Protein AF-R5M8B8-F1 (afdb_monomer)

pLDDT: mean 77.19, std 11.49, range [26.08, 94.0]

Mean predicted aligned error: 22.94 Å

Solvent-accessible surface area (backbone atoms only — not comparable to full-atom values): 56623 Å² total; per-residue (Å²): 137,53,70,69,57,48,48,52,55,46,49,56,50,34,56,55,50,74,78,48,95,75,78,79,50,73,66,52,50,48,53,52,50,49,51,38,53,52,45,54,75,40,91,59,39,68,63,52,51,58,58,56,56,68,73,61,42,90,89,44,36,72,44,45,44,52,50,52,20,53,44,61,59,67,46,82,66,55,72,68,56,49,51,53,59,66,72,44,99,62,63,69,77,33,49,46,55,52,59,67,72,47,53,68,70,59,50,44,53,58,60,63,73,43,94,67,70,47,76,65,52,48,50,54,49,30,53,47,32,68,77,35,68,69,38,42,66,74,49,40,59,82,46,40,86,60,51,57,65,54,60,43,63,61,92,77,76,60,92,82,70,74,80,47,71,74,54,57,58,22,32,24,32,68,51,46,35,51,47,38,54,70,78,50,29,41,28,84,36,48,64,57,36,56,76,67,51,58,55,76,52,30,43,65,51,62,46,60,53,49,84,55,50,41,69,62,50,53,60,45,42,78,75,46,64,69,52,64,45,23,35,30,61,79,64,46,55,80,45,55,55,68,70,58,51,56,58,56,70,80,52,92,64,57,72,69,44,47,49,41,49,50,50,50,46,42,70,65,60,77,61,74,84,78,78,41,71,77,49,52,72,74,47,60,67,54,68,39,84,62,90,76,68,55,73,70,56,45,51,52,35,74,75,32,64,76,52,38,48,23,25,20,66,74,32,38,45,50,45,52,69,73,73,43,55,72,68,57,48,51,59,50,67,68,33,62,72,56,55,70,74,46,58,44,76,55,52,39,59,46,50,43,70,44,55,51,72,59,40,57,58,53,49,70,39,63,74,54,42,75,44,52,73,65,45,60,47,75,82,56,84,82,52,44,81,55,48,61,72,45,67,73,32,65,72,56,54,72,30,38,35,71,68,43,52,54,54,50,57,72,61,50,54,49,70,56,41,36,59,51,59,70,37,68,76,49,52,70,69,44,55,69,70,56,53,44,50,49,35,59,76,50,69,55,48,56,75,79,55,37,47,73,48,66,81,70,52,52,72,69,56,52,50,50,45,53,29,52,39,52,67,41,104,62,69,58,59,79,60,58,72,28,66,62,39,31,39,74,71,69,50,38,69,66,87,75,52,76,66,56,50,51,52,47,50,50,52,50,50,52,42,49,56,56,21,54,77,67,72,70,48,90,60,65,38,63,52,34,52,49,6,50,50,47,39,35,69,63,53,34,68,70,50,38,50,43,41,31,68,42,20,40,64,77,72,48,73,65,57,53,49,53,44,47,53,35,50,38,50,50,48,50,73,76,63,63,83,69,71,64,58,69,64,53,49,51,36,60,73,71,62,48,78,80,37,66,68,59,50,50,47,46,51,48,36,34,73,72,66,75,38,50,62,66,61,51,51,47,54,54,48,48,33,63,59,40,38,76,80,38,52,67,63,26,50,53,52,56,51,50,54,50,51,53,48,40,55,49,50,51,56,50,50,50,50,50,46,45,50,51,46,49,52,43,49,54,71,50,28,49,65,72,55,74,65,46,50,59,50,46,57,54,50,53,56,50,52,53,44,49,54,32,31,50,53,47,52,45,33,77,73,48,84,82,82,47,71,85,49,41,77,52,94,59,87,66,44,65,61,54,49,45,57,60,31,52,78,72,76,44,51,66,69,55,42,44,62,49,45,49,50,40,47,76,72,68,50,52,70,69,55,36,40,38,73,71,73,41,68,82,57,93,60,50,67,62,51,53,52,50,53,56,47,50,55,50,47,53,54,48,44,60,54,43,54,67,62,43,68,82,46,56,76,69,55,36,47,37,51,41,36,28,41,47,73,60,45,80,58,96,63,95,70,57,73,68,60,49,54,54,50,50,53,50,24,56,56,53,71,70,43,91,42,51,52,42,64,37,80,87,79,72,42,74,41,79,42,68,80,64,89,55,90,77,42,61,65,58,52,47,40,52,48,53,52,52,51,53,52,51,53,54,51,49,49,39,52,48,20,60,73,37,31,38,70,67,47,51,48,59,76,38,31,68,59,50,50,40,61,45,42,81,75,34,84,87,77,87,89,54,99,78,62,76,46,61,65,64,43,58,47,27,44,58,54,41,26,72,50,28,50,77,51,76,44,79,59,93,58,74,71,53,70,69,48,50,56,53,44,57,67,45,50,29,63,54,71,65,43,71,49,59,97,38,58,90,36,55,46,61,81,68,44,81,83,71,52,64,73,46,73,72,34,66,57,46,44,52,47,58,31,63,53,80,128

Foldseek 3Di:
DDLVLLLVLLVVQLVVCLPDPDDDDPVNVVSLVVSLVVLQVDPPSLVSLVVSCVPQDPSSPVVSLVSLLVSVLSHDDDLVSLLVVVPDPDDLSSSLSSLVPDDLVSLQCSLVVDPAQDLSNLVSLQVCCQVPVCCCVSRCVVCLVRADFQRHDHPDDDPPRLQDPSPLRRHHQVNLLVSCCPPVQALVSLVVCVVSVSLVSHDFLRRHHPPNALVSVVVSCVVPVQSLRRHNLVVCLVRYDLVVLVVCQVDDDDPSSNLSSVVSNCVNPVDPPPPDPVPLVPADFQAAADQDDDPVVLVVCLVDVSSLRSHHLVSSLNCLLPPDDLVSLLVQLVDPVNLVSHQLVSLQSNLQSHAPVSSLVSCVDVSNLVSAQEHHHDDDLVCLVCLLVQLVDLSNLQRYDPVVVLVNLLNYALLSNLVSCQDPSNVVSDDLLSNLVSCVSNVHDCVPSNVVCVVVDDLVSVQVSQFVCQVDPDRDLVNCPPPCNCCVNQVFPDDDDPVRSVLLVVLLCVQVVVCVVVVNDDGGGSLLSSLSSLLCLAQNNPLSVLLQQQQLVPDDPVVLVQLLVLQLVLCCVPVQPQDPLVVLLVCLVVVVCVDPSNVVVLVVCCVLVVDHNVVVVVLSVVLVVVCVVPVVVSSVSSSVVSVVVSVSSSVSSSVVSSVVLVVLLCVQWPPVPDVVVVVCVVVLVVVLLLLLLVLLLVCVVPVPDRCVQWPDDCVCVLVVLCVVCVVVVDDSVCCSPLFSVCVSVVDDLQVSLVSVVAHDDPCLVVVVLVVVLQVVQVVVQVVVVVLCVVDDLVQLQLLQCCLQVVRDRPDDDDPVSVVSSVVSSVSQVPRPFHWDADSPVSGIDTDRPDPVVPVPSSVVSVSVSVSSVVSNVVSSVVSPNTGDSVSSCVVCVVVSVVVVVVVDPDDDDDPPRRDGPRRGCHSVLSSLQRSPANSPDNQHDDPLLSVLCSVCSSVVSSCSVVVLSPQNNLSRDNPDDNVQSVDSSSVSVSSVDDD

Secondary structure (DSSP, 8-state):
--HHHHHHHHHHHHHHHHS-SS---HHHHHHHHHHHHHHHH-TTHHHHHHHHHTT--TTTHHHHHHHHHHHHHHS---HHHHHHHHHS---HHHHHHHHHHS-HHHHHHHHHT-SS--HHHHHHHHHHHHH-TTHIIIIIHHHGGGSPTT-B--S---TTSTT-HHHHTTB-HHHHHHHHHHHS-BGGGHHHHHHTTGGGGSPTT-B--BT--HHHHHHHHHH-GGGGGTB-HHHHHHHS-HHHHHHGGGS---HHHHHHHHHHHHHHH---TT--HHHHHHSPTT-B--SS--HHHHHHHHH-HHHHTTB-HHHHHHHHHHHS-HHHHHHHHT-HHHHHHS-HHHHHHHHTTS-HHHHHHHTTSHHHHHH-S-B-----GGGHHHHHHHHT-HHHHHHB-HHHHHHHHHHS-HHHHHHHHTSHHHHTTS-HHHHHHHHHHTT--TTTT-GGGGGTS-HHHHHHHHHHHHTSSS--HHHHTSHIIIIIIS---SPPPHHHHHHHHHHHHHHHHHHHHHT-----SHHHHHHHHHHHHHHHHHHHHHHHHHTTTT--HHHHHHHHHHHHHHHHHHS-----HHHHHHHHHTT-TT-HHHHHHHHHHHHTTSS-HHHHHHHHHHHHHHTTT-HHHHHHHHHHHHHHHHHHHHHHHHHHHHHHHHHHHHHHEE-TTHHHHHHHHHHHHHHHHHHHHHHHHHHHHSTTSSGGGBSS--TTHHHHHHHHHHTTT--HHHHIIIIIHHHHTT--HHHHHHHTT-PPPTTHHHHHHHHHHHHHHHHHHHHHHHHHTTS-HHHHHHHHHHHHH-PPP-S---HHHHHHHHHHHHHHHT-SSEEEEETTTTEEEEE-SS--TT-HHHHHHHHHHHHHHHHHHHHHHHHHHHB-HHHHHHHTHHHHHHHHHTT-------TT--EE------HHHHHHHHTT---SS-----HHHHHHHHHHHHHHHTTTTGGGGGGGGGGGSTT--HHHHH-HHHHHHHHH---

Radius of gyration: 40.1 Å; Cα contacts (8 Å, |Δi|>4): 952; chains: 1; bounding box: 84×89×102 Å

Sequence (995 aa):
MDMENTRRLLEEILNYSLYTDDNLSTELKSKLNSIITFLNQNTDKINFLKRLEQYRSNNNAYAFDRYLSIIINKLELTTSEKLTLLNLDIPYYQTLGLWNKLNTPTKLNYLDSKNFLSKLDIKRINYTINNKKDMLEKLVNPIIKKIPENSLILNDLPKDLITKKDLFSKLCDSVITNYINKYYYLGSDLNKLINTGLIRYAKNYSITLYNLDKDTLMKSLNITPTILAKLNPELTIKLIDKDYLASLLTHNFSRNLNNTIKELNMLNNNNTKYLTRDYLEKCPNNSIYLYSPDDKLLNLFKSNYTYLLKLHNDTLVYLVNNKFSEEERVSLLRNQNFVNNLPDNYLEAIINKMTFPNVFNMLQNITILGKMKNINVSLRVYDKIFITGYLDSPALVNITDNKMLNNMFNLISPIETSKYLSYPYIYTKFKTYNIVNILINSKLNIYTDSPKLLKVLRLDEIKYYLNKLISNDAIRYDLLFNDYTLKTILGINISLSSEEKEDIKYLYDLILIRGNTTLECNTSDLESFKSIIASYHLFGLTKTKELYENGNQYNSLEEVNKIGTSYVSYFFKNFNDQINIEEILSIITNKDFKNPKLITLINKMNTYKYSNITNTKEVLKNYLEYSKISKENAYQTIKTFLINYNNYLEEYQIRIYAKRFLKIKYQNYRLKDNLYYAYQEKYTKEFIKLKKLEAFSSFLSDNKSYSTWFIKDNTNLINTLNDYLSRYNYKLDITLDKIIKPFLKGLSISNIISNLGYNRPAYYEIIKYERSEKIKLTKINNKLKGILKKFNNADKIILLNYLAYGLTPNIIIDKETLVSLNKYKQTITNFNGKVNVNKIELKLDYISIINLTNDLELKNYSKIYIETINIINYFKGLASKYISTDIIKQVYKDEYIKGLNDYIMPINSSDSDIILIKHKMYLDKFKMLFSKISLEKEIKLSEEVKNRLIEIIPYLIDNYFIDLTYNYSVLFKNNITLEDINNWNKIIALFGQKN

Structure (mmCIF, N/CA/C/O backbone):
data_AF-R5M8B8-F1
#
_entry.id   AF-R5M8B8-F1
#
loop_
_atom_site.group_PDB
_atom_site.id
_atom_site.type_symbol
_atom_site.label_atom_id
_atom_site.label_alt_id
_atom_site.label_comp_id
_atom_site.label_asym_id
_atom_site.label_entity_id
_atom_site.label_seq_id
_atom_site.pdbx_PDB_ins_code
_atom_site.Cartn_x
_atom_site.Cartn_y
_atom_site.Cartn_z
_atom_site.occupancy
_atom_site.B_iso_or_equiv
_atom_site.auth_seq_id
_atom_site.auth_comp_id
_atom_site.auth_asym_id
_atom_site.auth_atom_id
_atom_site.pdbx_PDB_model_num
ATOM 1 N N . MET A 1 1 ? -32.994 -13.970 2.226 1.00 61.28 1 MET A N 1
ATOM 2 C CA . MET A 1 1 ? -32.201 -12.826 1.721 1.00 61.28 1 MET A CA 1
ATOM 3 C C . MET A 1 1 ? -32.669 -12.540 0.307 1.00 61.28 1 MET A C 1
ATOM 5 O O . MET A 1 1 ? -33.053 -13.474 -0.379 1.00 61.28 1 MET A O 1
ATOM 9 N N . ASP A 1 2 ? -32.693 -11.284 -0.111 1.00 78.31 2 ASP A N 1
ATOM 10 C CA . ASP A 1 2 ? -33.020 -10.863 -1.477 1.00 78.31 2 ASP A CA 1
ATOM 11 C C . ASP A 1 2 ? -31.825 -10.113 -2.094 1.00 78.31 2 ASP A C 1
ATOM 13 O O . ASP A 1 2 ? -30.753 -10.010 -1.483 1.00 78.31 2 ASP A O 1
ATOM 17 N N . MET A 1 3 ? -31.971 -9.643 -3.335 1.00 76.12 3 MET A N 1
ATOM 18 C CA . MET A 1 3 ? -30.906 -8.934 -4.051 1.00 76.12 3 MET A CA 1
ATOM 19 C C . MET A 1 3 ? -30.521 -7.632 -3.341 1.00 76.12 3 MET A C 1
ATOM 21 O O . MET A 1 3 ? -29.341 -7.414 -3.086 1.00 76.12 3 MET A O 1
ATOM 25 N N . GLU A 1 4 ? -31.489 -6.840 -2.890 1.00 74.94 4 GLU A N 1
ATOM 26 C CA . GLU A 1 4 ? -31.238 -5.589 -2.165 1.00 74.94 4 GLU A CA 1
ATOM 27 C C . GLU A 1 4 ? -30.415 -5.818 -0.880 1.00 74.94 4 GLU A C 1
ATOM 29 O O . GLU A 1 4 ? -29.393 -5.165 -0.654 1.00 74.94 4 GLU A O 1
ATOM 34 N N . ASN A 1 5 ? -30.777 -6.819 -0.067 1.00 80.31 5 ASN A N 1
ATOM 35 C CA . ASN A 1 5 ? -30.024 -7.143 1.147 1.00 80.31 5 ASN A CA 1
ATOM 36 C C . ASN A 1 5 ? -28.641 -7.721 0.848 1.00 80.31 5 ASN A C 1
ATOM 38 O O . ASN A 1 5 ? -27.683 -7.420 1.559 1.00 80.31 5 ASN A O 1
ATOM 42 N N . THR A 1 6 ? -28.516 -8.544 -0.195 1.00 78.38 6 THR A N 1
ATOM 43 C CA . THR A 1 6 ? -27.221 -9.113 -0.597 1.00 78.38 6 THR A CA 1
ATOM 44 C C . THR A 1 6 ? -26.277 -8.024 -1.098 1.00 78.38 6 THR A C 1
ATOM 46 O O . THR A 1 6 ? -25.097 -8.031 -0.750 1.00 78.38 6 THR A O 1
ATOM 49 N N . ARG A 1 7 ? -26.807 -7.057 -1.855 1.00 78.81 7 ARG A N 1
ATOM 50 C CA . ARG A 1 7 ? -26.085 -5.869 -2.310 1.00 78.81 7 ARG A CA 1
ATOM 51 C C . ARG A 1 7 ? -25.601 -5.037 -1.135 1.00 78.81 7 ARG A C 1
ATOM 53 O O . ARG A 1 7 ? -24.410 -4.769 -1.061 1.00 78.81 7 ARG A O 1
ATOM 60 N N . ARG A 1 8 ? -26.491 -4.688 -0.202 1.00 83.69 8 ARG A N 1
ATOM 61 C CA . ARG A 1 8 ? -26.149 -3.879 0.976 1.00 83.69 8 ARG A CA 1
ATOM 62 C C . ARG A 1 8 ? -25.029 -4.518 1.799 1.00 83.69 8 ARG A C 1
ATOM 64 O O . ARG A 1 8 ? -24.044 -3.864 2.121 1.00 83.69 8 ARG A O 1
ATOM 71 N N . LEU A 1 9 ? -25.138 -5.820 2.077 1.00 82.06 9 LEU A N 1
ATOM 72 C CA . LEU A 1 9 ? -24.105 -6.557 2.812 1.00 82.06 9 LEU A CA 1
ATOM 73 C C . LEU A 1 9 ? -22.773 -6.601 2.053 1.00 82.06 9 LEU A C 1
ATOM 75 O O . LEU A 1 9 ? -21.713 -6.516 2.671 1.00 82.06 9 LEU A O 1
ATOM 79 N N . LEU A 1 10 ? -22.812 -6.732 0.723 1.00 81.44 10 LEU A N 1
ATOM 80 C CA . LEU A 1 10 ? -21.610 -6.685 -0.100 1.00 81.44 10 LEU A CA 1
ATOM 81 C C . LEU A 1 10 ? -20.998 -5.277 -0.105 1.00 81.44 10 LEU A C 1
ATOM 83 O O . LEU A 1 10 ? -19.796 -5.160 0.082 1.00 81.44 10 LEU A O 1
ATOM 87 N N . GLU A 1 11 ? -21.791 -4.216 -0.242 1.00 79.62 11 GLU A N 1
ATOM 88 C CA . GLU A 1 11 ? -21.329 -2.821 -0.189 1.00 79.62 11 GLU A CA 1
ATOM 89 C C . GLU A 1 11 ? -20.672 -2.479 1.156 1.00 79.62 11 GLU A C 1
ATOM 91 O O . GLU A 1 11 ? -19.623 -1.842 1.168 1.00 79.62 11 GLU A O 1
ATOM 96 N N . GLU A 1 12 ? -21.197 -2.972 2.280 1.00 80.19 12 GLU A N 1
ATOM 97 C CA . GLU A 1 12 ? -20.555 -2.823 3.594 1.00 80.19 12 GLU A CA 1
ATOM 98 C C . GLU A 1 12 ? -19.172 -3.494 3.650 1.00 80.19 12 GLU A C 1
ATOM 100 O O . GLU A 1 12 ? -18.207 -2.913 4.154 1.00 80.19 12 GLU A O 1
ATOM 105 N N . ILE A 1 13 ? -19.054 -4.705 3.093 1.00 76.75 13 ILE A N 1
ATOM 106 C CA . ILE A 1 13 ? -17.783 -5.439 2.996 1.00 76.75 13 ILE A CA 1
ATOM 107 C C . ILE A 1 13 ? -16.796 -4.692 2.090 1.00 76.75 13 ILE A C 1
ATOM 109 O O . ILE A 1 13 ? -15.616 -4.567 2.430 1.00 76.75 13 ILE A O 1
ATOM 113 N N . LEU A 1 14 ? -17.276 -4.184 0.953 1.00 76.81 14 LEU A N 1
ATOM 114 C CA . LEU A 1 14 ? -16.476 -3.453 -0.025 1.00 76.81 14 LEU A CA 1
ATOM 115 C C . LEU A 1 14 ? -15.968 -2.137 0.544 1.00 76.81 14 LEU A C 1
ATOM 117 O O . LEU A 1 14 ? -14.763 -1.899 0.505 1.00 76.81 14 LEU A O 1
ATOM 121 N N . ASN A 1 15 ? -16.850 -1.338 1.139 1.00 72.81 15 ASN A N 1
ATOM 122 C CA . ASN A 1 15 ? -16.497 -0.062 1.743 1.00 72.81 15 ASN A CA 1
ATOM 123 C C . ASN A 1 15 ? -15.444 -0.260 2.831 1.00 72.81 15 ASN A C 1
ATOM 125 O O . ASN A 1 15 ? -14.401 0.375 2.772 1.00 72.81 15 ASN A O 1
ATOM 129 N N . TYR A 1 16 ? -15.620 -1.218 3.744 1.00 69.94 16 TYR A N 1
ATOM 130 C CA . TYR A 1 16 ? -14.612 -1.493 4.773 1.00 69.94 16 TYR A CA 1
ATOM 131 C C . TYR A 1 16 ? -13.229 -1.835 4.188 1.00 69.94 16 TYR A C 1
ATOM 133 O O . TYR A 1 16 ? -12.192 -1.374 4.666 1.00 69.94 16 TYR A O 1
ATOM 141 N N . SER A 1 17 ? -13.210 -2.638 3.125 1.00 60.06 17 SER A N 1
ATOM 142 C CA . SER A 1 17 ? -11.975 -3.108 2.495 1.00 60.06 17 SER A CA 1
ATOM 143 C C . SER A 1 17 ? -11.278 -2.106 1.575 1.00 60.06 17 SER A C 1
ATOM 145 O O . SER A 1 17 ? -10.117 -2.316 1.241 1.00 60.06 17 SER A O 1
ATOM 147 N N . LEU A 1 18 ? -11.965 -1.042 1.154 1.00 54.19 18 LEU A N 1
ATOM 148 C CA . LEU A 1 18 ? -11.356 0.058 0.404 1.00 54.19 18 LEU A CA 1
ATOM 149 C C . LEU A 1 18 ? -10.519 0.975 1.313 1.00 54.19 18 LEU A C 1
ATOM 151 O O . LEU A 1 18 ? -9.671 1.703 0.807 1.00 54.19 18 LEU A O 1
ATOM 155 N N . TYR A 1 19 ? -10.727 0.911 2.635 1.00 47.03 19 TYR A N 1
ATOM 156 C CA . TYR A 1 19 ? -10.089 1.793 3.620 1.00 47.03 19 TYR A CA 1
ATOM 157 C C . TYR A 1 19 ? -9.170 1.072 4.624 1.00 47.03 19 TYR A C 1
ATOM 159 O O . TYR A 1 19 ? -8.596 1.727 5.491 1.00 47.03 19 TYR A O 1
ATOM 167 N N . THR A 1 20 ? -9.012 -0.257 4.542 1.00 49.94 20 THR A N 1
ATOM 168 C CA . THR A 1 20 ? -8.152 -1.033 5.458 1.00 49.94 20 THR A CA 1
ATOM 169 C C . THR A 1 20 ? -7.409 -2.163 4.736 1.00 49.94 20 THR A C 1
ATOM 171 O O . THR A 1 20 ? -8.016 -2.945 4.004 1.00 49.94 20 THR A O 1
ATOM 174 N N . ASP A 1 21 ? -6.091 -2.266 4.954 1.00 40.97 21 ASP A N 1
ATOM 175 C CA . ASP A 1 21 ? -5.220 -3.164 4.175 1.00 40.97 21 ASP A CA 1
ATOM 176 C C . ASP A 1 21 ? -5.161 -4.622 4.670 1.00 40.97 21 ASP A C 1
ATOM 178 O O . ASP A 1 21 ? -4.700 -5.485 3.925 1.00 40.97 21 ASP A O 1
ATOM 182 N N . ASP A 1 22 ? -5.679 -4.970 5.857 1.00 46.56 22 ASP A N 1
ATOM 183 C CA . ASP A 1 22 ? -5.559 -6.347 6.357 1.00 46.56 22 ASP A CA 1
ATOM 184 C C . ASP A 1 22 ? -6.725 -6.851 7.226 1.00 46.56 22 ASP A C 1
ATOM 186 O O . ASP A 1 22 ? -7.113 -6.254 8.225 1.00 46.56 22 ASP A O 1
ATOM 190 N N . ASN A 1 23 ? -7.207 -8.045 6.849 1.00 51.41 23 ASN A N 1
ATOM 191 C CA . ASN A 1 23 ? -8.197 -8.920 7.493 1.00 51.41 23 ASN A CA 1
ATOM 192 C C . ASN A 1 23 ? -9.600 -8.346 7.786 1.00 51.41 23 ASN A C 1
ATOM 194 O O . ASN A 1 23 ? -9.802 -7.530 8.678 1.00 51.41 23 ASN A O 1
ATOM 198 N N . LEU A 1 24 ? -10.618 -8.932 7.133 1.00 56.00 24 LEU A N 1
ATOM 199 C CA . LEU A 1 24 ? -12.027 -8.735 7.499 1.00 56.00 24 LEU A CA 1
ATOM 200 C C . LEU A 1 24 ? -12.244 -8.960 9.004 1.00 56.00 24 LEU A C 1
ATOM 202 O O . LEU A 1 24 ? -11.829 -10.000 9.544 1.00 56.00 24 LEU A O 1
ATOM 206 N N . SER A 1 25 ? -12.964 -8.031 9.640 1.00 65.62 25 SER A N 1
ATOM 207 C CA . SER A 1 25 ? -13.475 -8.198 11.001 1.00 65.62 25 SER A CA 1
ATOM 208 C C . SER A 1 25 ? -14.339 -9.462 11.104 1.00 65.62 25 SER A C 1
ATOM 210 O O . SER A 1 25 ? -14.860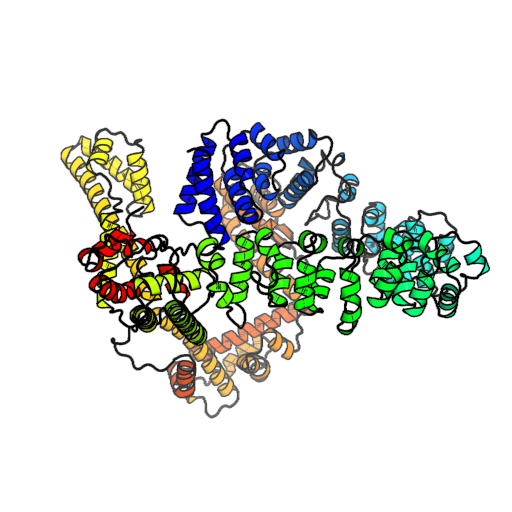 -9.980 10.110 1.00 65.62 25 SER A O 1
ATOM 212 N N . THR A 1 26 ? -14.494 -9.999 12.314 1.00 69.19 26 THR A N 1
ATOM 213 C CA . THR A 1 26 ? -15.322 -11.192 12.560 1.00 69.19 26 THR A CA 1
ATOM 214 C C . THR A 1 26 ? -16.764 -10.985 12.084 1.00 69.19 26 THR A C 1
ATOM 216 O O . THR A 1 26 ? -17.371 -11.902 11.533 1.00 69.19 26 THR A O 1
ATOM 219 N N . GLU A 1 27 ? -17.278 -9.761 12.218 1.00 71.75 27 GLU A N 1
ATOM 220 C CA . GLU A 1 27 ? -18.605 -9.362 11.751 1.00 71.75 27 GLU A CA 1
ATOM 221 C C . GLU A 1 27 ? -18.713 -9.398 10.222 1.00 71.75 27 GLU A C 1
ATOM 223 O O . GLU A 1 27 ? -19.623 -10.023 9.678 1.00 71.75 27 GLU A O 1
ATOM 228 N N . LEU A 1 28 ? -17.750 -8.815 9.505 1.00 73.06 28 LEU A N 1
ATOM 229 C CA . LEU A 1 28 ? -17.773 -8.808 8.042 1.00 73.06 28 LEU A CA 1
ATOM 230 C C . LEU A 1 28 ? -17.514 -10.202 7.454 1.00 73.06 28 LEU A C 1
ATOM 232 O O . LEU A 1 28 ? -18.063 -10.544 6.408 1.00 73.06 28 LEU A O 1
ATOM 236 N N . LYS A 1 29 ? -16.749 -11.055 8.152 1.00 77.44 29 LYS A N 1
ATOM 237 C CA . LYS A 1 29 ? -16.645 -12.490 7.825 1.00 77.44 29 LYS A CA 1
ATOM 238 C C . LYS A 1 29 ? -17.987 -13.202 7.978 1.00 77.44 29 LYS A C 1
ATOM 240 O O . LYS A 1 29 ? -18.313 -14.032 7.134 1.00 77.44 29 LYS A O 1
ATOM 245 N N . SER A 1 30 ? -18.752 -12.882 9.023 1.00 77.94 30 SER A N 1
ATOM 246 C CA . SER A 1 30 ? -20.102 -13.416 9.225 1.00 77.94 30 SER A CA 1
ATOM 247 C C . SER A 1 30 ? -21.033 -12.982 8.090 1.00 77.94 30 SER A C 1
ATOM 249 O O . SER A 1 30 ? -21.605 -13.838 7.424 1.00 77.94 30 SER A O 1
ATOM 251 N N . LYS A 1 31 ? -21.070 -11.682 7.762 1.00 82.00 31 LYS A N 1
ATOM 252 C CA . LYS A 1 31 ? -21.863 -11.128 6.647 1.00 82.00 31 LYS A CA 1
ATOM 253 C C . LYS A 1 31 ? -21.507 -11.771 5.303 1.00 82.00 31 LYS A C 1
ATOM 255 O O . LYS A 1 31 ? -22.395 -12.194 4.565 1.00 82.00 31 LYS A O 1
ATOM 260 N N . LEU A 1 32 ? -20.214 -11.937 5.018 1.00 83.38 32 LEU A N 1
ATOM 261 C CA . LEU A 1 32 ? -19.742 -12.637 3.822 1.00 83.38 32 LEU A CA 1
ATOM 262 C C . LEU A 1 32 ? -20.207 -14.102 3.790 1.00 83.38 32 LEU A C 1
ATOM 264 O O . LEU A 1 32 ? -20.643 -14.591 2.750 1.00 83.38 32 LEU A O 1
ATOM 268 N N . ASN A 1 33 ? -20.133 -14.810 4.921 1.00 84.44 33 ASN A N 1
ATOM 269 C CA . ASN A 1 33 ? -20.610 -16.190 5.022 1.00 84.44 33 ASN A CA 1
ATOM 270 C C . ASN A 1 33 ? -22.138 -16.285 4.863 1.00 84.44 33 ASN A C 1
ATOM 272 O O . ASN A 1 33 ? -22.613 -17.250 4.263 1.00 84.44 33 ASN A O 1
ATOM 276 N N . SER A 1 34 ? -22.903 -15.290 5.317 1.00 85.00 34 SER A N 1
ATOM 277 C CA . SER A 1 34 ? -24.353 -15.208 5.094 1.00 85.00 34 SER A CA 1
ATOM 278 C C . SER A 1 34 ? -24.689 -15.075 3.609 1.00 85.00 34 SER A C 1
ATOM 280 O O . SER A 1 34 ? -25.532 -15.821 3.114 1.00 85.00 34 SER A O 1
ATOM 282 N N . ILE A 1 35 ? -23.973 -14.207 2.878 1.00 84.88 35 ILE A N 1
ATOM 283 C CA . ILE A 1 35 ? -24.102 -14.075 1.415 1.00 84.88 35 ILE A CA 1
ATOM 284 C C . ILE A 1 35 ? -23.848 -15.422 0.729 1.00 84.88 35 ILE A C 1
ATOM 286 O O . ILE A 1 35 ? -24.633 -15.848 -0.113 1.00 84.88 35 ILE A O 1
ATOM 290 N N . ILE A 1 36 ? -22.778 -16.121 1.112 1.00 86.88 36 ILE A N 1
ATOM 291 C CA . ILE A 1 36 ? -22.419 -17.421 0.528 1.00 86.88 36 ILE A CA 1
ATOM 292 C C . ILE A 1 36 ? -23.475 -18.486 0.832 1.00 86.88 36 ILE A C 1
ATOM 294 O O . ILE A 1 36 ? -23.860 -19.237 -0.060 1.00 86.88 36 ILE A O 1
ATOM 298 N N . THR A 1 37 ? -23.952 -18.549 2.076 1.00 86.69 37 THR A N 1
ATOM 299 C CA . THR A 1 37 ? -24.965 -19.527 2.504 1.00 86.69 37 THR A CA 1
ATOM 300 C C . THR A 1 37 ? -26.264 -19.320 1.734 1.00 86.69 37 THR A C 1
ATOM 302 O O . THR A 1 37 ? -26.819 -20.275 1.194 1.00 86.69 37 THR A O 1
ATOM 305 N N . PHE A 1 38 ? -26.695 -18.065 1.607 1.00 87.69 38 PHE A N 1
ATOM 306 C CA . PHE A 1 38 ? -27.869 -17.703 0.825 1.00 87.69 38 PHE A CA 1
ATOM 307 C C . PHE A 1 38 ? -27.718 -18.080 -0.655 1.00 87.69 38 PHE A C 1
ATOM 309 O O . PHE A 1 38 ? -28.596 -18.726 -1.221 1.00 87.69 38 PHE A O 1
ATOM 316 N N . LEU A 1 39 ? -26.592 -17.726 -1.280 1.00 84.69 39 LEU A N 1
ATOM 317 C CA . LEU A 1 39 ? -26.339 -18.055 -2.683 1.00 84.69 39 LEU A CA 1
ATOM 318 C C . LEU A 1 39 ? -26.259 -19.570 -2.926 1.00 84.69 39 LEU A C 1
ATOM 320 O O . LEU A 1 39 ? -26.684 -20.026 -3.981 1.00 84.69 39 LEU A O 1
ATOM 324 N N . ASN A 1 40 ? -25.763 -20.362 -1.971 1.00 84.00 40 ASN A N 1
ATOM 325 C CA . ASN A 1 40 ? -25.750 -21.826 -2.085 1.00 84.00 40 ASN A CA 1
ATOM 326 C C . ASN A 1 40 ? -27.157 -22.433 -2.076 1.00 84.00 40 ASN A C 1
ATOM 328 O O . ASN A 1 40 ? -27.392 -23.412 -2.783 1.00 84.00 40 ASN A O 1
ATOM 332 N N . GLN A 1 41 ? -28.075 -21.838 -1.311 1.00 83.88 41 GLN A N 1
ATOM 333 C CA . GLN A 1 41 ? -29.478 -22.250 -1.217 1.00 83.88 41 GLN A CA 1
ATOM 334 C C . GLN A 1 41 ? -30.331 -21.747 -2.395 1.00 83.88 41 GLN A C 1
ATOM 336 O O . GLN A 1 41 ? -31.449 -22.220 -2.582 1.00 83.88 41 GLN A O 1
ATOM 341 N N . ASN A 1 42 ? -29.823 -20.802 -3.193 1.00 82.00 42 ASN A N 1
ATOM 342 C CA . ASN A 1 42 ? -30.531 -20.244 -4.341 1.00 82.00 42 ASN A CA 1
ATOM 343 C C . ASN A 1 42 ? -30.356 -21.127 -5.592 1.00 82.00 42 ASN A C 1
ATOM 345 O O . ASN A 1 42 ? -29.234 -21.387 -6.037 1.00 82.00 42 ASN A O 1
ATOM 349 N N . THR A 1 43 ? -31.474 -21.560 -6.178 1.00 78.12 43 THR A N 1
ATOM 350 C CA . THR A 1 43 ? -31.509 -22.399 -7.386 1.00 78.12 43 THR A CA 1
ATOM 351 C C . THR A 1 43 ? -31.081 -21.655 -8.653 1.00 78.12 43 THR A C 1
ATOM 353 O O . THR A 1 43 ? -30.593 -22.297 -9.576 1.00 78.12 43 THR A O 1
ATOM 356 N N . ASP A 1 44 ? -31.180 -20.319 -8.691 1.00 81.56 44 ASP A N 1
ATOM 357 C CA . ASP A 1 44 ? -30.762 -19.470 -9.820 1.00 81.56 44 ASP A CA 1
ATOM 358 C C . ASP A 1 44 ? -29.540 -18.591 -9.474 1.00 81.56 44 ASP A C 1
ATOM 360 O O . ASP A 1 44 ? -29.427 -17.403 -9.802 1.00 81.56 44 ASP A O 1
ATOM 364 N N . LYS A 1 45 ? -28.580 -19.191 -8.765 1.00 83.06 45 LYS A N 1
ATOM 365 C CA . LYS A 1 45 ? -27.346 -18.523 -8.321 1.00 83.06 45 LYS A CA 1
ATOM 366 C C . LYS A 1 45 ? -26.504 -17.935 -9.459 1.00 83.06 45 LYS A C 1
ATOM 368 O O . LYS A 1 45 ? -25.824 -16.937 -9.238 1.00 83.06 45 LYS A O 1
ATOM 373 N N . ILE A 1 46 ? -26.572 -18.481 -10.679 1.00 80.19 46 ILE A N 1
ATOM 374 C CA . ILE A 1 46 ? -25.882 -17.921 -11.859 1.00 80.19 46 ILE A CA 1
ATOM 375 C C . ILE A 1 46 ? -26.430 -16.533 -12.205 1.00 80.19 46 ILE A C 1
ATOM 377 O O . ILE A 1 46 ? -25.656 -15.582 -12.329 1.00 80.19 46 ILE A O 1
ATOM 381 N N . ASN A 1 47 ? -27.749 -16.397 -12.369 1.00 79.38 47 ASN A N 1
ATOM 382 C CA . ASN A 1 47 ? -28.344 -15.106 -12.713 1.00 79.38 47 ASN A CA 1
ATOM 383 C C . ASN A 1 47 ? -28.211 -14.109 -11.564 1.00 79.38 47 ASN A C 1
ATOM 385 O O . ASN A 1 47 ? -28.019 -12.917 -11.805 1.00 79.38 47 ASN A O 1
ATOM 389 N N . PHE A 1 48 ? -28.226 -14.592 -10.323 1.00 81.38 48 PHE A N 1
ATOM 390 C CA . PHE A 1 48 ? -27.973 -13.753 -9.160 1.00 81.38 48 PHE A CA 1
ATOM 391 C C . PHE A 1 48 ? -26.550 -13.167 -9.162 1.00 81.38 48 PHE A C 1
ATOM 393 O O . PHE A 1 48 ? -26.376 -11.972 -8.932 1.00 81.38 48 PHE A O 1
ATOM 400 N N . LEU A 1 49 ? -25.530 -13.969 -9.491 1.00 79.31 49 LEU A N 1
ATOM 401 C CA . LEU A 1 49 ? -24.150 -13.488 -9.642 1.00 79.31 49 LEU A CA 1
ATOM 402 C C . LEU A 1 49 ? -24.006 -12.474 -10.787 1.00 79.31 49 LEU A C 1
ATOM 404 O O . LEU A 1 49 ? -23.338 -11.460 -10.607 1.00 79.31 49 LEU A O 1
ATOM 408 N N . LYS A 1 50 ? -24.675 -12.700 -11.928 1.00 75.62 50 LYS A N 1
ATOM 409 C CA . LYS A 1 50 ? -24.695 -11.740 -13.049 1.00 75.62 50 LYS A CA 1
ATOM 410 C C . LYS A 1 50 ? -25.284 -10.391 -12.638 1.00 75.62 50 LYS A C 1
ATOM 412 O O . LYS A 1 50 ? -24.755 -9.352 -13.013 1.00 75.62 50 LYS A O 1
ATOM 417 N N . ARG A 1 51 ? -26.374 -10.404 -11.864 1.00 78.75 51 ARG A N 1
ATOM 418 C CA . ARG A 1 51 ? -26.985 -9.181 -11.320 1.00 78.75 51 ARG A CA 1
ATOM 419 C C . ARG A 1 51 ? -26.065 -8.501 -10.310 1.00 78.75 51 ARG A C 1
ATOM 421 O O . ARG A 1 51 ? -25.934 -7.288 -10.348 1.00 78.75 51 ARG A O 1
ATOM 428 N N . LEU A 1 52 ? -25.375 -9.269 -9.463 1.00 76.31 52 LEU A N 1
ATOM 429 C CA . LEU A 1 52 ? -24.381 -8.725 -8.534 1.00 76.31 52 LEU A CA 1
ATOM 430 C C . LEU A 1 52 ? -23.249 -7.988 -9.261 1.00 76.31 52 LEU A C 1
ATOM 432 O O . LEU A 1 52 ? -22.832 -6.920 -8.825 1.00 76.31 52 LEU A O 1
ATOM 436 N N . GLU A 1 53 ? -22.767 -8.525 -10.380 1.00 73.12 53 GLU A N 1
ATOM 437 C CA . GLU A 1 53 ? -21.680 -7.926 -11.158 1.00 73.12 53 GLU A CA 1
ATOM 438 C C . GLU A 1 53 ? -22.026 -6.543 -11.736 1.00 73.12 53 GLU A C 1
ATOM 440 O O . GLU A 1 53 ? -21.135 -5.712 -11.906 1.00 73.12 53 GLU A O 1
ATOM 445 N N . GLN A 1 54 ? -23.315 -6.238 -11.927 1.00 75.75 54 GLN A N 1
ATOM 446 C CA . GLN A 1 54 ? -23.780 -4.909 -12.345 1.00 75.75 54 GLN A CA 1
ATOM 447 C C . GLN A 1 54 ? -23.473 -3.809 -11.312 1.00 75.75 54 GLN A C 1
ATOM 449 O O . GLN A 1 54 ? -23.473 -2.631 -11.661 1.00 75.75 54 GLN A O 1
ATOM 454 N N . TYR A 1 55 ? -23.165 -4.167 -10.059 1.00 72.69 55 TYR A N 1
ATOM 455 C CA . TYR A 1 55 ? -22.774 -3.219 -9.003 1.00 72.69 55 TYR A CA 1
ATOM 456 C C . TYR A 1 55 ? -21.262 -2.941 -8.956 1.00 72.69 55 TYR A C 1
ATOM 458 O O . TYR A 1 55 ? -20.781 -2.171 -8.114 1.00 72.69 55 TYR A O 1
ATOM 466 N N . ARG A 1 56 ? -20.489 -3.552 -9.859 1.00 76.38 56 ARG A N 1
ATOM 467 C CA . ARG A 1 56 ? -19.076 -3.235 -10.049 1.00 76.38 56 ARG A CA 1
ATOM 468 C C . ARG A 1 56 ? -18.938 -1.854 -10.694 1.00 76.38 56 ARG A C 1
ATOM 470 O O . ARG A 1 56 ? -19.456 -1.599 -11.775 1.00 76.38 56 ARG A O 1
ATOM 477 N N . SER A 1 57 ? -18.172 -0.975 -10.062 1.00 72.50 57 SER A N 1
ATOM 478 C CA . SER A 1 57 ? -17.814 0.359 -10.552 1.00 72.50 57 SER A CA 1
ATOM 479 C C . SER A 1 57 ? -16.295 0.525 -10.572 1.00 72.50 57 SER A C 1
ATOM 481 O O . SER A 1 57 ? -15.567 -0.247 -9.952 1.00 72.50 57 SER A O 1
ATOM 483 N N . ASN A 1 58 ? -15.787 1.565 -11.234 1.00 64.31 58 ASN A N 1
ATOM 484 C CA . ASN A 1 58 ? -14.347 1.855 -11.220 1.00 64.31 58 ASN A CA 1
ATOM 485 C C . ASN A 1 58 ? -13.804 2.121 -9.801 1.00 64.31 58 ASN A C 1
ATOM 487 O O . ASN A 1 58 ? -12.645 1.814 -9.536 1.00 64.31 58 ASN A O 1
ATOM 491 N N . ASN A 1 59 ? -14.639 2.637 -8.891 1.00 52.16 59 ASN A N 1
ATOM 492 C CA . ASN A 1 59 ? -14.242 3.007 -7.528 1.00 52.16 59 ASN A CA 1
ATOM 493 C C . ASN A 1 59 ? -14.118 1.794 -6.599 1.00 52.16 59 ASN A C 1
ATOM 495 O O . ASN A 1 59 ? -13.271 1.783 -5.712 1.00 52.16 59 ASN A O 1
ATOM 499 N N . ASN A 1 60 ? -14.945 0.765 -6.805 1.00 66.12 60 ASN A N 1
ATOM 500 C CA . ASN A 1 60 ? -14.924 -0.447 -5.986 1.00 66.12 60 ASN A CA 1
ATOM 501 C C . ASN A 1 60 ? -14.287 -1.648 -6.701 1.00 66.12 60 ASN A C 1
ATOM 503 O O . ASN A 1 60 ? -14.144 -2.687 -6.070 1.00 66.12 60 ASN A O 1
ATOM 507 N N . ALA A 1 61 ? -13.871 -1.516 -7.968 1.00 65.75 61 ALA A N 1
ATOM 508 C CA . ALA A 1 61 ? -13.434 -2.618 -8.829 1.00 65.75 61 ALA A CA 1
ATOM 509 C C . ALA A 1 61 ? -12.446 -3.577 -8.153 1.00 65.75 61 ALA A C 1
ATOM 511 O O . ALA A 1 61 ? -12.652 -4.783 -8.186 1.00 65.75 61 ALA A O 1
ATOM 512 N N . TYR A 1 62 ? -11.404 -3.063 -7.494 1.00 67.50 62 TYR A N 1
ATOM 513 C CA . TYR A 1 62 ? -10.393 -3.910 -6.854 1.00 67.50 62 TYR A CA 1
ATOM 514 C C . TYR A 1 62 ? -10.957 -4.737 -5.684 1.00 67.50 62 TYR A C 1
ATOM 516 O O . TYR A 1 62 ? -10.765 -5.955 -5.623 1.00 67.50 62 TYR A O 1
ATOM 524 N N . ALA A 1 63 ? -11.694 -4.093 -4.774 1.00 71.88 63 ALA A N 1
ATOM 525 C CA . ALA A 1 63 ? -12.348 -4.762 -3.652 1.00 71.88 63 ALA A CA 1
ATOM 526 C C . ALA A 1 63 ? -13.460 -5.709 -4.135 1.00 71.88 63 ALA A C 1
ATOM 528 O O . ALA A 1 63 ? -13.571 -6.841 -3.661 1.00 71.88 63 ALA A O 1
ATOM 529 N N . PHE A 1 64 ? -14.236 -5.273 -5.126 1.00 78.81 64 PHE A N 1
ATOM 530 C CA . PHE A 1 64 ? -15.332 -6.020 -5.732 1.00 78.81 64 PHE A CA 1
ATOM 531 C C . PHE A 1 64 ? -14.816 -7.304 -6.367 1.00 78.81 64 PHE A C 1
ATOM 533 O O . PHE A 1 64 ? -15.292 -8.389 -6.037 1.00 78.81 64 PHE A O 1
ATOM 540 N N . ASP A 1 65 ? -13.758 -7.202 -7.170 1.00 72.81 65 ASP A N 1
ATOM 541 C CA . ASP A 1 65 ? -13.108 -8.343 -7.805 1.00 72.81 65 ASP A CA 1
ATOM 542 C C . ASP A 1 65 ? -12.563 -9.329 -6.757 1.00 72.81 65 ASP A C 1
ATOM 544 O O . ASP A 1 65 ? -12.704 -10.547 -6.904 1.00 72.81 65 ASP A O 1
ATOM 548 N N . ARG A 1 66 ? -11.995 -8.827 -5.651 1.00 76.12 66 ARG A N 1
ATOM 549 C CA . ARG A 1 66 ? -11.496 -9.659 -4.545 1.00 76.12 66 ARG A CA 1
ATOM 550 C C . ARG A 1 66 ? -12.617 -10.444 -3.862 1.00 76.12 66 ARG A C 1
ATOM 552 O O . ARG A 1 66 ? -12.487 -11.659 -3.695 1.00 76.12 66 ARG A O 1
ATOM 559 N N . TYR A 1 67 ? -13.703 -9.791 -3.449 1.00 80.88 67 TYR A N 1
ATOM 560 C CA . TYR A 1 67 ? -14.770 -10.467 -2.702 1.00 80.88 67 TYR A CA 1
ATOM 561 C C . TYR A 1 67 ? -15.678 -11.305 -3.582 1.00 80.88 67 TYR A C 1
ATOM 563 O O . TYR A 1 67 ? -16.070 -12.389 -3.151 1.00 80.88 67 TYR A O 1
ATOM 571 N N . LEU A 1 68 ? -15.927 -10.892 -4.825 1.00 80.50 68 LEU A N 1
ATOM 572 C CA . LEU A 1 68 ? -16.636 -11.729 -5.781 1.00 80.50 68 LEU A CA 1
ATOM 573 C C . LEU A 1 68 ? -15.842 -13.016 -6.065 1.00 80.50 68 LEU A C 1
ATOM 575 O O . LEU A 1 68 ? -16.423 -14.099 -6.041 1.00 80.50 68 LEU A O 1
ATOM 579 N N . SER A 1 69 ? -14.505 -12.940 -6.172 1.00 78.12 69 SER A N 1
ATOM 580 C CA . SER A 1 69 ? -13.636 -14.130 -6.230 1.00 78.12 69 SER A CA 1
ATOM 581 C C . SER A 1 69 ? -13.809 -15.036 -5.003 1.00 78.12 69 SER A C 1
ATOM 583 O O . SER A 1 69 ? -13.925 -16.255 -5.138 1.00 78.12 69 SER A O 1
ATOM 585 N N . ILE A 1 70 ? -13.866 -14.472 -3.788 1.00 80.00 70 ILE A N 1
ATOM 586 C CA . ILE A 1 70 ? -14.061 -15.249 -2.550 1.00 80.00 70 ILE A CA 1
ATOM 587 C C . ILE A 1 70 ? -15.442 -15.916 -2.516 1.00 80.00 70 ILE A C 1
ATOM 589 O O . ILE A 1 70 ? -15.527 -17.092 -2.158 1.00 80.00 70 ILE A O 1
ATOM 593 N N . ILE A 1 71 ? -16.498 -15.188 -2.889 1.00 83.06 71 ILE A N 1
ATOM 594 C CA . ILE A 1 71 ? -17.875 -15.692 -2.937 1.00 83.06 71 ILE A CA 1
ATOM 595 C C . ILE A 1 71 ? -17.939 -16.856 -3.919 1.00 83.06 71 ILE A C 1
ATOM 597 O O . ILE A 1 71 ? -18.206 -17.982 -3.508 1.00 83.06 71 ILE A O 1
ATOM 601 N N . ILE A 1 72 ? -17.574 -16.619 -5.180 1.00 81.88 72 ILE A N 1
ATOM 602 C CA . ILE A 1 72 ? -17.572 -17.623 -6.249 1.00 81.88 72 ILE A CA 1
ATOM 603 C C . ILE A 1 72 ? -16.752 -18.867 -5.849 1.00 81.88 72 ILE A C 1
ATOM 605 O O . ILE A 1 72 ? -17.159 -20.006 -6.091 1.00 81.88 72 ILE A O 1
ATOM 609 N N . ASN A 1 73 ? -15.615 -18.684 -5.170 1.00 78.94 73 ASN A N 1
ATOM 610 C CA . ASN A 1 73 ? -14.781 -19.789 -4.694 1.00 78.94 73 ASN A CA 1
ATOM 611 C C . ASN A 1 73 ? -15.340 -20.551 -3.495 1.00 78.94 73 ASN A C 1
ATOM 613 O O . ASN A 1 73 ? -14.865 -21.655 -3.226 1.00 78.94 73 ASN A O 1
ATOM 617 N N . LYS A 1 74 ? -16.332 -20.028 -2.786 1.00 84.38 74 LYS A N 1
ATOM 618 C CA . LYS A 1 74 ? -16.999 -20.732 -1.686 1.00 84.38 74 LYS A CA 1
ATOM 619 C C . LYS A 1 74 ? -18.378 -21.278 -2.066 1.00 84.38 74 LYS A C 1
ATOM 621 O O . LYS A 1 74 ? -18.937 -22.040 -1.286 1.00 84.38 74 LYS A O 1
ATOM 626 N N . LEU A 1 75 ? -18.881 -20.962 -3.261 1.00 84.75 75 LEU A N 1
ATOM 627 C CA . LEU A 1 75 ? -20.122 -21.545 -3.762 1.00 84.75 75 LEU A CA 1
ATOM 628 C C . LEU A 1 75 ? -19.971 -23.024 -4.136 1.00 84.75 75 LEU A C 1
ATOM 630 O O . LEU A 1 75 ? -18.967 -23.460 -4.723 1.00 84.75 75 LEU A O 1
ATOM 634 N N . GLU A 1 76 ? -21.023 -23.776 -3.834 1.00 84.56 76 GLU A N 1
ATOM 635 C CA . GLU A 1 76 ? -21.268 -25.137 -4.288 1.00 84.56 76 GLU A CA 1
ATOM 636 C C . GLU A 1 76 ? -21.918 -25.078 -5.673 1.00 84.56 76 GLU A C 1
ATOM 638 O O . GLU A 1 76 ? -23.124 -24.872 -5.822 1.00 84.56 76 GLU A O 1
ATOM 643 N N . LEU A 1 77 ? -21.076 -25.195 -6.702 1.00 83.38 77 LEU A N 1
ATOM 644 C CA . LEU A 1 77 ? -21.465 -25.120 -8.110 1.00 83.38 77 LEU A CA 1
ATOM 645 C C . LEU A 1 77 ? -21.264 -26.476 -8.793 1.00 83.38 77 LEU A C 1
ATOM 647 O O . LEU A 1 77 ? -20.199 -27.102 -8.666 1.00 83.38 77 LEU A O 1
ATOM 651 N N . THR A 1 78 ? -22.255 -26.889 -9.576 1.00 85.75 78 THR A N 1
ATOM 652 C CA . THR A 1 78 ? -22.160 -28.016 -10.509 1.00 85.75 78 THR A CA 1
ATOM 653 C C . THR A 1 78 ? -21.131 -27.727 -11.607 1.00 85.75 78 THR A C 1
ATOM 655 O O . THR A 1 78 ? -20.686 -26.594 -11.810 1.00 85.75 78 THR A O 1
ATOM 658 N N . THR A 1 79 ? -20.707 -28.759 -12.337 1.00 82.62 79 THR A N 1
ATOM 659 C CA . THR A 1 79 ? -19.766 -28.585 -13.454 1.00 82.62 79 THR A CA 1
ATOM 660 C C . THR A 1 79 ? -20.339 -27.676 -14.545 1.00 82.62 79 THR A C 1
ATOM 662 O O . THR A 1 79 ? -19.626 -26.798 -15.021 1.00 82.62 79 THR A O 1
ATOM 665 N N . SER A 1 80 ? -21.626 -27.819 -14.881 1.00 83.38 80 SER A N 1
ATOM 666 C CA . SER A 1 80 ? -22.303 -26.977 -15.882 1.00 83.38 80 SER A CA 1
ATOM 667 C C . SER A 1 80 ? -22.323 -25.498 -15.474 1.00 83.38 80 SER A C 1
ATOM 669 O O . SER A 1 80 ? -21.947 -24.618 -16.250 1.00 83.38 80 SER A O 1
ATOM 671 N N . GLU A 1 81 ? -22.644 -25.213 -14.211 1.00 85.19 81 GLU A N 1
ATOM 672 C CA . GLU A 1 81 ? -22.638 -23.853 -13.662 1.00 85.19 81 GLU A CA 1
ATOM 673 C C . GLU A 1 81 ? -21.235 -23.229 -13.665 1.00 85.19 81 GLU A C 1
ATOM 675 O O . GLU A 1 81 ? -21.064 -22.074 -14.057 1.00 85.19 81 GLU A O 1
ATOM 680 N N . LYS A 1 82 ? -20.201 -24.001 -13.297 1.00 85.12 82 LYS A N 1
ATOM 681 C CA . LYS A 1 82 ? -18.799 -23.547 -13.360 1.00 85.12 82 LYS A CA 1
ATOM 682 C C . LYS A 1 82 ? -18.395 -23.162 -14.783 1.00 85.12 82 LYS A C 1
ATOM 684 O O . LYS A 1 82 ? -17.746 -22.136 -14.967 1.00 85.12 82 LYS A O 1
ATOM 689 N N . LEU A 1 83 ? -18.763 -23.975 -15.774 1.00 83.38 83 LEU A N 1
ATOM 690 C CA . LEU A 1 83 ? -18.465 -23.714 -17.186 1.00 83.38 83 LEU A CA 1
ATOM 691 C C . LEU A 1 83 ? -19.233 -22.497 -17.711 1.00 83.38 83 LEU A C 1
ATOM 693 O O . LEU A 1 83 ? -18.660 -21.675 -18.424 1.00 83.38 83 LEU A O 1
ATOM 697 N N . THR A 1 84 ? -20.488 -22.337 -17.291 1.00 82.62 84 THR A N 1
ATOM 698 C CA . THR A 1 84 ? -21.314 -21.171 -17.623 1.00 82.62 84 THR A CA 1
ATOM 699 C C . THR A 1 84 ? -20.666 -19.882 -17.117 1.00 82.62 84 THR A C 1
ATOM 701 O O . THR A 1 84 ? -20.487 -18.955 -17.898 1.00 82.62 84 THR A O 1
ATOM 704 N N . LEU A 1 85 ? -20.218 -19.837 -15.854 1.00 78.12 85 LEU A N 1
ATOM 705 C CA . LEU A 1 85 ? -19.517 -18.671 -15.292 1.00 78.12 85 LEU A CA 1
ATOM 706 C C . LEU A 1 85 ? -18.170 -18.388 -15.973 1.00 78.12 85 LEU A C 1
ATOM 708 O O . LEU A 1 85 ? -17.778 -17.233 -16.099 1.00 78.12 85 LEU A O 1
ATOM 712 N N . LEU A 1 86 ? -17.448 -19.421 -16.424 1.00 78.19 86 LEU A N 1
ATOM 713 C CA . LEU A 1 86 ? -16.167 -19.253 -17.123 1.00 78.19 86 LEU A CA 1
ATOM 714 C C . LEU A 1 86 ? -16.306 -18.647 -18.527 1.00 78.19 86 LEU A C 1
ATOM 716 O O . LEU A 1 86 ? -15.325 -18.069 -19.011 1.00 78.19 86 LEU A O 1
ATOM 720 N N . ASN A 1 87 ? -17.481 -18.795 -19.149 1.00 74.56 87 ASN A N 1
ATOM 721 C CA . ASN A 1 87 ? -17.835 -18.248 -20.462 1.00 74.56 87 ASN A CA 1
ATOM 722 C C . ASN A 1 87 ? -18.399 -16.820 -20.409 1.00 74.56 87 ASN A C 1
ATOM 724 O O . ASN A 1 87 ? -18.538 -16.196 -21.457 1.00 74.56 87 ASN A O 1
ATOM 728 N N . LEU A 1 88 ? -18.722 -16.304 -19.221 1.00 71.12 88 LEU A N 1
ATOM 729 C CA . LEU A 1 88 ? -19.111 -14.906 -19.049 1.00 71.12 88 LEU A CA 1
ATOM 730 C C . LEU A 1 88 ? -17.877 -13.996 -19.128 1.00 71.12 88 LEU A C 1
ATOM 732 O O . LEU A 1 88 ? -16.767 -14.416 -18.788 1.00 71.12 88 LEU A O 1
ATOM 736 N N . ASP A 1 89 ? -18.075 -12.746 -19.553 1.00 60.50 89 ASP A N 1
ATOM 737 C CA . ASP A 1 89 ? -17.011 -11.743 -19.721 1.00 60.50 89 ASP A CA 1
ATOM 738 C C . ASP A 1 89 ? -16.586 -11.116 -18.375 1.00 60.50 89 ASP A C 1
ATOM 740 O O . ASP A 1 89 ? -16.607 -9.907 -18.167 1.00 60.50 89 ASP A O 1
ATOM 744 N N . ILE A 1 90 ? -16.251 -11.989 -17.423 1.00 64.31 90 ILE A N 1
ATOM 745 C CA . ILE A 1 90 ? -15.923 -11.663 -16.034 1.00 64.31 90 ILE A CA 1
ATOM 746 C C . ILE A 1 90 ? -14.403 -11.489 -15.891 1.00 64.31 90 ILE A C 1
ATOM 748 O O . ILE A 1 90 ? -13.635 -12.282 -16.460 1.00 64.31 90 ILE A O 1
ATOM 752 N N . PRO A 1 91 ? -13.912 -10.530 -15.077 1.00 61.09 91 PRO A N 1
ATOM 753 C CA . PRO A 1 91 ? -12.486 -10.350 -14.836 1.00 61.09 91 PRO A CA 1
ATOM 754 C C . PRO A 1 91 ? -11.754 -11.644 -14.440 1.00 61.09 91 PRO A C 1
ATOM 756 O O . PRO A 1 91 ? -12.157 -12.400 -13.552 1.00 61.09 91 PRO A O 1
ATOM 759 N N . TYR A 1 92 ? -10.598 -11.864 -15.072 1.00 55.88 92 TYR A N 1
ATOM 760 C CA . TYR A 1 92 ? -9.753 -13.058 -14.935 1.00 55.88 92 TYR A CA 1
ATOM 761 C C . TYR A 1 92 ? -9.528 -13.540 -13.485 1.00 55.88 92 TYR A C 1
ATOM 763 O O . TYR A 1 92 ? -9.608 -14.737 -13.207 1.00 55.88 92 TYR A O 1
ATOM 771 N N . TYR A 1 93 ? -9.261 -12.621 -12.551 1.00 59.16 93 TYR A N 1
ATOM 772 C CA . TYR A 1 93 ? -8.941 -12.946 -11.154 1.00 59.16 93 TYR A CA 1
ATOM 773 C C . TYR A 1 93 ? -10.138 -13.483 -10.352 1.00 59.16 93 TYR A C 1
ATOM 775 O O . TYR A 1 93 ? -9.950 -14.203 -9.368 1.00 59.16 93 TYR A O 1
ATOM 783 N N . GLN A 1 94 ? -11.365 -13.189 -10.784 1.00 64.62 94 GLN A N 1
ATOM 784 C CA . GLN A 1 94 ? -12.577 -13.660 -10.117 1.00 64.62 94 GLN A CA 1
ATOM 785 C C . GLN A 1 94 ? -12.881 -15.126 -10.444 1.00 64.62 94 GLN A C 1
ATOM 787 O O . GLN A 1 94 ? -13.273 -15.902 -9.577 1.00 64.62 94 GLN A O 1
ATOM 792 N N . THR A 1 95 ? -12.632 -15.538 -11.690 1.00 71.44 95 THR A N 1
ATOM 793 C CA . THR A 1 95 ? -12.954 -16.892 -12.177 1.00 71.44 95 THR A CA 1
ATOM 794 C C . THR A 1 95 ? -11.795 -17.885 -12.042 1.00 71.44 95 THR A C 1
ATOM 796 O O . THR A 1 95 ? -11.952 -19.081 -12.298 1.00 71.44 95 THR A O 1
ATOM 799 N N . LEU A 1 96 ? -10.629 -17.422 -11.584 1.00 74.44 96 LEU A N 1
ATOM 800 C CA . LEU A 1 96 ? -9.415 -18.228 -11.459 1.00 74.44 96 LEU A CA 1
ATOM 801 C C . LEU A 1 96 ? -9.574 -19.424 -10.513 1.00 74.44 96 LEU A C 1
ATOM 803 O O . LEU A 1 96 ? -9.102 -20.524 -10.802 1.00 74.44 96 LEU A O 1
ATOM 807 N N . GLY A 1 97 ? -10.253 -19.234 -9.381 1.00 73.38 97 GLY A N 1
ATOM 808 C CA . GLY A 1 97 ? -10.465 -20.328 -8.440 1.00 73.38 97 GLY A CA 1
ATOM 809 C C . GLY A 1 97 ? -11.520 -21.338 -8.918 1.00 73.38 97 GLY A C 1
ATOM 810 O O . GLY A 1 97 ? -11.348 -22.531 -8.664 1.00 73.38 97 GLY A O 1
ATOM 811 N N . LEU A 1 98 ? -12.514 -20.929 -9.723 1.00 80.88 98 LEU A N 1
ATOM 812 C CA . LEU A 1 98 ? -13.395 -21.871 -10.438 1.00 80.88 98 LEU A CA 1
ATOM 813 C C . LEU A 1 98 ? -12.601 -22.732 -11.407 1.00 80.88 98 LEU A C 1
ATOM 815 O O . LEU A 1 98 ? -12.708 -23.957 -11.383 1.00 80.88 98 LEU A O 1
ATOM 819 N N . TRP A 1 99 ? -11.766 -22.084 -12.218 1.00 85.31 99 TRP A N 1
ATOM 820 C CA . TRP A 1 99 ? -10.872 -22.766 -13.135 1.00 85.31 99 TRP A CA 1
ATOM 821 C C . TRP A 1 99 ? -9.977 -23.769 -12.391 1.00 85.31 99 TRP A C 1
ATOM 823 O O . TRP A 1 99 ? -9.823 -24.905 -12.826 1.00 85.31 99 TRP A O 1
ATOM 833 N N . ASN A 1 100 ? -9.450 -23.423 -11.215 1.00 81.50 100 ASN A N 1
ATOM 834 C CA . ASN A 1 100 ? -8.640 -24.339 -10.403 1.00 81.50 100 ASN A CA 1
ATOM 835 C C . ASN A 1 100 ? -9.408 -25.548 -9.856 1.00 81.50 100 ASN A C 1
ATOM 837 O O . ASN A 1 100 ? -8.806 -26.615 -9.714 1.00 81.50 100 ASN A O 1
ATOM 841 N N . LYS A 1 101 ? -10.707 -25.398 -9.576 1.00 81.88 101 LYS A N 1
ATOM 842 C CA . LYS A 1 101 ? -11.583 -26.487 -9.119 1.00 81.88 101 LYS A CA 1
ATOM 843 C C . LYS A 1 101 ? -11.954 -27.476 -10.229 1.00 81.88 101 LYS A C 1
ATOM 845 O O . LYS A 1 101 ? -12.406 -28.574 -9.913 1.00 81.88 101 LYS A O 1
ATOM 850 N N . LEU A 1 102 ? -11.797 -27.113 -11.505 1.00 84.31 102 LEU A N 1
ATOM 851 C CA . LEU A 1 102 ? -12.032 -28.041 -12.611 1.00 84.31 102 LEU A CA 1
ATOM 852 C C . LEU A 1 102 ? -10.914 -29.085 -12.696 1.00 84.31 102 LEU A C 1
ATOM 854 O O . LEU A 1 102 ? -9.721 -28.762 -12.624 1.00 84.31 102 LEU A O 1
ATOM 858 N N . ASN A 1 103 ? -11.305 -30.343 -12.899 1.00 86.81 103 ASN A N 1
ATOM 859 C CA . ASN A 1 103 ? -10.362 -31.407 -13.221 1.00 86.81 103 ASN A CA 1
ATOM 860 C C . ASN A 1 103 ? -9.832 -31.243 -14.660 1.00 86.81 103 ASN A C 1
ATOM 862 O O . ASN A 1 103 ? -10.399 -30.513 -15.476 1.00 86.81 103 ASN A O 1
ATOM 866 N N . THR A 1 104 ? -8.717 -31.904 -14.969 1.00 84.25 104 THR A N 1
ATOM 867 C CA . THR A 1 104 ? -8.052 -31.774 -16.273 1.00 84.25 104 THR A CA 1
ATOM 868 C C . THR A 1 104 ? -8.945 -32.163 -17.457 1.00 84.25 104 THR A C 1
ATOM 870 O O . THR A 1 104 ? -8.991 -31.371 -18.395 1.00 84.25 104 THR A O 1
ATOM 873 N N . PRO A 1 105 ? -9.710 -33.277 -17.422 1.00 88.06 105 PRO A N 1
ATOM 874 C CA . PRO A 1 105 ? -10.624 -33.621 -18.516 1.00 88.06 105 PRO A CA 1
ATOM 875 C C . PRO A 1 105 ? -11.655 -32.525 -18.800 1.00 88.06 105 PRO A C 1
ATOM 877 O O . PRO A 1 105 ? -11.877 -32.160 -19.946 1.00 88.06 105 PRO A O 1
ATOM 880 N N . THR A 1 106 ? -12.230 -31.923 -17.757 1.00 88.19 106 THR A N 1
ATOM 881 C CA . THR A 1 106 ? -13.228 -30.858 -17.928 1.00 88.19 106 THR A CA 1
ATOM 882 C C . THR A 1 106 ? -12.606 -29.584 -18.498 1.00 88.19 106 THR A C 1
ATOM 884 O O . THR A 1 106 ? -13.208 -28.927 -19.341 1.00 88.19 106 THR A O 1
ATOM 887 N N . LYS A 1 107 ? -11.386 -29.234 -18.065 1.00 90.19 107 LYS A N 1
ATOM 888 C CA . LYS A 1 107 ? -10.632 -28.106 -18.637 1.00 90.19 107 LYS A CA 1
ATOM 889 C C . LYS A 1 107 ? -10.344 -28.318 -20.114 1.00 90.19 107 LYS A C 1
ATOM 891 O O . LYS A 1 107 ? -10.482 -27.383 -20.893 1.00 90.19 107 LYS A O 1
ATOM 896 N N . LEU A 1 108 ? -9.941 -29.534 -20.470 1.00 88.38 108 LEU A N 1
ATOM 897 C CA . LEU A 1 108 ? -9.641 -29.914 -21.839 1.00 88.38 108 LEU A CA 1
ATOM 898 C C . LEU A 1 108 ? -10.896 -29.825 -22.701 1.00 88.38 108 LEU A C 1
ATOM 900 O O . LEU A 1 108 ? -10.880 -29.081 -23.667 1.00 88.38 108 LEU A O 1
ATOM 904 N N . ASN A 1 109 ? -12.003 -30.441 -22.281 1.00 87.19 109 ASN A N 1
ATOM 905 C CA . ASN A 1 109 ? -13.282 -30.367 -22.993 1.00 87.19 109 ASN A CA 1
ATOM 906 C C . ASN A 1 109 ? -13.767 -28.920 -23.164 1.00 87.19 109 ASN A C 1
ATOM 908 O O . ASN A 1 109 ? -14.230 -28.549 -24.235 1.00 87.19 109 ASN A O 1
ATOM 912 N N . TYR A 1 110 ? -13.621 -28.077 -22.138 1.00 88.56 110 TYR A N 1
ATOM 913 C CA . TYR A 1 110 ? -13.956 -26.655 -22.233 1.00 88.56 110 TYR A CA 1
ATOM 914 C C . TYR A 1 110 ? -13.103 -25.925 -23.279 1.00 88.56 110 TYR A C 1
ATOM 916 O O . TYR A 1 110 ? -13.646 -25.213 -24.120 1.00 88.56 110 TYR A O 1
ATOM 924 N N . LEU A 1 111 ? -11.778 -26.097 -23.254 1.00 88.00 111 LEU A N 1
ATOM 925 C CA . LEU A 1 111 ? -10.879 -25.446 -24.214 1.00 88.00 111 LEU A CA 1
ATOM 926 C C . LEU A 1 111 ? -11.058 -26.009 -25.628 1.00 88.00 111 LEU A C 1
ATOM 928 O O . LEU A 1 111 ? -10.967 -25.267 -26.601 1.00 88.00 111 LEU A O 1
ATOM 932 N N . ASP A 1 112 ? -11.337 -27.305 -25.735 1.00 84.25 112 ASP A N 1
ATOM 933 C CA . ASP A 1 112 ? -11.509 -28.003 -27.000 1.00 84.25 112 ASP A CA 1
ATOM 934 C C . ASP A 1 112 ? -12.862 -27.689 -27.653 1.00 84.25 112 ASP A C 1
ATOM 936 O O . ASP A 1 112 ? -12.939 -27.567 -28.872 1.00 84.25 112 ASP A O 1
ATOM 940 N N . SER A 1 113 ? -13.900 -27.417 -26.856 1.00 82.69 113 SER A N 1
ATOM 941 C CA . SER A 1 113 ? -15.206 -26.960 -27.353 1.00 82.69 113 SER A CA 1
ATOM 942 C C . SER A 1 113 ? -15.175 -25.583 -28.032 1.00 82.69 113 SER A C 1
ATOM 944 O O . SER A 1 113 ? -16.142 -25.199 -28.686 1.00 82.69 113 SER A O 1
ATOM 946 N N . LYS A 1 114 ? -14.079 -24.823 -27.892 1.00 80.69 114 LYS A N 1
ATOM 947 C CA . LYS A 1 114 ? -13.921 -23.505 -28.515 1.00 80.69 114 LYS A CA 1
ATOM 948 C C . LYS A 1 114 ? -13.198 -23.601 -29.858 1.00 80.69 114 LYS A C 1
ATOM 950 O O . LYS A 1 114 ? -12.172 -24.271 -29.982 1.00 80.69 114 LYS A O 1
ATOM 955 N N . ASN A 1 115 ? -13.688 -22.830 -30.831 1.00 74.94 115 ASN A N 1
ATOM 956 C CA . ASN A 1 115 ? -13.038 -22.672 -32.137 1.00 74.94 115 ASN A CA 1
ATOM 957 C C . ASN A 1 115 ? -11.709 -21.907 -32.026 1.00 74.94 115 ASN A C 1
ATOM 959 O O . ASN A 1 115 ? -10.724 -22.292 -32.648 1.00 74.94 115 ASN A O 1
ATOM 963 N N . PHE A 1 116 ? -11.662 -20.864 -31.188 1.00 77.06 116 PHE A N 1
ATOM 964 C CA . PHE A 1 116 ? -10.456 -20.080 -30.913 1.00 77.06 116 PHE A CA 1
ATOM 965 C C . PHE A 1 116 ? -10.318 -19.785 -29.419 1.00 77.06 116 PHE A C 1
ATOM 967 O O . PHE A 1 116 ? -11.304 -19.519 -28.727 1.00 77.06 116 PHE A O 1
ATOM 974 N N . LEU A 1 117 ? -9.080 -19.806 -28.922 1.00 83.00 117 LEU A N 1
ATOM 975 C CA . LEU A 1 117 ? -8.780 -19.480 -27.530 1.00 83.00 117 LEU A CA 1
ATOM 976 C C . LEU A 1 117 ? -8.678 -17.962 -27.338 1.00 83.00 117 LEU A C 1
ATOM 978 O O . LEU A 1 117 ? -7.892 -17.286 -28.001 1.00 83.00 117 LEU A O 1
ATOM 982 N N . SER A 1 118 ? -9.452 -17.421 -26.397 1.00 79.75 118 SER A N 1
ATOM 983 C CA . SER A 1 118 ? -9.403 -15.995 -26.048 1.00 79.75 118 SER A CA 1
ATOM 984 C C . SER A 1 118 ? -8.137 -15.636 -25.257 1.00 79.75 118 SER A C 1
ATOM 986 O O . SER A 1 118 ? -7.500 -16.495 -24.644 1.00 79.75 118 SER A O 1
ATOM 988 N N . LYS A 1 119 ? -7.809 -14.337 -25.157 1.00 75.62 119 LYS A N 1
ATOM 989 C CA . LYS A 1 119 ? -6.719 -13.849 -24.283 1.00 75.62 119 LYS A CA 1
ATOM 990 C C . LYS A 1 119 ? -6.895 -14.303 -22.824 1.00 75.62 119 LYS A C 1
ATOM 992 O O . LYS A 1 119 ? -5.905 -14.542 -22.134 1.00 75.62 119 LYS A O 1
ATOM 997 N N . LEU A 1 120 ? -8.138 -14.427 -22.349 1.00 76.31 120 LEU A N 1
ATOM 998 C CA . LEU A 1 120 ? -8.449 -14.931 -21.007 1.00 76.31 120 LEU A CA 1
ATOM 999 C C . LEU A 1 120 ? -8.177 -16.433 -20.884 1.00 76.31 120 LEU A C 1
ATOM 1001 O O . LEU A 1 120 ? -7.607 -16.863 -19.882 1.00 76.31 120 LEU A O 1
ATOM 1005 N N . ASP A 1 121 ? -8.521 -17.219 -21.905 1.00 82.12 121 ASP A N 1
ATOM 1006 C CA . ASP A 1 121 ? -8.233 -18.656 -21.933 1.00 82.12 121 ASP A CA 1
ATOM 1007 C C . ASP A 1 121 ? -6.713 -18.904 -21.944 1.00 82.12 121 ASP A C 1
ATOM 1009 O O . ASP A 1 121 ? -6.225 -19.720 -21.163 1.00 82.12 121 ASP A O 1
ATOM 1013 N N . ILE A 1 122 ? -5.940 -18.111 -22.699 1.00 84.62 122 ILE A N 1
ATOM 1014 C CA . ILE A 1 122 ? -4.467 -18.157 -22.672 1.00 84.62 122 ILE A CA 1
ATOM 1015 C C . ILE A 1 122 ? -3.913 -17.804 -21.284 1.00 84.62 122 ILE A C 1
ATOM 1017 O O . ILE A 1 122 ? -3.019 -18.489 -20.786 1.00 84.62 122 ILE A O 1
ATOM 1021 N N . LYS A 1 123 ? -4.468 -16.794 -20.598 1.00 81.19 123 LYS A N 1
ATOM 1022 C CA . LYS A 1 123 ? -4.076 -16.480 -19.210 1.00 81.19 123 LYS A CA 1
ATOM 1023 C C . LYS A 1 123 ? -4.360 -17.645 -18.252 1.00 81.19 123 LYS A C 1
ATOM 1025 O O . LYS A 1 123 ? -3.500 -17.975 -17.436 1.00 81.19 123 LYS A O 1
ATOM 1030 N N . ARG A 1 124 ? -5.523 -18.298 -18.370 1.00 83.50 124 ARG A N 1
ATOM 1031 C CA . ARG A 1 124 ? -5.903 -19.476 -17.561 1.00 83.50 124 ARG A CA 1
ATOM 1032 C C . ARG A 1 124 ? -4.967 -20.659 -17.822 1.00 83.50 124 ARG A C 1
ATOM 1034 O O . ARG A 1 124 ? -4.533 -21.319 -16.874 1.00 83.50 124 ARG A O 1
ATOM 1041 N N . ILE A 1 125 ? -4.608 -20.891 -19.084 1.00 83.56 125 ILE A N 1
ATOM 1042 C CA . ILE A 1 125 ? -3.616 -21.891 -19.497 1.00 83.56 125 ILE A CA 1
ATOM 1043 C C . ILE A 1 125 ? -2.254 -21.570 -18.862 1.00 83.56 125 ILE A C 1
ATOM 1045 O O . ILE A 1 125 ? -1.743 -22.392 -18.101 1.00 83.56 125 ILE A O 1
ATOM 1049 N N . ASN A 1 126 ? -1.728 -20.353 -19.047 1.00 81.69 126 ASN A N 1
ATOM 1050 C CA . ASN A 1 126 ? -0.450 -19.912 -18.472 1.00 81.69 126 ASN A CA 1
ATOM 1051 C C . ASN A 1 126 ? -0.409 -20.074 -16.947 1.00 81.69 126 ASN A C 1
ATOM 1053 O O . ASN A 1 126 ? 0.562 -20.589 -16.397 1.00 81.69 126 ASN A O 1
ATOM 1057 N N . TYR A 1 127 ? -1.474 -19.699 -16.239 1.00 80.38 127 TYR A N 1
ATOM 1058 C CA . TYR A 1 127 ? -1.541 -19.889 -14.790 1.00 80.38 127 TYR A CA 1
ATOM 1059 C C . TYR A 1 127 ? -1.572 -21.361 -14.377 1.00 80.38 127 TYR A C 1
ATOM 1061 O O . TYR A 1 127 ? -0.946 -21.741 -13.388 1.00 80.38 127 TYR A O 1
ATOM 1069 N N . THR A 1 128 ? -2.279 -22.204 -15.129 1.00 79.38 128 THR A N 1
ATOM 1070 C CA . THR A 1 128 ? -2.344 -23.643 -14.842 1.00 79.38 128 THR A CA 1
ATOM 1071 C C . THR A 1 128 ? -0.978 -24.283 -14.966 1.00 79.38 128 THR A C 1
ATOM 1073 O O . THR A 1 128 ? -0.586 -25.038 -14.081 1.00 79.38 128 THR A O 1
ATOM 1076 N N . ILE A 1 129 ? -0.247 -23.955 -16.031 1.00 77.12 129 ILE A N 1
ATOM 1077 C CA . ILE A 1 129 ? 1.054 -24.563 -16.294 1.00 77.12 129 ILE A CA 1
ATOM 1078 C C . ILE A 1 129 ? 2.112 -24.039 -15.318 1.00 77.12 129 ILE A C 1
ATOM 1080 O O . ILE A 1 129 ? 2.897 -24.827 -14.799 1.00 77.12 129 ILE A O 1
ATOM 1084 N N . ASN A 1 130 ? 2.099 -22.739 -14.995 1.00 72.56 130 ASN A N 1
ATOM 1085 C CA . ASN A 1 130 ? 3.051 -22.163 -14.039 1.00 72.56 130 ASN A CA 1
ATOM 1086 C C . ASN A 1 130 ? 2.869 -22.709 -12.610 1.00 72.56 130 ASN A C 1
ATOM 1088 O O . ASN A 1 130 ? 3.842 -22.793 -11.868 1.00 72.56 130 ASN A O 1
ATOM 1092 N N . ASN A 1 131 ? 1.655 -23.123 -12.225 1.00 65.38 131 ASN A N 1
ATOM 1093 C CA . ASN A 1 131 ? 1.397 -23.736 -10.913 1.00 65.38 131 ASN A CA 1
ATOM 1094 C C . ASN A 1 131 ? 1.499 -25.268 -10.906 1.00 65.38 131 ASN A C 1
ATOM 1096 O O . ASN A 1 131 ? 1.672 -25.869 -9.845 1.00 65.38 131 ASN A O 1
ATOM 1100 N N . LYS A 1 132 ? 1.341 -25.917 -12.063 1.00 70.19 132 LYS A N 1
ATOM 1101 C CA . LYS A 1 132 ? 1.359 -27.375 -12.221 1.00 70.19 132 LYS A CA 1
ATOM 1102 C C . LYS A 1 132 ? 2.081 -27.726 -13.518 1.00 70.19 132 LYS A C 1
ATOM 1104 O O . LYS A 1 132 ? 1.457 -27.837 -14.570 1.00 70.19 132 LYS A O 1
ATOM 1109 N N . LYS A 1 133 ? 3.405 -27.897 -13.445 1.00 63.97 133 LYS A N 1
ATOM 1110 C CA . LYS A 1 133 ? 4.264 -28.155 -14.617 1.00 63.97 133 LYS A CA 1
ATOM 1111 C C . LYS A 1 133 ? 3.818 -29.389 -15.428 1.00 63.97 133 LYS A C 1
ATOM 1113 O O . LYS A 1 133 ? 3.930 -29.377 -16.649 1.00 63.97 133 LYS A O 1
ATOM 1118 N N . ASP A 1 134 ? 3.214 -30.398 -14.790 1.00 72.50 134 ASP A N 1
ATOM 1119 C CA . ASP A 1 134 ? 2.654 -31.596 -15.446 1.00 72.50 134 ASP A CA 1
ATOM 1120 C C . ASP A 1 134 ? 1.421 -31.311 -16.328 1.00 72.50 134 ASP A C 1
ATOM 1122 O O . ASP A 1 134 ? 1.043 -32.121 -17.176 1.00 72.50 134 ASP A O 1
ATOM 1126 N N . MET A 1 135 ? 0.802 -30.137 -16.178 1.00 77.69 135 MET A N 1
ATOM 1127 C CA . MET A 1 135 ? -0.289 -29.688 -17.042 1.00 77.69 135 MET A CA 1
ATOM 1128 C C . MET A 1 135 ? 0.196 -29.261 -18.424 1.00 77.69 135 MET A C 1
ATOM 1130 O O . MET A 1 135 ? -0.618 -29.170 -19.340 1.00 77.69 135 MET A O 1
ATOM 1134 N N . LEU A 1 136 ? 1.501 -29.052 -18.621 1.00 75.25 136 LEU A N 1
ATOM 1135 C CA . LEU A 1 136 ? 2.032 -28.868 -19.967 1.00 75.25 136 LEU A CA 1
ATOM 1136 C C . LEU A 1 136 ? 1.750 -30.109 -20.829 1.00 75.25 136 LEU A C 1
ATOM 1138 O O . LEU A 1 136 ? 1.243 -30.011 -21.941 1.00 75.25 136 LEU A O 1
ATOM 1142 N N . GLU A 1 137 ? 1.953 -31.304 -20.284 1.00 76.06 137 GLU A N 1
ATOM 1143 C CA . GLU A 1 137 ? 1.687 -32.530 -21.035 1.00 76.06 137 GLU A CA 1
ATOM 1144 C C . GLU A 1 137 ? 0.206 -32.883 -21.108 1.00 76.06 137 GLU A C 1
ATOM 1146 O O . GLU A 1 137 ? -0.273 -33.298 -22.159 1.00 76.06 137 GLU A O 1
ATOM 1151 N N . LYS A 1 138 ? -0.526 -32.697 -20.007 1.00 81.19 138 LYS A N 1
ATOM 1152 C CA . LYS A 1 138 ? -1.918 -33.156 -19.890 1.00 81.19 138 LYS A CA 1
ATOM 1153 C C . LYS A 1 138 ? -2.956 -32.167 -20.423 1.00 81.19 138 LYS A C 1
ATOM 1155 O O . LYS A 1 138 ? -4.079 -32.576 -20.693 1.00 81.19 138 LYS A O 1
ATOM 1160 N N . LEU A 1 139 ? -2.616 -30.880 -20.518 1.00 83.38 139 LEU A N 1
ATOM 1161 C CA . LEU A 1 139 ? -3.533 -29.821 -20.954 1.00 83.38 139 LEU A CA 1
ATOM 1162 C C . LEU A 1 139 ? -3.040 -29.106 -22.211 1.00 83.38 139 LEU A C 1
ATOM 1164 O O . LEU A 1 139 ? -3.846 -28.886 -23.105 1.00 83.38 139 LEU A O 1
ATOM 1168 N N . VAL A 1 140 ? -1.751 -28.750 -22.297 1.00 82.50 140 VAL A N 1
ATOM 1169 C CA . VAL A 1 140 ? -1.217 -27.959 -23.426 1.00 82.50 140 VAL A CA 1
ATOM 1170 C C . VAL A 1 140 ? -1.003 -28.816 -24.659 1.00 82.50 140 VAL A C 1
ATOM 1172 O O . VAL A 1 140 ? -1.518 -28.459 -25.712 1.00 82.50 140 VAL A O 1
ATOM 1175 N N . ASN A 1 141 ? -0.290 -29.942 -24.545 1.00 83.19 141 ASN A N 1
ATOM 1176 C CA . ASN A 1 141 ? -0.008 -30.803 -25.701 1.00 83.19 141 ASN A CA 1
ATOM 1177 C C . ASN A 1 141 ? -1.277 -31.202 -26.488 1.00 83.19 141 ASN A C 1
ATOM 1179 O O . ASN A 1 141 ? -1.238 -31.109 -27.713 1.00 83.19 141 ASN A O 1
ATOM 1183 N N . PRO A 1 142 ? -2.406 -31.576 -25.849 1.00 84.88 142 PRO A N 1
ATOM 1184 C CA . PRO A 1 142 ? -3.625 -31.940 -26.575 1.00 84.88 142 PRO A CA 1
ATOM 1185 C C . PRO A 1 142 ? -4.250 -30.799 -27.388 1.00 84.88 142 PRO A C 1
ATOM 1187 O O . PRO A 1 142 ? -4.816 -31.043 -28.447 1.00 84.88 142 PRO A O 1
ATOM 1190 N N . ILE A 1 143 ? -4.131 -29.551 -26.924 1.00 85.62 143 ILE A N 1
ATOM 1191 C CA . ILE A 1 143 ? -4.752 -28.376 -27.565 1.00 85.62 143 ILE A CA 1
ATOM 1192 C C . ILE A 1 143 ? -3.731 -27.475 -28.266 1.00 85.62 143 ILE A C 1
ATOM 1194 O O . ILE A 1 143 ? -4.072 -26.375 -28.694 1.00 85.62 143 ILE A O 1
ATOM 1198 N N . ILE A 1 144 ? -2.474 -27.909 -28.381 1.00 83.38 144 ILE A N 1
ATOM 1199 C CA . ILE A 1 144 ? -1.334 -27.064 -28.768 1.00 83.38 144 ILE A CA 1
ATOM 1200 C C . ILE A 1 144 ? -1.534 -26.365 -30.117 1.00 83.38 144 ILE A C 1
ATOM 1202 O O . ILE A 1 144 ? -1.094 -25.235 -30.315 1.00 83.38 144 ILE A O 1
ATOM 1206 N N . LYS A 1 145 ? -2.286 -27.005 -31.020 1.00 83.62 145 LYS A N 1
ATOM 1207 C CA . LYS A 1 145 ? -2.661 -26.468 -32.334 1.00 83.62 145 LYS A CA 1
ATOM 1208 C C . LYS A 1 145 ? -3.607 -25.264 -32.250 1.00 83.62 145 LYS A C 1
ATOM 1210 O O . LYS A 1 145 ? -3.533 -24.390 -33.104 1.00 83.62 145 LYS A O 1
ATOM 1215 N N . LYS A 1 146 ? -4.459 -25.199 -31.221 1.00 83.38 146 LYS A N 1
ATOM 1216 C CA . LYS A 1 146 ? -5.401 -24.092 -30.964 1.00 83.38 146 LYS A CA 1
ATOM 1217 C C . LYS A 1 146 ? -4.747 -22.914 -30.236 1.00 83.38 146 LYS A C 1
ATOM 1219 O O . LYS A 1 146 ? -5.361 -21.857 -30.100 1.00 83.38 146 LYS A O 1
ATOM 1224 N N . ILE A 1 147 ? -3.518 -23.087 -29.747 1.00 83.31 147 ILE A N 1
ATOM 1225 C CA . ILE A 1 147 ? -2.776 -22.044 -29.041 1.00 83.31 147 ILE A CA 1
ATOM 1226 C C . ILE A 1 147 ? -2.111 -21.110 -30.070 1.00 83.31 147 ILE A C 1
ATOM 1228 O O . ILE A 1 147 ? -1.400 -21.589 -30.964 1.00 83.31 147 ILE A O 1
ATOM 1232 N N . PRO A 1 148 ? -2.308 -19.782 -29.961 1.00 81.75 148 PRO A N 1
ATOM 1233 C CA . PRO A 1 148 ? -1.622 -18.812 -30.807 1.00 81.75 148 PRO A CA 1
ATOM 1234 C C . PRO A 1 148 ? -0.103 -18.857 -30.616 1.00 81.75 148 PRO A C 1
ATOM 1236 O O . PRO A 1 148 ? 0.395 -19.141 -29.524 1.00 81.75 148 PRO A O 1
ATOM 1239 N N . GLU A 1 149 ? 0.645 -18.548 -31.670 1.00 83.56 149 GLU A N 1
ATOM 1240 C CA . GLU A 1 149 ? 2.098 -18.372 -31.574 1.00 83.56 149 GLU A CA 1
ATOM 1241 C C . GLU A 1 149 ? 2.452 -17.221 -30.621 1.00 83.56 149 GLU A C 1
ATOM 1243 O O . GLU A 1 149 ? 1.671 -16.281 -30.457 1.00 83.56 149 GLU A O 1
ATOM 1248 N N . ASN A 1 150 ? 3.620 -17.301 -29.975 1.00 79.56 150 ASN A N 1
ATOM 1249 C CA . ASN A 1 150 ? 4.128 -16.272 -29.058 1.00 79.56 150 ASN A CA 1
ATOM 1250 C C . ASN A 1 150 ? 3.145 -15.849 -27.944 1.00 79.56 150 ASN A C 1
ATOM 1252 O O . ASN A 1 150 ? 3.033 -14.665 -27.626 1.00 79.56 150 ASN A O 1
ATOM 1256 N N . SER A 1 151 ? 2.405 -16.795 -27.358 1.00 80.44 151 SER A N 1
ATOM 1257 C CA . SER A 1 151 ? 1.340 -16.490 -26.387 1.00 80.44 151 SER A CA 1
ATOM 1258 C C . SER A 1 151 ? 1.514 -17.162 -25.020 1.00 80.44 151 SER A C 1
ATOM 1260 O O . SER A 1 151 ? 0.966 -16.692 -24.013 1.00 80.44 151 SER A O 1
ATOM 1262 N N . LEU A 1 152 ? 2.293 -18.244 -24.955 1.00 81.69 152 LEU A N 1
ATOM 1263 C CA . LEU A 1 152 ? 2.550 -18.970 -23.718 1.00 81.69 152 LEU A CA 1
ATOM 1264 C C . LEU A 1 152 ? 3.701 -18.346 -22.926 1.00 81.69 152 LEU A C 1
ATOM 1266 O O . LEU A 1 152 ? 4.799 -18.130 -23.443 1.00 81.69 152 LEU A O 1
ATOM 1270 N N . ILE A 1 153 ? 3.448 -18.114 -21.638 1.00 77.94 153 ILE A N 1
ATOM 1271 C CA . ILE A 1 153 ? 4.411 -17.576 -20.675 1.00 77.94 153 ILE A CA 1
ATOM 1272 C C . ILE A 1 153 ? 4.682 -18.653 -19.630 1.00 77.94 153 ILE A C 1
ATOM 1274 O O . ILE A 1 153 ? 3.824 -18.957 -18.796 1.00 77.94 153 ILE A O 1
ATOM 1278 N N . LEU A 1 154 ? 5.887 -19.215 -19.676 1.00 70.62 154 LEU A N 1
ATOM 1279 C CA . LEU A 1 154 ? 6.367 -20.230 -18.746 1.00 70.62 154 LEU A CA 1
ATOM 1280 C C . LEU A 1 154 ? 7.580 -19.680 -18.009 1.00 70.62 154 LEU A C 1
ATOM 1282 O O . LEU A 1 154 ? 8.637 -19.495 -18.607 1.00 70.62 154 LEU A O 1
ATOM 1286 N N . ASN A 1 155 ? 7.419 -19.413 -16.716 1.00 60.66 155 ASN A N 1
ATOM 1287 C CA . ASN A 1 155 ? 8.474 -18.785 -15.918 1.00 60.66 155 ASN A CA 1
ATOM 1288 C C . ASN A 1 155 ? 9.642 -19.748 -15.644 1.00 60.66 155 ASN A C 1
ATOM 1290 O O . ASN A 1 155 ? 10.784 -19.313 -15.537 1.00 60.66 155 ASN A O 1
ATOM 1294 N N . ASP A 1 156 ? 9.362 -21.054 -15.608 1.00 59.97 156 ASP A N 1
ATOM 1295 C CA . ASP A 1 156 ? 10.349 -22.110 -15.402 1.00 59.97 156 ASP A CA 1
ATOM 1296 C C . ASP A 1 156 ? 10.194 -23.204 -16.454 1.00 59.97 156 ASP A C 1
ATOM 1298 O O . ASP A 1 156 ? 9.367 -24.110 -16.314 1.00 59.97 156 ASP A O 1
ATOM 1302 N N . LEU A 1 157 ? 11.031 -23.152 -17.482 1.00 61.19 157 LEU A N 1
ATOM 1303 C CA . LEU A 1 157 ? 11.115 -24.200 -18.488 1.00 61.19 157 LEU A CA 1
ATOM 1304 C C . LEU A 1 157 ? 12.221 -25.197 -18.120 1.00 61.19 157 LEU A C 1
ATOM 1306 O O . LEU A 1 157 ? 13.392 -24.811 -18.093 1.00 61.19 157 LEU A O 1
ATOM 1310 N N . PRO A 1 158 ? 11.891 -26.466 -17.808 1.00 60.41 158 PRO A N 1
ATOM 1311 C CA . PRO A 1 158 ? 12.900 -27.495 -17.593 1.00 60.41 158 PRO A CA 1
ATOM 1312 C C . PRO A 1 158 ? 13.691 -27.732 -18.879 1.00 60.41 158 PRO A C 1
ATOM 1314 O O . PRO A 1 158 ? 13.111 -27.722 -19.967 1.00 60.41 158 PRO A O 1
ATOM 1317 N N . LYS A 1 159 ? 14.998 -27.997 -18.747 1.00 61.81 159 LYS A N 1
ATOM 1318 C CA . LYS A 1 159 ? 15.913 -28.208 -19.886 1.00 61.81 159 LYS A CA 1
ATOM 1319 C C . LYS A 1 159 ? 15.436 -29.315 -20.845 1.00 61.81 159 LYS A C 1
ATOM 1321 O O . LYS A 1 159 ? 15.746 -29.297 -22.035 1.00 61.81 159 LYS A O 1
ATOM 1326 N N . ASP A 1 160 ? 14.643 -30.244 -20.320 1.00 58.34 160 ASP A N 1
ATOM 1327 C CA . ASP A 1 160 ? 14.254 -31.485 -20.986 1.00 58.34 160 ASP A CA 1
ATOM 1328 C C . ASP A 1 160 ? 12.907 -31.374 -21.733 1.00 58.34 160 ASP A C 1
ATOM 1330 O O . ASP A 1 160 ? 12.564 -32.248 -22.525 1.00 58.34 160 ASP A O 1
ATOM 1334 N N . LEU A 1 161 ? 12.141 -30.291 -21.524 1.00 53.00 161 LEU A N 1
ATOM 1335 C CA . LEU A 1 161 ? 10.763 -30.149 -22.025 1.00 53.00 161 LEU A CA 1
ATOM 1336 C C . LEU A 1 161 ? 10.633 -29.402 -23.368 1.00 53.00 161 LEU A C 1
ATOM 1338 O O . LEU A 1 161 ? 9.566 -29.451 -23.977 1.00 53.00 161 LEU A O 1
ATOM 1342 N N . ILE A 1 162 ? 11.700 -28.774 -23.888 1.00 58.50 162 ILE A N 1
ATOM 1343 C CA . ILE A 1 162 ? 11.694 -28.085 -25.202 1.00 58.50 162 ILE A CA 1
ATOM 1344 C C . ILE A 1 162 ? 12.280 -28.945 -26.333 1.00 58.50 162 ILE A C 1
ATOM 1346 O O . ILE A 1 162 ? 13.012 -28.476 -27.198 1.00 58.50 162 ILE A O 1
ATOM 1350 N N . THR A 1 163 ? 11.967 -30.233 -26.358 1.00 54.34 163 THR A N 1
ATOM 1351 C CA . THR A 1 163 ? 12.323 -31.104 -27.494 1.00 54.34 163 THR A CA 1
ATOM 1352 C C . THR A 1 163 ? 11.201 -31.204 -28.536 1.00 54.34 163 THR A C 1
ATOM 1354 O O . THR A 1 163 ? 11.424 -31.720 -29.627 1.00 54.34 163 THR A O 1
ATOM 1357 N N . LYS A 1 164 ? 10.005 -30.657 -28.253 1.00 65.38 164 LYS A N 1
ATOM 1358 C CA . LYS A 1 164 ? 8.854 -30.637 -29.174 1.00 65.38 164 LYS A CA 1
ATOM 1359 C C . LYS A 1 164 ? 8.728 -29.288 -29.889 1.00 65.38 164 LYS A C 1
ATOM 1361 O O . LYS A 1 164 ? 8.414 -28.280 -29.256 1.00 65.38 164 LYS A O 1
ATOM 1366 N N . LYS A 1 165 ? 8.904 -29.286 -31.216 1.00 70.12 165 LYS A N 1
ATOM 1367 C CA . LYS A 1 165 ? 8.765 -28.108 -32.105 1.00 70.12 165 LYS A CA 1
ATOM 1368 C C . LYS A 1 165 ? 7.454 -27.345 -31.925 1.00 70.12 165 LYS A C 1
ATOM 1370 O O . LYS A 1 165 ? 7.432 -26.112 -31.911 1.00 70.12 165 LYS A O 1
ATOM 1375 N N . ASP A 1 166 ? 6.379 -28.086 -31.708 1.00 75.06 166 ASP A N 1
ATOM 1376 C CA . ASP A 1 166 ? 5.041 -27.528 -31.534 1.00 75.06 166 ASP A CA 1
ATOM 1377 C C . ASP A 1 166 ? 4.892 -26.723 -30.241 1.00 75.06 166 ASP A C 1
ATOM 1379 O O . ASP A 1 166 ? 3.986 -25.909 -30.146 1.00 75.06 166 ASP A O 1
ATOM 1383 N N . LEU A 1 167 ? 5.771 -26.916 -29.252 1.00 76.69 167 LEU A N 1
ATOM 1384 C CA . LEU A 1 167 ? 5.705 -26.203 -27.980 1.00 76.69 167 LEU A CA 1
ATOM 1385 C C . LEU A 1 167 ? 6.453 -24.879 -28.018 1.00 76.69 167 LEU A C 1
ATOM 1387 O O . LEU A 1 167 ? 5.882 -23.854 -27.650 1.00 76.69 167 LEU A O 1
ATOM 1391 N N . PHE A 1 168 ? 7.712 -24.868 -28.464 1.00 77.88 168 PHE A N 1
ATOM 1392 C CA . PHE A 1 168 ? 8.470 -23.617 -28.454 1.00 77.88 168 PHE A CA 1
ATOM 1393 C C . PHE A 1 168 ? 7.979 -22.599 -29.471 1.00 77.88 168 PHE A C 1
ATOM 1395 O O . PHE A 1 168 ? 8.076 -21.414 -29.195 1.00 77.88 168 PHE A O 1
ATOM 1402 N N . SER A 1 169 ? 7.357 -23.021 -30.571 1.00 80.31 169 SER A N 1
ATOM 1403 C CA . SER A 1 169 ? 6.677 -22.088 -31.484 1.00 80.31 169 SER A CA 1
ATOM 1404 C C . SER A 1 169 ? 5.525 -21.309 -30.827 1.00 80.31 169 SER A C 1
ATOM 1406 O O . SER A 1 169 ? 5.107 -20.267 -31.329 1.00 80.31 169 SER A O 1
ATOM 1408 N N . LYS A 1 170 ? 5.003 -21.786 -29.690 1.00 85.81 170 LYS A N 1
ATOM 1409 C CA . LYS A 1 170 ? 3.913 -21.137 -28.946 1.00 85.81 170 LYS A CA 1
ATOM 1410 C C . LYS A 1 170 ? 4.396 -20.268 -27.790 1.00 85.81 170 LYS A C 1
ATOM 1412 O O . LYS A 1 170 ? 3.606 -19.483 -27.264 1.00 85.81 170 LYS A O 1
ATOM 1417 N N . LEU A 1 171 ? 5.659 -20.395 -27.387 1.00 83.50 171 LEU A N 1
ATOM 1418 C CA . LEU A 1 171 ? 6.245 -19.607 -26.302 1.00 83.50 171 LEU A CA 1
ATOM 1419 C C . LEU A 1 171 ? 6.565 -18.193 -26.771 1.00 83.50 171 LEU A C 1
ATOM 1421 O O . LEU A 1 171 ? 6.971 -17.994 -27.910 1.00 83.50 171 LEU A O 1
ATOM 1425 N N . CYS A 1 172 ? 6.433 -17.215 -25.878 1.00 83.88 172 CYS A N 1
ATOM 1426 C CA . CYS A 1 172 ? 6.902 -15.863 -26.166 1.00 83.88 172 CYS A CA 1
ATOM 1427 C C . CYS A 1 172 ? 8.416 -15.844 -26.445 1.00 83.88 172 CYS A C 1
ATOM 1429 O O . CYS A 1 172 ? 9.201 -16.504 -25.758 1.00 83.88 172 CYS A O 1
ATOM 1431 N N . ASP A 1 173 ? 8.827 -15.007 -27.395 1.00 81.56 173 ASP A N 1
ATOM 1432 C CA . ASP A 1 173 ? 10.218 -14.805 -27.815 1.00 81.56 173 ASP A CA 1
ATOM 1433 C C . ASP A 1 173 ? 11.176 -14.503 -26.646 1.00 81.56 173 ASP A C 1
ATOM 1435 O O . ASP A 1 173 ? 12.287 -15.031 -26.588 1.00 81.56 173 ASP A O 1
ATOM 1439 N N . SER A 1 174 ? 10.735 -13.712 -25.668 1.00 79.00 174 SER A N 1
ATOM 1440 C CA . SER A 1 174 ? 11.467 -13.387 -24.438 1.00 79.00 174 SER A CA 1
ATOM 1441 C C . SER A 1 174 ? 11.720 -14.606 -23.549 1.00 79.00 174 SER A C 1
ATOM 1443 O O . SER A 1 174 ? 12.817 -14.757 -23.013 1.00 79.00 174 SER A O 1
ATOM 1445 N N . VAL A 1 175 ? 10.746 -15.513 -23.429 1.00 78.62 175 VAL A N 1
ATOM 1446 C CA . VAL A 1 175 ? 10.881 -16.761 -22.661 1.00 78.62 175 VAL A CA 1
ATOM 1447 C C . VAL A 1 175 ? 11.898 -17.678 -23.335 1.00 78.62 175 VAL A C 1
ATOM 1449 O O . VAL A 1 175 ? 12.779 -18.213 -22.664 1.00 78.62 175 VAL A O 1
ATOM 1452 N N . ILE A 1 176 ? 11.824 -17.812 -24.662 1.00 81.25 176 ILE A N 1
ATOM 1453 C CA . ILE A 1 176 ? 12.769 -18.615 -25.451 1.00 81.25 176 ILE A CA 1
ATOM 1454 C C . ILE A 1 176 ? 14.181 -18.036 -25.363 1.00 81.25 176 ILE A C 1
ATOM 1456 O O . ILE A 1 176 ? 15.134 -18.773 -25.131 1.00 81.25 176 ILE A O 1
ATOM 1460 N N . THR A 1 177 ? 14.313 -16.717 -25.488 1.00 82.69 177 THR A N 1
ATOM 1461 C CA . THR A 1 177 ? 15.594 -16.004 -25.381 1.00 82.69 177 THR A CA 1
ATOM 1462 C C . THR A 1 177 ? 16.233 -16.229 -24.012 1.00 82.69 177 THR A C 1
ATOM 1464 O O . THR A 1 177 ? 17.387 -16.646 -23.929 1.00 82.69 177 THR A O 1
ATOM 1467 N N . ASN A 1 178 ? 15.466 -16.042 -22.933 1.00 76.19 178 ASN A N 1
ATOM 1468 C CA . ASN A 1 178 ? 15.937 -16.289 -21.570 1.00 76.19 178 ASN A CA 1
ATOM 1469 C C . ASN A 1 178 ? 16.321 -17.755 -21.359 1.00 76.19 178 ASN A C 1
ATOM 1471 O O . ASN A 1 178 ? 17.325 -18.042 -20.715 1.00 76.19 178 ASN A O 1
ATOM 1475 N N . TYR A 1 179 ? 15.544 -18.689 -21.905 1.00 78.62 179 TYR A N 1
ATOM 1476 C CA . TYR A 1 179 ? 15.839 -20.114 -21.823 1.00 78.62 179 TYR A CA 1
ATOM 1477 C C . TYR A 1 179 ? 17.144 -20.479 -22.546 1.00 78.62 179 TYR A C 1
ATOM 1479 O O . TYR A 1 179 ? 17.976 -21.182 -21.971 1.00 78.62 179 TYR A O 1
ATOM 1487 N N . ILE A 1 180 ? 17.349 -19.982 -23.772 1.00 80.06 180 ILE A N 1
ATOM 1488 C CA . ILE A 1 180 ? 18.587 -20.195 -24.535 1.00 80.06 180 ILE A CA 1
ATOM 1489 C C . ILE A 1 180 ? 19.774 -19.627 -23.753 1.00 80.06 180 ILE A C 1
ATOM 1491 O O . ILE A 1 180 ? 20.691 -20.374 -23.426 1.00 80.06 180 ILE A O 1
ATOM 1495 N N . ASN A 1 181 ? 19.706 -18.360 -23.339 1.00 75.81 181 ASN A N 1
ATOM 1496 C CA . ASN A 1 181 ? 20.786 -17.707 -22.593 1.00 75.81 181 ASN A CA 1
ATOM 1497 C C . ASN A 1 181 ? 21.015 -18.317 -21.192 1.00 75.81 181 ASN A C 1
ATOM 1499 O O . ASN A 1 181 ? 22.070 -18.112 -20.601 1.00 75.81 181 ASN A O 1
ATOM 1503 N N . LYS A 1 182 ? 20.058 -19.079 -20.644 1.00 73.38 182 LYS A N 1
ATOM 1504 C CA . LYS A 1 182 ? 20.195 -19.782 -19.356 1.00 73.38 182 LYS A CA 1
ATOM 1505 C C . LYS A 1 182 ? 20.781 -21.189 -19.493 1.00 73.38 182 LYS A C 1
ATOM 1507 O O . LYS A 1 182 ? 21.540 -21.611 -18.626 1.00 73.38 182 LYS A O 1
ATOM 1512 N N . TYR A 1 183 ? 20.401 -21.944 -20.526 1.00 72.56 183 TYR A N 1
ATOM 1513 C CA . TYR A 1 183 ? 20.705 -23.383 -20.625 1.00 72.56 183 TYR A CA 1
ATOM 1514 C C . TYR A 1 183 ? 21.624 -23.781 -21.786 1.00 72.56 183 TYR A C 1
ATOM 1516 O O . TYR A 1 183 ? 22.132 -24.908 -21.758 1.00 72.56 183 TYR A O 1
ATOM 1524 N N . TYR A 1 184 ? 21.803 -22.893 -22.766 1.00 72.19 184 TYR A N 1
ATOM 1525 C CA . TYR A 1 184 ? 22.555 -23.083 -24.010 1.00 72.19 184 TYR A CA 1
ATOM 1526 C C . TYR A 1 184 ? 23.379 -21.825 -24.327 1.00 72.19 184 TYR A C 1
ATOM 1528 O O . TYR A 1 184 ? 23.207 -21.195 -25.368 1.00 72.19 184 TYR A O 1
ATOM 1536 N N . TYR A 1 185 ? 24.206 -21.407 -23.370 1.00 70.75 185 TYR A N 1
ATOM 1537 C CA . TYR A 1 185 ? 24.936 -20.139 -23.417 1.00 70.75 185 TYR A CA 1
ATOM 1538 C C . TYR A 1 185 ? 26.402 -20.296 -23.823 1.00 70.75 185 TYR A C 1
ATOM 1540 O O . TYR A 1 185 ? 27.112 -19.297 -23.857 1.00 70.75 185 TYR A O 1
ATOM 1548 N N . LEU A 1 186 ? 26.884 -21.512 -24.099 1.00 76.00 186 LEU A N 1
ATOM 1549 C CA . LEU A 1 186 ? 28.250 -21.739 -24.570 1.00 76.00 186 LEU A CA 1
ATOM 1550 C C . LEU A 1 186 ? 28.293 -21.762 -26.100 1.00 76.00 186 LEU A C 1
ATOM 1552 O O . LEU A 1 186 ? 27.359 -22.218 -26.754 1.00 76.00 186 LEU A O 1
ATOM 1556 N N . GLY A 1 187 ? 29.407 -21.326 -26.683 1.00 73.56 187 GLY A N 1
ATOM 1557 C CA . GLY A 1 187 ? 29.642 -21.374 -28.127 1.00 73.56 187 GLY A CA 1
ATOM 1558 C C . GLY A 1 187 ? 29.457 -22.767 -28.731 1.00 73.56 187 GLY A C 1
ATOM 1559 O O . GLY A 1 187 ? 28.875 -22.907 -29.804 1.00 73.56 187 GLY A O 1
ATOM 1560 N N . SER A 1 188 ? 29.851 -23.809 -27.992 1.00 78.75 188 SER A N 1
ATOM 1561 C CA . SER A 1 188 ? 29.674 -25.215 -28.377 1.00 78.75 188 SER A CA 1
ATOM 1562 C C . SER A 1 188 ? 28.207 -25.655 -28.485 1.00 78.75 188 SER A C 1
ATOM 1564 O O . SER A 1 188 ? 27.910 -26.633 -29.174 1.00 78.75 188 SER A O 1
ATOM 1566 N N . ASP A 1 189 ? 27.270 -24.931 -27.865 1.00 80.44 189 ASP A N 1
ATOM 1567 C CA . ASP A 1 189 ? 25.836 -25.220 -27.945 1.00 80.44 189 ASP A CA 1
ATOM 1568 C C . ASP A 1 189 ? 25.196 -2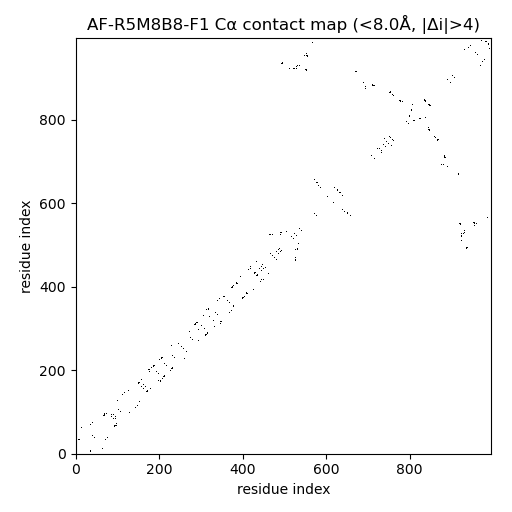4.717 -29.253 1.00 80.44 189 ASP A C 1
ATOM 1570 O O . ASP A 1 189 ? 24.073 -25.119 -29.574 1.00 80.44 189 ASP A O 1
ATOM 1574 N N . LEU A 1 190 ? 25.890 -23.878 -30.036 1.00 83.44 190 LEU A N 1
ATOM 1575 C CA . LEU A 1 190 ? 25.355 -23.251 -31.250 1.00 83.44 190 LEU A CA 1
ATOM 1576 C C . LEU A 1 190 ? 24.810 -24.288 -32.243 1.00 83.44 190 LEU A C 1
ATOM 1578 O O . LEU A 1 190 ? 23.642 -24.226 -32.623 1.00 83.44 190 LEU A O 1
ATOM 1582 N N . ASN A 1 191 ? 25.602 -25.306 -32.584 1.00 81.25 191 ASN A N 1
ATOM 1583 C CA . ASN A 1 191 ? 25.184 -26.378 -33.497 1.00 81.25 191 ASN A CA 1
ATOM 1584 C C . ASN A 1 191 ? 23.932 -27.115 -33.003 1.00 81.25 191 ASN A C 1
ATOM 1586 O O . ASN A 1 191 ? 23.036 -27.455 -33.777 1.00 81.25 191 ASN A O 1
ATOM 1590 N N . LYS A 1 192 ? 23.819 -27.311 -31.687 1.00 81.50 192 LYS A N 1
ATOM 1591 C CA . LYS A 1 192 ? 22.660 -27.962 -31.073 1.00 81.50 192 LYS A CA 1
ATOM 1592 C C . LYS A 1 192 ? 21.406 -27.085 -31.147 1.00 81.50 192 LYS A C 1
ATOM 1594 O O . LYS A 1 192 ? 20.317 -27.589 -31.427 1.00 81.50 192 LYS A O 1
ATOM 1599 N N . LEU A 1 193 ? 21.539 -25.775 -30.946 1.00 81.31 193 LEU A N 1
ATOM 1600 C CA . LEU A 1 193 ? 20.441 -24.807 -31.072 1.00 81.31 193 LEU A CA 1
ATOM 1601 C C . LEU A 1 193 ? 19.915 -24.684 -32.509 1.00 81.31 193 LEU A C 1
ATOM 1603 O O . LEU A 1 193 ? 18.715 -24.488 -32.720 1.00 81.31 193 LEU A O 1
ATOM 1607 N N . ILE A 1 194 ? 20.805 -24.820 -33.491 1.00 79.12 194 ILE A N 1
ATOM 1608 C CA . ILE A 1 194 ? 20.470 -24.788 -34.918 1.00 79.12 194 ILE A CA 1
ATOM 1609 C C . ILE A 1 194 ? 19.707 -26.048 -35.305 1.00 79.12 194 ILE A C 1
ATOM 1611 O O . ILE A 1 194 ? 18.602 -25.951 -35.838 1.00 79.12 194 ILE A O 1
ATOM 1615 N N . ASN A 1 195 ? 20.252 -27.216 -34.959 1.00 80.44 195 ASN A N 1
ATOM 1616 C CA . ASN A 1 195 ? 19.653 -28.511 -35.281 1.00 80.44 195 ASN A CA 1
ATOM 1617 C C . ASN A 1 195 ? 18.268 -28.687 -34.643 1.00 80.44 195 ASN A C 1
ATOM 1619 O O . ASN A 1 195 ? 17.378 -29.288 -35.236 1.00 80.44 195 ASN A O 1
ATOM 1623 N N . THR A 1 196 ? 18.053 -28.119 -33.455 1.00 76.44 196 THR A N 1
ATOM 1624 C CA . THR A 1 196 ? 16.737 -28.125 -32.792 1.00 76.44 196 THR A CA 1
ATOM 1625 C C . THR A 1 196 ? 15.760 -27.090 -33.361 1.00 76.44 196 THR A C 1
ATOM 1627 O O . THR A 1 196 ? 14.562 -27.176 -33.105 1.00 76.44 196 THR A O 1
ATOM 1630 N N . GLY A 1 197 ? 16.232 -26.102 -34.130 1.00 79.25 197 GLY A N 1
ATOM 1631 C CA . GLY A 1 197 ? 15.419 -25.010 -34.676 1.00 79.25 197 GLY A CA 1
ATOM 1632 C C . GLY A 1 197 ? 14.941 -23.988 -33.636 1.00 79.25 197 GLY A C 1
ATOM 1633 O O . GLY A 1 197 ? 14.211 -23.059 -33.988 1.00 79.25 197 GLY A O 1
ATOM 1634 N N . LEU A 1 198 ? 15.364 -24.131 -32.376 1.00 79.62 198 LEU A N 1
ATOM 1635 C CA . LEU A 1 198 ? 14.933 -23.313 -31.241 1.00 79.62 198 LEU A CA 1
ATOM 1636 C C . LEU A 1 198 ? 15.322 -21.840 -31.419 1.00 79.62 198 LEU A C 1
ATOM 1638 O O . LEU A 1 198 ? 14.537 -20.936 -31.136 1.00 79.62 198 LEU A O 1
ATOM 1642 N N . ILE A 1 199 ? 16.516 -21.606 -31.969 1.00 84.06 199 ILE A N 1
ATOM 1643 C CA . ILE A 1 199 ? 17.080 -20.268 -32.177 1.00 84.06 199 ILE A CA 1
ATOM 1644 C C . ILE A 1 199 ? 16.215 -19.382 -33.090 1.00 84.06 199 ILE A C 1
ATOM 1646 O O . ILE A 1 199 ? 16.228 -18.161 -32.958 1.00 84.06 199 ILE A O 1
ATOM 1650 N N . ARG A 1 200 ? 15.398 -19.972 -33.976 1.00 81.69 200 ARG A N 1
ATOM 1651 C CA . ARG A 1 200 ? 14.525 -19.230 -34.907 1.00 81.69 200 ARG A CA 1
ATOM 1652 C C . ARG A 1 200 ? 13.440 -18.419 -34.193 1.00 81.69 200 ARG A C 1
ATOM 1654 O O . ARG A 1 200 ? 13.031 -17.379 -34.706 1.00 81.69 200 ARG A O 1
ATOM 1661 N N . TYR A 1 201 ? 13.017 -18.871 -33.015 1.00 82.44 201 TYR A N 1
ATOM 1662 C CA . TYR A 1 201 ? 11.942 -18.262 -32.228 1.00 82.44 201 TYR A CA 1
ATOM 1663 C C . TYR A 1 201 ? 12.462 -17.316 -31.135 1.00 82.44 201 TYR A C 1
ATOM 1665 O O . TYR A 1 201 ? 11.677 -16.684 -30.435 1.00 82.44 201 TYR A O 1
ATOM 1673 N N . ALA A 1 202 ? 13.784 -17.187 -30.997 1.00 79.88 202 ALA A N 1
ATOM 1674 C CA . ALA A 1 202 ? 14.385 -16.187 -30.128 1.00 79.88 202 ALA A CA 1
ATOM 1675 C C . ALA A 1 202 ? 14.159 -14.768 -30.665 1.00 79.88 202 ALA A C 1
ATOM 1677 O O . ALA A 1 202 ? 13.956 -14.554 -31.869 1.00 79.88 202 ALA A O 1
ATOM 1678 N N . LYS A 1 203 ? 14.267 -13.783 -29.774 1.00 80.19 203 LYS A N 1
ATOM 1679 C CA . LYS A 1 203 ? 14.238 -12.372 -30.146 1.00 80.19 203 LYS A CA 1
ATOM 1680 C C . LYS A 1 203 ? 15.461 -12.043 -31.013 1.00 80.19 203 LYS A C 1
ATOM 1682 O O . LYS A 1 203 ? 16.550 -12.583 -30.808 1.00 80.19 203 LYS A O 1
ATOM 1687 N N . ASN A 1 204 ? 15.290 -11.172 -32.003 1.00 76.56 204 ASN A N 1
ATOM 1688 C CA . ASN A 1 204 ? 16.404 -10.758 -32.859 1.00 76.56 204 ASN A CA 1
ATOM 1689 C C . ASN A 1 204 ? 17.502 -10.076 -32.026 1.00 76.56 204 ASN A C 1
ATOM 1691 O O . ASN A 1 204 ? 17.197 -9.407 -31.036 1.00 76.56 204 ASN A O 1
ATOM 1695 N N . TYR A 1 205 ? 18.759 -10.257 -32.436 1.00 72.56 205 TYR A N 1
ATOM 1696 C CA . TYR A 1 205 ? 19.934 -9.620 -31.827 1.00 72.56 205 TYR A CA 1
ATOM 1697 C C . TYR A 1 205 ? 20.123 -9.854 -30.315 1.00 72.56 205 TYR A C 1
ATOM 1699 O O . TYR A 1 205 ? 20.709 -9.023 -29.627 1.00 72.56 205 TYR A O 1
ATOM 1707 N N . SER A 1 206 ? 19.615 -10.963 -29.772 1.00 71.56 206 SER A N 1
ATOM 1708 C CA . SER A 1 206 ? 19.498 -11.152 -28.313 1.00 71.56 206 SER A CA 1
ATOM 1709 C C . SER A 1 206 ? 20.192 -12.396 -27.757 1.00 71.56 206 SER A C 1
ATOM 1711 O O . SER A 1 206 ? 20.313 -12.541 -26.538 1.00 71.56 206 SER A O 1
ATOM 1713 N N . ILE A 1 207 ? 20.657 -13.294 -28.629 1.00 79.19 207 ILE A N 1
ATOM 1714 C CA . ILE A 1 207 ? 21.363 -14.506 -28.212 1.00 79.19 207 ILE A CA 1
ATOM 1715 C C . ILE A 1 207 ? 22.836 -14.187 -27.973 1.00 79.19 207 ILE A C 1
ATOM 1717 O O . ILE A 1 207 ? 23.544 -13.732 -28.876 1.00 79.19 207 ILE A O 1
ATOM 1721 N N . THR A 1 208 ? 23.288 -14.458 -26.750 1.00 72.06 208 THR A N 1
ATOM 1722 C CA . THR A 1 208 ? 24.672 -14.268 -26.309 1.00 72.06 208 THR A CA 1
ATOM 1723 C C . THR A 1 208 ? 25.294 -15.623 -26.002 1.00 72.06 208 THR A C 1
ATOM 1725 O O . THR A 1 208 ? 24.905 -16.276 -25.034 1.00 72.06 208 THR A O 1
ATOM 1728 N N . LEU A 1 209 ? 26.257 -16.040 -26.825 1.00 73.38 209 LEU A N 1
ATOM 1729 C CA . LEU A 1 209 ? 27.013 -17.275 -26.628 1.00 73.38 209 LEU A CA 1
ATOM 1730 C C . LEU A 1 209 ? 28.428 -16.940 -26.150 1.00 73.38 209 LEU A C 1
ATOM 1732 O O . LEU A 1 209 ? 29.189 -16.270 -26.846 1.00 73.38 209 LEU A O 1
ATOM 1736 N N . TYR A 1 210 ? 28.769 -17.402 -24.954 1.00 67.25 210 TYR A N 1
ATOM 1737 C CA . TYR A 1 210 ? 30.082 -17.260 -24.339 1.00 67.25 210 TYR A CA 1
ATOM 1738 C C . TYR A 1 210 ? 31.059 -18.284 -24.909 1.00 67.25 210 TYR A C 1
ATOM 1740 O O . TYR A 1 210 ? 30.701 -19.442 -25.113 1.00 67.25 210 TYR A O 1
ATOM 1748 N N . ASN A 1 211 ? 32.310 -17.873 -25.124 1.00 70.19 211 ASN A N 1
ATOM 1749 C CA . ASN A 1 211 ? 33.358 -18.709 -25.721 1.00 70.19 211 ASN A CA 1
ATOM 1750 C C . ASN A 1 211 ? 32.977 -19.264 -27.104 1.00 70.19 211 ASN A C 1
ATOM 1752 O O . ASN A 1 211 ? 33.375 -20.370 -27.460 1.00 70.19 211 ASN A O 1
ATOM 1756 N N . LEU A 1 212 ? 32.171 -18.523 -27.869 1.00 77.31 212 LEU A N 1
ATOM 1757 C CA . LEU A 1 212 ? 31.966 -18.817 -29.280 1.00 77.31 212 LEU A CA 1
ATOM 1758 C C . LEU A 1 212 ? 33.244 -18.475 -30.042 1.00 77.31 212 LEU A C 1
ATOM 1760 O O . LEU A 1 212 ? 33.650 -17.317 -30.083 1.00 77.31 212 LEU A O 1
ATOM 1764 N N . ASP A 1 213 ? 33.876 -19.492 -30.613 1.00 80.00 213 ASP A N 1
ATOM 1765 C CA . ASP A 1 213 ? 35.037 -19.334 -31.473 1.00 80.00 213 ASP A CA 1
ATOM 1766 C C . ASP A 1 213 ? 34.627 -19.159 -32.943 1.00 80.00 213 ASP A C 1
ATOM 1768 O O . ASP A 1 213 ? 33.510 -19.486 -33.367 1.00 80.00 213 ASP A O 1
ATOM 1772 N N . LYS A 1 214 ? 35.564 -18.615 -33.720 1.00 83.25 214 LYS A N 1
ATOM 1773 C CA . LYS A 1 214 ? 35.397 -18.329 -35.142 1.00 83.25 214 LYS A CA 1
ATOM 1774 C C . LYS A 1 214 ? 35.076 -19.586 -35.950 1.00 83.25 214 LYS A C 1
ATOM 1776 O O . LYS A 1 214 ? 34.141 -19.558 -36.745 1.00 83.25 214 LYS A O 1
ATOM 1781 N N . ASP A 1 215 ? 35.781 -20.689 -35.725 1.00 82.56 215 ASP A N 1
ATOM 1782 C CA . ASP A 1 215 ? 35.610 -21.909 -36.519 1.00 82.56 215 ASP A CA 1
ATOM 1783 C C . ASP A 1 215 ? 34.220 -22.521 -36.313 1.00 82.56 215 ASP A C 1
ATOM 1785 O O . ASP A 1 215 ? 33.557 -22.924 -37.275 1.00 82.56 215 ASP A O 1
ATOM 1789 N N . THR A 1 216 ? 33.740 -22.550 -35.069 1.00 81.50 216 THR A N 1
ATOM 1790 C CA . THR A 1 216 ? 32.395 -23.025 -34.726 1.00 81.50 216 THR A CA 1
ATOM 1791 C C . THR A 1 216 ? 31.311 -22.142 -35.346 1.00 81.50 216 THR A C 1
ATOM 1793 O O . THR A 1 216 ? 30.334 -22.667 -35.896 1.00 81.50 216 THR A O 1
ATOM 1796 N N . LEU A 1 217 ? 31.476 -20.813 -35.315 1.00 84.88 217 LEU A N 1
ATOM 1797 C CA . LEU A 1 217 ? 30.551 -19.881 -35.965 1.00 84.88 217 LEU A CA 1
ATOM 1798 C C . LEU A 1 217 ? 30.544 -20.074 -37.488 1.00 84.88 217 LEU A C 1
ATOM 1800 O O . LEU A 1 217 ? 29.475 -20.236 -38.072 1.00 84.88 217 LEU A O 1
ATOM 1804 N N . MET A 1 218 ? 31.710 -20.118 -38.131 1.00 86.12 218 MET A N 1
ATOM 1805 C CA . MET A 1 218 ? 31.828 -20.233 -39.589 1.00 86.12 218 MET A CA 1
ATOM 1806 C C . MET A 1 218 ? 31.250 -21.552 -40.116 1.00 86.12 218 MET A C 1
ATOM 1808 O O . MET A 1 218 ? 30.463 -21.547 -41.064 1.00 86.12 218 MET A O 1
ATOM 1812 N N . LYS A 1 219 ? 31.526 -22.679 -39.443 1.00 84.00 219 LYS A N 1
ATOM 1813 C CA . LYS A 1 219 ? 30.898 -23.976 -39.763 1.00 84.00 219 LYS A CA 1
ATOM 1814 C C . LYS A 1 219 ? 29.372 -23.918 -39.657 1.00 84.00 219 LYS A C 1
ATOM 1816 O O . LYS A 1 219 ? 28.678 -24.459 -40.512 1.00 84.00 219 LYS A O 1
ATOM 1821 N N . SER A 1 220 ? 28.851 -23.234 -38.639 1.00 83.19 220 SER A N 1
ATOM 1822 C CA . SER A 1 220 ? 27.407 -23.071 -38.426 1.00 83.19 220 SER A CA 1
ATOM 1823 C C . SER A 1 220 ? 26.750 -22.199 -39.502 1.00 83.19 220 SER A C 1
ATOM 1825 O O . SER A 1 220 ? 25.650 -22.497 -39.973 1.00 83.19 220 SER A O 1
ATOM 1827 N N . LEU A 1 221 ? 27.421 -21.117 -39.906 1.00 82.50 221 LEU A N 1
ATOM 1828 C CA . LEU A 1 221 ? 26.922 -20.183 -40.912 1.00 82.50 221 LEU A CA 1
ATOM 1829 C C . LEU A 1 221 ? 26.855 -20.805 -42.305 1.00 82.50 221 LEU A C 1
ATOM 1831 O O . LEU A 1 221 ? 25.899 -20.516 -43.022 1.00 82.50 221 LEU A O 1
ATOM 1835 N N . ASN A 1 222 ? 27.800 -21.683 -42.647 1.00 80.25 222 ASN A N 1
ATOM 1836 C CA . ASN A 1 222 ? 27.779 -22.440 -43.902 1.00 80.25 222 ASN A CA 1
ATOM 1837 C C . ASN A 1 222 ? 26.550 -23.360 -44.005 1.00 80.25 222 ASN A C 1
ATOM 1839 O O . ASN A 1 222 ? 26.076 -23.646 -45.100 1.00 80.25 222 ASN A O 1
ATOM 1843 N N . ILE A 1 223 ? 26.013 -23.813 -42.866 1.00 79.25 223 ILE A N 1
ATOM 1844 C CA . ILE A 1 223 ? 24.833 -24.686 -42.804 1.00 79.25 223 ILE A CA 1
ATOM 1845 C C . ILE A 1 223 ? 23.539 -23.864 -42.798 1.00 79.25 223 ILE A C 1
ATOM 1847 O O . ILE A 1 223 ? 22.542 -24.257 -43.403 1.00 79.25 223 ILE A O 1
ATOM 1851 N N . THR A 1 224 ? 23.481 -22.744 -42.068 1.00 83.25 224 THR A N 1
ATOM 1852 C CA . THR A 1 224 ? 22.244 -21.954 -41.933 1.00 83.25 224 THR A CA 1
ATOM 1853 C C . THR A 1 224 ? 22.530 -20.456 -41.724 1.00 83.25 224 THR A C 1
ATOM 1855 O O . THR A 1 224 ? 22.535 -19.972 -40.591 1.00 83.25 224 THR A O 1
ATOM 1858 N N . PRO A 1 225 ? 22.653 -19.657 -42.800 1.00 79.56 225 PRO A N 1
ATOM 1859 C CA . PRO A 1 225 ? 22.936 -18.218 -42.701 1.00 79.56 225 PRO A CA 1
ATOM 1860 C C . PRO A 1 225 ? 21.895 -17.415 -41.898 1.00 79.56 225 PRO A C 1
ATOM 1862 O O . PRO A 1 225 ? 22.207 -16.369 -41.334 1.00 79.56 225 PRO A O 1
ATOM 1865 N N . THR A 1 226 ? 20.657 -17.915 -41.766 1.00 78.88 226 THR A N 1
ATOM 1866 C CA . THR A 1 226 ? 19.548 -17.233 -41.060 1.00 78.88 226 THR A CA 1
ATOM 1867 C C . THR A 1 226 ? 19.785 -16.991 -39.573 1.00 78.88 226 THR A C 1
ATOM 1869 O O . THR A 1 226 ? 19.055 -16.217 -38.956 1.00 78.88 226 THR A O 1
ATOM 1872 N N . ILE A 1 227 ? 20.787 -17.639 -38.983 1.00 83.31 227 ILE A N 1
ATOM 1873 C CA . ILE A 1 227 ? 21.144 -17.469 -37.571 1.00 83.31 227 ILE A CA 1
ATOM 1874 C C . ILE A 1 227 ? 21.703 -16.066 -37.294 1.00 83.31 227 ILE A C 1
ATOM 1876 O O . ILE A 1 227 ? 21.538 -15.557 -36.185 1.00 83.31 227 ILE A O 1
ATOM 1880 N N . LEU A 1 228 ? 22.283 -15.405 -38.304 1.00 79.81 228 LEU A N 1
ATOM 1881 C CA . LEU A 1 228 ? 22.818 -14.043 -38.184 1.00 79.81 228 LEU A CA 1
ATOM 1882 C C . LEU A 1 228 ? 21.773 -13.043 -37.672 1.00 79.81 228 LEU A C 1
ATOM 1884 O O . LEU A 1 228 ? 22.104 -12.167 -36.884 1.00 79.81 228 LEU A O 1
ATOM 1888 N N . ALA A 1 229 ? 20.496 -13.220 -38.029 1.00 76.62 229 ALA A N 1
ATOM 1889 C CA . ALA A 1 229 ? 19.392 -12.372 -37.563 1.00 76.62 229 ALA A CA 1
ATOM 1890 C C . ALA A 1 229 ? 19.092 -12.496 -36.052 1.00 76.62 229 ALA A C 1
ATOM 1892 O O . ALA A 1 229 ? 18.328 -11.705 -35.494 1.00 76.62 229 ALA A O 1
ATOM 1893 N N . LYS A 1 230 ? 19.640 -13.516 -35.381 1.00 82.44 230 LYS A N 1
ATOM 1894 C CA . LYS A 1 230 ? 19.338 -13.859 -33.981 1.00 82.44 230 LYS A CA 1
ATOM 1895 C C . LYS A 1 230 ? 20.504 -13.601 -33.033 1.00 82.44 230 LYS A C 1
ATOM 1897 O O . LYS A 1 230 ? 20.268 -13.255 -31.873 1.00 82.44 230 LYS A O 1
ATOM 1902 N N . LEU A 1 231 ? 21.734 -13.764 -33.516 1.00 79.12 231 LEU A N 1
ATOM 1903 C CA . LEU A 1 231 ? 22.946 -13.543 -32.732 1.00 79.12 231 LEU A CA 1
ATOM 1904 C C . LEU A 1 231 ? 23.164 -12.062 -32.428 1.00 79.12 231 LEU A C 1
ATOM 1906 O O . LEU A 1 231 ? 22.756 -11.188 -33.191 1.00 79.12 231 LEU A O 1
ATOM 1910 N N . ASN A 1 232 ? 23.833 -11.786 -31.309 1.00 72.75 232 ASN A N 1
ATOM 1911 C CA . ASN A 1 232 ? 24.285 -10.440 -30.989 1.00 72.75 232 ASN A CA 1
ATOM 1912 C C . ASN A 1 232 ? 25.260 -9.924 -32.085 1.00 72.75 232 ASN A C 1
ATOM 1914 O O . ASN A 1 232 ? 26.286 -10.574 -32.333 1.00 72.75 232 ASN A O 1
ATOM 1918 N N . PRO A 1 233 ? 24.981 -8.767 -32.722 1.00 61.78 233 PRO A N 1
ATOM 1919 C CA . PRO A 1 233 ? 25.818 -8.202 -33.781 1.00 61.78 233 PRO A CA 1
ATOM 1920 C C . PRO A 1 233 ? 27.264 -7.921 -33.361 1.00 61.78 233 PRO A C 1
ATOM 1922 O O . PRO A 1 233 ? 28.183 -8.233 -34.114 1.00 61.78 233 PRO A O 1
ATOM 1925 N N . GLU A 1 234 ? 27.491 -7.402 -32.150 1.00 62.25 234 GLU A N 1
ATOM 1926 C CA . GLU A 1 234 ? 28.825 -7.006 -31.669 1.00 62.25 234 GLU A CA 1
ATOM 1927 C C . GLU A 1 234 ? 29.775 -8.198 -31.535 1.00 62.25 234 GLU A C 1
ATOM 1929 O O . GLU A 1 234 ? 30.978 -8.086 -31.778 1.00 62.25 234 GLU A O 1
ATOM 1934 N N . LEU A 1 235 ? 29.232 -9.353 -31.147 1.00 65.44 235 LEU A N 1
ATOM 1935 C CA . LEU A 1 235 ? 29.988 -10.593 -31.009 1.00 65.44 235 LEU A CA 1
ATOM 1936 C C . LEU A 1 235 ? 30.185 -11.272 -32.372 1.00 65.44 235 LEU A C 1
ATOM 1938 O O . LEU A 1 235 ? 31.257 -11.801 -32.652 1.00 65.44 235 LEU A O 1
ATOM 1942 N N . THR A 1 236 ? 29.177 -11.188 -33.244 1.00 70.19 236 THR A N 1
ATOM 1943 C CA . THR A 1 236 ? 29.192 -11.779 -34.591 1.00 70.19 236 THR A CA 1
ATOM 1944 C C . THR A 1 236 ? 30.232 -11.115 -35.497 1.00 70.19 236 THR A C 1
ATOM 1946 O O . THR A 1 236 ? 30.979 -11.810 -36.179 1.00 70.19 236 THR A O 1
ATOM 1949 N N . ILE A 1 237 ? 30.337 -9.781 -35.467 1.00 69.94 237 ILE A N 1
ATOM 1950 C CA . ILE A 1 237 ? 31.281 -9.016 -36.304 1.00 69.94 237 ILE A CA 1
ATOM 1951 C C . ILE A 1 237 ? 32.740 -9.354 -35.978 1.00 69.94 237 ILE A C 1
ATOM 1953 O O . ILE A 1 237 ? 33.570 -9.406 -36.878 1.00 69.94 237 ILE A O 1
ATOM 1957 N N . LYS A 1 238 ? 33.059 -9.630 -34.707 1.00 73.94 238 LYS A N 1
ATOM 1958 C CA . LYS A 1 238 ? 34.427 -9.971 -34.276 1.00 73.94 238 LYS A CA 1
ATOM 1959 C C . LYS A 1 238 ? 34.909 -11.331 -34.786 1.00 73.94 238 LYS A C 1
ATOM 1961 O O . LYS A 1 238 ? 36.110 -11.576 -34.789 1.00 73.94 238 LYS A O 1
ATOM 1966 N N . LEU A 1 239 ? 33.985 -12.217 -35.152 1.00 76.94 239 LEU A N 1
ATOM 1967 C CA . LEU A 1 239 ? 34.274 -13.624 -35.428 1.00 76.94 239 LEU A CA 1
ATOM 1968 C C . LEU A 1 239 ? 34.015 -14.022 -36.886 1.00 76.94 239 LEU A C 1
ATOM 1970 O O . LEU A 1 239 ? 34.585 -15.007 -37.337 1.00 76.94 239 LEU A O 1
ATOM 1974 N N . ILE A 1 240 ? 33.174 -13.295 -37.624 1.00 81.81 240 ILE A N 1
ATOM 1975 C CA . ILE A 1 240 ? 32.816 -13.638 -39.006 1.00 81.81 240 ILE A CA 1
ATOM 1976 C C . ILE A 1 240 ? 33.882 -13.195 -40.019 1.00 81.81 240 ILE A C 1
ATOM 1978 O O . ILE A 1 240 ? 34.400 -12.078 -39.951 1.00 81.81 240 ILE A O 1
ATOM 1982 N N . ASP A 1 241 ? 34.170 -14.046 -41.007 1.00 79.56 241 ASP A N 1
ATOM 1983 C CA . ASP A 1 241 ? 35.062 -13.695 -42.113 1.00 79.56 241 ASP A CA 1
ATOM 1984 C C . ASP A 1 241 ? 34.453 -12.639 -43.038 1.00 79.56 241 ASP A C 1
ATOM 1986 O O . ASP A 1 241 ? 33.301 -12.743 -43.467 1.00 79.56 241 ASP A O 1
ATOM 1990 N N . LYS A 1 242 ? 35.257 -11.626 -43.378 1.00 72.62 242 LYS A N 1
ATOM 1991 C CA . LYS A 1 242 ? 34.847 -10.514 -44.248 1.00 72.62 242 LYS A CA 1
ATOM 1992 C C . LYS A 1 242 ? 34.463 -10.993 -45.645 1.00 72.62 242 LYS A C 1
ATOM 1994 O O . LYS A 1 242 ? 33.414 -10.599 -46.151 1.00 72.62 242 LYS A O 1
ATOM 1999 N N . ASP A 1 243 ? 35.260 -11.888 -46.221 1.00 76.19 243 ASP A N 1
ATOM 2000 C CA . ASP A 1 243 ? 35.023 -12.433 -47.562 1.00 76.19 243 ASP A CA 1
ATOM 2001 C C . ASP A 1 243 ? 33.770 -13.313 -47.598 1.00 76.19 243 ASP A C 1
ATOM 2003 O O . ASP A 1 243 ? 32.973 -13.257 -48.536 1.00 76.19 243 ASP A O 1
ATOM 2007 N N . TYR A 1 244 ? 33.531 -14.063 -46.521 1.00 80.56 244 TYR A N 1
ATOM 2008 C CA . TYR A 1 244 ? 32.320 -14.860 -46.378 1.00 80.56 244 TYR A CA 1
ATOM 2009 C C . TYR A 1 244 ? 31.071 -13.979 -46.274 1.00 80.56 244 TYR A C 1
ATOM 2011 O O . TYR A 1 244 ? 30.093 -14.196 -46.988 1.00 80.56 244 TYR A O 1
ATOM 2019 N N . LEU A 1 245 ? 31.108 -12.939 -45.440 1.00 74.50 245 LEU A N 1
ATOM 2020 C CA . LEU A 1 245 ? 30.002 -11.995 -45.295 1.00 74.50 245 LEU A CA 1
ATOM 2021 C C . LEU A 1 245 ? 29.701 -11.248 -46.607 1.00 74.50 245 LEU A C 1
ATOM 2023 O O . LEU A 1 245 ? 28.533 -11.032 -46.931 1.00 74.50 245 LEU A O 1
ATOM 2027 N N . ALA A 1 246 ? 30.735 -10.920 -47.388 1.00 70.50 246 ALA A N 1
ATOM 2028 C CA . ALA A 1 246 ? 30.589 -10.351 -48.724 1.00 70.50 246 ALA A CA 1
ATOM 2029 C C . ALA A 1 246 ? 29.936 -11.340 -49.709 1.00 70.50 246 ALA A C 1
ATOM 2031 O O . ALA A 1 246 ? 29.047 -10.949 -50.465 1.00 70.50 246 ALA A O 1
ATOM 2032 N N . SER A 1 247 ? 30.303 -12.626 -49.657 1.00 78.69 247 SER A N 1
ATOM 2033 C CA . SER A 1 247 ? 29.701 -13.671 -50.502 1.00 78.69 247 SER A CA 1
ATOM 2034 C C . SER A 1 247 ? 28.202 -13.877 -50.242 1.00 78.69 247 SER A C 1
ATOM 2036 O O . SER A 1 247 ? 27.445 -14.202 -51.153 1.00 78.69 247 SER A O 1
ATOM 2038 N N . LEU A 1 248 ? 27.727 -13.622 -49.018 1.00 75.94 248 LEU A N 1
ATOM 2039 C CA . LEU A 1 248 ? 26.309 -13.754 -48.677 1.00 75.94 248 LEU A CA 1
ATOM 2040 C C . LEU A 1 248 ? 25.429 -12.646 -49.287 1.00 75.94 248 LEU A C 1
ATOM 2042 O O . LEU A 1 248 ? 24.216 -12.818 -49.369 1.00 75.94 248 LEU A O 1
ATOM 2046 N N . LEU A 1 249 ? 26.001 -11.526 -49.742 1.00 68.25 249 LEU A N 1
ATOM 2047 C CA . LEU A 1 249 ? 25.240 -10.425 -50.357 1.00 68.25 249 LEU A CA 1
ATOM 2048 C C . LEU A 1 249 ? 24.740 -10.744 -51.766 1.00 68.25 249 LEU A C 1
ATOM 2050 O O . LEU A 1 249 ? 23.792 -10.113 -52.230 1.00 68.25 249 LEU A O 1
ATOM 2054 N N . THR A 1 250 ? 25.378 -11.693 -52.449 1.00 69.56 250 THR A N 1
ATOM 2055 C CA . THR A 1 250 ? 25.004 -12.116 -53.806 1.00 69.56 250 THR A CA 1
ATOM 2056 C C . THR A 1 250 ? 23.901 -13.177 -53.809 1.00 69.56 250 THR A C 1
ATOM 2058 O O . THR A 1 250 ? 23.395 -13.539 -54.869 1.00 69.56 250 THR A O 1
ATOM 2061 N N . HIS A 1 251 ? 23.498 -13.661 -52.631 1.00 70.44 251 HIS A N 1
ATOM 2062 C CA . HIS A 1 251 ? 22.490 -14.700 -52.458 1.00 70.44 251 HIS A CA 1
ATOM 2063 C C . HIS A 1 251 ? 21.115 -14.100 -52.112 1.00 70.44 251 HIS A C 1
ATOM 2065 O O . HIS A 1 251 ? 21.000 -13.162 -51.324 1.00 70.44 251 HIS A O 1
ATOM 2071 N N . ASN A 1 252 ? 20.039 -14.670 -52.666 1.00 69.62 252 ASN A N 1
ATOM 2072 C CA . ASN A 1 252 ? 18.666 -14.209 -52.424 1.00 69.62 252 ASN A CA 1
ATOM 2073 C C . ASN A 1 252 ? 18.063 -14.842 -51.158 1.00 69.62 252 ASN A C 1
ATOM 2075 O O . ASN A 1 252 ? 17.429 -15.896 -51.226 1.00 69.62 252 ASN A O 1
ATOM 2079 N N . PHE A 1 253 ? 18.211 -14.187 -50.001 1.00 74.31 253 PHE A N 1
ATOM 2080 C CA . PHE A 1 253 ? 17.547 -14.608 -48.759 1.00 74.31 253 PHE A CA 1
ATOM 2081 C C . PHE A 1 253 ? 16.235 -13.852 -48.472 1.00 74.31 253 PHE A C 1
ATOM 2083 O O . PHE A 1 253 ? 15.819 -12.955 -49.204 1.00 74.31 253 PHE A O 1
ATOM 2090 N N . SER A 1 254 ? 15.563 -14.206 -47.365 1.00 69.06 254 SER A N 1
ATOM 2091 C CA . SER A 1 254 ? 14.409 -13.452 -46.847 1.00 69.06 254 SER A CA 1
ATOM 2092 C C . SER A 1 254 ? 14.769 -11.988 -46.546 1.00 69.06 254 SER A C 1
ATOM 2094 O O . SER A 1 254 ? 15.892 -11.708 -46.124 1.00 69.06 254 SER A O 1
ATOM 2096 N N . ARG A 1 255 ? 13.807 -11.060 -46.680 1.00 62.22 255 ARG A N 1
ATOM 2097 C CA . ARG A 1 255 ? 14.010 -9.610 -46.460 1.00 62.22 255 ARG A CA 1
ATOM 2098 C C . ARG A 1 255 ? 14.727 -9.292 -45.141 1.00 62.22 255 ARG A C 1
ATOM 2100 O O . ARG A 1 255 ? 15.671 -8.512 -45.142 1.00 62.22 255 ARG A O 1
ATOM 2107 N N . ASN A 1 256 ? 14.333 -9.945 -44.045 1.00 59.25 256 ASN A N 1
ATOM 2108 C CA . ASN A 1 256 ? 14.948 -9.738 -42.730 1.00 59.25 256 ASN A CA 1
ATOM 2109 C C . ASN A 1 256 ? 16.415 -10.182 -42.692 1.00 59.25 256 ASN A C 1
ATOM 2111 O O . ASN A 1 256 ? 17.254 -9.456 -42.175 1.00 59.25 256 ASN A O 1
ATOM 2115 N N . LEU A 1 257 ? 16.735 -11.345 -43.266 1.00 68.44 257 LEU A N 1
ATOM 2116 C CA . LEU A 1 257 ? 18.112 -11.834 -43.305 1.00 68.44 257 LEU A CA 1
ATOM 2117 C C . LEU A 1 257 ? 18.986 -10.978 -44.234 1.00 68.44 257 LEU A C 1
ATOM 2119 O O . LEU A 1 257 ? 20.108 -10.653 -43.864 1.00 68.44 257 LEU A O 1
ATOM 2123 N N . ASN A 1 258 ? 18.469 -10.561 -45.393 1.00 67.75 258 ASN A N 1
ATOM 2124 C CA . ASN A 1 258 ? 19.185 -9.652 -46.294 1.00 67.75 258 ASN A CA 1
ATOM 2125 C C . ASN A 1 258 ? 19.515 -8.325 -45.606 1.00 67.75 258 ASN A C 1
ATOM 2127 O O . ASN A 1 258 ? 20.619 -7.814 -45.770 1.00 67.75 258 ASN A O 1
ATOM 2131 N N . ASN A 1 259 ? 18.581 -7.783 -44.820 1.00 61.69 259 ASN A N 1
ATOM 2132 C CA . ASN A 1 259 ? 18.821 -6.577 -44.034 1.00 61.69 259 ASN A CA 1
ATOM 2133 C C . ASN A 1 259 ? 19.920 -6.808 -42.991 1.00 61.69 259 ASN A C 1
ATOM 2135 O O . ASN A 1 259 ? 20.861 -6.026 -42.944 1.00 61.69 259 ASN A O 1
ATOM 2139 N N . THR A 1 260 ? 19.870 -7.910 -42.233 1.00 63.50 260 THR A N 1
ATOM 2140 C CA . THR A 1 260 ? 20.919 -8.235 -41.256 1.00 63.50 260 THR A CA 1
ATOM 2141 C C . THR A 1 260 ? 22.289 -8.457 -41.908 1.00 63.50 260 THR A C 1
ATOM 2143 O O . THR A 1 260 ? 23.289 -7.981 -41.385 1.00 63.50 260 THR A O 1
ATOM 2146 N N . ILE A 1 261 ? 22.374 -9.151 -43.049 1.00 70.56 261 ILE A N 1
ATOM 2147 C CA . ILE A 1 261 ? 23.644 -9.376 -43.767 1.00 70.56 261 ILE A CA 1
ATOM 2148 C C . ILE A 1 261 ? 24.214 -8.043 -44.265 1.00 70.56 261 ILE A C 1
ATOM 2150 O O . ILE A 1 261 ? 25.408 -7.794 -44.113 1.00 70.56 261 ILE A O 1
ATOM 2154 N N . LYS A 1 262 ? 23.364 -7.160 -44.805 1.00 67.75 262 LYS A N 1
ATOM 2155 C CA . LYS A 1 262 ? 23.762 -5.804 -45.207 1.00 67.75 262 LYS A CA 1
ATOM 2156 C C . LYS A 1 262 ? 24.239 -4.981 -44.010 1.00 67.75 262 LYS A C 1
ATOM 2158 O O . LYS A 1 262 ? 25.310 -4.391 -44.093 1.00 67.75 262 LYS A O 1
ATOM 2163 N N . GLU A 1 263 ? 23.510 -5.000 -42.893 1.00 62.84 263 GLU A N 1
ATOM 2164 C CA . GLU A 1 263 ? 23.893 -4.325 -41.644 1.00 62.84 263 GLU A CA 1
ATOM 2165 C C . GLU A 1 263 ? 25.239 -4.830 -41.112 1.00 62.84 263 GLU A C 1
ATOM 2167 O O . GLU A 1 263 ? 26.135 -4.030 -40.850 1.00 62.84 263 GLU A O 1
ATOM 2172 N N . LEU A 1 264 ? 25.426 -6.149 -41.007 1.00 65.50 264 LEU A N 1
ATOM 2173 C CA . LEU A 1 264 ? 26.685 -6.744 -40.558 1.00 65.50 264 LEU A CA 1
ATOM 2174 C C . LEU A 1 264 ? 27.834 -6.410 -41.515 1.00 65.50 264 LEU A C 1
ATOM 2176 O O . LEU A 1 264 ? 28.937 -6.131 -41.053 1.00 65.50 264 LEU A O 1
ATOM 2180 N N . ASN A 1 265 ? 27.598 -6.404 -42.832 1.00 67.75 265 ASN A N 1
ATOM 2181 C CA . ASN A 1 265 ? 28.622 -6.051 -43.815 1.00 67.75 265 ASN A CA 1
ATOM 2182 C C . ASN A 1 265 ? 29.026 -4.574 -43.716 1.00 67.75 265 ASN A C 1
ATOM 2184 O O . ASN A 1 265 ? 30.207 -4.245 -43.809 1.00 67.75 265 ASN A O 1
ATOM 2188 N N . MET A 1 266 ? 28.059 -3.685 -43.481 1.00 63.09 266 MET A N 1
ATOM 2189 C CA . MET A 1 266 ? 28.310 -2.264 -43.238 1.00 63.09 266 MET A CA 1
ATOM 2190 C C . MET A 1 266 ? 29.117 -2.045 -41.955 1.00 63.09 266 MET A C 1
ATOM 2192 O O . MET A 1 266 ? 30.083 -1.284 -41.974 1.00 63.09 266 MET A O 1
ATOM 2196 N N . LEU A 1 267 ? 28.768 -2.749 -40.874 1.00 57.56 267 LEU A N 1
ATOM 2197 C CA . LEU A 1 267 ? 29.448 -2.658 -39.579 1.00 57.56 267 LEU A CA 1
ATOM 2198 C C . LEU A 1 267 ? 30.852 -3.294 -39.582 1.00 57.56 267 LEU A C 1
ATOM 2200 O O . LEU A 1 267 ? 31.743 -2.792 -38.905 1.00 57.56 267 LEU A O 1
ATOM 2204 N N . ASN A 1 268 ? 31.077 -4.377 -40.336 1.00 60.72 268 ASN A N 1
ATOM 2205 C CA . ASN A 1 268 ? 32.373 -5.072 -40.394 1.00 60.72 268 ASN A CA 1
ATOM 2206 C C . ASN A 1 268 ? 33.393 -4.369 -41.318 1.00 60.72 268 ASN A C 1
ATOM 2208 O O . ASN A 1 268 ? 34.606 -4.482 -41.124 1.00 60.72 268 ASN A O 1
ATOM 2212 N N . ASN A 1 269 ? 32.917 -3.629 -42.329 1.00 53.38 269 ASN A N 1
ATOM 2213 C CA . ASN A 1 269 ? 33.781 -2.983 -43.322 1.00 53.38 269 ASN A CA 1
ATOM 2214 C C . ASN A 1 269 ? 33.932 -1.466 -43.168 1.00 53.38 269 ASN A C 1
ATOM 2216 O O . ASN A 1 269 ? 34.793 -0.908 -43.844 1.00 53.38 269 ASN A O 1
ATOM 2220 N N . ASN A 1 270 ? 33.143 -0.789 -42.323 1.00 51.28 270 ASN A N 1
ATOM 2221 C CA . ASN A 1 270 ? 33.158 0.678 -42.187 1.00 51.28 270 ASN A CA 1
ATOM 2222 C C . ASN A 1 270 ? 33.160 1.417 -43.550 1.00 51.28 270 ASN A C 1
ATOM 2224 O O . ASN A 1 270 ? 33.813 2.447 -43.698 1.00 51.28 270 ASN A O 1
ATOM 2228 N N . ASN A 1 271 ? 32.491 0.880 -44.582 1.00 53.75 271 ASN A N 1
ATOM 2229 C CA . ASN A 1 271 ? 32.658 1.352 -45.962 1.00 53.75 271 ASN A CA 1
ATOM 2230 C C . ASN A 1 271 ? 31.317 1.784 -46.572 1.00 53.75 271 ASN A C 1
ATOM 2232 O O . ASN A 1 271 ? 30.499 0.957 -46.964 1.00 53.75 271 ASN A O 1
ATOM 2236 N N . THR A 1 272 ? 31.107 3.093 -46.673 1.00 55.03 272 THR A N 1
ATOM 2237 C CA . THR A 1 272 ? 29.984 3.785 -47.340 1.00 55.03 272 THR A CA 1
ATOM 2238 C C . THR A 1 272 ? 30.224 4.005 -48.845 1.00 55.03 272 THR A C 1
ATOM 2240 O O . THR A 1 272 ? 29.356 4.529 -49.541 1.00 55.03 272 THR A O 1
ATOM 2243 N N . LYS A 1 273 ? 31.385 3.578 -49.375 1.00 54.25 273 LYS A N 1
ATOM 2244 C CA . LYS A 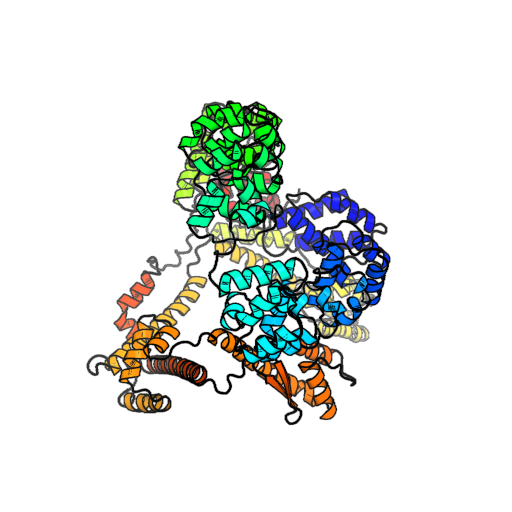1 273 ? 31.909 3.891 -50.725 1.00 54.25 273 LYS A CA 1
ATOM 2245 C C . LYS A 1 273 ? 31.025 3.521 -51.928 1.00 54.25 273 LYS A C 1
ATOM 2247 O O . LYS A 1 273 ? 31.253 4.062 -53.003 1.00 54.25 273 LYS A O 1
ATOM 2252 N N . TYR A 1 274 ? 30.061 2.612 -51.793 1.00 55.75 274 TYR A N 1
ATOM 2253 C CA . TYR A 1 274 ? 29.228 2.125 -52.909 1.00 55.75 274 TYR A CA 1
ATOM 2254 C C . TYR A 1 274 ? 27.880 2.850 -53.053 1.00 55.75 274 TYR A C 1
ATOM 2256 O O . TYR A 1 274 ? 27.159 2.613 -54.019 1.00 55.75 274 TYR A O 1
ATOM 2264 N N . LEU A 1 275 ? 27.527 3.749 -52.129 1.00 63.09 275 LEU A N 1
ATOM 2265 C CA . LEU A 1 275 ? 26.309 4.565 -52.207 1.00 63.09 275 LEU A CA 1
ATOM 2266 C C . LEU A 1 275 ? 26.539 5.804 -53.097 1.00 63.09 275 LEU A C 1
ATOM 2268 O O . LEU A 1 275 ? 26.487 6.944 -52.642 1.00 63.09 275 LEU A O 1
ATOM 2272 N N . THR A 1 276 ? 26.842 5.574 -54.376 1.00 67.88 276 THR A N 1
ATOM 2273 C CA . THR A 1 276 ? 27.053 6.632 -55.379 1.00 67.88 276 THR A CA 1
ATOM 2274 C C . THR A 1 276 ? 25.725 7.233 -55.863 1.00 67.88 276 THR A C 1
ATOM 2276 O O . THR A 1 276 ? 24.659 6.645 -55.670 1.00 67.88 276 THR A O 1
ATOM 2279 N N . ARG A 1 277 ? 25.775 8.408 -56.513 1.00 71.06 277 ARG A N 1
ATOM 2280 C CA . ARG A 1 277 ? 24.588 9.068 -57.102 1.00 71.06 277 ARG A CA 1
ATOM 2281 C C . ARG A 1 277 ? 23.845 8.139 -58.066 1.00 71.06 277 ARG A C 1
ATOM 2283 O O . ARG A 1 277 ? 22.668 7.874 -57.848 1.00 71.06 277 ARG A O 1
ATOM 2290 N N . ASP A 1 278 ? 24.565 7.545 -59.015 1.00 70.00 278 ASP A N 1
ATOM 2291 C CA . ASP A 1 278 ? 24.020 6.602 -59.999 1.00 70.00 278 ASP A CA 1
ATOM 2292 C C . ASP A 1 278 ? 23.296 5.408 -59.360 1.00 70.00 278 ASP A C 1
ATOM 2294 O O . ASP A 1 278 ? 22.296 4.916 -59.886 1.00 70.00 278 ASP A O 1
ATOM 2298 N N . TYR A 1 279 ? 23.792 4.922 -58.217 1.00 67.69 279 TYR A N 1
ATOM 2299 C CA . TYR A 1 279 ? 23.148 3.836 -57.484 1.00 67.69 279 TYR A CA 1
ATOM 2300 C C . TYR A 1 279 ? 21.855 4.308 -56.806 1.00 67.69 279 TYR A C 1
ATOM 2302 O O . TYR A 1 279 ? 20.831 3.632 -56.895 1.00 67.69 279 TYR A O 1
ATOM 2310 N N . LEU A 1 280 ? 21.877 5.476 -56.154 1.00 73.50 280 LEU A N 1
ATOM 2311 C CA . LEU A 1 280 ? 20.711 6.046 -55.468 1.00 73.50 280 LEU A CA 1
ATOM 2312 C C . LEU A 1 280 ? 19.581 6.421 -56.436 1.00 73.50 280 LEU A C 1
ATOM 2314 O O . LEU A 1 280 ? 18.411 6.265 -56.083 1.00 73.50 280 LEU A O 1
ATOM 2318 N N . GLU A 1 281 ? 19.910 6.844 -57.657 1.00 76.06 281 GLU A N 1
ATOM 2319 C CA . GLU A 1 281 ? 18.935 7.126 -58.719 1.00 76.06 281 GLU A CA 1
ATOM 2320 C C . GLU A 1 281 ? 18.181 5.866 -59.168 1.00 76.06 281 GLU A C 1
ATOM 2322 O O . GLU A 1 281 ? 16.967 5.905 -59.367 1.00 76.06 281 GLU A O 1
ATOM 2327 N N . LYS A 1 282 ? 18.876 4.725 -59.254 1.00 70.25 282 LYS A N 1
ATOM 2328 C CA . LYS A 1 282 ? 18.303 3.432 -59.678 1.00 70.25 282 LYS A CA 1
ATOM 2329 C C . LYS A 1 282 ? 17.651 2.645 -58.534 1.00 70.25 282 LYS A C 1
ATOM 2331 O O . LYS A 1 282 ? 16.978 1.644 -58.773 1.00 70.25 282 LYS A O 1
ATOM 2336 N N . CYS A 1 283 ? 17.850 3.069 -57.287 1.00 65.25 283 CYS A N 1
ATOM 2337 C CA . CYS A 1 283 ? 17.373 2.362 -56.103 1.00 65.25 283 CYS A CA 1
ATOM 2338 C C . CYS A 1 283 ? 15.863 2.595 -55.867 1.00 65.25 283 CYS A C 1
ATOM 2340 O O . CYS A 1 283 ? 15.387 3.728 -56.009 1.00 65.25 283 CYS A O 1
ATOM 2342 N N . PRO A 1 284 ? 15.071 1.577 -55.475 1.00 72.44 284 PRO A N 1
ATOM 2343 C CA . PRO A 1 284 ? 13.674 1.782 -55.093 1.00 72.44 284 PRO A CA 1
ATOM 2344 C C . PRO A 1 284 ? 13.556 2.536 -53.759 1.00 72.44 284 PRO A C 1
ATOM 2346 O O . PRO A 1 284 ? 14.456 2.499 -52.920 1.00 72.44 284 PRO A O 1
ATOM 2349 N N . ASN A 1 285 ? 12.428 3.214 -53.539 1.00 77.00 285 ASN A N 1
ATOM 2350 C CA . ASN A 1 285 ? 12.156 3.901 -52.271 1.00 77.00 285 ASN A CA 1
ATOM 2351 C C . ASN A 1 285 ? 12.060 2.897 -51.100 1.00 77.00 285 ASN A C 1
ATOM 2353 O O . ASN A 1 285 ? 11.689 1.740 -51.306 1.00 77.00 285 ASN A O 1
ATOM 2357 N N . ASN A 1 286 ? 12.348 3.342 -49.869 1.00 75.12 286 ASN A N 1
ATOM 2358 C CA . ASN A 1 286 ? 12.227 2.536 -48.641 1.00 75.12 286 ASN A CA 1
ATOM 2359 C C . ASN A 1 286 ? 13.053 1.224 -48.637 1.00 75.12 286 ASN A C 1
ATOM 2361 O O . ASN A 1 286 ? 12.583 0.176 -48.179 1.00 75.12 286 ASN A O 1
ATOM 2365 N N . SER A 1 287 ? 14.279 1.258 -49.167 1.00 63.47 287 SER A N 1
ATOM 2366 C CA . SER A 1 287 ? 15.080 0.052 -49.433 1.00 63.47 287 SER A CA 1
ATOM 2367 C C . SER A 1 287 ? 16.469 0.025 -48.779 1.00 63.47 287 SER A C 1
ATOM 2369 O O . SER A 1 287 ? 17.068 -1.050 -48.685 1.00 63.47 287 SER A O 1
ATOM 2371 N N . ILE A 1 288 ? 16.976 1.161 -48.284 1.00 67.62 288 ILE A N 1
ATOM 2372 C CA . ILE A 1 288 ? 18.334 1.285 -47.724 1.00 67.62 288 ILE A CA 1
ATOM 2373 C C . ILE A 1 288 ? 18.294 1.504 -46.202 1.00 67.62 288 ILE A C 1
ATOM 2375 O O . ILE A 1 288 ? 17.764 2.508 -45.734 1.00 67.62 288 ILE A O 1
ATOM 2379 N N . TYR A 1 289 ? 18.912 0.618 -45.417 1.00 60.38 289 TYR A N 1
ATOM 2380 C CA . TYR A 1 289 ? 19.100 0.803 -43.969 1.00 60.38 289 TYR A CA 1
ATOM 2381 C C . TYR A 1 289 ? 20.506 1.359 -43.703 1.00 60.38 289 TYR A C 1
ATOM 2383 O O . TYR A 1 289 ? 21.498 0.707 -44.011 1.00 60.38 289 TYR A O 1
ATOM 2391 N N . LEU A 1 290 ? 20.600 2.577 -43.170 1.00 68.19 290 LEU A N 1
ATOM 2392 C CA . LEU A 1 290 ? 21.856 3.309 -42.964 1.00 68.19 290 LEU A CA 1
ATOM 2393 C C . LEU A 1 290 ? 21.757 4.267 -41.768 1.00 68.19 290 LEU A C 1
ATOM 2395 O O . LEU A 1 290 ? 21.325 5.409 -41.894 1.00 68.19 290 LEU A O 1
ATOM 2399 N N . TYR A 1 291 ? 22.172 3.804 -40.594 1.00 53.44 291 TYR A N 1
ATOM 2400 C CA . TYR A 1 291 ? 22.047 4.583 -39.357 1.00 53.44 291 TYR A CA 1
ATOM 2401 C C . TYR A 1 291 ? 23.225 5.541 -39.100 1.00 53.44 291 TYR A C 1
ATOM 2403 O O . TYR A 1 291 ? 23.088 6.466 -38.306 1.00 53.44 291 TYR A O 1
ATOM 2411 N N . SER A 1 292 ? 24.363 5.375 -39.786 1.00 63.53 292 SER A N 1
ATOM 2412 C CA . SER A 1 292 ? 25.554 6.222 -39.600 1.00 63.53 292 SER A CA 1
ATOM 2413 C C . SER A 1 292 ? 26.244 6.557 -40.935 1.00 63.53 292 SER A C 1
ATOM 2415 O O . SER A 1 292 ? 27.283 5.971 -41.240 1.00 63.53 292 SER A O 1
ATOM 2417 N N . PRO A 1 293 ? 25.668 7.452 -41.764 1.00 71.19 293 PRO A N 1
ATOM 2418 C CA . PRO A 1 293 ? 26.340 7.959 -42.960 1.00 71.19 293 PRO A CA 1
ATOM 2419 C C . PRO A 1 293 ? 27.590 8.768 -42.590 1.00 71.19 293 PRO A C 1
ATOM 2421 O O . PRO A 1 293 ? 27.601 9.446 -41.562 1.00 71.19 293 PRO A O 1
ATOM 2424 N N . ASP A 1 294 ? 28.614 8.728 -43.445 1.00 73.00 294 ASP A N 1
ATOM 2425 C CA . ASP A 1 294 ? 29.701 9.712 -43.390 1.00 73.00 294 ASP A CA 1
ATOM 2426 C C . ASP A 1 294 ? 29.204 11.111 -43.809 1.00 73.00 294 ASP A C 1
ATOM 2428 O O . ASP A 1 294 ? 28.110 11.259 -44.365 1.00 73.00 294 ASP A O 1
ATOM 2432 N N . ASP A 1 295 ? 30.007 12.149 -43.560 1.00 75.56 295 ASP A N 1
ATOM 2433 C CA . ASP A 1 295 ? 29.607 13.539 -43.821 1.00 75.56 295 ASP A CA 1
ATOM 2434 C C . ASP A 1 295 ? 29.317 13.815 -45.305 1.00 75.56 295 ASP A C 1
ATOM 2436 O O . ASP A 1 295 ? 28.433 14.610 -45.632 1.00 75.56 295 ASP A O 1
ATOM 2440 N N . LYS A 1 296 ? 30.009 13.133 -46.229 1.00 78.62 296 LYS A N 1
ATOM 2441 C CA . LYS A 1 296 ? 29.785 13.302 -47.674 1.00 78.62 296 LYS A CA 1
ATOM 2442 C C . LYS A 1 296 ? 28.415 12.767 -48.077 1.00 78.62 296 LYS A C 1
ATOM 2444 O O . LYS A 1 296 ? 27.688 13.429 -48.818 1.00 78.62 296 LYS A O 1
ATOM 2449 N N . LEU A 1 297 ? 28.054 11.590 -47.576 1.00 76.50 297 LEU A N 1
ATOM 2450 C CA . LEU A 1 297 ? 26.779 10.948 -47.855 1.00 76.50 297 LEU A CA 1
ATOM 2451 C C . LEU A 1 297 ? 25.620 11.653 -47.145 1.00 76.50 297 LEU A C 1
ATOM 2453 O O . LEU A 1 297 ? 24.545 11.819 -47.718 1.00 76.50 297 LEU A O 1
ATOM 2457 N N . LEU A 1 298 ? 25.849 12.117 -45.915 1.00 80.94 298 LEU A N 1
ATOM 2458 C CA . LEU A 1 298 ? 24.879 12.914 -45.174 1.00 80.94 298 LEU A CA 1
ATOM 2459 C C . LEU A 1 298 ? 24.551 14.212 -45.925 1.00 80.94 298 LEU A C 1
ATOM 2461 O O . LEU A 1 298 ? 23.376 14.527 -46.105 1.00 80.94 298 LEU A O 1
ATOM 2465 N N . ASN A 1 299 ? 25.564 14.918 -46.435 1.00 82.75 299 ASN A N 1
ATOM 2466 C CA . ASN A 1 299 ? 25.368 16.120 -47.252 1.00 82.75 299 ASN A CA 1
ATOM 2467 C C . ASN A 1 299 ? 24.633 15.820 -48.567 1.00 82.75 299 ASN A C 1
ATOM 2469 O O . ASN A 1 299 ? 23.832 16.631 -49.038 1.00 82.75 299 ASN A O 1
ATOM 2473 N N . LEU A 1 300 ? 24.840 14.636 -49.146 1.00 82.25 300 LEU A N 1
ATOM 2474 C CA . LEU A 1 300 ? 24.106 14.191 -50.328 1.00 82.25 300 LEU A CA 1
ATOM 2475 C C . LEU A 1 300 ? 22.611 13.967 -50.039 1.00 82.25 300 LEU A C 1
ATOM 2477 O O . LEU A 1 300 ? 21.764 14.383 -50.826 1.00 82.25 300 LEU A O 1
ATOM 2481 N N . PHE A 1 301 ? 22.266 13.368 -48.896 1.00 85.38 301 PHE A N 1
ATOM 2482 C CA . PHE A 1 301 ? 20.864 13.224 -48.489 1.00 85.38 301 PHE A CA 1
ATOM 2483 C C . PHE A 1 301 ? 20.214 14.554 -48.105 1.00 85.38 301 PHE A C 1
ATOM 2485 O O . PHE A 1 301 ? 19.039 14.761 -48.401 1.00 85.38 301 PHE A O 1
ATOM 2492 N N . LYS A 1 302 ? 20.964 15.462 -47.470 1.00 82.81 302 LYS A N 1
ATOM 2493 C CA . LYS A 1 302 ? 20.482 16.808 -47.127 1.00 82.81 302 LYS A CA 1
ATOM 2494 C C . LYS A 1 302 ? 20.194 17.657 -48.364 1.00 82.81 302 LYS A C 1
ATOM 2496 O O . LYS A 1 302 ? 19.231 18.414 -48.372 1.00 82.81 302 LYS A O 1
ATOM 2501 N N . SER A 1 303 ? 21.005 17.511 -49.412 1.00 81.00 303 SER A N 1
ATOM 2502 C CA . SER A 1 303 ? 20.867 18.284 -50.653 1.00 81.00 303 SER A CA 1
ATOM 2503 C C . SER A 1 303 ? 19.794 17.753 -51.609 1.00 81.00 303 SER A C 1
ATOM 2505 O O . SER A 1 303 ? 19.332 18.510 -52.460 1.00 81.00 303 SER A O 1
ATOM 2507 N N . ASN A 1 304 ? 19.356 16.492 -51.481 1.00 85.06 304 ASN A N 1
ATOM 2508 C CA . ASN A 1 304 ? 18.300 15.936 -52.327 1.00 85.06 304 ASN A CA 1
ATOM 2509 C C . ASN A 1 304 ? 17.370 14.964 -51.574 1.00 85.06 304 ASN A C 1
ATOM 2511 O O . ASN A 1 304 ? 17.704 13.808 -51.302 1.00 85.06 304 ASN A O 1
ATOM 2515 N N . TYR A 1 305 ? 16.136 15.413 -51.330 1.00 82.12 305 TYR A N 1
ATOM 2516 C CA . TYR A 1 305 ? 15.106 14.647 -50.624 1.00 82.12 305 TYR A CA 1
ATOM 2517 C C . TYR A 1 305 ? 14.690 13.353 -51.346 1.00 82.12 305 TYR A C 1
ATOM 2519 O O . TYR A 1 305 ? 14.237 12.410 -50.697 1.00 82.12 305 TYR A O 1
ATOM 2527 N N . THR A 1 306 ? 14.854 13.264 -52.672 1.00 84.00 306 THR A N 1
ATOM 2528 C CA . THR A 1 306 ? 14.529 12.034 -53.420 1.00 84.00 306 THR A CA 1
ATOM 2529 C C . THR A 1 306 ? 15.471 10.884 -53.067 1.00 84.00 306 THR A C 1
ATOM 2531 O O . THR A 1 306 ? 15.035 9.734 -53.032 1.00 84.00 306 THR A O 1
ATOM 2534 N N . TYR A 1 307 ? 16.727 11.186 -52.714 1.00 86.50 307 TYR A N 1
ATOM 2535 C CA . TYR A 1 307 ? 17.686 10.206 -52.197 1.00 86.50 307 TYR A CA 1
ATOM 2536 C C . TYR A 1 307 ? 17.376 9.823 -50.755 1.00 86.50 307 TYR A C 1
ATOM 2538 O O . TYR A 1 307 ? 17.506 8.660 -50.382 1.00 86.50 307 TYR A O 1
ATOM 2546 N N . LEU A 1 308 ? 16.894 10.778 -49.959 1.00 84.62 308 LEU A N 1
ATOM 2547 C CA . LEU A 1 308 ? 16.452 10.514 -48.596 1.00 84.62 308 LEU A CA 1
ATOM 2548 C C . LEU A 1 308 ? 15.275 9.518 -48.567 1.00 84.62 308 LEU A C 1
ATOM 2550 O O . LEU A 1 308 ? 15.286 8.599 -47.756 1.00 84.62 308 LEU A O 1
ATOM 2554 N N . LEU A 1 309 ? 14.326 9.615 -49.510 1.00 86.12 309 LEU A N 1
ATOM 2555 C CA . LEU A 1 309 ? 13.210 8.662 -49.672 1.00 86.12 309 LEU A CA 1
ATOM 2556 C C . LEU A 1 309 ? 13.648 7.239 -50.085 1.00 86.12 309 LEU A C 1
ATOM 2558 O O . LEU A 1 309 ? 12.846 6.301 -50.019 1.00 86.12 309 LEU A O 1
ATOM 2562 N N . LYS A 1 310 ? 14.909 7.044 -50.501 1.00 85.19 310 LYS A N 1
ATOM 2563 C CA . LYS A 1 310 ? 15.477 5.705 -50.754 1.00 85.19 310 LYS A CA 1
ATOM 2564 C C . LYS A 1 310 ? 15.771 4.951 -49.464 1.00 85.19 310 LYS A C 1
ATOM 2566 O O . LYS A 1 310 ? 15.768 3.718 -49.459 1.00 85.19 310 LYS A O 1
ATOM 2571 N N . LEU A 1 311 ? 15.983 5.668 -48.363 1.00 79.62 311 LEU A N 1
ATOM 2572 C CA . LEU A 1 311 ? 16.211 5.070 -47.057 1.00 79.62 311 LEU A CA 1
ATOM 2573 C C . LEU A 1 311 ? 14.952 4.397 -46.522 1.00 79.62 311 LEU A C 1
ATOM 2575 O O . LEU A 1 311 ? 13.834 4.840 -46.779 1.00 79.62 311 LEU A O 1
ATOM 2579 N N . HIS A 1 312 ? 15.143 3.338 -45.742 1.00 83.12 312 HIS A N 1
ATOM 2580 C CA . HIS A 1 312 ? 14.064 2.723 -44.995 1.00 83.12 312 HIS A CA 1
ATOM 2581 C C . HIS A 1 312 ? 13.433 3.745 -44.045 1.00 83.12 312 HIS A C 1
ATOM 2583 O O . HIS A 1 312 ? 14.161 4.500 -43.403 1.00 83.12 312 HIS A O 1
ATOM 2589 N N . ASN A 1 313 ? 12.107 3.748 -43.907 1.00 81.31 313 ASN A N 1
ATOM 2590 C CA . ASN A 1 313 ? 11.376 4.764 -43.143 1.00 81.31 313 ASN A CA 1
ATOM 2591 C C . ASN A 1 313 ? 11.910 4.946 -41.710 1.00 81.31 313 ASN A C 1
ATOM 2593 O O . ASN A 1 313 ? 12.101 6.076 -41.270 1.00 81.31 313 ASN A O 1
ATOM 2597 N N . ASP A 1 314 ? 12.236 3.858 -41.004 1.00 75.06 314 ASP A N 1
ATOM 2598 C CA . ASP A 1 314 ? 12.802 3.936 -39.645 1.00 75.06 314 ASP A CA 1
ATOM 2599 C C . ASP A 1 314 ? 14.175 4.631 -39.627 1.00 75.06 314 ASP A C 1
ATOM 2601 O O . ASP A 1 314 ? 14.484 5.425 -38.738 1.00 75.06 314 ASP A O 1
ATOM 2605 N N . THR A 1 315 ? 15.008 4.341 -40.627 1.00 77.94 315 THR A N 1
ATOM 2606 C CA . THR A 1 315 ? 16.332 4.942 -40.799 1.00 77.94 315 THR A CA 1
ATOM 2607 C C . THR A 1 315 ? 16.219 6.407 -41.206 1.00 77.94 315 THR A C 1
ATOM 2609 O O . THR A 1 315 ? 16.921 7.254 -40.660 1.00 77.94 315 THR A O 1
ATOM 2612 N N . LEU A 1 316 ? 15.320 6.715 -42.138 1.00 87.44 316 LEU A N 1
ATOM 2613 C CA . LEU A 1 316 ? 15.017 8.068 -42.583 1.00 87.44 316 LEU A CA 1
ATOM 2614 C C . LEU A 1 316 ? 14.607 8.928 -41.390 1.00 87.44 316 LEU A C 1
ATOM 2616 O O . LEU A 1 316 ? 15.222 9.963 -41.149 1.00 87.44 316 LEU A O 1
ATOM 2620 N N . VAL A 1 317 ? 13.628 8.474 -40.601 1.00 86.19 317 VAL A N 1
ATOM 2621 C CA . VAL A 1 317 ? 13.170 9.193 -39.404 1.00 86.19 317 VAL A CA 1
ATOM 2622 C C . VAL A 1 317 ? 14.310 9.358 -38.402 1.00 86.19 317 VAL A C 1
ATOM 2624 O O . VAL A 1 317 ? 14.477 10.442 -37.843 1.00 86.19 317 VAL A O 1
ATOM 2627 N N . TYR A 1 318 ? 15.130 8.323 -38.195 1.00 81.88 318 TYR A N 1
ATOM 2628 C CA . TYR A 1 318 ? 16.306 8.415 -37.332 1.00 81.88 318 TYR A CA 1
ATOM 2629 C C . TYR A 1 318 ? 17.295 9.491 -37.808 1.00 81.88 318 TYR A C 1
ATOM 2631 O O . TYR A 1 318 ? 17.739 10.305 -36.997 1.00 81.88 318 TYR A O 1
ATOM 2639 N N . LEU A 1 319 ? 17.635 9.530 -39.099 1.00 84.19 319 LEU A N 1
ATOM 2640 C CA . LEU A 1 319 ? 18.576 10.515 -39.637 1.00 84.19 319 LEU A CA 1
ATOM 2641 C C . LEU A 1 319 ? 18.001 11.927 -39.603 1.00 84.19 319 LEU A C 1
ATOM 2643 O O . LEU A 1 319 ? 18.680 12.840 -39.143 1.00 84.19 319 LEU A O 1
ATOM 2647 N N . VAL A 1 320 ? 16.748 12.106 -40.020 1.00 89.00 320 VAL A N 1
ATOM 2648 C CA . VAL A 1 320 ? 16.077 13.411 -39.990 1.00 89.00 320 VAL A CA 1
ATOM 2649 C C . VAL A 1 320 ? 16.006 13.946 -38.559 1.00 89.00 320 VAL A C 1
ATOM 2651 O O . VAL A 1 320 ? 16.305 15.109 -38.322 1.00 89.00 320 VAL A O 1
ATOM 2654 N N . ASN A 1 321 ? 15.697 13.108 -37.570 1.00 86.81 321 ASN A N 1
ATOM 2655 C CA . ASN A 1 321 ? 15.583 13.574 -36.188 1.00 86.81 321 ASN A CA 1
ATOM 2656 C C . ASN A 1 321 ? 16.927 13.834 -35.493 1.00 86.81 321 ASN A C 1
ATOM 2658 O O . ASN A 1 321 ? 16.971 14.668 -34.593 1.00 86.81 321 ASN A O 1
ATOM 2662 N N . ASN A 1 322 ? 18.002 13.131 -35.871 1.00 83.06 322 ASN A N 1
ATOM 2663 C CA . ASN A 1 322 ? 19.281 13.196 -35.149 1.00 83.06 322 ASN A CA 1
ATOM 2664 C C . ASN A 1 322 ? 20.409 13.919 -35.899 1.00 83.06 322 ASN A C 1
ATOM 2666 O O . ASN A 1 322 ? 21.406 14.278 -35.278 1.00 83.06 322 ASN A O 1
ATOM 2670 N N . LYS A 1 323 ? 20.307 14.085 -37.223 1.00 85.31 323 LYS A N 1
ATOM 2671 C CA . LYS A 1 323 ? 21.382 14.633 -38.073 1.00 85.31 323 LYS A CA 1
ATOM 2672 C C . LYS A 1 323 ? 20.974 15.874 -38.868 1.00 85.31 323 LYS A C 1
ATOM 2674 O O . LYS A 1 323 ? 21.854 16.546 -39.409 1.00 85.31 323 LYS A O 1
ATOM 2679 N N . PHE A 1 324 ? 19.678 16.181 -38.945 1.00 89.50 324 PHE A N 1
ATOM 2680 C CA . PHE A 1 324 ? 19.190 17.396 -39.590 1.00 89.50 324 PHE A CA 1
ATOM 2681 C C . PHE A 1 324 ? 18.959 18.481 -38.539 1.00 89.50 324 PHE A C 1
ATOM 2683 O O . PHE A 1 324 ? 18.384 18.232 -37.472 1.00 89.50 324 PHE A O 1
ATOM 2690 N N . SER A 1 325 ? 19.394 19.698 -38.854 1.00 89.12 325 SER A N 1
ATOM 2691 C CA . SER A 1 325 ? 19.046 20.881 -38.081 1.00 89.12 325 SER A CA 1
ATOM 2692 C C . SER A 1 325 ? 17.535 21.110 -38.138 1.00 89.12 325 SER A C 1
ATOM 2694 O O . SER A 1 325 ? 16.793 20.501 -38.916 1.00 89.12 325 SER A O 1
ATOM 2696 N N . GLU A 1 326 ? 17.037 21.969 -37.262 1.00 85.69 326 GLU A N 1
ATOM 2697 C CA . GLU A 1 326 ? 15.612 22.268 -37.248 1.00 85.69 326 GLU A CA 1
ATOM 2698 C C . GLU A 1 326 ? 15.151 23.017 -38.509 1.00 85.69 326 GLU A C 1
ATOM 2700 O O . GLU A 1 326 ? 14.099 22.698 -39.057 1.00 85.69 326 GLU A O 1
ATOM 2705 N N . GLU A 1 327 ? 15.977 23.921 -39.036 1.00 88.56 327 GLU A N 1
ATOM 2706 C CA . GLU A 1 327 ? 15.729 24.627 -40.299 1.00 88.56 327 GLU A CA 1
ATOM 2707 C C . GLU A 1 327 ? 15.707 23.670 -41.498 1.00 88.56 327 GLU A C 1
ATOM 2709 O O . GLU A 1 327 ? 14.818 23.749 -42.349 1.00 88.56 327 GLU A O 1
ATOM 2714 N N . GLU A 1 328 ? 16.637 22.709 -41.537 1.00 90.25 328 GLU A N 1
ATOM 2715 C CA . GLU A 1 328 ? 16.683 21.673 -42.574 1.00 90.25 328 GLU A CA 1
ATOM 2716 C C . GLU A 1 328 ? 15.418 20.799 -42.538 1.00 90.25 328 GLU A C 1
ATOM 2718 O O . GLU A 1 328 ? 14.847 20.488 -43.586 1.00 90.25 328 GLU A O 1
ATOM 2723 N N . ARG A 1 329 ? 14.928 20.451 -41.338 1.00 91.56 329 ARG A N 1
ATOM 2724 C CA . ARG A 1 329 ? 13.661 19.721 -41.161 1.00 91.56 329 ARG A CA 1
ATOM 2725 C C . ARG A 1 329 ? 12.460 20.522 -41.660 1.00 91.56 329 ARG A C 1
ATOM 2727 O O . ARG A 1 329 ? 11.618 19.965 -42.360 1.00 91.56 329 ARG A O 1
ATOM 2734 N N . VAL A 1 330 ? 12.386 21.816 -41.347 1.00 89.88 330 VAL A N 1
ATOM 2735 C CA . VAL A 1 330 ? 11.316 22.701 -41.842 1.00 89.88 330 VAL A CA 1
ATOM 2736 C C . VAL A 1 330 ? 11.341 22.789 -43.370 1.00 89.88 330 VAL A C 1
ATOM 2738 O O . VAL A 1 330 ? 10.299 22.648 -44.007 1.00 89.88 330 VAL A O 1
ATOM 2741 N N . SER A 1 331 ? 12.519 22.980 -43.969 1.00 88.94 331 SER A N 1
ATOM 2742 C CA . SER A 1 331 ? 12.678 23.032 -45.429 1.00 88.94 331 SER A CA 1
ATOM 2743 C C . SER A 1 331 ? 12.209 21.734 -46.100 1.00 88.94 331 SER A C 1
ATOM 2745 O O . SER A 1 331 ? 11.450 21.765 -47.071 1.00 88.94 331 SER A O 1
ATOM 2747 N N . LEU A 1 332 ? 12.568 20.585 -45.521 1.00 89.81 332 LEU A N 1
ATOM 2748 C CA . LEU A 1 332 ? 12.150 19.267 -45.996 1.00 89.81 332 LEU A CA 1
ATOM 2749 C C . LEU A 1 332 ? 10.626 19.075 -45.928 1.00 89.81 332 LEU A C 1
ATOM 2751 O O . LEU A 1 332 ? 10.023 18.596 -46.886 1.00 89.81 332 LEU A O 1
ATOM 2755 N N . LEU A 1 333 ? 9.991 19.477 -44.824 1.00 90.12 333 LEU A N 1
ATOM 2756 C CA . LEU A 1 333 ? 8.543 19.340 -44.624 1.00 90.12 333 LEU A CA 1
ATOM 2757 C C . LEU A 1 333 ? 7.707 20.317 -45.464 1.00 90.12 333 LEU A C 1
ATOM 2759 O O . LEU A 1 333 ? 6.521 20.078 -45.677 1.00 90.12 333 LEU A O 1
ATOM 2763 N N . ARG A 1 334 ? 8.308 21.383 -46.005 1.00 87.81 334 ARG A N 1
ATOM 2764 C CA . ARG A 1 334 ? 7.659 22.238 -47.016 1.00 87.81 334 ARG A CA 1
ATOM 2765 C C . ARG A 1 334 ? 7.572 21.568 -48.389 1.00 87.81 334 ARG A C 1
ATOM 2767 O O . ARG A 1 334 ? 6.787 22.005 -49.231 1.00 87.81 334 ARG A O 1
ATOM 2774 N N . ASN A 1 335 ? 8.340 20.506 -48.632 1.00 89.25 335 ASN A N 1
ATOM 2775 C CA . ASN A 1 335 ? 8.299 19.776 -49.890 1.00 89.25 335 ASN A CA 1
ATOM 2776 C C . ASN A 1 335 ? 7.100 18.811 -49.940 1.00 89.25 335 ASN A C 1
ATOM 2778 O O . ASN A 1 335 ? 7.090 17.759 -49.299 1.00 89.25 335 ASN A O 1
ATOM 2782 N N . GLN A 1 336 ? 6.103 19.143 -50.763 1.00 86.12 336 GLN A N 1
ATOM 2783 C CA . GLN A 1 336 ? 4.882 18.346 -50.927 1.00 86.12 336 GLN A CA 1
ATOM 2784 C C . GLN A 1 336 ? 5.156 16.908 -51.391 1.00 86.12 336 GLN A C 1
ATOM 2786 O O . GLN A 1 336 ? 4.533 15.977 -50.889 1.00 86.12 336 GLN A O 1
ATOM 2791 N N . ASN A 1 337 ? 6.120 16.693 -52.292 1.00 85.81 337 ASN A N 1
ATOM 2792 C CA . ASN A 1 337 ? 6.454 15.348 -52.768 1.00 85.81 337 ASN A CA 1
ATOM 2793 C C . ASN A 1 337 ? 7.028 14.477 -51.648 1.00 85.81 337 ASN A C 1
ATOM 2795 O O . ASN A 1 337 ? 6.716 13.289 -51.573 1.00 85.81 337 ASN A O 1
ATOM 2799 N N . PHE A 1 338 ? 7.841 15.049 -50.764 1.00 89.38 338 PHE A N 1
ATOM 2800 C CA . PHE A 1 338 ? 8.348 14.336 -49.596 1.00 89.38 338 PHE A CA 1
ATOM 2801 C C . PHE A 1 338 ? 7.218 13.983 -48.617 1.00 89.38 338 PHE A C 1
ATOM 2803 O O . PHE A 1 338 ? 7.074 12.821 -48.236 1.00 89.38 338 PHE A O 1
ATOM 2810 N N . VAL A 1 339 ? 6.367 14.957 -48.274 1.00 89.88 339 VAL A N 1
ATOM 2811 C CA . VAL A 1 339 ? 5.229 14.771 -47.355 1.00 89.88 339 VAL A CA 1
ATOM 2812 C C . VAL A 1 339 ? 4.227 13.745 -47.888 1.00 89.88 339 VAL A C 1
ATOM 2814 O O . VAL A 1 339 ? 3.737 12.908 -47.129 1.00 89.88 339 VAL A O 1
ATOM 2817 N N . ASN A 1 340 ? 3.929 13.768 -49.187 1.00 88.50 340 ASN A N 1
ATOM 2818 C CA . ASN A 1 340 ? 2.957 12.864 -49.799 1.00 88.50 340 ASN A CA 1
ATOM 2819 C C . ASN A 1 340 ? 3.445 11.411 -49.798 1.00 88.50 340 ASN A C 1
ATOM 2821 O O . ASN A 1 340 ? 2.659 10.517 -49.484 1.00 88.50 340 ASN A O 1
ATOM 2825 N N . ASN A 1 341 ? 4.735 11.190 -50.063 1.00 86.44 341 ASN A N 1
ATOM 2826 C CA . ASN A 1 341 ? 5.327 9.855 -50.174 1.00 86.44 341 ASN A CA 1
ATOM 2827 C C . ASN A 1 341 ? 5.689 9.202 -48.829 1.00 86.44 341 ASN A C 1
ATOM 2829 O O . ASN A 1 341 ? 5.960 8.000 -48.796 1.00 86.44 341 ASN A O 1
ATOM 2833 N N . LEU A 1 342 ? 5.700 9.955 -47.725 1.00 87.31 342 LEU A N 1
ATOM 2834 C CA . LEU A 1 342 ? 5.962 9.405 -46.396 1.00 87.31 342 LEU A CA 1
ATOM 2835 C C . LEU A 1 342 ? 4.657 8.908 -45.734 1.00 87.31 342 LEU A C 1
ATOM 2837 O O . LEU A 1 342 ? 3.655 9.637 -45.742 1.00 87.31 342 LEU A O 1
ATOM 2841 N N . PRO A 1 343 ? 4.638 7.700 -45.133 1.00 89.50 343 PRO A N 1
ATOM 2842 C CA . PRO A 1 343 ? 3.465 7.225 -44.400 1.00 89.50 343 PRO A CA 1
ATOM 2843 C C . PRO A 1 343 ? 3.206 8.035 -43.121 1.00 89.50 343 PRO A C 1
ATOM 2845 O O . PRO A 1 343 ? 4.146 8.445 -42.438 1.00 89.50 343 PRO A O 1
ATOM 2848 N N . ASP A 1 344 ? 1.930 8.179 -42.760 1.00 90.94 344 ASP A N 1
ATOM 2849 C CA . ASP A 1 344 ? 1.423 9.042 -41.680 1.00 90.94 344 ASP A CA 1
ATOM 2850 C C . ASP A 1 344 ? 2.190 8.902 -40.356 1.00 90.94 344 ASP A C 1
ATOM 2852 O O . ASP A 1 344 ? 2.699 9.883 -39.820 1.00 90.94 344 ASP A O 1
ATOM 2856 N N . ASN A 1 345 ? 2.364 7.670 -39.862 1.00 88.56 345 ASN A N 1
ATOM 2857 C CA . ASN A 1 345 ? 3.024 7.411 -38.575 1.00 88.56 345 ASN A CA 1
ATOM 2858 C C . ASN A 1 345 ? 4.488 7.900 -38.542 1.00 88.56 345 ASN A C 1
ATOM 2860 O O . ASN A 1 345 ? 5.004 8.257 -37.484 1.00 88.56 345 ASN A O 1
ATOM 2864 N N . TYR A 1 346 ? 5.174 7.902 -39.689 1.00 89.19 346 TYR A N 1
ATOM 2865 C CA . TYR A 1 346 ? 6.569 8.335 -39.793 1.00 89.19 346 TYR A CA 1
ATOM 2866 C C . TYR A 1 346 ? 6.689 9.851 -39.923 1.00 89.19 346 TYR A C 1
ATOM 2868 O O . TYR A 1 346 ? 7.601 10.440 -39.343 1.00 89.19 346 TYR A O 1
ATOM 2876 N N . LEU A 1 347 ? 5.746 10.485 -40.625 1.00 90.94 347 LEU A N 1
ATOM 2877 C CA . LEU A 1 347 ? 5.622 11.940 -40.658 1.00 90.94 347 LEU A CA 1
ATOM 2878 C C . LEU A 1 347 ? 5.342 12.487 -39.250 1.00 90.94 347 LEU A C 1
ATOM 2880 O O . LEU A 1 347 ? 6.023 13.407 -38.797 1.00 90.94 347 LEU A O 1
ATOM 2884 N N . GLU A 1 348 ? 4.420 11.849 -38.526 1.00 91.12 348 GLU A N 1
ATOM 2885 C CA . GLU A 1 348 ? 4.097 12.176 -37.135 1.00 91.12 348 GLU A CA 1
ATOM 2886 C C . GLU A 1 348 ? 5.332 12.068 -36.220 1.00 91.12 348 GLU A C 1
ATOM 2888 O O . GLU A 1 348 ? 5.582 12.951 -35.397 1.00 91.12 348 GLU A O 1
ATOM 2893 N N . ALA A 1 349 ? 6.163 11.035 -36.399 1.00 90.12 349 ALA A N 1
ATOM 2894 C CA . ALA A 1 349 ? 7.390 10.843 -35.622 1.00 90.12 349 ALA A CA 1
ATOM 2895 C C . ALA A 1 349 ? 8.464 11.924 -35.861 1.00 90.12 349 ALA A C 1
ATOM 2897 O O . ALA A 1 349 ? 9.267 12.193 -34.963 1.00 90.12 349 ALA A O 1
ATOM 2898 N N . ILE A 1 350 ? 8.503 12.534 -37.050 1.00 91.94 350 ILE A N 1
ATOM 2899 C CA . ILE A 1 350 ? 9.404 13.658 -37.354 1.00 91.94 350 ILE A CA 1
ATOM 2900 C C . ILE A 1 350 ? 8.862 14.942 -36.720 1.00 91.94 350 ILE A C 1
ATOM 2902 O O . ILE A 1 350 ? 9.590 15.638 -36.010 1.00 91.94 350 ILE A O 1
ATOM 2906 N N . ILE A 1 351 ? 7.573 15.227 -36.923 1.00 92.25 351 ILE A N 1
ATOM 2907 C CA . ILE A 1 351 ? 6.924 16.451 -36.432 1.00 92.25 351 ILE A CA 1
ATOM 2908 C C . ILE A 1 351 ? 6.966 16.513 -34.900 1.00 92.25 351 ILE A C 1
ATOM 2910 O O . ILE A 1 351 ? 7.369 17.529 -34.339 1.00 92.25 351 ILE A O 1
ATOM 2914 N N . ASN A 1 352 ? 6.682 15.408 -34.204 1.00 92.50 352 ASN A N 1
ATOM 2915 C CA . ASN A 1 352 ? 6.716 15.356 -32.735 1.00 92.50 352 ASN A CA 1
ATOM 2916 C C . ASN A 1 352 ? 8.128 15.529 -32.121 1.00 92.50 352 ASN A C 1
ATOM 2918 O O . ASN A 1 352 ? 8.269 15.609 -30.900 1.00 92.50 352 ASN A O 1
ATOM 2922 N N . LYS A 1 353 ? 9.190 15.593 -32.937 1.00 91.56 353 LYS A N 1
ATOM 2923 C CA . LYS A 1 353 ? 10.578 15.857 -32.507 1.00 91.56 353 LYS A CA 1
ATOM 2924 C C . LYS A 1 353 ? 11.057 17.284 -32.799 1.00 91.56 353 LYS A C 1
ATOM 2926 O O . LYS A 1 353 ? 12.231 17.586 -32.568 1.00 91.56 353 LYS A O 1
ATOM 2931 N N . MET A 1 354 ? 10.192 18.148 -33.319 1.00 91.75 354 MET A N 1
ATOM 2932 C CA . MET A 1 354 ? 10.488 19.561 -33.579 1.00 91.75 354 MET A CA 1
ATOM 2933 C C . MET A 1 354 ? 10.057 20.446 -32.401 1.00 91.75 354 MET A C 1
ATOM 2935 O O . MET A 1 354 ? 9.397 19.976 -31.474 1.00 91.75 354 MET A O 1
ATOM 2939 N N . THR A 1 355 ? 10.445 21.724 -32.402 1.00 90.81 355 THR A N 1
ATOM 2940 C CA . THR A 1 355 ? 9.945 22.684 -31.407 1.00 90.81 355 THR A CA 1
ATOM 2941 C C . THR A 1 355 ? 8.494 23.057 -31.681 1.00 90.81 355 THR A C 1
ATOM 2943 O O . THR A 1 355 ? 8.029 23.053 -32.824 1.00 90.81 355 THR A O 1
ATOM 2946 N N . PHE A 1 356 ? 7.772 23.407 -30.617 1.00 93.00 356 PHE A N 1
ATOM 2947 C CA . PHE A 1 356 ? 6.352 23.726 -30.691 1.00 93.00 356 PHE A CA 1
ATOM 2948 C C . PHE A 1 356 ? 5.995 24.821 -31.717 1.00 93.00 356 PHE A C 1
ATOM 2950 O O . PHE A 1 356 ? 5.063 24.583 -32.487 1.00 93.00 356 PHE A O 1
ATOM 2957 N N . PRO A 1 357 ? 6.726 25.951 -31.833 1.00 91.12 357 PRO A N 1
ATOM 2958 C CA . PRO A 1 357 ? 6.408 26.976 -32.831 1.00 91.12 357 PRO A CA 1
ATOM 2959 C C . PRO A 1 357 ? 6.489 26.450 -34.267 1.00 91.12 357 PRO A C 1
ATOM 2961 O O . PRO A 1 357 ? 5.623 26.738 -35.094 1.00 91.12 357 PRO A O 1
ATOM 2964 N N . ASN A 1 358 ? 7.496 25.624 -34.560 1.00 91.06 358 ASN A N 1
ATOM 2965 C CA . ASN A 1 358 ? 7.655 25.037 -35.885 1.00 91.06 358 ASN A CA 1
ATOM 2966 C C . ASN A 1 358 ? 6.591 23.980 -36.167 1.00 91.06 358 ASN A C 1
ATOM 2968 O O . ASN A 1 358 ? 6.072 23.934 -37.277 1.00 91.06 358 ASN A O 1
ATOM 2972 N N . VAL A 1 359 ? 6.215 23.174 -35.171 1.00 92.12 359 VAL A N 1
ATOM 2973 C CA . VAL A 1 359 ? 5.093 22.235 -35.307 1.00 92.12 359 VAL A CA 1
ATOM 2974 C C . VAL A 1 359 ? 3.796 22.985 -35.586 1.00 92.12 359 VAL A C 1
ATOM 2976 O O . VAL A 1 359 ? 3.106 22.650 -36.544 1.00 92.12 359 VAL A O 1
ATOM 2979 N N . PHE A 1 360 ? 3.495 24.036 -34.820 1.00 91.38 360 PHE A N 1
ATOM 2980 C CA . PHE A 1 360 ? 2.303 24.851 -35.040 1.00 91.38 360 PHE A CA 1
ATOM 2981 C C . PHE A 1 360 ? 2.274 25.456 -36.449 1.00 91.38 360 PHE A C 1
ATOM 2983 O O . PHE A 1 360 ? 1.246 25.391 -37.116 1.00 91.38 360 PHE A O 1
ATOM 2990 N N . ASN A 1 361 ? 3.416 25.948 -36.940 1.00 89.25 361 ASN A N 1
ATOM 2991 C CA . ASN A 1 361 ? 3.554 26.451 -38.305 1.00 89.25 361 ASN A CA 1
ATOM 2992 C C . ASN A 1 361 ? 3.345 25.346 -39.363 1.00 89.25 361 ASN A C 1
ATOM 2994 O O . ASN A 1 361 ? 2.574 25.521 -40.301 1.00 89.25 361 ASN A O 1
ATOM 2998 N N . MET A 1 362 ? 3.968 24.170 -39.206 1.00 90.62 362 MET A N 1
ATOM 2999 C CA . MET A 1 362 ? 3.811 23.061 -40.164 1.00 90.62 362 MET A CA 1
ATOM 3000 C C . MET A 1 362 ? 2.371 22.542 -40.237 1.00 90.62 362 MET A C 1
ATOM 3002 O O . MET A 1 362 ? 1.907 22.166 -41.311 1.00 90.62 362 MET A O 1
ATOM 3006 N N . LEU A 1 363 ? 1.643 22.563 -39.120 1.00 91.00 363 LEU A N 1
ATOM 3007 C CA . LEU A 1 363 ? 0.242 22.139 -39.051 1.00 91.00 363 LEU A CA 1
ATOM 3008 C C . LEU A 1 363 ? -0.733 23.113 -39.725 1.00 91.00 363 LEU A C 1
ATOM 3010 O O . LEU A 1 363 ? -1.891 22.754 -39.924 1.00 91.00 363 LEU A O 1
ATOM 3014 N N . GLN A 1 364 ? -0.283 24.307 -40.129 1.00 86.75 364 GLN A N 1
ATOM 3015 C CA . GLN A 1 364 ? -1.075 25.187 -40.996 1.00 86.75 364 GLN A CA 1
ATOM 3016 C C . GLN A 1 364 ? -1.244 24.598 -42.408 1.00 86.75 364 GLN A C 1
ATOM 3018 O O . GLN A 1 364 ? -2.170 24.965 -43.128 1.00 86.75 364 GLN A O 1
ATOM 3023 N N . ASN A 1 365 ? -0.388 23.650 -42.810 1.00 88.12 365 ASN A N 1
ATOM 3024 C CA . ASN A 1 365 ? -0.558 22.902 -44.049 1.00 88.12 365 ASN A CA 1
ATOM 3025 C C . ASN A 1 365 ? -1.602 21.784 -43.867 1.00 88.12 365 ASN A C 1
ATOM 3027 O O . ASN A 1 365 ? -1.371 20.816 -43.139 1.00 88.12 365 ASN A O 1
ATOM 3031 N N . ILE A 1 366 ? -2.723 21.886 -44.589 1.00 86.69 366 ILE A N 1
ATOM 3032 C CA . ILE A 1 366 ? -3.863 20.954 -44.510 1.00 86.69 366 ILE A CA 1
ATOM 3033 C C . ILE A 1 366 ? -3.454 19.503 -44.804 1.00 86.69 366 ILE A C 1
ATOM 3035 O O . ILE A 1 366 ? -3.951 18.587 -44.152 1.00 86.69 366 ILE A O 1
ATOM 3039 N N . THR A 1 367 ? -2.523 19.274 -45.735 1.00 87.56 367 THR A N 1
ATOM 3040 C CA . THR A 1 367 ? -2.041 17.925 -46.075 1.00 87.56 367 THR A CA 1
ATOM 3041 C C . THR A 1 367 ? -1.283 17.292 -44.913 1.00 87.56 367 THR A C 1
ATOM 3043 O O . THR A 1 367 ? -1.441 16.104 -44.643 1.00 87.56 367 THR A O 1
ATOM 3046 N N . ILE A 1 368 ? -0.476 18.085 -44.201 1.00 89.44 368 ILE A N 1
ATOM 3047 C CA . ILE A 1 368 ? 0.235 17.621 -43.005 1.00 89.44 368 ILE A CA 1
ATOM 3048 C C . ILE A 1 368 ? -0.772 17.372 -41.884 1.00 89.44 368 ILE A C 1
ATOM 3050 O O . ILE A 1 368 ? -0.774 16.289 -41.307 1.00 89.44 368 ILE A O 1
ATOM 3054 N N . LEU A 1 369 ? -1.666 18.329 -41.620 1.00 89.81 369 LEU A N 1
ATOM 3055 C CA . LEU A 1 369 ? -2.696 18.206 -40.588 1.00 89.81 369 LEU A CA 1
ATOM 3056 C C . LEU A 1 369 ? -3.566 16.955 -40.787 1.00 89.81 369 LEU A C 1
ATOM 3058 O O . LEU A 1 369 ? -3.816 16.230 -39.828 1.00 89.81 369 LEU A O 1
ATOM 3062 N N . GLY A 1 370 ? -3.968 16.659 -42.027 1.00 86.81 370 GLY A N 1
ATOM 3063 C CA . GLY A 1 370 ? -4.776 15.485 -42.369 1.00 86.81 370 GLY A CA 1
ATOM 3064 C C . GLY A 1 370 ? -4.083 14.137 -42.132 1.00 86.81 370 GLY A C 1
ATOM 3065 O O . GLY A 1 370 ? -4.768 13.127 -41.984 1.00 86.81 370 GLY A O 1
ATOM 3066 N N . LYS A 1 371 ? -2.746 14.112 -42.054 1.00 90.44 371 LYS A N 1
ATOM 3067 C CA . LYS A 1 371 ? -1.948 12.911 -41.752 1.00 90.44 371 LYS A CA 1
ATOM 3068 C C . LYS A 1 371 ? -1.620 12.747 -40.261 1.00 90.44 371 LYS A C 1
ATOM 3070 O O . LYS A 1 371 ? -1.088 11.709 -39.874 1.00 90.44 371 LYS A O 1
ATOM 3075 N N . MET A 1 372 ? -1.923 13.735 -39.419 1.00 91.00 372 MET A N 1
ATOM 3076 C CA . MET A 1 372 ? -1.593 13.707 -37.989 1.00 91.00 372 MET A CA 1
ATOM 3077 C C . MET A 1 372 ? -2.714 13.070 -37.168 1.00 91.00 372 MET A C 1
ATOM 3079 O O . MET A 1 372 ? -3.872 13.472 -37.267 1.00 91.00 372 MET A O 1
ATOM 3083 N N . LYS A 1 373 ? -2.370 12.102 -36.307 1.00 88.19 373 LYS A N 1
ATOM 3084 C CA . LYS A 1 373 ? -3.328 11.464 -35.385 1.00 88.19 373 LYS A CA 1
ATOM 3085 C C . LYS A 1 373 ? -3.055 11.808 -33.929 1.00 88.19 373 LYS A C 1
ATOM 3087 O O . LYS A 1 373 ? -3.996 11.823 -33.136 1.00 88.19 373 LYS A O 1
ATOM 3092 N N . ASN A 1 374 ? -1.799 12.079 -33.580 1.00 91.19 374 ASN A N 1
ATOM 3093 C CA . ASN A 1 374 ? -1.417 12.477 -32.234 1.00 91.19 374 ASN A CA 1
ATOM 3094 C C . ASN A 1 374 ? -0.266 13.496 -32.221 1.00 91.19 374 ASN A C 1
ATOM 3096 O O . ASN A 1 374 ? 0.829 13.234 -32.723 1.00 91.19 374 ASN A O 1
ATOM 3100 N N . ILE A 1 375 ? -0.488 14.643 -31.579 1.00 92.06 375 ILE A N 1
ATOM 3101 C CA . ILE A 1 375 ? 0.539 15.670 -31.365 1.00 92.06 375 ILE A CA 1
ATOM 3102 C C . ILE A 1 375 ? 1.005 15.616 -29.914 1.00 92.06 375 ILE A C 1
ATOM 3104 O O . ILE A 1 375 ? 0.213 15.787 -28.986 1.00 92.06 375 ILE A O 1
ATOM 3108 N N . ASN A 1 376 ? 2.304 15.402 -29.721 1.00 92.56 376 ASN A N 1
ATOM 3109 C CA . ASN A 1 376 ? 2.930 15.389 -28.406 1.00 92.56 376 ASN A CA 1
ATOM 3110 C C . ASN A 1 376 ? 4.342 15.977 -28.481 1.00 92.56 376 ASN A C 1
ATOM 3112 O O . ASN A 1 376 ? 5.317 15.274 -28.751 1.00 92.56 376 ASN A O 1
ATOM 3116 N N . VAL A 1 377 ? 4.426 17.281 -28.234 1.00 90.94 377 VAL A N 1
ATOM 3117 C CA . VAL A 1 377 ? 5.645 18.086 -28.320 1.00 90.94 377 VAL A CA 1
ATOM 3118 C C . VAL A 1 377 ? 5.936 18.703 -26.958 1.00 90.94 377 VAL A C 1
ATOM 3120 O O . VAL A 1 377 ? 5.035 19.136 -26.238 1.00 90.94 377 VAL A O 1
ATOM 3123 N N . SER A 1 378 ? 7.215 18.763 -26.600 1.00 87.94 378 SER A N 1
ATOM 3124 C CA . SER A 1 378 ? 7.657 19.436 -25.381 1.00 87.94 378 SER A CA 1
ATOM 3125 C C . SER A 1 378 ? 7.492 20.952 -25.502 1.00 87.94 378 SER A C 1
ATOM 3127 O O . SER A 1 378 ? 8.035 21.559 -26.422 1.00 87.94 378 SER A O 1
ATOM 3129 N N . LEU A 1 379 ? 6.796 21.554 -24.538 1.00 90.50 379 LEU A N 1
ATOM 3130 C CA . LEU A 1 379 ? 6.570 22.998 -24.453 1.00 90.50 379 LEU A CA 1
ATOM 3131 C C . LEU A 1 379 ? 7.644 23.675 -23.595 1.00 90.50 379 LEU A C 1
ATOM 3133 O O . LEU A 1 379 ? 8.093 23.113 -22.592 1.00 90.50 379 LEU A O 1
ATOM 3137 N N . ARG A 1 380 ? 8.023 24.897 -23.966 1.00 86.88 380 ARG A N 1
ATOM 3138 C CA . ARG A 1 380 ? 8.925 25.784 -23.220 1.00 86.88 380 ARG A CA 1
ATOM 3139 C C . ARG A 1 380 ? 8.178 27.046 -22.781 1.00 86.88 380 ARG A C 1
ATOM 3141 O O . ARG A 1 380 ? 7.143 27.393 -23.333 1.00 86.88 380 ARG A O 1
ATOM 3148 N N . VAL A 1 381 ? 8.710 27.763 -21.790 1.00 83.00 381 VAL A N 1
ATOM 3149 C CA . VAL A 1 381 ? 8.036 28.938 -21.194 1.00 83.00 381 VAL A CA 1
ATOM 3150 C C . VAL A 1 381 ? 7.732 30.030 -22.228 1.00 83.00 381 VAL A C 1
ATOM 3152 O O . VAL A 1 381 ? 6.651 30.613 -22.213 1.00 83.00 381 VAL A O 1
ATOM 3155 N N . TYR A 1 382 ? 8.653 30.275 -23.162 1.00 85.62 382 TYR A N 1
ATOM 3156 C CA . TYR A 1 382 ? 8.483 31.289 -24.206 1.00 85.62 382 TYR A CA 1
ATOM 3157 C C . TYR A 1 382 ? 7.462 30.897 -25.290 1.00 85.62 382 TYR A C 1
ATOM 3159 O O . TYR A 1 382 ? 7.024 31.760 -26.047 1.00 85.62 382 TYR A O 1
ATOM 3167 N N . ASP A 1 383 ? 7.031 29.631 -25.355 1.00 87.62 383 ASP A N 1
ATOM 3168 C CA . ASP A 1 383 ? 6.037 29.168 -26.333 1.00 87.62 383 ASP A CA 1
ATOM 3169 C C . ASP A 1 383 ? 4.626 29.699 -26.038 1.00 87.62 383 ASP A C 1
ATOM 3171 O O . ASP A 1 383 ? 3.743 29.605 -26.892 1.00 87.62 383 ASP A O 1
ATOM 3175 N N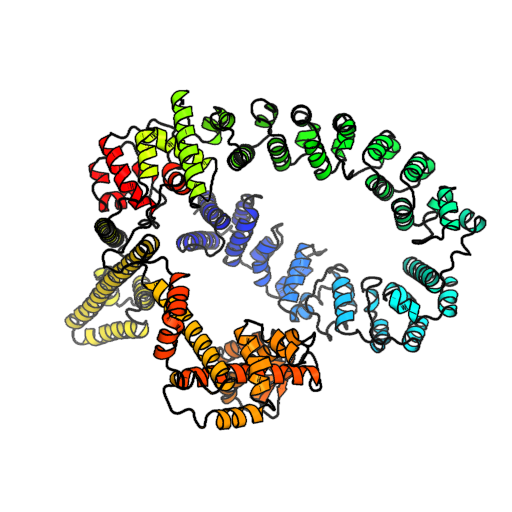 . LYS A 1 384 ? 4.412 30.298 -24.854 1.00 85.62 384 LYS A N 1
ATOM 3176 C CA . LYS A 1 384 ? 3.134 30.866 -24.395 1.00 85.62 384 LYS A CA 1
ATOM 3177 C C . LYS A 1 384 ? 2.436 31.731 -25.450 1.00 85.62 384 LYS A C 1
ATOM 3179 O O . LYS A 1 384 ? 1.216 31.673 -25.558 1.00 85.62 384 LYS A O 1
ATOM 3184 N N . ILE A 1 385 ? 3.203 32.483 -26.243 1.00 85.94 385 ILE A N 1
ATOM 3185 C CA . ILE A 1 385 ? 2.693 33.395 -27.281 1.00 85.94 385 ILE A CA 1
ATOM 3186 C C . ILE A 1 385 ? 1.878 32.644 -28.352 1.00 85.94 385 ILE A C 1
ATOM 3188 O O . ILE A 1 385 ? 0.919 33.188 -28.887 1.00 85.94 385 ILE A O 1
ATOM 3192 N N . PHE A 1 386 ? 2.221 31.385 -28.640 1.00 87.38 386 PHE A N 1
ATOM 3193 C CA . PHE A 1 386 ? 1.559 30.572 -29.666 1.00 87.38 386 PHE A CA 1
ATOM 3194 C C . PHE A 1 386 ? 0.420 29.703 -29.113 1.00 87.38 386 PHE A C 1
ATOM 3196 O O . PHE A 1 386 ? -0.416 29.223 -29.876 1.00 87.38 386 PHE A O 1
ATOM 3203 N N . ILE A 1 387 ? 0.377 29.478 -27.795 1.00 90.56 387 ILE A N 1
ATOM 3204 C CA . ILE A 1 387 ? -0.563 28.534 -27.169 1.00 90.56 387 ILE A CA 1
ATOM 3205 C C . ILE A 1 387 ? -2.015 28.995 -27.322 1.00 90.56 387 ILE A C 1
ATOM 3207 O O . ILE A 1 387 ? -2.890 28.173 -27.574 1.00 90.56 387 ILE A O 1
ATOM 3211 N N . THR A 1 388 ? -2.286 30.293 -27.202 1.00 85.44 388 THR A N 1
ATOM 3212 C CA . THR A 1 388 ? -3.647 30.836 -27.325 1.00 85.44 388 THR A CA 1
ATOM 3213 C C . THR A 1 388 ? -4.227 30.582 -28.716 1.00 85.44 388 THR A C 1
ATOM 3215 O O . THR A 1 388 ? -5.271 29.945 -28.825 1.00 85.44 388 THR A O 1
ATOM 3218 N N . GLY A 1 389 ? -3.489 30.941 -29.772 1.00 86.31 389 GLY A N 1
ATOM 3219 C CA . GLY A 1 389 ? -3.882 30.660 -31.157 1.00 86.31 389 GLY A CA 1
ATOM 3220 C C . GLY A 1 389 ? -3.964 29.163 -31.488 1.00 86.31 389 GLY A C 1
ATOM 3221 O O . GLY A 1 389 ? -4.729 28.766 -32.363 1.00 86.31 389 GLY A O 1
ATOM 3222 N N . TYR A 1 390 ? -3.224 28.311 -30.770 1.00 92.38 390 TYR A N 1
ATOM 3223 C CA . TYR A 1 390 ? -3.341 26.855 -30.885 1.00 92.38 390 TYR A CA 1
ATOM 3224 C C . TYR A 1 390 ? -4.654 26.331 -30.274 1.00 92.38 390 TYR A C 1
ATOM 3226 O O . TYR A 1 390 ? -5.344 25.516 -30.889 1.00 92.38 390 TYR A O 1
ATOM 3234 N N . LEU A 1 391 ? -5.017 26.801 -29.073 1.00 92.12 391 LEU A N 1
ATOM 3235 C CA . LEU A 1 391 ? -6.226 26.383 -28.343 1.00 92.12 391 LEU A CA 1
ATOM 3236 C C . LEU A 1 391 ? -7.531 26.898 -28.975 1.00 92.12 391 LEU A C 1
ATOM 3238 O O . LEU A 1 391 ? -8.593 26.304 -28.759 1.00 92.12 391 LEU A O 1
ATOM 3242 N N . ASP A 1 392 ? -7.459 27.956 -29.784 1.00 89.81 392 ASP A N 1
ATOM 3243 C CA . ASP A 1 392 ? -8.588 28.452 -30.578 1.00 89.81 392 ASP A CA 1
ATOM 3244 C C . ASP A 1 392 ? -9.035 27.460 -31.674 1.00 89.81 392 ASP A C 1
ATOM 3246 O O . ASP A 1 392 ? -10.156 27.564 -32.167 1.00 89.81 392 ASP A O 1
ATOM 3250 N N . SER A 1 393 ? -8.210 26.467 -32.041 1.00 89.88 393 SER A N 1
ATOM 3251 C CA . SER A 1 393 ? -8.536 25.479 -33.080 1.00 89.88 393 SER A CA 1
ATOM 3252 C C . SER A 1 393 ? -9.042 24.147 -32.502 1.00 89.88 393 SER A C 1
ATOM 3254 O O . SER A 1 393 ? -8.252 23.369 -31.950 1.00 89.88 393 SER A O 1
ATOM 3256 N N . PRO A 1 394 ? -10.329 23.784 -32.698 1.00 89.81 394 PRO A N 1
ATOM 3257 C CA . PRO A 1 394 ? -10.862 22.500 -32.242 1.00 89.81 394 PRO A CA 1
ATOM 3258 C C . PRO A 1 394 ? -10.165 21.299 -32.892 1.00 89.81 394 PRO A C 1
ATOM 3260 O O . PRO A 1 394 ? -9.965 20.273 -32.243 1.00 89.81 394 PRO A O 1
ATOM 3263 N N . ALA A 1 395 ? -9.772 21.424 -34.165 1.00 87.88 395 ALA A N 1
ATOM 3264 C CA . ALA A 1 395 ? -9.092 20.361 -34.899 1.00 87.88 395 ALA A CA 1
ATOM 3265 C C . ALA A 1 395 ? -7.743 20.014 -34.255 1.00 87.88 395 ALA A C 1
ATOM 3267 O O . ALA A 1 395 ? -7.465 18.838 -34.028 1.00 87.88 395 ALA A O 1
ATOM 3268 N N . LEU A 1 396 ? -6.955 21.032 -33.886 1.00 91.50 396 LEU A N 1
ATOM 3269 C CA . LEU A 1 396 ? -5.669 20.848 -33.212 1.00 91.50 396 LEU A CA 1
ATOM 3270 C C . LEU A 1 396 ? -5.855 20.261 -31.812 1.00 91.50 396 LEU A C 1
ATOM 3272 O O . LEU A 1 396 ? -5.212 19.268 -31.472 1.00 91.50 396 LEU A O 1
ATOM 3276 N N . VAL A 1 397 ? -6.777 20.808 -31.015 1.00 90.88 397 VAL A N 1
ATOM 3277 C CA . VAL A 1 397 ? -7.062 20.302 -29.661 1.00 90.88 397 VAL A CA 1
ATOM 3278 C C . VAL A 1 397 ? -7.484 18.828 -29.687 1.00 90.88 397 VAL A C 1
ATOM 3280 O O . VAL A 1 397 ? -7.022 18.034 -28.865 1.00 90.88 397 VAL A O 1
ATOM 3283 N N . ASN A 1 398 ? -8.298 18.423 -30.663 1.00 88.50 398 ASN A N 1
ATOM 3284 C CA . ASN A 1 398 ? -8.803 17.054 -30.756 1.00 88.50 398 ASN A CA 1
ATOM 3285 C C . ASN A 1 398 ? -7.720 16.008 -31.048 1.00 88.50 398 ASN A C 1
ATOM 3287 O O . ASN A 1 398 ? -7.825 14.890 -30.535 1.00 88.50 398 ASN A O 1
ATOM 3291 N N . ILE A 1 399 ? -6.683 16.358 -31.811 1.00 90.19 399 ILE A N 1
ATOM 3292 C CA . ILE A 1 399 ? -5.559 15.460 -32.135 1.00 90.19 399 ILE A CA 1
ATOM 3293 C C . ILE A 1 399 ? -4.354 15.635 -31.195 1.00 90.19 399 ILE A C 1
ATOM 3295 O O . ILE A 1 399 ? -3.346 14.957 -31.360 1.00 90.19 399 ILE A O 1
ATOM 3299 N N . THR A 1 400 ? -4.425 16.534 -30.209 1.00 91.94 400 THR A N 1
ATOM 3300 C CA . THR A 1 400 ? -3.332 16.756 -29.247 1.00 91.94 400 THR A CA 1
ATOM 3301 C C . THR A 1 400 ? -3.433 15.800 -28.059 1.00 91.94 400 THR A C 1
ATOM 3303 O O . THR A 1 400 ? -4.526 15.507 -27.559 1.00 91.94 400 THR A O 1
ATOM 3306 N N . ASP A 1 401 ? -2.282 15.329 -27.579 1.00 91.25 401 ASP A N 1
ATOM 3307 C CA . ASP A 1 401 ? -2.188 14.506 -26.379 1.00 91.25 401 ASP A CA 1
ATOM 3308 C C . ASP A 1 401 ? -2.620 15.283 -25.119 1.00 91.25 401 ASP A C 1
ATOM 3310 O O . ASP A 1 401 ? -2.260 16.444 -24.902 1.00 91.25 401 ASP A O 1
ATOM 3314 N N . ASN A 1 402 ? -3.357 14.613 -24.230 1.00 88.38 402 ASN A N 1
ATOM 3315 C CA . ASN A 1 402 ? -3.898 15.227 -23.014 1.00 88.38 402 ASN A CA 1
ATOM 3316 C C . ASN A 1 402 ? -2.808 15.772 -22.076 1.00 88.38 402 ASN A C 1
ATOM 3318 O O . ASN A 1 402 ? -3.054 16.735 -21.349 1.00 88.38 402 ASN A O 1
ATOM 3322 N N . LYS A 1 403 ? -1.610 15.170 -22.059 1.00 88.12 403 LYS A N 1
ATOM 3323 C CA . LYS A 1 403 ? -0.489 15.646 -21.240 1.00 88.12 403 LYS A CA 1
ATOM 3324 C C . LYS A 1 403 ? 0.055 16.964 -21.780 1.00 88.12 403 LYS A C 1
ATOM 3326 O O . LYS A 1 403 ? 0.342 17.864 -20.995 1.00 88.12 403 LYS A O 1
ATOM 3331 N N . MET A 1 404 ? 0.169 17.085 -23.101 1.00 91.31 404 MET A N 1
ATOM 3332 C CA . MET A 1 404 ? 0.588 18.323 -23.755 1.00 91.31 404 MET A CA 1
ATOM 3333 C C . MET A 1 404 ? -0.439 19.434 -23.517 1.00 91.31 404 MET A C 1
ATOM 3335 O O . MET A 1 404 ? -0.046 20.517 -23.090 1.00 91.31 404 MET A O 1
ATOM 3339 N N . LEU A 1 405 ? -1.739 19.152 -23.676 1.00 91.19 405 LEU A N 1
ATOM 3340 C CA . LEU A 1 405 ? -2.795 20.125 -23.369 1.00 91.19 405 LEU A CA 1
ATOM 3341 C C . LEU A 1 405 ? -2.752 20.574 -21.898 1.00 91.19 405 LEU A C 1
ATOM 3343 O O . LEU A 1 405 ? -2.774 21.769 -21.632 1.00 91.19 405 LEU A O 1
ATOM 3347 N N . ASN A 1 406 ? -2.606 19.657 -20.933 1.00 88.94 406 ASN A N 1
ATOM 3348 C CA . ASN A 1 406 ? -2.439 20.026 -19.517 1.00 88.94 406 ASN A CA 1
ATOM 3349 C C . ASN A 1 406 ? -1.236 20.962 -19.299 1.00 88.94 406 ASN A C 1
ATOM 3351 O O . ASN A 1 406 ? -1.325 21.927 -18.543 1.00 88.94 406 ASN A O 1
ATOM 3355 N N . ASN A 1 407 ? -0.111 20.693 -19.966 1.00 89.62 407 ASN A N 1
ATOM 3356 C CA . ASN A 1 407 ? 1.070 21.548 -19.879 1.00 89.62 407 ASN A CA 1
ATOM 3357 C C . ASN A 1 407 ? 0.827 22.934 -20.497 1.00 89.62 407 ASN A C 1
ATOM 3359 O O . ASN A 1 407 ? 1.342 23.911 -19.965 1.00 89.62 407 ASN A O 1
ATOM 3363 N N . MET A 1 408 ? 0.019 23.040 -21.559 1.00 92.62 408 MET A N 1
ATOM 3364 C CA . MET A 1 408 ? -0.391 24.334 -22.120 1.00 92.62 408 MET A CA 1
ATOM 3365 C C . MET A 1 408 ? -1.158 25.173 -21.099 1.00 92.62 408 MET A C 1
ATOM 3367 O O . MET A 1 408 ? -0.833 26.342 -20.906 1.00 92.62 408 MET A O 1
ATOM 3371 N N . PHE A 1 409 ? -2.118 24.566 -20.395 1.00 91.62 409 PHE A N 1
ATOM 3372 C CA . PHE A 1 409 ? -2.898 25.247 -19.357 1.00 91.62 409 PHE A CA 1
ATOM 3373 C C . PHE A 1 409 ? -2.051 25.736 -18.174 1.00 91.62 409 PHE A C 1
ATOM 3375 O O . PHE A 1 409 ? -2.393 26.736 -17.553 1.00 91.62 409 PHE A O 1
ATOM 3382 N N . ASN A 1 410 ? -0.920 25.084 -17.889 1.00 87.50 410 ASN A N 1
ATOM 3383 C CA . ASN A 1 410 ? 0.021 25.544 -16.863 1.00 87.50 410 ASN A CA 1
ATOM 3384 C C . ASN A 1 410 ? 0.880 26.744 -17.314 1.00 87.50 410 ASN A C 1
ATOM 3386 O O . ASN A 1 410 ? 1.492 27.396 -16.471 1.00 87.50 410 ASN A O 1
ATOM 3390 N N . LEU A 1 411 ? 0.976 27.017 -18.621 1.00 89.25 411 LEU A N 1
ATOM 3391 C CA . LEU A 1 411 ? 1.811 28.089 -19.184 1.00 89.25 411 LEU A CA 1
ATOM 3392 C C . LEU A 1 411 ? 1.022 29.370 -19.503 1.00 89.25 411 LEU A C 1
ATOM 3394 O O . LEU A 1 411 ? 1.621 30.438 -19.651 1.00 89.25 411 LEU A O 1
ATOM 3398 N N . ILE A 1 412 ? -0.306 29.287 -19.605 1.00 90.31 412 ILE A N 1
ATOM 3399 C CA . ILE A 1 412 ? -1.187 30.435 -19.864 1.00 90.31 412 ILE A CA 1
ATOM 3400 C C . ILE A 1 412 ? -1.689 31.078 -18.564 1.00 90.31 412 ILE A C 1
ATOM 3402 O O . ILE A 1 412 ? -1.571 30.516 -17.477 1.00 90.31 412 ILE A O 1
ATOM 3406 N N . SER A 1 413 ? -2.198 32.307 -18.659 1.00 88.31 413 SER A N 1
ATOM 3407 C CA . SER A 1 413 ? -2.717 33.028 -17.492 1.00 88.31 413 SER A CA 1
ATOM 3408 C C . SER A 1 413 ? -4.040 32.430 -16.986 1.00 88.31 413 SER A C 1
ATOM 3410 O O . SER A 1 413 ? -4.788 31.851 -17.774 1.00 88.31 413 SER A O 1
ATOM 3412 N N . PRO A 1 414 ? -4.403 32.627 -15.702 1.00 86.50 414 PRO A N 1
ATOM 3413 C CA . PRO A 1 414 ? -5.696 32.184 -15.173 1.00 86.50 414 PRO A CA 1
ATOM 3414 C C . PRO A 1 414 ? -6.905 32.701 -15.971 1.00 86.50 414 PRO A C 1
ATOM 3416 O O . PRO A 1 414 ? -7.864 31.962 -16.178 1.00 86.50 414 PRO A O 1
ATOM 3419 N N . ILE A 1 415 ? -6.839 33.938 -16.479 1.00 88.44 415 ILE A N 1
ATOM 3420 C CA . ILE A 1 415 ? -7.894 34.539 -17.315 1.00 88.44 415 ILE A CA 1
ATOM 3421 C C . ILE A 1 415 ? -8.071 33.738 -18.613 1.00 88.44 415 ILE A C 1
ATOM 3423 O O . ILE A 1 415 ? -9.188 33.383 -18.988 1.00 88.44 415 ILE A O 1
ATOM 3427 N N . GLU A 1 416 ? -6.966 33.405 -19.282 1.00 90.12 416 GLU A N 1
ATOM 3428 C CA . GLU A 1 416 ? -6.983 32.588 -20.498 1.00 90.12 416 GLU A CA 1
ATOM 3429 C C . GLU A 1 416 ? -7.453 31.160 -20.197 1.00 90.12 416 GLU A C 1
ATOM 3431 O O . GLU A 1 416 ? -8.291 30.628 -20.923 1.00 90.12 416 GLU A O 1
ATOM 3436 N N . THR A 1 417 ? -6.990 30.557 -19.097 1.00 89.56 417 THR A N 1
ATOM 3437 C CA . THR A 1 417 ? -7.455 29.240 -18.640 1.00 89.56 417 THR A CA 1
ATOM 3438 C C . THR A 1 417 ? -8.969 29.219 -18.449 1.00 89.56 417 THR A C 1
ATOM 3440 O O . THR A 1 417 ? -9.627 28.326 -18.979 1.00 89.56 417 THR A O 1
ATOM 3443 N N . SER A 1 418 ? -9.533 30.202 -17.739 1.00 88.31 418 SER A N 1
ATOM 3444 C CA . SER A 1 418 ? -10.981 30.332 -17.524 1.00 88.31 418 SER A CA 1
ATOM 3445 C C . SER A 1 418 ? -11.736 30.425 -18.856 1.00 88.31 418 SER A C 1
ATOM 3447 O O . SER A 1 418 ? -12.682 29.663 -19.089 1.00 88.31 418 SER A O 1
ATOM 3449 N N . LYS A 1 419 ? -11.267 31.284 -19.774 1.00 90.06 419 LYS A N 1
ATOM 3450 C CA . LYS A 1 419 ? -11.839 31.429 -21.120 1.00 90.06 419 LYS A CA 1
ATOM 3451 C C . LYS A 1 419 ? -11.874 30.085 -21.854 1.00 90.06 419 LYS A C 1
ATOM 3453 O O . LYS A 1 419 ? -12.944 29.659 -22.286 1.00 90.06 419 LYS A O 1
ATOM 3458 N N . TYR A 1 420 ? -10.736 29.401 -21.978 1.00 91.06 420 TYR A N 1
ATOM 3459 C CA . TYR A 1 420 ? -10.626 28.172 -22.773 1.00 91.06 420 TYR A CA 1
ATOM 3460 C C . TYR A 1 420 ? -11.309 26.965 -22.119 1.00 91.06 420 TYR A C 1
ATOM 3462 O O . TYR A 1 420 ? -11.951 26.177 -22.811 1.00 91.06 420 TYR A O 1
ATOM 3470 N N . LEU A 1 421 ? -11.272 26.831 -20.791 1.00 88.88 421 LEU A N 1
ATOM 3471 C CA . LEU A 1 421 ? -12.024 25.781 -20.092 1.00 88.88 421 LEU A CA 1
ATOM 3472 C C . LEU A 1 421 ? -13.542 25.916 -20.262 1.00 88.88 421 LEU A C 1
ATOM 3474 O O . LEU A 1 421 ? -14.264 24.940 -20.065 1.00 88.88 421 LEU A O 1
ATOM 3478 N N . SER A 1 422 ? -14.041 27.091 -20.652 1.00 84.44 422 SER A N 1
ATOM 3479 C CA . SER A 1 422 ? -15.460 27.292 -20.949 1.00 84.44 422 SER A CA 1
ATOM 3480 C C . SER A 1 422 ? -15.900 26.715 -22.306 1.00 84.44 422 SER A C 1
ATOM 3482 O O . SER A 1 422 ? -17.107 26.608 -22.558 1.00 84.44 422 SER A O 1
ATOM 3484 N N . TYR A 1 423 ? -14.957 26.326 -23.175 1.00 89.19 423 TYR A N 1
ATOM 3485 C CA . TYR A 1 423 ? -15.248 25.809 -24.511 1.00 89.19 423 TYR A CA 1
ATOM 3486 C C . TYR A 1 423 ? -15.577 24.305 -24.515 1.00 89.19 423 TYR A C 1
ATOM 3488 O O . TYR A 1 423 ? -14.791 23.505 -23.998 1.00 89.19 423 TYR A O 1
ATOM 3496 N N . PRO A 1 424 ? -16.684 23.880 -25.167 1.00 86.75 424 PRO A N 1
ATOM 3497 C CA . PRO A 1 424 ? -17.119 22.481 -25.204 1.00 86.75 424 PRO A CA 1
ATOM 3498 C C . PRO A 1 424 ? -16.069 21.481 -25.663 1.00 86.75 424 PRO A C 1
ATOM 3500 O O . PRO A 1 424 ? -15.875 20.458 -25.012 1.00 86.75 424 PRO A O 1
ATOM 3503 N N . TYR A 1 425 ? -15.346 21.779 -26.740 1.00 88.44 425 TYR A N 1
ATOM 3504 C CA . TYR A 1 425 ? -14.340 20.870 -27.295 1.00 88.44 425 TYR A CA 1
ATOM 3505 C C . TYR A 1 425 ? -13.107 20.700 -26.389 1.00 88.44 425 TYR A C 1
ATOM 3507 O O . TYR A 1 425 ? -12.363 19.739 -26.547 1.00 88.44 425 TYR A O 1
ATOM 3515 N N . ILE A 1 426 ? -12.901 21.592 -25.414 1.00 88.06 426 ILE A N 1
ATOM 3516 C CA . ILE A 1 426 ? -11.798 21.513 -24.450 1.00 88.06 426 ILE A CA 1
ATOM 3517 C C . ILE A 1 426 ? -12.218 20.677 -23.243 1.00 88.06 426 ILE A C 1
ATOM 3519 O O . ILE A 1 426 ? -11.578 19.669 -22.934 1.00 88.06 426 ILE A O 1
ATOM 3523 N N . TYR A 1 427 ? -13.315 21.035 -22.570 1.00 82.88 427 TYR A N 1
ATOM 3524 C CA . TYR A 1 427 ? -13.716 20.308 -21.361 1.00 82.88 427 TYR A CA 1
ATOM 3525 C C . TYR A 1 427 ? -14.258 18.900 -21.654 1.00 82.88 427 TYR A C 1
ATOM 3527 O O . TYR A 1 427 ? -14.192 18.042 -20.783 1.00 82.88 427 TYR A O 1
ATOM 3535 N N . THR A 1 428 ? -14.749 18.613 -22.866 1.00 82.44 428 THR A N 1
ATOM 3536 C CA . THR A 1 428 ? -15.135 17.239 -23.259 1.00 82.44 428 THR A CA 1
ATOM 3537 C C . THR A 1 428 ? -13.936 16.356 -23.609 1.00 82.44 428 THR A C 1
ATOM 3539 O O . THR A 1 428 ? -14.004 15.136 -23.458 1.00 82.44 428 THR A O 1
ATOM 3542 N N . LYS A 1 429 ? -12.823 16.955 -24.051 1.00 85.31 429 LYS A N 1
ATOM 3543 C CA . LYS A 1 429 ? -11.580 16.243 -24.377 1.00 85.31 429 LYS A CA 1
ATOM 3544 C C . LYS A 1 429 ? -10.858 15.760 -23.118 1.00 85.31 429 LYS A C 1
ATOM 3546 O O . LYS A 1 429 ? -10.268 14.675 -23.108 1.00 85.31 429 LYS A O 1
ATOM 3551 N N . PHE A 1 430 ? -10.902 16.550 -22.049 1.00 82.12 430 PHE A N 1
ATOM 3552 C CA . PHE A 1 430 ? -10.280 16.189 -20.785 1.00 82.12 430 PHE A CA 1
ATOM 3553 C C . PHE A 1 430 ? -11.118 15.206 -19.971 1.00 82.12 430 PHE A C 1
ATOM 3555 O O . PHE A 1 430 ? -12.335 15.306 -19.866 1.00 82.12 430 PHE A O 1
ATOM 3562 N N . LYS A 1 431 ? -10.431 14.287 -19.284 1.00 80.31 431 LYS A N 1
ATOM 3563 C CA . LYS A 1 431 ? -11.040 13.574 -18.157 1.00 80.31 431 LYS A CA 1
ATOM 3564 C C . LYS A 1 431 ? -11.324 14.568 -17.042 1.00 80.31 431 LYS A C 1
ATOM 3566 O O . LYS A 1 431 ? -10.504 15.447 -16.786 1.00 80.31 431 LYS A O 1
ATOM 3571 N N . THR A 1 432 ? -12.403 14.356 -16.304 1.00 72.69 432 THR A N 1
ATOM 3572 C CA . THR A 1 432 ? -12.851 15.289 -15.270 1.00 72.69 432 THR A CA 1
ATOM 3573 C C . THR A 1 432 ? -11.793 15.608 -14.214 1.00 72.69 432 THR A C 1
ATOM 3575 O O . THR A 1 432 ? -11.638 16.750 -13.799 1.00 72.69 432 THR A O 1
ATOM 3578 N N . TYR A 1 433 ? -10.978 14.616 -13.853 1.00 78.50 433 TYR A N 1
ATOM 3579 C CA . TYR A 1 433 ? -9.825 14.794 -12.971 1.00 78.50 433 TYR A CA 1
ATOM 3580 C C . TYR A 1 433 ? -8.792 15.809 -13.501 1.00 78.50 433 TYR A C 1
ATOM 3582 O O . TYR A 1 433 ? -8.249 16.597 -12.730 1.00 78.50 433 TYR A O 1
ATOM 3590 N N . ASN A 1 434 ? -8.535 15.828 -14.814 1.00 81.44 434 ASN A N 1
ATOM 3591 C CA . ASN A 1 434 ? -7.615 16.789 -15.425 1.00 81.44 434 ASN A CA 1
ATOM 3592 C C . ASN A 1 434 ? -8.188 18.209 -15.367 1.00 81.44 434 ASN A C 1
ATOM 3594 O O . ASN A 1 434 ? -7.449 19.135 -15.061 1.00 81.44 434 ASN A O 1
ATOM 3598 N N . ILE A 1 435 ? -9.499 18.365 -15.581 1.00 84.94 435 ILE A N 1
ATOM 3599 C CA . ILE A 1 435 ? -10.192 19.656 -15.444 1.00 84.94 435 ILE A CA 1
ATOM 3600 C C . ILE A 1 435 ? -10.035 20.182 -14.016 1.00 84.94 435 ILE A C 1
ATOM 3602 O O . ILE A 1 435 ? -9.637 21.327 -13.824 1.00 84.94 435 ILE A O 1
ATOM 3606 N N . VAL A 1 436 ? -10.276 19.329 -13.014 1.00 81.88 436 VAL A N 1
ATOM 3607 C CA . VAL A 1 436 ? -10.108 19.700 -11.602 1.00 81.88 436 VAL A CA 1
ATOM 3608 C C . VAL A 1 436 ? -8.662 20.101 -11.296 1.00 81.88 436 VAL A C 1
ATOM 3610 O O . VAL A 1 436 ? -8.443 21.119 -10.647 1.00 81.88 436 VAL A O 1
ATOM 3613 N N . ASN A 1 437 ? -7.669 19.366 -11.801 1.00 83.56 437 ASN A N 1
ATOM 3614 C CA . ASN A 1 437 ? -6.263 19.731 -11.612 1.00 83.56 437 ASN A CA 1
ATOM 3615 C C . ASN A 1 437 ? -5.903 21.070 -12.269 1.00 83.56 437 ASN A C 1
ATOM 3617 O O . ASN A 1 437 ? -5.167 21.847 -11.668 1.00 83.56 437 ASN A O 1
ATOM 3621 N N . ILE A 1 438 ? -6.425 21.361 -13.466 1.00 87.31 438 ILE A N 1
ATOM 3622 C CA . ILE A 1 438 ? -6.215 22.661 -14.118 1.00 87.31 438 ILE A CA 1
ATOM 3623 C C . ILE A 1 438 ? -6.834 23.778 -13.266 1.00 87.31 438 ILE A C 1
ATOM 3625 O O . ILE A 1 438 ? -6.163 24.770 -12.993 1.00 87.31 438 ILE A O 1
ATOM 3629 N N . LEU A 1 439 ? -8.069 23.601 -12.780 1.00 85.25 439 LEU A N 1
ATOM 3630 C CA . LEU A 1 439 ? -8.727 24.575 -11.898 1.00 85.25 439 LEU A CA 1
ATOM 3631 C C . LEU A 1 439 ? -7.904 24.855 -10.631 1.00 85.25 439 LEU A C 1
ATOM 3633 O O . LEU A 1 439 ? -7.736 26.015 -10.257 1.00 85.25 439 LEU A O 1
ATOM 3637 N N . ILE A 1 440 ? -7.365 23.806 -9.998 1.00 81.56 440 ILE A N 1
A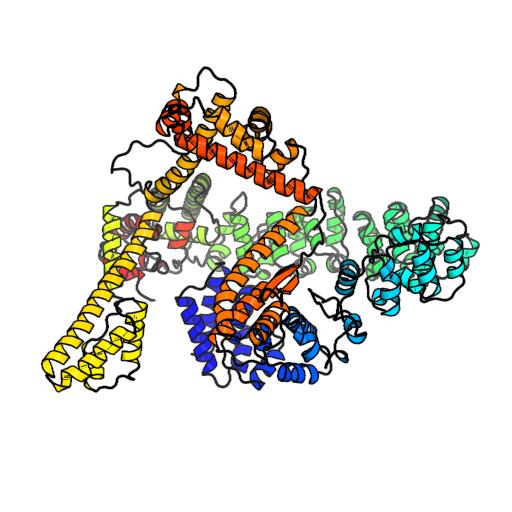TOM 3638 C CA . ILE A 1 440 ? -6.521 23.920 -8.799 1.00 81.56 440 ILE A CA 1
ATOM 3639 C C . ILE A 1 440 ? -5.219 24.661 -9.122 1.00 81.56 440 ILE A C 1
ATOM 3641 O O . ILE A 1 440 ? -4.888 25.636 -8.448 1.00 81.56 440 ILE A O 1
ATOM 3645 N N . ASN A 1 441 ? -4.495 24.230 -10.158 1.00 82.88 441 ASN A N 1
ATOM 3646 C CA . ASN A 1 441 ? -3.197 24.801 -10.527 1.00 82.88 441 ASN A CA 1
ATOM 3647 C C . ASN A 1 441 ? -3.312 26.273 -10.939 1.00 82.88 441 ASN A C 1
ATOM 3649 O O . ASN A 1 441 ? -2.455 27.083 -10.591 1.00 82.88 441 ASN A O 1
ATOM 3653 N N . SER A 1 442 ? -4.386 26.631 -11.644 1.00 83.81 442 SER A N 1
ATOM 3654 C CA . SER A 1 442 ? -4.663 28.007 -12.061 1.00 83.81 442 SER A CA 1
ATOM 3655 C C . SER A 1 442 ? -5.386 28.840 -10.995 1.00 83.81 442 SER A C 1
ATOM 3657 O O . SER A 1 442 ? -5.686 30.003 -11.252 1.00 83.81 442 SER A O 1
ATOM 3659 N N . LYS A 1 443 ? -5.649 28.279 -9.802 1.00 82.00 443 LYS A N 1
ATOM 3660 C CA . LYS A 1 443 ? -6.325 28.935 -8.664 1.00 82.00 443 LYS A CA 1
ATOM 3661 C C . LYS A 1 443 ? -7.699 29.538 -9.007 1.00 82.00 443 LYS A C 1
ATOM 3663 O O . LYS A 1 443 ? -8.112 30.524 -8.394 1.00 82.00 443 LYS A O 1
ATOM 3668 N N . LEU A 1 444 ? -8.411 28.938 -9.961 1.00 85.50 444 LEU A N 1
ATOM 3669 C CA . LEU A 1 444 ? -9.704 29.428 -10.443 1.00 85.50 444 LEU A CA 1
ATOM 3670 C C . LEU A 1 444 ? -10.838 29.067 -9.486 1.00 85.50 444 LEU A C 1
ATOM 3672 O O . LEU A 1 444 ? -10.903 27.939 -8.992 1.00 85.50 444 LEU A O 1
ATOM 3676 N N . ASN A 1 445 ? -11.751 30.012 -9.263 1.00 86.38 445 ASN A N 1
ATOM 3677 C CA . ASN A 1 445 ? -12.986 29.821 -8.515 1.00 86.38 445 ASN A CA 1
ATOM 3678 C C . ASN A 1 445 ? -14.049 29.183 -9.422 1.00 86.38 445 ASN A C 1
ATOM 3680 O O . ASN A 1 445 ? -14.479 29.767 -10.417 1.00 86.38 445 ASN A O 1
ATOM 3684 N N . ILE A 1 446 ? -14.505 27.980 -9.068 1.00 86.56 446 ILE A N 1
ATOM 3685 C CA . ILE A 1 446 ? -15.490 27.249 -9.874 1.00 86.56 446 ILE A CA 1
ATOM 3686 C C . ILE A 1 446 ? -16.856 27.959 -9.963 1.00 86.56 446 ILE A C 1
ATOM 3688 O O . ILE A 1 446 ? -17.561 27.800 -10.957 1.00 86.56 446 ILE A O 1
ATOM 3692 N N . TYR A 1 447 ? -17.220 28.765 -8.962 1.00 85.88 447 TYR A N 1
ATOM 3693 C CA . TYR A 1 447 ? -18.494 29.486 -8.909 1.00 85.88 447 TYR A CA 1
ATOM 3694 C C . TYR A 1 447 ? -18.486 30.773 -9.734 1.00 85.88 447 TYR A C 1
ATOM 3696 O O . TYR A 1 447 ? -19.486 31.070 -10.382 1.00 85.88 447 TYR A O 1
ATOM 3704 N N . THR A 1 448 ? -17.381 31.522 -9.736 1.00 84.38 448 THR A N 1
ATOM 3705 C CA . THR A 1 448 ? -17.301 32.830 -10.415 1.00 84.38 448 THR A CA 1
ATOM 3706 C C . THR A 1 448 ? -16.564 32.763 -11.745 1.00 84.38 448 THR A C 1
ATOM 3708 O O . THR A 1 448 ? -17.040 33.303 -12.739 1.00 84.38 448 THR A O 1
ATOM 3711 N N . ASP A 1 449 ? -15.435 32.057 -11.793 1.00 83.81 449 ASP A N 1
ATOM 3712 C CA . ASP A 1 449 ? -14.506 32.106 -12.926 1.00 83.81 449 ASP A CA 1
ATOM 3713 C C . ASP A 1 449 ? -14.794 30.998 -13.941 1.00 83.81 449 ASP A C 1
ATOM 3715 O O . ASP A 1 449 ? -14.334 31.045 -15.080 1.00 83.81 449 ASP A O 1
ATOM 3719 N N . SER A 1 450 ? -15.516 29.947 -13.549 1.00 83.06 450 SER A N 1
ATOM 3720 C CA . SER A 1 450 ? -15.882 28.840 -14.443 1.00 83.06 450 SER A CA 1
ATOM 3721 C C . SER A 1 450 ? -17.268 28.242 -14.141 1.00 83.06 450 SER A C 1
ATOM 3723 O O . SER A 1 450 ? -17.405 27.017 -14.077 1.00 83.06 450 SER A O 1
ATOM 3725 N N . PRO A 1 451 ? -18.336 29.063 -14.041 1.00 83.06 451 PRO A N 1
ATOM 3726 C CA . PRO A 1 451 ? -19.658 28.622 -13.583 1.00 83.06 451 PRO A CA 1
ATOM 3727 C C . PRO A 1 451 ? -20.290 27.539 -14.465 1.00 83.06 451 PRO A C 1
ATOM 3729 O O . PRO A 1 451 ? -21.085 26.728 -13.996 1.00 83.06 451 PRO A O 1
ATOM 3732 N N . LYS A 1 452 ? -19.929 27.481 -15.754 1.00 82.12 452 LYS A N 1
ATOM 3733 C CA . LYS A 1 452 ? -20.412 26.435 -16.669 1.00 82.12 452 LYS A CA 1
ATOM 3734 C C . LYS A 1 452 ? -19.982 25.034 -16.223 1.00 82.12 452 LYS A C 1
ATOM 3736 O O . LYS A 1 452 ? -20.737 24.088 -16.430 1.00 82.12 452 LYS A O 1
ATOM 3741 N N . LEU A 1 453 ? -18.818 24.901 -15.583 1.00 82.94 453 LEU A N 1
ATOM 3742 C CA . LEU A 1 453 ? -18.301 23.608 -15.138 1.00 82.94 453 LEU A CA 1
ATOM 3743 C C . LEU A 1 453 ? -19.111 23.022 -13.975 1.00 82.94 453 LEU A C 1
ATOM 3745 O O . LEU A 1 453 ? -19.188 21.804 -13.878 1.00 82.94 453 LEU A O 1
ATOM 3749 N N . LEU A 1 454 ? -19.809 23.831 -13.167 1.00 82.81 454 LEU A N 1
ATOM 3750 C CA . LEU A 1 454 ? -20.700 23.321 -12.108 1.00 82.81 454 LEU A CA 1
ATOM 3751 C C . LEU A 1 454 ? -21.797 22.393 -12.632 1.00 82.81 454 LEU A C 1
ATOM 3753 O O . LEU A 1 454 ? -22.213 21.486 -11.922 1.00 82.81 454 LEU A O 1
ATOM 3757 N N . LYS A 1 455 ? -22.254 22.606 -13.871 1.00 79.19 455 LYS A N 1
ATOM 3758 C CA . LYS A 1 455 ? -23.264 21.758 -14.523 1.00 79.19 455 LYS A CA 1
ATOM 3759 C C . LYS A 1 455 ? -22.663 20.526 -15.209 1.00 79.19 455 LYS A C 1
ATOM 3761 O O . LYS A 1 455 ? -23.404 19.624 -15.581 1.00 79.19 455 LYS A O 1
ATOM 3766 N N . VAL A 1 456 ? -21.346 20.514 -15.418 1.00 81.25 456 VAL A N 1
ATOM 3767 C CA . VAL A 1 456 ? -20.617 19.461 -16.144 1.00 81.25 456 VAL A CA 1
ATOM 3768 C C . VAL A 1 456 ? -19.969 18.467 -15.178 1.00 81.25 456 VAL A C 1
ATOM 3770 O O . VAL A 1 456 ? -19.960 17.268 -15.448 1.00 81.25 456 VAL A O 1
ATOM 3773 N N . LEU A 1 457 ? -19.422 18.948 -14.059 1.00 81.94 457 LEU A N 1
ATOM 3774 C CA . LEU A 1 457 ? -18.767 18.113 -13.053 1.00 81.94 457 LEU A CA 1
ATOM 3775 C C . LEU A 1 457 ? -19.801 17.409 -12.163 1.00 81.94 457 LEU A C 1
ATOM 3777 O O . LEU A 1 457 ? -20.813 17.990 -11.774 1.00 81.94 457 LEU A O 1
ATOM 3781 N N . ARG A 1 458 ? -19.517 16.165 -11.774 1.00 82.75 458 ARG A N 1
ATOM 3782 C CA . ARG A 1 458 ? -20.302 15.435 -10.769 1.00 82.75 458 ARG A CA 1
ATOM 3783 C C . ARG A 1 458 ? -20.004 15.969 -9.368 1.00 82.75 458 ARG A C 1
ATOM 3785 O O . ARG A 1 458 ? -18.920 16.487 -9.101 1.00 82.75 458 ARG A O 1
ATOM 3792 N N . LEU A 1 459 ? -20.932 15.752 -8.434 1.00 83.19 459 LEU A N 1
ATOM 3793 C CA . LEU A 1 459 ? -20.781 16.177 -7.034 1.00 83.19 459 LEU A CA 1
ATOM 3794 C C . LEU A 1 459 ? -19.487 15.659 -6.388 1.00 83.19 459 LEU A C 1
ATOM 3796 O O . LEU A 1 459 ? -18.808 16.419 -5.705 1.00 83.19 459 LEU A O 1
ATOM 3800 N N . ASP A 1 460 ? -19.097 14.409 -6.648 1.00 82.06 460 ASP A N 1
ATOM 3801 C CA . ASP A 1 460 ? -17.853 13.832 -6.113 1.00 82.06 460 ASP A CA 1
ATOM 3802 C C . ASP A 1 460 ? -16.592 14.534 -6.645 1.00 82.06 460 ASP A C 1
ATOM 3804 O O . ASP A 1 460 ? -15.583 14.634 -5.949 1.00 82.06 460 ASP A O 1
ATOM 3808 N N . GLU A 1 461 ? -16.642 15.055 -7.871 1.00 82.75 461 GLU A N 1
ATOM 3809 C CA . GLU A 1 461 ? -15.524 15.763 -8.504 1.00 82.75 461 GLU A CA 1
ATOM 3810 C C . GLU A 1 461 ? -15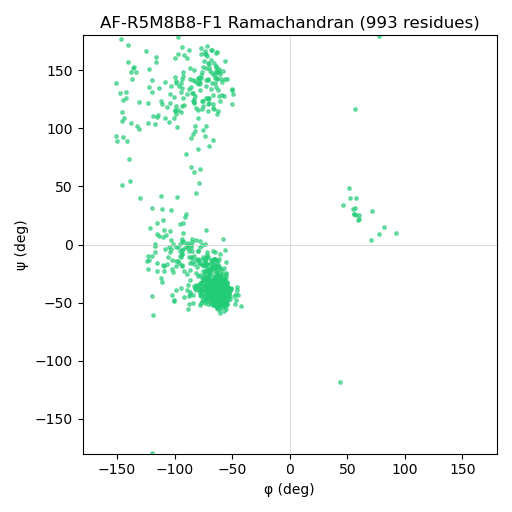.406 17.192 -7.959 1.00 82.75 461 GLU A C 1
ATOM 3812 O O . GLU A 1 461 ? -14.296 17.670 -7.719 1.00 82.75 461 GLU A O 1
ATOM 3817 N N . ILE A 1 462 ? -16.541 17.834 -7.664 1.00 85.62 462 ILE A N 1
ATOM 3818 C CA . ILE A 1 462 ? -16.597 19.115 -6.944 1.00 85.62 462 ILE A CA 1
ATOM 3819 C C . ILE A 1 462 ? -16.095 18.933 -5.502 1.00 85.62 462 ILE A C 1
ATOM 3821 O O . ILE A 1 462 ? -15.276 19.723 -5.035 1.00 85.62 462 ILE A O 1
ATOM 3825 N N . LYS A 1 463 ? -16.502 17.854 -4.815 1.00 86.69 463 LYS A N 1
ATOM 3826 C CA . LYS A 1 463 ? -15.968 17.477 -3.492 1.00 86.69 463 LYS A CA 1
ATOM 3827 C C . LYS A 1 463 ? -14.456 17.288 -3.531 1.00 86.69 463 LYS A C 1
ATOM 3829 O O . LYS A 1 463 ? -13.758 17.776 -2.649 1.00 86.69 463 LYS A O 1
ATOM 3834 N N . TYR A 1 464 ? -13.940 16.610 -4.555 1.00 84.25 464 TYR A N 1
ATOM 3835 C CA . TYR A 1 464 ? -12.502 16.417 -4.728 1.00 84.25 464 TYR A CA 1
ATOM 3836 C C . TYR A 1 464 ? -11.757 17.745 -4.945 1.00 84.25 464 TYR A C 1
ATOM 3838 O O . TYR A 1 464 ? -10.730 17.968 -4.303 1.00 84.25 464 TYR A O 1
ATOM 3846 N N . TYR A 1 465 ? -12.290 18.646 -5.779 1.00 86.06 465 TYR A N 1
ATOM 3847 C CA . TYR A 1 465 ? -11.758 20.003 -5.963 1.00 86.06 465 TYR A CA 1
ATOM 3848 C C . TYR A 1 465 ? -11.692 20.773 -4.634 1.00 86.06 465 TYR A C 1
ATOM 3850 O O . TYR A 1 465 ? -10.627 21.257 -4.253 1.00 86.06 465 TYR A O 1
ATOM 3858 N N . LEU A 1 466 ? -12.799 20.818 -3.890 1.00 86.19 466 LEU A N 1
ATOM 3859 C CA . LEU A 1 466 ? -12.884 21.511 -2.603 1.00 86.19 466 LEU A CA 1
ATOM 3860 C C . LEU A 1 466 ? -11.953 20.897 -1.543 1.00 86.19 466 LEU A C 1
ATOM 3862 O O . LEU A 1 466 ? -11.248 21.628 -0.853 1.00 86.19 466 LEU A O 1
ATOM 3866 N N . ASN A 1 467 ? -11.870 19.566 -1.455 1.00 84.69 467 ASN A N 1
ATOM 3867 C CA . ASN A 1 467 ? -10.922 18.885 -0.565 1.00 84.69 467 ASN A CA 1
ATOM 3868 C C . ASN A 1 467 ? -9.468 19.231 -0.902 1.00 84.69 467 ASN A C 1
ATOM 3870 O O . ASN A 1 467 ? -8.658 19.444 -0.004 1.00 84.69 467 ASN A O 1
ATOM 3874 N N . LYS A 1 468 ? -9.126 19.322 -2.193 1.00 79.00 468 LYS A N 1
ATOM 3875 C CA . LYS A 1 468 ? -7.774 19.709 -2.608 1.00 79.00 468 LYS A CA 1
ATOM 3876 C C . LYS A 1 468 ? -7.436 21.155 -2.263 1.00 79.00 468 LYS A C 1
ATOM 3878 O O . LYS A 1 468 ? -6.289 21.427 -1.915 1.00 79.00 468 LYS A O 1
ATOM 3883 N N . LEU A 1 469 ? -8.416 22.053 -2.300 1.00 75.62 469 LEU A N 1
ATOM 3884 C CA . LEU A 1 469 ? -8.240 23.433 -1.847 1.00 75.62 469 LEU A CA 1
ATOM 3885 C C . LEU A 1 469 ? -7.983 23.522 -0.342 1.00 75.62 469 LEU A C 1
ATOM 3887 O O . LEU A 1 469 ? -7.116 24.282 0.070 1.00 75.62 469 LEU A O 1
ATOM 3891 N N . ILE A 1 470 ? -8.684 22.716 0.460 1.00 76.94 470 ILE A N 1
ATOM 3892 C CA . ILE A 1 470 ? -8.474 22.637 1.914 1.00 76.94 470 ILE A CA 1
ATOM 3893 C C . ILE A 1 470 ? -7.058 22.124 2.254 1.00 76.94 470 ILE A C 1
ATOM 3895 O O . ILE A 1 470 ? -6.507 22.485 3.291 1.00 76.94 470 ILE A O 1
ATOM 3899 N N . SER A 1 471 ? -6.454 21.309 1.378 1.00 65.44 471 SER A N 1
ATOM 3900 C CA . SER A 1 471 ? -5.107 20.745 1.568 1.00 65.44 471 SER A CA 1
ATOM 3901 C C . SER A 1 471 ? -3.936 21.605 1.059 1.00 65.44 471 SER A C 1
ATOM 3903 O O . SER A 1 471 ? -2.791 21.206 1.250 1.00 65.44 471 SER A O 1
ATOM 3905 N N . ASN A 1 472 ? -4.192 22.734 0.387 1.00 61.31 472 ASN A N 1
ATOM 3906 C CA . ASN A 1 472 ? -3.154 23.632 -0.147 1.00 61.31 472 ASN A CA 1
ATOM 3907 C C . ASN A 1 472 ? -2.875 24.814 0.807 1.00 61.31 472 ASN A C 1
ATOM 3909 O O . ASN A 1 472 ? -3.709 25.134 1.647 1.00 61.31 472 ASN A O 1
ATOM 3913 N N . ASP A 1 473 ? -1.744 25.512 0.619 1.00 55.28 473 ASP A N 1
ATOM 3914 C CA . ASP A 1 473 ? -1.201 26.580 1.495 1.00 55.28 473 ASP A CA 1
ATOM 3915 C C . ASP A 1 473 ? -2.132 27.787 1.794 1.00 55.28 473 ASP A C 1
ATOM 3917 O O . ASP A 1 473 ? -1.769 28.657 2.583 1.00 55.28 473 ASP A O 1
ATOM 3921 N N . ALA A 1 474 ? -3.329 27.872 1.194 1.00 66.50 474 ALA A N 1
ATOM 3922 C CA . ALA A 1 474 ? -4.332 28.894 1.507 1.00 66.50 474 ALA A CA 1
ATOM 3923 C C . ALA A 1 474 ? -5.770 28.352 1.377 1.00 66.50 474 ALA A C 1
ATOM 3925 O O . ALA A 1 474 ? -6.236 28.059 0.271 1.00 66.50 474 ALA A O 1
ATOM 3926 N N . ILE A 1 475 ? -6.495 28.276 2.501 1.00 76.56 475 ILE A N 1
ATOM 3927 C CA . ILE A 1 475 ? -7.903 27.850 2.540 1.00 76.56 475 ILE A CA 1
ATOM 3928 C C . ILE A 1 475 ? -8.791 28.931 1.917 1.00 76.56 475 ILE A C 1
ATOM 3930 O O . ILE A 1 475 ? -8.795 30.090 2.328 1.00 76.56 475 ILE A O 1
ATOM 3934 N N . ARG A 1 476 ? -9.593 28.532 0.929 1.00 82.69 476 ARG A N 1
ATOM 3935 C CA . ARG A 1 476 ? -10.554 29.395 0.232 1.00 82.69 476 ARG A CA 1
ATOM 3936 C C . ARG A 1 476 ? -11.923 29.364 0.916 1.00 82.69 476 ARG A C 1
ATOM 3938 O O . ARG A 1 476 ? -12.839 28.676 0.465 1.00 82.69 476 ARG A O 1
ATOM 3945 N N . TYR A 1 477 ? -12.057 30.092 2.026 1.00 85.88 477 TYR A N 1
ATOM 3946 C CA . TYR A 1 477 ? -13.309 30.173 2.796 1.00 85.88 477 TYR A CA 1
ATOM 3947 C C . TYR A 1 477 ? -14.492 30.720 1.986 1.00 85.88 477 TYR A C 1
ATOM 3949 O O . TYR A 1 477 ? -15.626 30.304 2.209 1.00 85.88 477 TYR A O 1
ATOM 3957 N N . ASP A 1 478 ? -14.231 31.573 0.991 1.00 84.62 478 ASP A N 1
ATOM 3958 C CA . ASP A 1 478 ? -15.226 32.060 0.029 1.00 84.62 478 ASP A CA 1
ATOM 3959 C C . ASP A 1 478 ? -15.923 30.918 -0.731 1.00 84.62 478 ASP A C 1
ATOM 3961 O O . ASP A 1 478 ? -17.116 30.992 -1.026 1.00 84.62 478 ASP A O 1
ATOM 3965 N N . LEU A 1 479 ? -15.198 29.828 -1.001 1.00 87.31 479 LEU A N 1
ATOM 3966 C CA . LEU A 1 479 ? -15.731 28.631 -1.650 1.00 87.31 479 LEU A CA 1
ATOM 3967 C C . LEU A 1 479 ? -16.440 27.704 -0.661 1.00 87.31 479 LEU A C 1
ATOM 3969 O O . LEU A 1 479 ? -17.448 27.090 -1.013 1.00 87.31 479 LEU A O 1
ATOM 3973 N N . LEU A 1 480 ? -15.923 27.588 0.566 1.00 88.56 480 LEU A N 1
ATOM 3974 C CA . LEU A 1 480 ? -16.483 26.709 1.598 1.00 88.56 480 LEU A CA 1
ATOM 3975 C C . LEU A 1 480 ? -17.817 27.226 2.145 1.00 88.56 480 LEU A C 1
ATOM 3977 O O . LEU A 1 480 ? -18.742 26.439 2.329 1.00 88.56 480 LEU A O 1
ATOM 3981 N N . PHE A 1 481 ? -17.941 28.542 2.335 1.00 90.31 481 PHE A N 1
ATOM 3982 C CA . PHE A 1 481 ? -19.174 29.196 2.781 1.00 90.31 481 PHE A CA 1
ATOM 3983 C C . PHE A 1 481 ? -20.152 29.521 1.646 1.00 90.31 481 PHE A C 1
ATOM 3985 O O . PHE A 1 481 ? -21.175 30.164 1.889 1.00 90.31 481 PHE A O 1
ATOM 3992 N N . ASN A 1 482 ? -19.858 29.101 0.412 1.00 90.56 482 ASN A N 1
ATOM 3993 C CA . ASN A 1 482 ? -20.800 29.233 -0.688 1.00 90.56 482 ASN A CA 1
ATOM 3994 C C . ASN A 1 482 ? -22.049 28.379 -0.417 1.00 90.56 482 ASN A C 1
ATOM 3996 O O . ASN A 1 482 ? -21.938 27.212 -0.037 1.00 90.56 482 ASN A O 1
ATOM 4000 N N . ASP A 1 483 ? -23.230 28.940 -0.671 1.00 87.06 483 ASP A N 1
ATOM 4001 C CA . ASP A 1 483 ? -24.523 28.279 -0.469 1.00 87.06 483 ASP A CA 1
ATOM 4002 C C . ASP A 1 483 ? -24.617 26.907 -1.145 1.00 87.06 483 ASP A C 1
ATOM 4004 O O . ASP A 1 483 ? -25.170 25.967 -0.571 1.00 87.06 483 ASP A O 1
ATOM 4008 N N . TYR A 1 484 ? -24.047 26.766 -2.345 1.00 87.81 484 TYR A N 1
ATOM 4009 C CA . TYR A 1 484 ? -24.015 25.490 -3.050 1.00 87.81 484 TYR A CA 1
ATOM 4010 C C . TYR A 1 484 ? -23.159 24.460 -2.301 1.00 87.81 484 TYR A C 1
ATOM 4012 O O . TYR A 1 484 ? -23.585 23.315 -2.139 1.00 87.81 484 TYR A O 1
ATOM 4020 N N . THR A 1 485 ? -21.991 24.865 -1.788 1.00 89.19 485 THR A N 1
ATOM 4021 C CA . THR A 1 485 ? -21.127 24.003 -0.968 1.00 89.19 485 THR A CA 1
ATOM 4022 C C . THR A 1 485 ? -21.834 23.587 0.323 1.00 89.19 485 THR A C 1
ATOM 4024 O O . THR A 1 485 ? -21.919 22.397 0.622 1.00 89.19 485 THR A O 1
ATOM 4027 N N . LEU A 1 486 ? -22.388 24.537 1.077 1.00 88.06 486 LEU A N 1
ATOM 4028 C CA . LEU A 1 486 ? -23.031 24.242 2.358 1.00 88.06 486 LEU A CA 1
ATOM 4029 C C . LEU A 1 486 ? -24.248 23.324 2.177 1.00 88.06 486 LEU A C 1
ATOM 4031 O O . LEU A 1 486 ? -24.279 22.235 2.748 1.00 88.06 486 LEU A O 1
ATOM 4035 N N . LYS A 1 487 ? -25.201 23.703 1.320 1.00 87.62 487 LYS A N 1
ATOM 4036 C CA . LYS A 1 487 ? -26.476 22.984 1.166 1.00 87.62 487 LYS A CA 1
ATOM 4037 C C . LYS A 1 487 ? -26.328 21.700 0.351 1.00 87.62 487 LYS A C 1
ATOM 4039 O O . LYS A 1 487 ? -26.750 20.634 0.785 1.00 87.62 487 LYS A O 1
ATOM 4044 N N . THR A 1 488 ? -25.696 21.782 -0.822 1.00 84.81 488 THR A N 1
ATOM 4045 C CA . THR A 1 488 ? -25.684 20.678 -1.803 1.00 84.81 488 THR A CA 1
ATOM 4046 C C . THR A 1 488 ? -24.528 19.704 -1.577 1.00 84.81 488 THR A C 1
ATOM 4048 O O . THR A 1 488 ? -24.679 18.505 -1.807 1.00 84.81 488 THR A O 1
ATOM 4051 N N . ILE A 1 489 ? -23.361 20.191 -1.134 1.00 87.25 489 ILE A N 1
ATOM 4052 C CA . ILE A 1 489 ? -22.168 19.347 -0.955 1.00 87.25 489 ILE A CA 1
ATOM 4053 C C . ILE A 1 489 ? -22.077 18.774 0.464 1.00 87.25 489 ILE A C 1
ATOM 4055 O O . ILE A 1 489 ? -21.798 17.579 0.606 1.00 87.25 489 ILE A O 1
ATOM 4059 N N . LEU A 1 490 ? -22.302 19.604 1.490 1.00 85.75 490 LEU A N 1
ATOM 4060 C CA . LEU A 1 490 ? -22.144 19.239 2.905 1.00 85.75 490 LEU A CA 1
ATOM 4061 C C . LEU A 1 490 ? -23.459 18.866 3.613 1.00 85.75 490 LEU A C 1
ATOM 4063 O O . LEU A 1 490 ? -23.407 18.274 4.694 1.00 85.75 490 LEU A O 1
ATOM 4067 N N . GLY A 1 491 ? -24.618 19.176 3.022 1.00 83.00 491 GLY A N 1
ATOM 4068 C CA . GLY A 1 491 ? -25.933 18.908 3.619 1.00 83.00 491 GLY A CA 1
ATOM 4069 C C . GLY A 1 491 ? -26.263 19.809 4.815 1.00 83.00 491 GLY A C 1
ATOM 4070 O O . GLY A 1 491 ? -26.958 19.387 5.736 1.00 83.00 491 GLY A O 1
ATOM 4071 N N . ILE A 1 492 ? -25.720 21.027 4.839 1.00 85.12 492 ILE A N 1
ATOM 4072 C CA . ILE A 1 492 ? -25.933 22.036 5.879 1.00 85.12 492 ILE A CA 1
ATOM 4073 C C . ILE A 1 492 ? -27.010 22.998 5.377 1.00 85.12 492 ILE A C 1
ATOM 4075 O O . ILE A 1 492 ? -26.740 23.871 4.553 1.00 85.12 492 ILE A O 1
ATOM 4079 N N . ASN A 1 493 ? -28.240 22.824 5.863 1.00 80.75 493 ASN A N 1
ATOM 4080 C CA . ASN A 1 493 ? -29.401 23.608 5.420 1.00 80.75 493 ASN A CA 1
ATOM 4081 C C . ASN A 1 493 ? -29.682 24.841 6.294 1.00 80.75 493 ASN A C 1
ATOM 4083 O O . ASN A 1 493 ? -30.666 25.543 6.074 1.00 80.75 493 ASN A O 1
ATOM 4087 N N . ILE A 1 494 ? -28.812 25.116 7.265 1.00 78.69 494 ILE A N 1
ATOM 4088 C CA . ILE A 1 494 ? -28.922 26.246 8.188 1.00 78.69 494 ILE A CA 1
ATOM 4089 C C . ILE A 1 494 ? -28.293 27.483 7.540 1.00 78.69 494 ILE A C 1
ATOM 4091 O O . ILE A 1 494 ? -27.214 27.409 6.946 1.00 78.69 494 ILE A O 1
ATOM 4095 N N . SER A 1 495 ? -28.967 28.627 7.641 1.00 79.06 495 SER A N 1
ATOM 4096 C CA . SER A 1 495 ? -28.422 29.915 7.214 1.00 79.06 495 SER A CA 1
ATOM 4097 C C . SER A 1 495 ? -27.415 30.429 8.241 1.00 79.06 495 SER A C 1
ATOM 4099 O O . SER A 1 495 ? -27.785 30.615 9.394 1.00 79.06 495 SER A O 1
ATOM 4101 N N . LEU A 1 496 ? -26.180 30.694 7.808 1.00 84.88 496 LEU A N 1
ATOM 4102 C CA . LEU A 1 496 ? -25.130 31.287 8.641 1.00 84.88 496 LEU A CA 1
ATOM 4103 C C . LEU A 1 496 ? -25.010 32.788 8.346 1.00 84.88 496 LEU A C 1
ATOM 4105 O O . LEU A 1 496 ? -24.821 33.179 7.187 1.00 84.88 496 LEU A O 1
ATOM 4109 N N . SER A 1 497 ? -25.087 33.612 9.385 1.00 87.62 497 SER A N 1
ATOM 4110 C CA . SER A 1 497 ? -24.805 35.048 9.349 1.00 87.62 497 SER A CA 1
ATOM 4111 C C . SER A 1 497 ? -23.317 35.329 9.095 1.00 87.62 497 SER A C 1
ATOM 4113 O O . SER A 1 497 ? -22.468 34.437 9.159 1.00 87.62 497 SER A O 1
ATOM 4115 N N . SER A 1 498 ? -22.977 36.581 8.778 1.00 87.94 498 SER A N 1
ATOM 4116 C CA . SER A 1 498 ? -21.579 36.982 8.563 1.00 87.94 498 SER A CA 1
ATOM 4117 C C . SER A 1 498 ? -20.720 36.815 9.820 1.00 87.94 498 SER A C 1
ATOM 4119 O O . SER A 1 498 ? -19.567 36.410 9.705 1.00 87.94 498 SER A O 1
ATOM 4121 N N . GLU A 1 499 ? -21.287 37.079 11.000 1.00 89.88 499 GLU A N 1
ATOM 4122 C CA . GLU A 1 499 ? -20.606 36.905 12.289 1.00 89.88 499 GLU A CA 1
ATOM 4123 C C . GLU A 1 499 ? -20.313 35.423 12.555 1.00 89.88 499 GLU A C 1
ATOM 4125 O O . GLU A 1 499 ? -19.169 35.056 12.815 1.00 89.88 499 GLU A O 1
ATOM 4130 N N . GLU A 1 500 ? -21.299 34.542 12.354 1.00 90.06 500 GLU A N 1
ATOM 4131 C CA . GLU A 1 500 ? -21.120 33.092 12.532 1.00 90.06 500 GLU A CA 1
ATOM 4132 C C . GLU A 1 500 ? -20.072 32.510 11.572 1.00 90.06 500 GLU A C 1
ATOM 4134 O O . GLU A 1 500 ? -19.305 31.619 11.939 1.00 90.06 500 GLU A O 1
ATOM 4139 N N . LYS A 1 501 ? -20.004 33.011 10.331 1.00 92.56 501 LYS A N 1
ATOM 4140 C CA . LYS A 1 501 ? -18.983 32.587 9.358 1.00 92.56 501 LYS A CA 1
ATOM 4141 C C . LYS A 1 501 ? -17.571 32.953 9.816 1.00 92.56 501 LYS A C 1
ATOM 4143 O O . LYS A 1 501 ? -16.664 32.135 9.655 1.00 92.56 501 LYS A O 1
ATOM 4148 N N . GLU A 1 502 ? -17.376 34.143 10.384 1.00 92.62 502 GLU A N 1
ATOM 4149 C CA . GLU A 1 502 ? -16.077 34.551 10.934 1.00 92.62 502 GLU A CA 1
ATOM 4150 C C . GLU A 1 502 ? -15.715 33.752 12.194 1.00 92.62 502 GLU A C 1
ATOM 4152 O O . GLU A 1 502 ? -14.576 33.298 12.309 1.00 92.62 502 GLU A O 1
ATOM 4157 N N . ASP A 1 503 ? -16.676 33.461 13.073 1.00 94.00 503 ASP A N 1
ATOM 4158 C CA . ASP A 1 503 ? -16.456 32.598 14.241 1.00 94.00 503 ASP A CA 1
ATOM 4159 C C . ASP A 1 503 ? -16.038 31.172 13.849 1.00 94.00 503 ASP A C 1
ATOM 4161 O O . ASP A 1 503 ? -15.087 30.608 14.400 1.00 94.00 503 ASP A O 1
ATOM 4165 N N . ILE A 1 504 ? -16.733 30.571 12.878 1.00 93.38 504 ILE A N 1
ATOM 4166 C CA . ILE A 1 504 ? -16.431 29.224 12.373 1.00 93.38 504 ILE A CA 1
ATOM 4167 C C . ILE A 1 504 ? -15.053 29.200 11.710 1.00 93.38 504 ILE A C 1
ATOM 4169 O O . ILE A 1 504 ? -14.285 28.260 11.924 1.00 93.38 504 ILE A O 1
ATOM 4173 N N . LYS A 1 505 ? -14.728 30.229 10.920 1.00 92.25 505 LYS A N 1
ATOM 4174 C CA . LYS A 1 505 ? -13.408 30.400 10.303 1.00 92.25 505 LYS A CA 1
ATOM 4175 C C . LYS A 1 505 ? -12.316 30.496 11.366 1.00 92.25 505 LYS A C 1
ATOM 4177 O O . LYS A 1 505 ? -11.342 29.752 11.296 1.00 92.25 505 LYS A O 1
ATOM 4182 N N . TYR A 1 506 ? -12.522 31.323 12.390 1.00 92.62 506 TYR A N 1
ATOM 4183 C CA . TYR A 1 506 ? -11.610 31.440 13.524 1.00 92.62 506 TYR A CA 1
ATOM 4184 C C . TYR A 1 506 ? -11.400 30.097 14.234 1.00 92.62 506 TYR A C 1
ATOM 4186 O O . TYR A 1 506 ? -10.258 29.710 14.481 1.00 92.62 506 TYR A O 1
ATOM 4194 N N . LEU A 1 507 ? -12.474 29.357 14.533 1.00 90.69 507 LEU A N 1
ATOM 4195 C CA . LEU A 1 507 ? -12.381 28.033 15.152 1.00 90.69 507 LEU A CA 1
ATOM 4196 C C . LEU A 1 507 ? -11.617 27.041 14.273 1.00 90.69 507 LEU A C 1
ATOM 4198 O O . LEU A 1 507 ? -10.749 26.325 14.772 1.00 90.69 507 LEU A O 1
ATOM 4202 N N . TYR A 1 508 ? -11.918 27.001 12.974 1.00 89.62 508 TYR A N 1
ATOM 4203 C CA . TYR A 1 508 ? -11.267 26.084 12.044 1.00 89.62 508 TYR A CA 1
ATOM 4204 C C . TYR A 1 508 ? -9.763 26.370 11.939 1.00 89.62 508 TYR A C 1
ATOM 4206 O O . TYR A 1 508 ? -8.958 25.452 12.107 1.00 89.62 508 TYR A O 1
ATOM 4214 N N . ASP A 1 509 ? -9.376 27.637 11.764 1.00 86.25 509 ASP A N 1
ATOM 4215 C CA . ASP A 1 509 ? -7.973 28.064 11.717 1.00 86.25 509 ASP A CA 1
ATOM 4216 C C . ASP A 1 509 ? -7.254 27.799 13.048 1.00 86.25 509 ASP A C 1
ATOM 4218 O O . ASP A 1 509 ? -6.138 27.274 13.056 1.00 86.25 509 ASP A O 1
ATOM 4222 N N . LEU A 1 510 ? -7.894 28.096 14.186 1.00 86.69 510 LEU A N 1
ATOM 4223 C CA . LEU A 1 510 ? -7.336 27.859 15.520 1.00 86.69 510 LEU A CA 1
ATOM 4224 C C . LEU A 1 510 ? -6.977 26.383 15.719 1.00 86.69 510 LEU A C 1
ATOM 4226 O O . LEU A 1 510 ? -5.869 26.077 16.171 1.00 86.69 510 LEU A O 1
ATOM 4230 N N . ILE A 1 511 ? -7.905 25.478 15.394 1.00 84.44 511 ILE A N 1
ATOM 4231 C CA . ILE A 1 511 ? -7.728 24.033 15.571 1.00 84.44 511 ILE A CA 1
ATOM 4232 C C . ILE A 1 511 ? -6.702 23.502 14.563 1.00 84.44 511 ILE A C 1
ATOM 4234 O O . ILE A 1 511 ? -5.836 22.711 14.941 1.00 84.44 511 ILE A O 1
ATOM 4238 N N . LEU A 1 512 ? -6.752 23.955 13.305 1.00 79.50 512 LEU A N 1
ATOM 4239 C CA . LEU A 1 512 ? -5.843 23.519 12.245 1.00 79.50 512 LEU A CA 1
ATOM 4240 C C . LEU A 1 512 ? -4.393 23.953 12.503 1.00 79.50 512 LEU A C 1
ATOM 4242 O O . LEU A 1 512 ? -3.497 23.110 12.488 1.00 79.50 512 LEU A O 1
ATOM 4246 N N . ILE A 1 513 ? -4.150 25.242 12.771 1.00 71.75 513 ILE A N 1
ATOM 4247 C CA . ILE A 1 513 ? -2.802 25.795 12.992 1.00 71.75 513 ILE A CA 1
ATOM 4248 C C . ILE A 1 513 ? -2.162 25.126 14.205 1.00 71.75 513 ILE A C 1
ATOM 4250 O O . ILE A 1 513 ? -1.061 24.581 14.117 1.00 71.75 513 ILE A O 1
ATOM 4254 N N . ARG A 1 514 ? -2.870 25.115 15.339 1.00 66.81 514 ARG A N 1
ATOM 4255 C CA . ARG A 1 514 ? -2.345 24.534 16.580 1.00 66.81 514 ARG A CA 1
ATOM 4256 C C . ARG A 1 514 ? -2.242 23.002 16.506 1.00 66.81 514 ARG A C 1
ATOM 4258 O O . ARG A 1 514 ? -1.350 22.407 17.116 1.00 66.81 514 ARG A O 1
ATOM 4265 N N . GLY A 1 515 ? -3.117 22.354 15.739 1.00 59.19 515 GLY A N 1
ATOM 4266 C CA . GLY A 1 515 ? -3.060 20.919 15.462 1.00 59.19 515 GLY A CA 1
ATOM 4267 C C . GLY A 1 515 ? -1.857 20.506 14.618 1.00 59.19 515 GLY A C 1
ATOM 4268 O O . GLY A 1 515 ? -1.140 19.575 14.978 1.00 59.19 515 GLY A O 1
ATOM 4269 N N . ASN A 1 516 ? -1.555 21.258 13.561 1.00 60.22 516 ASN A N 1
ATOM 4270 C CA . ASN A 1 516 ? -0.369 21.023 12.739 1.00 60.22 516 ASN A CA 1
ATOM 4271 C C . ASN A 1 516 ? 0.928 21.282 13.517 1.00 60.22 516 ASN A C 1
ATOM 4273 O O . ASN A 1 516 ? 1.865 20.494 13.406 1.00 60.22 516 ASN A O 1
ATOM 4277 N N . THR A 1 517 ? 0.979 22.313 14.374 1.00 54.81 517 THR A N 1
ATOM 4278 C CA . THR A 1 517 ? 2.159 22.558 15.232 1.00 54.81 517 THR A CA 1
ATOM 4279 C C . THR A 1 517 ? 2.435 21.434 16.231 1.00 54.81 517 THR A C 1
ATOM 4281 O O . THR A 1 517 ? 3.564 21.297 16.690 1.00 54.81 517 THR A O 1
ATOM 4284 N N . THR A 1 518 ? 1.425 20.627 16.568 1.00 53.56 518 THR A N 1
ATOM 4285 C CA . THR A 1 518 ? 1.560 19.498 17.503 1.00 53.56 518 THR A CA 1
ATOM 4286 C C . THR A 1 518 ? 1.724 18.146 16.798 1.00 53.56 518 THR A C 1
ATOM 4288 O O . THR A 1 518 ? 1.972 17.155 17.474 1.00 53.56 518 THR A O 1
ATOM 4291 N N . LEU A 1 519 ? 1.685 18.101 15.454 1.00 53.53 519 LEU A N 1
ATOM 4292 C CA . LEU A 1 519 ? 1.754 16.882 14.625 1.00 53.53 519 LEU A CA 1
ATOM 4293 C C . LEU A 1 519 ? 0.621 15.866 14.892 1.00 53.53 519 LEU A C 1
ATOM 4295 O O . LEU A 1 519 ? 0.760 14.686 14.574 1.00 53.53 519 LEU A O 1
ATOM 4299 N N . GLU A 1 520 ? -0.507 16.310 15.455 1.00 56.06 520 GLU A N 1
ATOM 4300 C CA . GLU A 1 520 ? -1.626 15.435 15.856 1.00 56.06 520 GLU A CA 1
ATOM 4301 C C . GLU A 1 520 ? -2.822 15.461 14.881 1.00 56.06 520 GLU A C 1
ATOM 4303 O O . GLU A 1 520 ? -3.769 14.691 15.039 1.00 56.06 520 GLU A O 1
ATOM 4308 N N . CYS A 1 521 ? -2.778 16.307 13.845 1.00 60.31 521 CYS A N 1
ATOM 4309 C CA . CYS A 1 521 ? -3.763 16.339 12.758 1.00 60.31 521 CYS A CA 1
ATOM 4310 C C . CYS A 1 521 ? -3.245 15.585 11.527 1.00 60.31 521 CYS A C 1
ATOM 4312 O O . CYS A 1 521 ? -2.265 16.014 10.920 1.00 60.31 521 CYS A O 1
ATOM 4314 N N . ASN A 1 522 ? -3.941 14.524 11.100 1.00 59.16 522 ASN A N 1
ATOM 4315 C CA . ASN A 1 522 ? -3.613 13.821 9.854 1.00 59.16 522 ASN A CA 1
ATOM 4316 C C . ASN A 1 522 ? -4.547 14.181 8.691 1.00 59.16 522 ASN A C 1
ATOM 4318 O O . ASN A 1 522 ? -4.170 13.973 7.535 1.00 59.16 522 ASN A O 1
ATOM 4322 N N . THR A 1 523 ? -5.758 14.698 8.958 1.00 63.94 523 THR A N 1
ATOM 4323 C CA . THR A 1 523 ? -6.734 14.998 7.898 1.00 63.94 523 THR A CA 1
ATOM 4324 C C . THR A 1 523 ? -7.345 16.402 7.996 1.00 63.94 523 THR A C 1
ATOM 4326 O O . THR A 1 523 ? -7.971 16.780 8.984 1.00 63.94 523 THR A O 1
ATOM 4329 N N . SER A 1 524 ? -7.187 17.179 6.919 1.00 77.69 524 SER A N 1
ATOM 4330 C CA . SER A 1 524 ? -7.906 18.435 6.672 1.00 77.69 524 SER A CA 1
ATOM 4331 C C . SER A 1 524 ? -8.741 18.240 5.408 1.00 77.69 524 SER A C 1
ATOM 4333 O O . SER A 1 524 ? -8.195 18.165 4.306 1.00 77.69 524 SER A O 1
ATOM 4335 N N . ASP A 1 525 ? -10.051 18.056 5.571 1.00 85.69 525 ASP A N 1
ATOM 4336 C CA . ASP A 1 525 ? -10.992 17.842 4.472 1.00 85.69 525 ASP A CA 1
ATOM 4337 C C . ASP A 1 525 ? -12.375 18.443 4.771 1.00 85.69 525 ASP A C 1
ATOM 4339 O O . ASP A 1 525 ? -12.627 19.010 5.836 1.00 85.69 525 ASP A O 1
ATOM 4343 N N . LEU A 1 526 ? -13.281 18.345 3.800 1.00 88.00 526 LEU A N 1
ATOM 4344 C CA . LEU A 1 526 ? -14.638 18.884 3.873 1.00 88.00 526 LEU A CA 1
ATOM 4345 C C . LEU A 1 526 ? -15.440 18.356 5.071 1.00 88.00 526 LEU A C 1
ATOM 4347 O O . LEU A 1 526 ? -16.250 19.092 5.631 1.00 88.00 526 LEU A O 1
ATOM 4351 N N . GLU A 1 527 ? -15.219 17.106 5.479 1.00 87.50 527 GLU A N 1
ATOM 4352 C CA . GLU A 1 527 ? -15.897 16.523 6.640 1.00 87.50 527 GLU A CA 1
ATOM 4353 C C . GLU A 1 527 ? -15.371 17.123 7.946 1.00 87.50 527 GLU A C 1
ATOM 4355 O O . GLU A 1 527 ? -16.157 17.387 8.858 1.00 87.50 527 GLU A O 1
ATOM 4360 N N . SER A 1 528 ? -14.067 17.406 8.033 1.00 87.62 528 SER A N 1
ATOM 4361 C CA . SER A 1 528 ? -13.499 18.163 9.153 1.00 87.62 528 SER A CA 1
ATOM 4362 C C . SER A 1 528 ? -14.130 19.557 9.250 1.00 87.62 528 SER A C 1
ATOM 4364 O O . SER A 1 528 ? -14.543 19.963 10.335 1.00 87.62 528 SER A O 1
ATOM 4366 N N . PHE A 1 529 ? -14.297 20.264 8.125 1.00 89.62 529 PHE A N 1
ATOM 4367 C CA . PHE A 1 529 ? -14.953 21.581 8.097 1.00 89.62 529 PHE A CA 1
ATOM 4368 C C . PHE A 1 529 ? -16.426 21.516 8.522 1.00 89.62 529 PHE A C 1
ATOM 4370 O O . PHE A 1 529 ? -16.846 22.248 9.419 1.00 89.62 529 PHE A O 1
ATOM 4377 N N . LYS A 1 530 ? -17.195 20.570 7.966 1.00 90.62 530 LYS A N 1
ATOM 4378 C CA . LYS A 1 530 ? -18.582 20.300 8.380 1.00 90.62 530 LYS A CA 1
ATOM 4379 C C . LYS A 1 530 ? -18.693 20.023 9.881 1.00 90.62 530 LYS A C 1
ATOM 4381 O O . LYS A 1 530 ? -19.633 20.478 10.525 1.00 90.62 530 LYS A O 1
ATOM 4386 N N . SER A 1 531 ? -17.731 19.298 10.441 1.00 90.06 531 SER A N 1
ATOM 4387 C CA . SER A 1 531 ? -17.715 18.928 11.858 1.00 90.06 531 SER A CA 1
ATOM 4388 C C . SER A 1 531 ? -17.493 20.128 12.779 1.00 90.06 531 SER A C 1
ATOM 4390 O O . SER A 1 531 ? -18.103 20.191 13.845 1.00 90.06 531 SER A O 1
ATOM 4392 N N . ILE A 1 532 ? -16.683 21.106 12.359 1.00 91.69 532 ILE A N 1
ATOM 4393 C CA . ILE A 1 532 ? -16.531 22.372 13.090 1.00 91.69 532 ILE A CA 1
ATOM 4394 C C . ILE A 1 532 ? -17.808 23.211 13.012 1.00 91.69 532 ILE A C 1
ATOM 4396 O O . ILE A 1 532 ? -18.240 23.721 14.042 1.00 91.69 532 ILE A O 1
ATOM 4400 N N . ILE A 1 533 ? -18.468 23.275 11.847 1.00 91.25 533 ILE A N 1
ATOM 4401 C CA . ILE A 1 533 ? -19.782 23.934 11.726 1.00 91.25 533 ILE A CA 1
ATOM 4402 C C . ILE A 1 533 ? -20.802 23.278 12.666 1.00 91.25 533 ILE A C 1
ATOM 4404 O O . ILE A 1 533 ? -21.500 23.972 13.401 1.00 91.25 533 ILE A O 1
ATOM 4408 N N . ALA A 1 534 ? -20.867 21.945 12.683 1.00 89.19 534 ALA A N 1
ATOM 4409 C CA . ALA A 1 534 ? -21.782 21.205 13.547 1.00 89.19 534 ALA A CA 1
ATOM 4410 C C . ALA A 1 534 ? -21.497 21.443 15.038 1.00 89.19 534 ALA A C 1
ATOM 4412 O O . ALA A 1 534 ? -22.430 21.662 15.809 1.00 89.19 534 ALA A O 1
ATOM 4413 N N . SER A 1 535 ? -20.224 21.450 15.446 1.00 90.44 535 SER A N 1
ATOM 4414 C CA . SER A 1 535 ? -19.852 21.768 16.828 1.00 90.44 535 SER A CA 1
ATOM 4415 C C . SER A 1 535 ? -20.231 23.198 17.202 1.00 90.44 535 SER A C 1
ATOM 4417 O O . SER A 1 535 ? -20.844 23.401 18.248 1.00 90.44 535 SER A O 1
ATOM 4419 N N . TYR A 1 536 ? -19.917 24.178 16.347 1.00 91.88 536 TYR A N 1
ATOM 4420 C CA . TYR A 1 536 ? -20.285 25.575 16.574 1.00 91.88 536 TYR A CA 1
ATOM 4421 C C . TYR A 1 536 ? -21.798 25.730 16.715 1.00 91.88 536 TYR A C 1
ATOM 4423 O O . TYR A 1 536 ? -22.262 26.361 17.655 1.00 91.88 536 TYR A O 1
ATOM 4431 N N . HIS A 1 537 ? -22.580 25.085 15.852 1.00 88.06 537 HIS A N 1
ATOM 4432 C CA . HIS A 1 537 ? -24.034 25.158 15.930 1.00 88.06 537 HIS A CA 1
ATOM 4433 C C . HIS A 1 537 ? -24.594 24.557 17.236 1.00 88.06 537 HIS A C 1
ATOM 4435 O O . HIS A 1 537 ? -25.557 25.070 17.801 1.00 88.06 537 HIS A O 1
ATOM 4441 N N . LEU A 1 538 ? -23.996 23.479 17.755 1.00 87.38 538 LEU A N 1
ATOM 4442 C CA . LEU A 1 538 ? -24.447 22.841 19.000 1.00 87.38 538 LEU A CA 1
ATOM 4443 C C . LEU A 1 538 ? -24.013 23.609 20.254 1.00 87.38 538 LEU A C 1
ATOM 4445 O O . LEU A 1 538 ? -24.799 23.785 21.191 1.00 87.38 538 LEU A O 1
ATOM 4449 N N . PHE A 1 539 ? -22.762 24.057 20.291 1.00 87.88 539 PHE A N 1
ATOM 4450 C CA . PHE A 1 539 ? -22.118 24.563 21.501 1.00 87.88 539 PHE A CA 1
ATOM 4451 C C . PHE A 1 539 ? -21.891 26.080 21.493 1.00 87.88 539 PHE A C 1
ATOM 4453 O O . PHE A 1 539 ? -21.804 26.682 22.559 1.00 87.88 539 PHE A O 1
ATOM 4460 N N . GLY A 1 540 ? -21.847 26.712 20.325 1.00 89.69 540 GLY A N 1
ATOM 4461 C CA . GLY A 1 540 ? -21.380 28.084 20.139 1.00 89.69 540 GLY A CA 1
ATOM 4462 C C . GLY A 1 540 ? -19.853 28.189 20.171 1.00 89.69 540 GLY A C 1
ATOM 4463 O O . GLY A 1 540 ? -19.142 27.195 20.373 1.00 89.69 540 GLY A O 1
ATOM 4464 N N . LEU A 1 541 ? -19.343 29.411 19.988 1.00 91.19 541 LEU A N 1
ATOM 4465 C CA . LEU A 1 541 ? -17.908 29.708 19.936 1.00 91.19 541 LEU A CA 1
ATOM 4466 C C . LEU A 1 541 ? -17.172 29.264 21.206 1.00 91.19 541 LEU A C 1
ATOM 4468 O O . LEU A 1 541 ? -16.237 28.464 21.141 1.00 91.19 541 LEU A O 1
ATOM 4472 N N . THR A 1 542 ? -17.612 29.773 22.360 1.00 90.75 542 THR A N 1
ATOM 4473 C CA . THR A 1 542 ? -16.912 29.631 23.645 1.00 90.75 542 THR A CA 1
ATOM 4474 C C . THR A 1 542 ? -16.746 28.170 24.037 1.00 90.75 542 THR A C 1
ATOM 4476 O O . THR A 1 542 ? -15.637 27.724 24.310 1.00 90.75 542 THR A O 1
ATOM 4479 N N . LYS A 1 543 ? -17.834 27.401 23.981 1.00 89.19 543 LYS A N 1
ATOM 4480 C CA . LYS A 1 543 ? -17.856 25.989 24.370 1.00 89.19 543 LYS A CA 1
ATOM 4481 C C . LYS A 1 543 ? -17.193 25.066 23.352 1.00 89.19 543 LYS A C 1
ATOM 4483 O O . LYS A 1 543 ? -16.588 24.074 23.736 1.00 89.19 543 LYS A O 1
ATOM 4488 N N . THR A 1 544 ? -17.253 25.389 22.056 1.00 91.56 544 THR A N 1
ATOM 4489 C CA . THR A 1 544 ? -16.489 24.641 21.040 1.00 91.56 544 THR A CA 1
ATOM 4490 C C . THR A 1 544 ? -14.990 24.846 21.232 1.00 91.56 544 THR A C 1
ATOM 4492 O O . THR A 1 544 ? -14.213 23.894 21.150 1.00 91.56 544 THR A O 1
ATOM 4495 N N . LYS A 1 545 ? -14.577 26.082 21.532 1.00 90.31 545 LYS A N 1
ATOM 4496 C CA . LYS A 1 545 ? -13.193 26.395 21.883 1.00 90.31 545 LYS A CA 1
ATOM 4497 C C . LYS A 1 545 ? -12.777 25.698 23.176 1.00 90.31 545 LYS A C 1
ATOM 4499 O O . LYS A 1 545 ? -11.692 25.133 23.216 1.00 90.31 545 LYS A O 1
ATOM 4504 N N . GLU A 1 546 ? -13.635 25.693 24.189 1.00 88.31 546 GLU A N 1
ATOM 4505 C CA . GLU A 1 546 ? -13.401 24.968 25.436 1.00 88.31 546 GLU A CA 1
ATOM 4506 C C . GLU A 1 546 ? -13.226 23.469 25.179 1.00 88.31 546 GLU A C 1
ATOM 4508 O O . GLU A 1 546 ? -12.249 22.887 25.625 1.00 88.31 546 GLU A O 1
ATOM 4513 N N . LEU A 1 547 ? -14.091 22.847 24.377 1.00 87.44 547 LEU A N 1
ATOM 4514 C CA . LEU A 1 547 ? -13.963 21.441 24.000 1.00 87.44 547 LEU A CA 1
ATOM 4515 C C . LEU A 1 547 ? -12.639 21.156 23.265 1.00 87.44 547 LEU A C 1
ATOM 4517 O O . LEU A 1 547 ? -11.971 20.153 23.525 1.00 87.44 547 LEU A O 1
ATOM 4521 N N . TYR A 1 548 ? -12.226 22.069 22.379 1.00 86.75 548 TYR A N 1
ATOM 4522 C CA . TYR A 1 548 ? -10.916 22.030 21.733 1.00 86.75 548 TYR A CA 1
ATOM 4523 C C . TYR A 1 548 ? -9.764 22.110 22.745 1.00 86.75 548 TYR A C 1
ATOM 4525 O O . TYR A 1 548 ? -8.846 21.286 22.701 1.00 86.75 548 TYR A O 1
ATOM 4533 N N . GLU A 1 549 ? -9.792 23.099 23.637 1.00 81.19 549 GLU A N 1
ATOM 4534 C CA . GLU A 1 549 ? -8.718 23.385 24.587 1.00 81.19 549 GLU A CA 1
ATOM 4535 C C . GLU A 1 549 ? -8.624 22.332 25.690 1.00 81.19 549 GLU A C 1
ATOM 4537 O O . GLU A 1 549 ? -7.510 21.911 26.009 1.00 81.19 549 GLU A O 1
ATOM 4542 N N . ASN A 1 550 ? -9.767 21.869 26.192 1.00 77.94 550 ASN A N 1
ATOM 4543 C CA . ASN A 1 550 ? -9.881 20.911 27.281 1.00 77.94 550 ASN A CA 1
ATOM 4544 C C . ASN A 1 550 ? -9.580 19.488 26.822 1.00 77.94 550 ASN A C 1
ATOM 4546 O O . ASN A 1 550 ? -9.007 18.741 27.608 1.00 77.94 550 ASN A O 1
ATOM 4550 N N . GLY A 1 551 ? -9.886 19.115 25.570 1.00 75.75 551 GLY A N 1
ATOM 4551 C CA . GLY A 1 551 ? -9.484 17.831 24.985 1.00 75.75 551 GLY A CA 1
ATOM 4552 C C . GLY A 1 551 ? -9.679 16.658 25.949 1.00 75.75 551 GLY A C 1
ATOM 4553 O O . GLY A 1 551 ? -10.794 16.442 26.380 1.00 75.75 551 GLY A O 1
ATOM 4554 N N . ASN A 1 552 ? -8.625 15.936 26.340 1.00 70.75 552 ASN A N 1
ATOM 4555 C CA . ASN A 1 552 ? -8.674 14.937 27.428 1.00 70.75 552 ASN A CA 1
ATOM 4556 C C . ASN A 1 552 ? -7.907 15.357 28.707 1.00 70.75 552 ASN A C 1
ATOM 4558 O O . ASN A 1 552 ? -7.521 14.526 29.533 1.00 70.75 552 ASN A O 1
ATOM 4562 N N . GLN A 1 553 ? -7.668 16.659 28.884 1.00 63.50 553 GLN A N 1
ATOM 4563 C CA . GLN A 1 553 ? -6.818 17.225 29.938 1.00 63.50 553 GLN A CA 1
ATOM 4564 C C . GLN A 1 553 ? -7.320 16.981 31.367 1.00 63.50 553 GLN A C 1
ATOM 4566 O O . GLN A 1 553 ? -6.519 17.099 32.303 1.00 63.50 553 GLN A O 1
ATOM 4571 N N . TYR A 1 554 ? -8.601 16.639 31.520 1.00 60.88 554 TYR A N 1
ATOM 4572 C CA . TYR A 1 554 ? -9.304 16.479 32.796 1.00 60.88 554 TYR A CA 1
ATOM 4573 C C . TYR A 1 554 ? -9.658 15.029 33.137 1.00 60.88 554 TYR A C 1
ATOM 4575 O O . TYR A 1 554 ? -10.323 14.793 34.142 1.00 60.88 554 TYR A O 1
ATOM 4583 N N . ASN A 1 555 ? -9.208 14.049 32.346 1.00 69.81 555 ASN A N 1
ATOM 4584 C CA . ASN A 1 555 ? -9.578 12.663 32.606 1.00 69.81 555 ASN A CA 1
ATOM 4585 C C . ASN A 1 555 ? -8.953 12.179 33.937 1.00 69.81 555 ASN A C 1
ATOM 4587 O O . ASN A 1 555 ? -7.749 12.313 34.151 1.00 69.81 555 ASN A O 1
ATOM 4591 N N . SER A 1 556 ? -9.733 11.610 34.860 1.00 70.75 556 SER A N 1
ATOM 4592 C CA . SER A 1 556 ? -9.197 11.027 36.102 1.00 70.75 556 SER A CA 1
ATOM 4593 C C . SER A 1 556 ? -9.070 9.504 35.990 1.00 70.75 556 SER A C 1
ATOM 4595 O O . SER A 1 556 ? -9.887 8.830 35.360 1.00 70.75 556 SER A O 1
ATOM 4597 N N . LEU A 1 557 ? -8.031 8.916 36.601 1.00 69.62 557 LEU A N 1
ATOM 4598 C CA . LEU A 1 557 ? -7.854 7.453 36.621 1.00 69.62 557 LEU A CA 1
ATOM 4599 C C . LEU A 1 557 ? -9.022 6.744 37.314 1.00 69.62 557 LEU A C 1
ATOM 4601 O O . LEU A 1 557 ? -9.402 5.641 36.918 1.00 69.62 557 LEU A O 1
ATOM 4605 N N . GLU A 1 558 ? -9.594 7.385 38.330 1.00 74.81 558 GLU A N 1
ATOM 4606 C CA . GLU A 1 558 ? -10.767 6.890 39.038 1.00 74.81 558 GLU A CA 1
ATOM 4607 C C . GLU A 1 558 ? -11.992 6.835 38.119 1.00 74.81 558 GLU A C 1
ATOM 4609 O O . GLU A 1 558 ? -12.659 5.800 38.054 1.00 74.81 558 GLU A O 1
ATOM 4614 N N . GLU A 1 559 ? -12.258 7.892 37.348 1.00 76.94 559 GLU A N 1
ATOM 4615 C CA . GLU A 1 559 ? -13.354 7.904 36.377 1.00 76.94 559 GLU A CA 1
ATOM 4616 C C . GLU A 1 559 ? -13.130 6.900 35.251 1.00 76.94 559 GLU A C 1
ATOM 4618 O O . GLU A 1 559 ? -14.053 6.160 34.920 1.00 76.94 559 GLU A O 1
ATOM 4623 N N . VAL A 1 560 ? -11.903 6.755 34.741 1.00 77.19 560 VAL A N 1
ATOM 4624 C CA . VAL A 1 560 ? -11.587 5.710 33.753 1.00 77.19 560 VAL A CA 1
ATOM 4625 C C . VAL A 1 560 ? -11.800 4.303 34.319 1.00 77.19 560 VAL A C 1
ATOM 4627 O O . VAL A 1 560 ? -12.288 3.418 33.615 1.00 77.19 560 VAL A O 1
ATOM 4630 N N . ASN A 1 561 ? -11.489 4.067 35.594 1.00 78.06 561 ASN A N 1
ATOM 4631 C CA . ASN A 1 561 ? -11.785 2.787 36.237 1.00 78.06 561 ASN A CA 1
ATOM 4632 C C . ASN A 1 561 ? -13.299 2.566 36.393 1.00 78.06 561 ASN A C 1
ATOM 4634 O O . ASN A 1 561 ? -13.779 1.473 36.091 1.00 78.06 561 ASN A O 1
ATOM 4638 N N . LYS A 1 562 ? -14.062 3.594 36.795 1.00 82.44 562 LYS A N 1
ATOM 4639 C CA . LYS A 1 562 ? -15.537 3.543 36.863 1.00 82.44 562 LYS A CA 1
ATOM 4640 C C . LYS A 1 562 ? -16.149 3.257 35.489 1.00 82.44 562 LYS A C 1
ATOM 4642 O O . LYS A 1 562 ? -17.059 2.430 35.386 1.00 82.44 562 LYS A O 1
ATOM 4647 N N . ILE A 1 563 ? -15.611 3.875 34.436 1.00 84.56 563 ILE A N 1
ATOM 4648 C CA . ILE A 1 563 ? -15.955 3.595 33.040 1.00 84.56 563 ILE A CA 1
ATOM 4649 C C . ILE A 1 563 ? -15.676 2.128 32.710 1.00 84.56 563 ILE A C 1
ATOM 4651 O O . ILE A 1 563 ? -16.554 1.454 32.182 1.00 84.56 563 ILE A O 1
ATOM 4655 N N . GLY A 1 564 ? -14.495 1.609 33.056 1.00 82.06 564 GLY A N 1
ATOM 4656 C CA . GLY A 1 564 ? -14.115 0.219 32.795 1.00 82.06 564 GLY A CA 1
ATOM 4657 C C . GLY A 1 564 ? -15.041 -0.792 33.460 1.00 82.06 564 GLY A C 1
ATOM 4658 O O . GLY A 1 564 ? -15.493 -1.737 32.815 1.00 82.06 564 GLY A O 1
ATOM 4659 N N . THR A 1 565 ? -15.391 -0.565 34.725 1.00 84.44 565 THR A N 1
ATOM 4660 C CA . THR A 1 565 ? -16.360 -1.400 35.447 1.00 84.44 565 THR A CA 1
ATOM 4661 C C . THR A 1 565 ? -17.741 -1.334 34.799 1.00 84.44 565 THR A C 1
ATOM 4663 O O . THR A 1 565 ? -18.369 -2.370 34.581 1.00 84.44 565 THR A O 1
ATOM 4666 N N . SER A 1 566 ? -18.195 -0.133 34.431 1.00 85.69 566 SER A N 1
ATOM 4667 C CA . SER A 1 566 ? -19.480 0.074 33.748 1.00 85.69 566 SER A CA 1
ATOM 4668 C C . SER A 1 566 ? -19.501 -0.601 32.371 1.00 85.69 566 SER A C 1
ATOM 4670 O O . SER A 1 566 ? -20.477 -1.252 32.013 1.00 85.69 566 SER A O 1
ATOM 4672 N N . TYR A 1 567 ? -18.392 -0.536 31.631 1.00 82.69 567 TYR A N 1
ATOM 4673 C CA . TYR A 1 567 ? -18.205 -1.185 30.334 1.00 82.69 567 TYR A CA 1
ATOM 4674 C C . TYR A 1 567 ? -18.288 -2.708 30.440 1.00 82.69 567 TYR A C 1
ATOM 4676 O O . TYR A 1 567 ? -19.077 -3.338 29.737 1.00 82.69 567 TYR A O 1
ATOM 4684 N N . VAL A 1 568 ? -17.515 -3.308 31.353 1.00 82.06 568 VAL A N 1
ATOM 4685 C CA . VAL A 1 568 ? -17.531 -4.760 31.583 1.00 82.06 568 VAL A CA 1
ATOM 4686 C C . VAL A 1 568 ? -18.916 -5.216 32.047 1.00 82.06 568 VAL A C 1
ATOM 4688 O O . VAL A 1 568 ? -19.428 -6.207 31.530 1.00 82.06 568 VAL A O 1
ATOM 4691 N N . SER A 1 569 ? -19.549 -4.467 32.955 1.00 82.50 569 SER A N 1
ATOM 4692 C CA . SER A 1 569 ? -20.901 -4.747 33.456 1.00 82.50 569 SER A CA 1
ATOM 4693 C C . SER A 1 569 ? -21.959 -4.683 32.352 1.00 82.50 569 SER A C 1
ATOM 4695 O O . SER A 1 569 ? -22.776 -5.593 32.227 1.00 82.50 569 SER A O 1
ATOM 4697 N N . TYR A 1 570 ? -21.923 -3.651 31.503 1.00 81.38 570 TYR A N 1
ATOM 4698 C CA . TYR A 1 570 ? -22.835 -3.512 30.368 1.00 81.38 570 TYR A CA 1
ATOM 4699 C C . TYR A 1 570 ? -22.703 -4.679 29.380 1.00 81.38 570 TYR A C 1
ATOM 4701 O O . TYR A 1 570 ? -23.711 -5.273 28.991 1.00 81.38 570 TYR A O 1
ATOM 4709 N N . PHE A 1 571 ? -21.471 -5.032 28.993 1.00 76.12 571 PHE A N 1
ATOM 4710 C CA . PHE A 1 571 ? -21.236 -6.135 28.058 1.00 76.12 571 PHE A CA 1
ATOM 4711 C C . PHE A 1 571 ? -21.626 -7.487 28.648 1.00 76.12 571 PHE A C 1
ATOM 4713 O O . PHE A 1 571 ? -22.203 -8.314 27.947 1.00 76.12 571 PHE A O 1
ATOM 4720 N N . PHE A 1 572 ? -21.363 -7.691 29.936 1.00 74.19 572 PHE A N 1
ATOM 4721 C CA . PHE A 1 572 ? -21.801 -8.883 30.645 1.00 74.19 572 PHE A CA 1
ATOM 4722 C C . PHE A 1 572 ? -23.332 -9.008 30.659 1.00 74.19 572 PHE A C 1
ATOM 4724 O O . PHE A 1 572 ? -23.857 -10.048 30.276 1.00 74.19 572 PHE A O 1
ATOM 4731 N N . LYS A 1 573 ? -24.059 -7.940 31.020 1.00 76.56 573 LYS A N 1
ATOM 4732 C CA . LYS A 1 573 ? -25.532 -7.959 31.085 1.00 76.56 573 LYS A CA 1
ATOM 4733 C C . LYS A 1 573 ? -26.193 -8.206 29.728 1.00 76.56 573 LYS A C 1
ATOM 4735 O O . LYS A 1 573 ? -27.157 -8.959 29.656 1.00 76.56 573 LYS A O 1
ATOM 4740 N N . ASN A 1 574 ? -25.697 -7.570 28.665 1.00 68.94 574 ASN A N 1
ATOM 4741 C CA . ASN A 1 574 ? -26.379 -7.560 27.364 1.00 68.94 574 ASN A CA 1
ATOM 4742 C C . ASN A 1 574 ? -25.878 -8.620 26.371 1.00 68.94 574 ASN A C 1
ATOM 4744 O O . ASN A 1 574 ? -26.562 -8.900 25.389 1.00 68.94 574 ASN A O 1
ATOM 4748 N N . PHE A 1 575 ? -24.707 -9.218 26.607 1.00 65.00 575 PHE A N 1
ATOM 4749 C CA . PHE A 1 575 ? -24.095 -10.206 25.708 1.00 65.00 575 PHE A CA 1
ATOM 4750 C C . PHE A 1 575 ? -23.658 -11.474 26.457 1.00 65.00 575 PHE A C 1
ATOM 4752 O O . PHE A 1 575 ? -22.592 -12.034 26.194 1.00 65.00 575 PHE A O 1
ATOM 4759 N N . ASN A 1 576 ? -24.483 -11.917 27.408 1.00 65.31 576 ASN A N 1
ATOM 4760 C CA . ASN A 1 576 ? -24.261 -13.138 28.174 1.00 65.31 576 ASN A CA 1
ATOM 4761 C C . ASN A 1 576 ? -24.453 -14.386 27.281 1.00 65.31 576 ASN A C 1
ATOM 4763 O O . ASN A 1 576 ? -25.531 -14.591 26.727 1.00 65.31 576 ASN A O 1
ATOM 4767 N N . ASP A 1 577 ? -23.421 -15.232 27.160 1.00 68.69 577 ASP A N 1
ATOM 4768 C CA . ASP A 1 577 ? -23.471 -16.503 26.400 1.00 68.69 577 ASP A CA 1
ATOM 4769 C C . ASP A 1 577 ? -23.792 -17.715 27.301 1.00 68.69 577 ASP A C 1
ATOM 4771 O O . ASP A 1 577 ? -23.518 -18.862 26.920 1.00 68.69 577 ASP A O 1
ATOM 4775 N N . GLN A 1 578 ? -24.325 -17.487 28.507 1.00 77.00 578 GLN A N 1
ATOM 4776 C CA . GLN A 1 578 ? -24.692 -18.559 29.431 1.00 77.00 578 GLN A CA 1
ATOM 4777 C C . GLN A 1 578 ? -25.635 -19.573 28.778 1.00 77.00 578 GLN A C 1
ATOM 4779 O O . GLN A 1 578 ? -26.524 -19.256 27.983 1.00 77.00 578 GLN A O 1
ATOM 4784 N N . ILE A 1 579 ? -25.418 -20.837 29.123 1.00 85.19 579 ILE A N 1
ATOM 4785 C CA . ILE A 1 579 ? -26.216 -21.943 28.613 1.00 85.19 579 ILE A CA 1
ATOM 4786 C C . ILE A 1 579 ? -27.482 -22.088 29.456 1.00 85.19 579 ILE A C 1
ATOM 4788 O O . ILE A 1 579 ? -27.441 -21.960 30.682 1.00 85.19 579 ILE A O 1
ATOM 4792 N N . ASN A 1 580 ? -28.604 -22.402 28.806 1.00 87.31 580 ASN A N 1
ATOM 4793 C CA . ASN A 1 580 ? -29.822 -22.779 29.513 1.00 87.31 580 ASN A CA 1
ATOM 4794 C C . ASN A 1 580 ? -29.639 -24.187 30.101 1.00 87.31 580 ASN A C 1
ATOM 4796 O O . ASN A 1 580 ? -29.694 -25.189 29.385 1.00 87.31 580 ASN A O 1
ATOM 4800 N N . ILE A 1 581 ? -29.369 -24.249 31.405 1.00 86.69 581 ILE A N 1
ATOM 4801 C CA . ILE A 1 581 ? -29.043 -25.495 32.104 1.00 86.69 581 ILE A CA 1
ATOM 4802 C C . ILE A 1 581 ? -30.219 -26.472 32.051 1.00 86.69 581 ILE A C 1
ATOM 4804 O O . ILE A 1 581 ? -30.006 -27.645 31.763 1.00 86.69 581 ILE A O 1
ATOM 4808 N N . GLU A 1 582 ? -31.445 -26.005 32.282 1.00 85.75 582 GLU A N 1
ATOM 4809 C CA . GLU A 1 582 ? -32.639 -26.859 32.308 1.00 85.75 582 GLU A CA 1
ATOM 4810 C C . GLU A 1 582 ? -32.916 -27.483 30.941 1.00 85.75 582 GLU A C 1
ATOM 4812 O O . GLU A 1 582 ? -33.182 -28.681 30.837 1.00 85.75 582 GLU A O 1
ATOM 4817 N N . GLU A 1 583 ? -32.750 -26.699 29.877 1.00 87.38 583 GLU A N 1
ATOM 4818 C CA . GLU A 1 583 ? -32.896 -27.195 28.514 1.00 87.38 583 GLU A CA 1
ATOM 4819 C C . GLU A 1 583 ? -31.855 -28.280 28.195 1.00 87.38 583 GLU A C 1
ATOM 4821 O O . GLU A 1 583 ? -32.200 -29.353 27.696 1.00 87.38 583 GLU A O 1
ATOM 4826 N N . ILE A 1 584 ? -30.581 -28.052 28.523 1.00 87.56 584 ILE A N 1
ATOM 4827 C CA . ILE A 1 584 ? -29.517 -29.038 28.285 1.00 87.56 584 ILE A CA 1
ATOM 4828 C C . ILE A 1 584 ? -29.718 -30.294 29.142 1.00 87.56 584 ILE A C 1
ATOM 4830 O O . ILE A 1 584 ? -29.527 -31.411 28.653 1.00 87.56 584 ILE A O 1
ATOM 4834 N N . LEU A 1 585 ? -30.143 -30.131 30.396 1.00 86.00 585 LEU A N 1
ATOM 4835 C CA . LEU A 1 585 ? -30.476 -31.248 31.275 1.00 86.00 585 LEU A CA 1
ATOM 4836 C C . LEU A 1 585 ? -31.619 -32.083 30.702 1.00 86.00 585 LEU A C 1
ATOM 4838 O O . LEU A 1 585 ? -31.530 -33.310 30.733 1.00 86.00 585 LEU A O 1
ATOM 4842 N N . SER A 1 586 ? -32.650 -31.460 30.125 1.00 85.06 586 SER A N 1
ATOM 4843 C CA . SER A 1 586 ? -33.766 -32.186 29.507 1.00 85.06 586 SER A CA 1
ATOM 4844 C C . SER A 1 586 ? -33.301 -33.089 28.354 1.00 85.06 586 SER A C 1
ATOM 4846 O O . SER A 1 586 ? -33.674 -34.261 28.291 1.00 85.06 586 SER A O 1
ATOM 4848 N N . ILE A 1 587 ? -32.389 -32.596 27.508 1.00 85.62 587 ILE A N 1
ATOM 4849 C CA . ILE A 1 587 ? -31.800 -33.343 26.386 1.00 85.62 587 ILE A CA 1
ATOM 4850 C C . ILE A 1 587 ? -30.993 -34.545 26.894 1.00 85.62 587 ILE A C 1
ATOM 4852 O O . ILE A 1 587 ? -31.139 -35.659 26.387 1.00 85.62 587 ILE A O 1
ATOM 4856 N N . ILE A 1 588 ? -30.153 -34.328 27.912 1.00 83.00 588 ILE A N 1
ATOM 4857 C CA . ILE A 1 588 ? -29.316 -35.377 28.513 1.00 83.00 588 ILE A CA 1
ATOM 4858 C C . ILE A 1 588 ? -30.186 -36.446 29.189 1.00 83.00 588 ILE A C 1
ATOM 4860 O O . ILE A 1 588 ? -29.931 -37.640 29.027 1.00 83.00 588 ILE A O 1
ATOM 4864 N N . THR A 1 589 ? -31.240 -36.031 29.896 1.00 80.31 589 THR A N 1
ATOM 4865 C CA . THR A 1 589 ? -32.159 -36.935 30.608 1.00 80.31 589 THR A CA 1
ATOM 4866 C C . THR A 1 589 ? -32.968 -37.792 29.630 1.00 80.31 589 THR A C 1
ATOM 4868 O O . THR A 1 589 ? -33.135 -38.991 29.853 1.00 80.31 589 THR A O 1
ATOM 4871 N N . ASN A 1 590 ? -33.378 -37.213 28.496 1.00 81.62 590 ASN A N 1
ATOM 4872 C CA . ASN A 1 590 ? -34.036 -37.921 27.392 1.00 81.62 590 ASN A CA 1
ATOM 4873 C C . ASN A 1 590 ? -33.068 -38.748 26.528 1.00 81.62 590 ASN A C 1
ATOM 4875 O O . ASN A 1 590 ? -33.498 -39.418 25.591 1.00 81.62 590 ASN A O 1
ATOM 4879 N N . LYS A 1 591 ? -31.766 -38.729 26.846 1.00 78.88 591 LYS A N 1
ATOM 4880 C CA . LYS A 1 591 ? -30.699 -39.466 26.153 1.00 78.88 591 LYS A CA 1
ATOM 4881 C C . LYS A 1 591 ? -30.533 -39.102 24.669 1.00 78.88 591 LYS A C 1
ATOM 4883 O O . LYS A 1 591 ? -29.980 -39.892 23.901 1.00 78.88 591 LYS A O 1
ATOM 4888 N N . ASP A 1 592 ? -30.931 -37.897 24.260 1.00 78.75 592 ASP A N 1
ATOM 4889 C CA . ASP A 1 592 ? -30.750 -37.401 22.889 1.00 78.75 592 ASP A CA 1
ATOM 4890 C C . ASP A 1 592 ? -29.360 -36.764 22.703 1.00 78.75 592 ASP A C 1
ATOM 4892 O O . ASP A 1 592 ? -29.187 -35.563 22.501 1.00 78.75 592 ASP A O 1
ATOM 4896 N N . PHE A 1 593 ? -28.309 -37.583 22.783 1.00 74.81 593 PHE A N 1
ATOM 4897 C CA . PHE A 1 593 ? -26.926 -37.091 22.710 1.00 74.81 593 PHE A CA 1
ATOM 4898 C C . PHE A 1 593 ? -26.496 -36.613 21.313 1.00 74.81 593 PHE A C 1
ATOM 4900 O O . PHE A 1 593 ? -25.396 -36.081 21.153 1.00 74.81 593 PHE A O 1
ATOM 4907 N N . LYS A 1 594 ? -27.344 -36.807 20.296 1.00 78.12 594 LYS A N 1
ATOM 4908 C CA . LYS A 1 594 ? -27.141 -36.279 18.939 1.00 78.12 594 LYS A CA 1
ATOM 4909 C C . LYS A 1 594 ? -27.751 -34.889 18.763 1.00 78.12 594 LYS A C 1
ATOM 4911 O O . LYS A 1 594 ? -27.592 -34.304 17.692 1.00 78.12 594 LYS A O 1
ATOM 4916 N N . ASN A 1 595 ? -28.407 -34.353 19.792 1.00 84.75 595 ASN A N 1
ATOM 4917 C CA . ASN A 1 595 ? -29.034 -33.049 19.722 1.00 84.75 595 ASN A CA 1
ATOM 4918 C C . ASN A 1 595 ? -28.011 -31.958 19.339 1.00 84.75 595 ASN A C 1
ATOM 4920 O O . ASN A 1 595 ? -26.975 -31.819 20.007 1.00 84.75 595 ASN A O 1
ATOM 4924 N N . PRO A 1 596 ? -28.290 -31.139 18.309 1.00 79.44 596 PRO A N 1
ATOM 4925 C CA . PRO A 1 596 ? -27.388 -30.079 17.869 1.00 79.44 596 PRO A CA 1
ATOM 4926 C C . PRO A 1 596 ? -26.993 -29.103 18.982 1.00 79.44 596 PRO A C 1
ATOM 4928 O O . PRO A 1 596 ? -25.862 -28.612 18.983 1.00 79.44 596 PRO A O 1
ATOM 4931 N N . LYS A 1 597 ? -27.880 -28.843 19.956 1.00 81.44 597 LYS A N 1
ATOM 4932 C CA . LYS A 1 597 ? -27.593 -27.956 21.094 1.00 81.44 597 LYS A CA 1
ATOM 4933 C C . LYS A 1 597 ? -26.531 -28.543 22.022 1.00 81.44 597 LYS A C 1
ATOM 4935 O O . LYS A 1 597 ? -25.610 -27.828 22.411 1.00 81.44 597 LYS A O 1
ATOM 4940 N N . LEU A 1 598 ? -26.588 -29.848 22.297 1.00 82.00 598 LEU A N 1
ATOM 4941 C CA . LEU A 1 598 ? -25.582 -30.537 23.108 1.00 82.00 598 LEU A CA 1
ATOM 4942 C C . LEU A 1 598 ? -24.234 -30.637 22.376 1.00 82.00 598 LEU A C 1
ATOM 4944 O O . LEU A 1 598 ? -23.187 -30.394 22.970 1.00 82.00 598 LEU A O 1
ATOM 4948 N N . ILE A 1 599 ? -24.243 -30.914 21.069 1.00 79.75 599 ILE A N 1
ATOM 4949 C CA . ILE A 1 599 ? -23.019 -30.919 20.246 1.00 79.75 599 ILE A CA 1
ATOM 4950 C C . ILE A 1 599 ? -22.376 -29.525 20.231 1.00 79.75 599 ILE A C 1
ATOM 4952 O O . ILE A 1 599 ? -21.162 -29.387 20.393 1.00 79.75 599 ILE A O 1
ATOM 4956 N N . THR A 1 600 ? -23.193 -28.482 20.074 1.00 82.19 600 THR A N 1
ATOM 4957 C CA . THR A 1 600 ? -22.741 -27.086 20.114 1.00 82.19 600 THR A CA 1
ATOM 4958 C C . THR A 1 600 ? -22.151 -26.744 21.476 1.00 82.19 600 THR A C 1
ATOM 4960 O O . THR A 1 600 ? -21.088 -26.128 21.534 1.00 82.19 600 THR A O 1
ATOM 4963 N N . LEU A 1 601 ? -22.780 -27.200 22.561 1.00 83.44 601 LEU A N 1
ATOM 4964 C CA . LEU A 1 601 ? -22.270 -27.031 23.916 1.00 83.44 601 LEU A CA 1
ATOM 4965 C C . LEU A 1 601 ? -20.894 -27.681 24.104 1.00 83.44 601 LEU A C 1
ATOM 4967 O O . LEU A 1 601 ? -19.965 -27.017 24.552 1.00 83.44 601 LEU A O 1
ATOM 4971 N N . ILE A 1 602 ? -20.737 -28.948 23.712 1.00 80.38 602 ILE A N 1
ATOM 4972 C CA . ILE A 1 602 ? -19.465 -29.682 23.825 1.00 80.38 602 ILE A CA 1
ATOM 4973 C C . ILE A 1 602 ? -18.362 -28.975 23.023 1.00 80.38 602 ILE A C 1
ATOM 4975 O O . ILE A 1 602 ? -17.237 -28.802 23.500 1.00 80.38 602 ILE A O 1
ATOM 4979 N N . ASN A 1 603 ? -18.682 -28.511 21.814 1.00 78.38 603 ASN A N 1
ATOM 4980 C CA . ASN A 1 603 ? -17.742 -27.756 20.991 1.00 78.38 603 ASN A CA 1
ATOM 4981 C C . ASN A 1 603 ? -17.384 -26.401 21.620 1.00 78.38 603 ASN A C 1
ATOM 4983 O O . ASN A 1 603 ? -16.214 -26.012 21.583 1.00 78.38 603 ASN A O 1
ATOM 4987 N N . LYS A 1 604 ? -18.351 -25.698 22.229 1.00 79.00 604 LYS A N 1
ATOM 4988 C CA . LYS A 1 604 ? -18.106 -24.460 22.983 1.00 79.00 604 LYS A CA 1
ATOM 4989 C C . LYS A 1 604 ? -17.202 -24.726 24.190 1.00 79.00 604 LYS A C 1
ATOM 4991 O O . LYS A 1 604 ? -16.186 -24.048 24.319 1.00 79.00 604 LYS A O 1
ATOM 4996 N N . MET A 1 605 ? -17.479 -25.742 25.010 1.00 79.00 605 MET A N 1
ATOM 4997 C CA . MET A 1 605 ? -16.646 -26.122 26.164 1.00 79.00 605 MET A CA 1
ATOM 4998 C C . MET A 1 605 ? -15.186 -26.379 25.763 1.00 79.00 605 MET A C 1
ATOM 5000 O O . MET A 1 605 ? -14.270 -25.885 26.424 1.00 79.00 605 MET A O 1
ATOM 5004 N N . ASN A 1 606 ? -14.972 -27.067 24.637 1.00 74.06 606 ASN A N 1
ATOM 5005 C CA . ASN A 1 606 ? -13.641 -27.316 24.084 1.00 74.06 606 ASN A CA 1
ATOM 5006 C C . ASN A 1 606 ? -12.976 -26.040 23.546 1.00 74.06 606 ASN A C 1
ATOM 5008 O O . ASN A 1 606 ? -11.796 -25.796 23.792 1.00 74.06 606 ASN A O 1
ATOM 5012 N N . THR A 1 607 ? -13.734 -25.196 22.845 1.00 73.81 607 THR A N 1
ATOM 5013 C CA . THR A 1 607 ? -13.239 -23.925 22.288 1.00 73.81 607 THR A CA 1
ATOM 5014 C C . THR A 1 607 ? -12.793 -22.966 23.390 1.00 73.81 607 THR A C 1
ATOM 5016 O O . THR A 1 607 ? -11.725 -22.363 23.288 1.00 73.81 607 THR A O 1
ATOM 5019 N N . TYR A 1 608 ? -13.571 -22.874 24.471 1.00 69.44 608 TYR A N 1
ATOM 5020 C CA . TYR A 1 608 ? -13.253 -22.061 25.644 1.00 69.44 608 TYR A CA 1
ATOM 5021 C C . TYR A 1 608 ? -12.274 -22.743 26.609 1.00 69.44 608 TYR A C 1
ATOM 5023 O O . TYR A 1 608 ? -11.958 -22.166 27.638 1.00 69.44 608 TYR A O 1
ATOM 5031 N N . LYS A 1 609 ? -11.747 -23.931 26.274 1.00 73.75 609 LYS A N 1
ATOM 5032 C CA . LYS A 1 609 ? -10.775 -24.692 27.082 1.00 73.75 609 LYS A CA 1
ATOM 5033 C C . LYS A 1 609 ? -11.249 -25.030 28.503 1.00 73.75 609 LYS A C 1
ATOM 5035 O O . LYS A 1 609 ? -10.417 -25.249 29.378 1.00 73.75 609 LYS A O 1
ATOM 5040 N N . TYR A 1 610 ? -12.559 -25.106 28.722 1.00 74.19 610 TYR A N 1
ATOM 5041 C CA . TYR A 1 610 ? -13.122 -25.569 29.990 1.00 74.19 610 TYR A CA 1
ATOM 5042 C C . TYR A 1 610 ? -12.937 -27.081 30.154 1.00 74.19 610 TYR A C 1
ATOM 5044 O O . TYR A 1 610 ? -12.466 -27.563 31.177 1.00 74.19 610 TYR A O 1
ATOM 5052 N N . SER A 1 611 ? -13.278 -27.831 29.106 1.00 68.94 611 SER A N 1
ATOM 5053 C CA . SER A 1 611 ? -13.146 -29.284 29.056 1.00 68.94 611 SER A CA 1
ATOM 5054 C C . SER A 1 611 ? -12.931 -29.708 27.611 1.00 68.94 611 SER A C 1
ATOM 5056 O O . SER A 1 611 ? -13.563 -29.171 26.700 1.00 68.94 611 SER A O 1
ATOM 5058 N N . ASN A 1 612 ? -12.030 -30.662 27.377 1.00 75.81 612 ASN A N 1
ATOM 5059 C CA . ASN A 1 612 ? -11.861 -31.215 26.039 1.00 75.81 612 ASN A CA 1
ATOM 5060 C C . ASN A 1 612 ? -13.065 -32.117 25.681 1.00 75.81 612 ASN A C 1
ATOM 5062 O O . ASN A 1 612 ? -13.855 -32.536 26.536 1.00 75.81 612 ASN A O 1
ATOM 5066 N N . ILE A 1 613 ? -13.218 -32.421 24.392 1.00 72.38 613 ILE A N 1
ATOM 5067 C CA . ILE A 1 613 ? -14.342 -33.236 23.902 1.00 72.38 613 ILE A CA 1
ATOM 5068 C C . ILE A 1 613 ? -14.364 -34.620 24.576 1.00 72.38 613 ILE A C 1
ATOM 5070 O O . ILE A 1 613 ? -15.439 -35.145 24.856 1.00 72.38 613 ILE A O 1
ATOM 5074 N N . THR A 1 614 ? -13.195 -35.202 24.847 1.00 72.12 614 THR A N 1
ATOM 5075 C CA . THR A 1 614 ? -13.044 -36.536 25.445 1.00 72.12 614 THR A CA 1
ATOM 5076 C C . THR A 1 614 ? -13.561 -36.574 26.883 1.00 72.12 614 THR A C 1
ATOM 5078 O O . THR A 1 614 ? -14.446 -37.367 27.182 1.00 72.12 614 THR A O 1
ATOM 5081 N N . ASN A 1 615 ? -13.107 -35.653 27.730 1.00 71.44 615 ASN A N 1
ATOM 5082 C CA . ASN A 1 615 ? -13.507 -35.523 29.129 1.00 71.44 615 ASN A CA 1
ATOM 5083 C C . ASN A 1 615 ? -15.002 -35.206 29.244 1.00 71.44 615 ASN A C 1
ATOM 5085 O O . ASN A 1 615 ? -15.703 -35.758 30.082 1.00 71.44 615 ASN A O 1
ATOM 5089 N N . THR A 1 616 ? -15.529 -34.354 28.362 1.00 71.56 616 THR A N 1
ATOM 5090 C CA . THR A 1 616 ? -16.965 -34.026 28.362 1.00 71.56 616 THR A CA 1
ATOM 5091 C C . THR A 1 616 ? -17.818 -35.241 27.985 1.00 71.56 616 THR A C 1
ATOM 5093 O O . THR A 1 616 ? -18.861 -35.482 28.589 1.00 71.56 616 THR A O 1
ATOM 5096 N N . LYS A 1 617 ? -17.364 -36.053 27.021 1.00 76.12 617 LYS A N 1
ATOM 5097 C CA . LYS A 1 617 ? -18.013 -37.329 26.677 1.00 76.12 617 LYS A CA 1
ATOM 5098 C C . LYS A 1 617 ? -17.942 -38.337 27.819 1.00 76.12 617 LYS A C 1
ATOM 5100 O O . LYS A 1 617 ? -18.903 -39.067 28.028 1.00 76.12 617 LYS A O 1
ATOM 5105 N N . GLU A 1 618 ? -16.832 -38.372 28.543 1.00 78.19 618 GLU A N 1
ATOM 5106 C CA . GLU A 1 618 ? -16.651 -39.234 29.708 1.00 78.19 618 GLU A CA 1
ATOM 5107 C C . GLU A 1 618 ? -17.607 -38.851 30.841 1.00 78.19 618 GLU A C 1
ATOM 5109 O O . GLU A 1 618 ? -18.297 -39.716 31.362 1.00 78.19 618 GLU A O 1
ATOM 5114 N N . VAL A 1 619 ? -17.772 -37.558 31.133 1.00 78.12 619 VAL A N 1
ATOM 5115 C CA . VAL A 1 619 ? -18.767 -37.068 32.106 1.00 78.12 619 VAL A CA 1
ATOM 5116 C C . VAL A 1 619 ? -20.195 -37.466 31.704 1.00 78.12 619 VAL A C 1
ATOM 5118 O O . VAL A 1 619 ? -20.966 -37.930 32.544 1.00 78.12 619 VAL A O 1
ATOM 5121 N N . LEU A 1 620 ? -20.548 -37.359 30.416 1.00 79.75 620 LEU A N 1
ATOM 5122 C CA . LEU A 1 620 ? -21.854 -37.804 29.906 1.00 79.75 620 LEU A CA 1
ATOM 5123 C C . LEU A 1 620 ? -22.031 -39.330 29.994 1.00 79.75 620 LEU A C 1
ATOM 5125 O O . LEU A 1 620 ? -23.126 -39.812 30.286 1.00 79.75 620 LEU A O 1
ATOM 5129 N N . LYS A 1 621 ? -20.964 -40.101 29.768 1.00 77.69 621 LYS A N 1
ATOM 5130 C CA . LYS A 1 621 ? -20.974 -41.562 29.908 1.00 77.69 621 LYS A CA 1
ATOM 5131 C C . LYS A 1 621 ? -21.104 -41.981 31.375 1.00 77.69 621 LYS A C 1
ATOM 5133 O O . LYS A 1 621 ? -21.920 -42.844 31.682 1.00 77.69 621 LYS A O 1
ATOM 5138 N N . ASN A 1 622 ? -20.388 -41.312 32.273 1.00 76.06 622 ASN A N 1
ATOM 5139 C CA . ASN A 1 622 ? -20.480 -41.520 33.714 1.00 76.06 622 ASN A CA 1
ATOM 5140 C C . ASN A 1 622 ? -21.889 -41.202 34.214 1.00 76.06 622 ASN A C 1
ATOM 5142 O O . ASN A 1 622 ? -22.439 -41.970 34.993 1.00 76.06 622 ASN A O 1
ATOM 5146 N N . TYR A 1 623 ? -22.526 -40.137 33.713 1.00 81.81 623 TYR A N 1
ATOM 5147 C CA . TYR A 1 623 ? -23.941 -39.875 33.988 1.00 81.81 623 TYR A CA 1
ATOM 5148 C C . TYR A 1 623 ? -24.832 -41.063 33.585 1.00 81.81 623 TYR A C 1
ATOM 5150 O O . TYR A 1 623 ? -25.659 -41.512 34.378 1.00 81.81 623 TYR A O 1
ATOM 5158 N N . LEU A 1 624 ? -24.644 -41.619 32.382 1.00 78.88 624 LEU A N 1
ATOM 5159 C CA . LEU A 1 624 ? -25.418 -42.772 31.911 1.00 78.88 624 LEU A CA 1
ATOM 5160 C C . LEU A 1 624 ? -25.207 -44.026 32.764 1.00 78.88 624 LEU A C 1
ATOM 5162 O O . LEU A 1 624 ? -26.166 -44.759 32.998 1.00 78.88 624 LEU A O 1
ATOM 5166 N N . GLU A 1 625 ? -23.985 -44.281 33.221 1.00 76.81 625 GLU A N 1
ATOM 5167 C CA . GLU A 1 625 ? -23.665 -45.433 34.068 1.00 76.81 625 GLU A CA 1
ATOM 5168 C C . GLU A 1 625 ? -24.179 -45.241 35.500 1.00 76.81 625 GLU A C 1
ATOM 5170 O O . GLU A 1 625 ? -24.912 -46.096 35.997 1.00 76.81 625 GLU A O 1
ATOM 5175 N N . TYR A 1 626 ? -23.918 -44.090 36.125 1.00 77.88 626 TYR A N 1
ATOM 5176 C CA . TYR A 1 626 ? -24.387 -43.787 37.480 1.00 77.88 626 TYR A CA 1
ATOM 5177 C C . TYR A 1 626 ? -25.904 -43.660 37.579 1.00 77.88 626 TYR A C 1
ATOM 5179 O O . TYR A 1 626 ? -26.473 -44.059 38.592 1.00 77.88 626 TYR A O 1
ATOM 5187 N N . SER A 1 627 ? -26.584 -43.175 36.534 1.00 76.88 627 SER A N 1
ATOM 5188 C CA . SER A 1 627 ? -28.051 -43.073 36.529 1.00 76.88 627 SER A CA 1
ATOM 5189 C C . SER A 1 627 ? -28.758 -44.426 36.683 1.00 76.88 627 SER A C 1
ATOM 5191 O O . SER A 1 627 ? -29.915 -44.451 37.098 1.00 76.88 627 SER A O 1
ATOM 5193 N N . LYS A 1 628 ? -28.071 -45.543 36.390 1.00 80.25 628 LYS A N 1
ATOM 5194 C CA . LYS A 1 628 ? -28.574 -46.910 36.615 1.00 80.25 628 LYS A CA 1
ATOM 5195 C C . LYS A 1 628 ? -28.534 -47.327 38.087 1.00 80.25 628 LYS A C 1
ATOM 5197 O O . LYS A 1 628 ? -29.256 -48.239 38.463 1.00 80.25 628 LYS A O 1
ATOM 5202 N N . ILE A 1 629 ? -27.679 -46.686 38.883 1.00 79.25 629 ILE A N 1
ATOM 5203 C CA . ILE A 1 629 ? -27.446 -46.991 40.300 1.00 79.25 629 ILE A CA 1
ATOM 5204 C C . ILE A 1 629 ? -28.206 -45.990 41.180 1.00 79.25 629 ILE A C 1
ATOM 5206 O O . ILE A 1 629 ? -28.929 -46.382 42.086 1.00 79.25 629 ILE A O 1
ATOM 5210 N N . SER A 1 630 ? -28.074 -44.690 40.894 1.00 78.81 630 SER A N 1
ATOM 5211 C CA . SER A 1 630 ? -28.796 -43.607 41.567 1.00 78.81 630 SER A CA 1
ATOM 5212 C C . SER A 1 630 ? -29.092 -42.480 40.581 1.00 78.81 630 SER A C 1
ATOM 5214 O O . SER A 1 630 ? -28.213 -41.710 40.180 1.00 78.81 630 SER A O 1
ATOM 5216 N N . LYS A 1 631 ? -30.363 -42.377 40.186 1.00 75.75 631 LYS A N 1
ATOM 5217 C CA . LYS A 1 631 ? -30.839 -41.363 39.235 1.00 75.75 631 LYS A CA 1
ATOM 5218 C C . LYS A 1 631 ? -30.659 -39.943 39.778 1.00 75.75 631 LYS A C 1
ATOM 5220 O O . LYS A 1 631 ? -30.280 -39.044 39.031 1.00 75.75 631 LYS A O 1
ATOM 5225 N N . GLU A 1 632 ? -30.898 -39.762 41.072 1.00 76.94 632 GLU A N 1
ATOM 5226 C CA . GLU A 1 632 ? -30.856 -38.465 41.745 1.00 76.94 632 GLU A CA 1
ATOM 5227 C C . GLU A 1 632 ? -29.421 -37.939 41.885 1.00 76.94 632 GLU A C 1
ATOM 5229 O O . GLU A 1 632 ? -29.133 -36.814 41.472 1.00 76.94 632 GLU A O 1
ATOM 5234 N N . ASN A 1 633 ? -28.477 -38.783 42.315 1.00 72.69 633 ASN A N 1
ATOM 5235 C CA . ASN A 1 633 ? -27.066 -38.392 42.424 1.00 72.69 633 ASN A CA 1
ATOM 5236 C C . ASN A 1 633 ? -26.427 -38.129 41.051 1.00 72.69 633 ASN A C 1
ATOM 5238 O O . ASN A 1 633 ? -25.664 -37.171 40.888 1.00 72.69 633 ASN A O 1
ATOM 5242 N N . ALA A 1 634 ? -26.765 -38.933 40.036 1.00 72.50 634 ALA A N 1
ATOM 5243 C CA . ALA A 1 634 ? -26.304 -38.703 38.667 1.00 72.50 634 ALA A CA 1
ATOM 5244 C C . ALA A 1 634 ? -26.819 -37.360 38.118 1.00 72.50 634 ALA A C 1
ATOM 5246 O O . ALA A 1 634 ? -26.052 -36.595 37.528 1.00 72.50 634 ALA A O 1
ATOM 5247 N N . TYR A 1 635 ? -28.096 -37.042 38.360 1.00 81.12 635 TYR A N 1
ATOM 5248 C CA . TYR A 1 635 ? -28.702 -35.767 37.976 1.00 81.12 635 TYR A CA 1
ATOM 5249 C C . TYR A 1 635 ? -28.016 -34.568 38.640 1.00 81.12 635 TYR A C 1
ATOM 5251 O O . TYR A 1 635 ? -27.656 -33.610 37.953 1.00 81.12 635 TYR A O 1
ATOM 5259 N N . GLN A 1 636 ? -27.749 -34.636 39.947 1.00 80.06 636 GLN A N 1
ATOM 5260 C CA . GLN A 1 636 ? -27.045 -33.557 40.648 1.00 80.06 636 GLN A CA 1
ATOM 5261 C C . GLN A 1 636 ? -25.614 -33.359 40.133 1.00 80.06 636 GLN A C 1
ATOM 5263 O O . GLN A 1 636 ? -25.159 -32.223 39.979 1.00 80.06 636 GLN A O 1
ATOM 5268 N N . THR A 1 637 ? -24.923 -34.444 39.778 1.00 78.44 637 THR A N 1
ATOM 5269 C CA . THR A 1 637 ? -23.547 -34.394 39.259 1.00 78.44 637 THR A CA 1
ATOM 5270 C C . THR A 1 637 ? -23.478 -33.671 37.912 1.00 78.44 637 THR A C 1
ATOM 5272 O O . THR A 1 637 ? -22.673 -32.753 37.736 1.00 78.44 637 THR A O 1
ATOM 5275 N N . ILE A 1 638 ? -24.352 -34.027 36.960 1.00 82.50 638 ILE A N 1
ATOM 5276 C CA . ILE A 1 638 ? -24.366 -33.376 35.642 1.00 82.50 638 ILE A CA 1
ATOM 5277 C C . ILE A 1 638 ? -24.881 -31.931 35.727 1.00 82.50 638 ILE A C 1
ATOM 5279 O O . ILE A 1 638 ? -24.346 -31.051 35.053 1.00 82.50 638 ILE A O 1
ATOM 5283 N N . LYS A 1 639 ? -25.848 -31.648 36.611 1.00 86.25 639 LYS A N 1
ATOM 5284 C CA . LYS A 1 639 ? -26.316 -30.282 36.890 1.00 86.25 639 LYS A CA 1
ATOM 5285 C C . LYS A 1 639 ? -25.183 -29.410 37.432 1.00 86.25 639 LYS A C 1
ATOM 5287 O O . LYS A 1 639 ? -24.971 -28.310 36.931 1.00 86.25 639 LYS A O 1
ATOM 5292 N N . THR A 1 640 ? -24.407 -29.926 38.382 1.00 83.56 640 THR A N 1
ATOM 5293 C CA . THR A 1 640 ? -23.246 -29.226 38.953 1.00 83.56 640 THR A CA 1
ATOM 5294 C C . THR A 1 640 ? -22.175 -28.946 37.900 1.00 83.56 640 THR A C 1
ATOM 5296 O O . THR A 1 640 ? -21.644 -27.840 37.837 1.00 83.56 640 THR A O 1
ATOM 5299 N N . PHE A 1 641 ? -21.901 -29.905 37.010 1.00 83.00 641 PHE A N 1
ATOM 5300 C CA . PHE A 1 641 ? -20.971 -29.711 35.894 1.00 83.00 641 PHE A CA 1
ATOM 5301 C C . PHE A 1 641 ? -21.398 -28.557 34.966 1.00 83.00 641 PHE A C 1
ATOM 5303 O O . PHE A 1 641 ? -20.574 -27.723 34.591 1.00 83.00 641 PHE A O 1
ATOM 5310 N N . LEU A 1 642 ? -22.690 -28.465 34.636 1.00 85.44 642 LEU A N 1
ATOM 5311 C CA . LEU A 1 642 ? -23.230 -27.392 33.794 1.00 85.44 642 LEU A CA 1
ATOM 5312 C C . LEU A 1 642 ? -23.226 -26.024 34.500 1.00 85.44 642 LEU A C 1
ATOM 5314 O O . LEU A 1 642 ? -22.897 -25.022 33.866 1.00 85.44 642 LEU A O 1
ATOM 5318 N N . ILE A 1 643 ? -23.526 -25.980 35.804 1.00 84.88 643 ILE A N 1
ATOM 5319 C CA . ILE A 1 643 ? -23.421 -24.758 36.625 1.00 84.88 643 ILE A CA 1
ATOM 5320 C C . ILE A 1 643 ? -21.975 -24.252 36.642 1.00 84.88 643 ILE A C 1
ATOM 5322 O O . ILE A 1 643 ? -21.721 -23.085 36.352 1.00 84.88 643 ILE A O 1
ATOM 5326 N N . ASN A 1 644 ? -21.013 -25.140 36.899 1.00 82.50 644 ASN A N 1
ATOM 5327 C CA . ASN A 1 644 ? -19.595 -24.785 36.921 1.00 82.50 644 ASN A CA 1
ATOM 5328 C C . ASN A 1 644 ? -19.109 -24.260 35.566 1.00 82.50 644 ASN A C 1
ATOM 5330 O O . ASN A 1 644 ? -18.255 -23.375 35.519 1.00 82.50 644 ASN A O 1
ATOM 5334 N N . TYR A 1 645 ? -19.656 -24.774 34.462 1.00 82.50 645 TYR A N 1
ATOM 5335 C CA . TYR A 1 645 ? -19.359 -24.241 33.138 1.00 82.50 645 TYR A CA 1
ATOM 5336 C C . TYR A 1 645 ? -19.913 -22.824 32.929 1.00 82.50 645 TYR A C 1
ATOM 5338 O O . TYR A 1 645 ? -19.199 -21.982 32.387 1.00 82.50 645 TYR A O 1
ATOM 5346 N N . ASN A 1 646 ? -21.137 -22.532 33.385 1.00 84.38 646 ASN A N 1
ATOM 5347 C CA . ASN A 1 646 ? -21.694 -21.174 33.335 1.00 84.38 646 ASN A CA 1
ATOM 5348 C C . ASN A 1 646 ? -20.856 -20.181 34.154 1.00 84.38 646 ASN A C 1
ATOM 5350 O O . ASN A 1 646 ? -20.508 -19.122 33.633 1.00 84.38 646 ASN A O 1
ATOM 5354 N N . ASN A 1 647 ? -20.454 -20.558 35.371 1.00 79.50 647 ASN A N 1
ATOM 5355 C CA . ASN A 1 647 ? -19.585 -19.731 36.216 1.00 79.50 647 ASN A CA 1
ATOM 5356 C C . ASN A 1 647 ? -18.225 -19.479 35.541 1.00 79.50 647 ASN A C 1
ATOM 5358 O O . ASN A 1 647 ? -17.729 -18.355 35.503 1.00 79.50 647 ASN A O 1
ATOM 5362 N N . TYR A 1 648 ? -17.637 -20.518 34.936 1.00 80.75 648 TYR A N 1
ATOM 5363 C CA . TYR A 1 648 ? -16.391 -20.385 34.183 1.00 80.75 648 TYR A CA 1
ATOM 5364 C C . TYR A 1 648 ? -16.527 -19.431 32.989 1.00 80.75 648 TYR A C 1
ATOM 5366 O O . TYR A 1 648 ? -15.644 -18.600 32.762 1.00 80.75 648 TYR A O 1
ATOM 5374 N N . LEU A 1 649 ? -17.606 -19.558 32.208 1.00 78.44 649 LEU A N 1
ATOM 5375 C CA . LEU A 1 649 ? -17.866 -18.691 31.058 1.00 78.44 649 LEU A CA 1
ATOM 5376 C C . LEU A 1 649 ? -18.004 -17.230 31.481 1.00 78.44 649 LEU A C 1
ATOM 5378 O O . LEU A 1 649 ? -17.402 -16.366 30.846 1.00 78.44 649 LEU A O 1
ATOM 5382 N N . GLU A 1 650 ? -18.728 -16.972 32.565 1.00 78.31 650 GLU A N 1
ATOM 5383 C CA . GLU A 1 650 ? -18.882 -15.644 33.156 1.00 78.31 650 GLU A CA 1
ATOM 5384 C C . GLU A 1 650 ? -17.525 -15.032 33.534 1.00 78.31 650 GLU A C 1
ATOM 5386 O O . GLU A 1 650 ? -17.156 -13.971 33.022 1.00 78.31 650 GLU A O 1
ATOM 5391 N N . GLU A 1 651 ? -16.705 -15.734 34.321 1.00 77.94 651 GLU A N 1
ATOM 5392 C CA . GLU A 1 651 ? -15.365 -15.249 34.673 1.00 77.94 651 GLU A CA 1
ATOM 5393 C C . GLU A 1 651 ? -14.463 -15.057 33.447 1.00 77.94 651 GLU A C 1
ATOM 5395 O O . GLU A 1 651 ? -13.614 -14.162 33.395 1.00 77.94 651 GLU A O 1
ATOM 5400 N N . TYR A 1 652 ? -14.563 -15.957 32.470 1.00 74.62 652 TYR A N 1
ATOM 5401 C CA . TYR A 1 652 ? -13.778 -15.893 31.245 1.00 74.62 652 TYR A CA 1
ATOM 5402 C C . TYR A 1 652 ? -14.146 -14.654 30.419 1.00 74.62 652 TYR A C 1
ATOM 5404 O O . TYR A 1 652 ? -13.255 -13.938 29.953 1.00 74.62 652 TYR A O 1
ATOM 5412 N N . GLN A 1 653 ? -15.438 -14.355 30.287 1.00 73.25 653 GLN A N 1
ATOM 5413 C CA . GLN A 1 653 ? -15.940 -13.175 29.588 1.00 73.25 653 GLN A CA 1
ATOM 5414 C C . GLN A 1 653 ? -15.548 -11.881 30.306 1.00 73.25 653 GLN A C 1
ATOM 5416 O O . GLN A 1 653 ? -14.978 -10.993 29.668 1.00 73.25 653 GLN A O 1
ATOM 5421 N N . ILE A 1 654 ? -15.745 -11.806 31.629 1.00 79.00 654 ILE A N 1
ATOM 5422 C CA . ILE A 1 654 ? -15.307 -10.670 32.456 1.00 79.00 654 ILE A CA 1
ATOM 5423 C C . ILE A 1 654 ? -13.812 -10.411 32.242 1.00 79.00 654 ILE A C 1
ATOM 5425 O O . ILE A 1 654 ? -13.415 -9.285 31.941 1.00 79.00 654 ILE A O 1
ATOM 5429 N N . ARG A 1 655 ? -12.977 -11.458 32.296 1.00 73.50 655 ARG A N 1
ATOM 5430 C CA . ARG A 1 655 ? -11.528 -11.348 32.053 1.00 73.50 655 ARG A CA 1
ATOM 5431 C C . ARG A 1 655 ? -11.197 -10.844 30.652 1.00 73.50 655 ARG A C 1
ATOM 5433 O O . ARG A 1 655 ? -10.279 -10.038 30.507 1.00 73.50 655 ARG A O 1
ATOM 5440 N N . ILE A 1 656 ? -11.904 -11.296 29.616 1.00 75.00 656 ILE A N 1
ATOM 5441 C CA . ILE A 1 656 ? -11.678 -10.820 28.244 1.00 75.00 656 ILE A CA 1
ATOM 5442 C C . ILE A 1 656 ? -12.023 -9.340 28.117 1.00 75.00 656 ILE A C 1
ATOM 5444 O O . ILE A 1 656 ? -11.203 -8.583 27.593 1.00 75.00 656 ILE A O 1
ATOM 5448 N N . TYR A 1 657 ? -13.205 -8.926 28.573 1.00 73.56 657 TYR A N 1
ATOM 5449 C CA . TYR A 1 657 ? -13.649 -7.538 28.454 1.00 73.56 657 TYR A CA 1
ATOM 5450 C C . TYR A 1 657 ? -12.784 -6.605 29.303 1.00 73.56 657 TYR A C 1
ATOM 5452 O O . TYR A 1 657 ? -12.329 -5.578 28.799 1.00 73.56 657 TYR A O 1
ATOM 5460 N N . ALA A 1 658 ? -12.428 -7.020 30.522 1.00 73.88 658 ALA A N 1
ATOM 5461 C CA . ALA A 1 658 ? -11.480 -6.301 31.366 1.00 73.88 658 ALA A CA 1
ATOM 5462 C C . ALA A 1 658 ? -10.108 -6.174 30.689 1.00 73.88 658 ALA A C 1
ATOM 5464 O O . ALA A 1 658 ? -9.541 -5.088 30.654 1.00 73.88 658 ALA A O 1
ATOM 5465 N N . LYS A 1 659 ? -9.586 -7.244 30.071 1.00 68.50 659 LYS A N 1
ATOM 5466 C CA . LYS A 1 659 ? -8.302 -7.209 29.351 1.00 68.50 659 LYS A CA 1
ATOM 5467 C C . LYS A 1 659 ? -8.341 -6.309 28.112 1.00 68.50 659 LYS A C 1
ATOM 5469 O O . LYS A 1 659 ? -7.339 -5.667 27.798 1.00 68.50 659 LYS A O 1
ATOM 5474 N N . ARG A 1 660 ? -9.470 -6.257 27.396 1.00 69.38 660 ARG A N 1
ATOM 5475 C CA . ARG A 1 660 ? -9.667 -5.336 26.263 1.00 69.38 660 ARG A CA 1
ATOM 5476 C C . ARG A 1 660 ? -9.675 -3.885 26.732 1.00 69.38 660 ARG A C 1
ATOM 5478 O O . ARG A 1 660 ? -8.902 -3.093 26.201 1.00 69.38 660 ARG A O 1
ATOM 5485 N N . PHE A 1 661 ? -10.466 -3.573 27.759 1.00 72.50 661 PHE A N 1
ATOM 5486 C CA . PHE A 1 661 ? -10.512 -2.237 28.350 1.00 72.50 661 PHE A CA 1
ATOM 5487 C C . PHE A 1 661 ? -9.143 -1.820 28.902 1.00 72.50 661 PHE A C 1
ATOM 5489 O O . PHE A 1 661 ? -8.684 -0.711 28.659 1.00 72.50 661 PHE A O 1
ATOM 5496 N N . LEU A 1 662 ? -8.436 -2.744 29.558 1.00 66.06 662 LEU A N 1
ATOM 5497 C CA . LEU A 1 662 ? -7.086 -2.533 30.072 1.00 66.06 662 LEU A CA 1
ATOM 5498 C C . LEU A 1 662 ? -6.098 -2.183 28.956 1.00 66.06 662 LEU A C 1
ATOM 5500 O O . LEU A 1 662 ? -5.290 -1.279 29.121 1.00 66.06 662 LEU A O 1
ATOM 5504 N N . LYS A 1 663 ? -6.182 -2.852 27.801 1.00 65.81 663 LYS A N 1
ATOM 5505 C CA . LYS A 1 663 ? -5.346 -2.528 26.640 1.00 65.81 663 LYS A CA 1
ATOM 5506 C C . LYS A 1 663 ? -5.614 -1.110 26.121 1.00 65.81 663 LYS A C 1
ATOM 5508 O O . LYS A 1 663 ? -4.655 -0.414 25.817 1.00 65.81 663 LYS A O 1
ATOM 5513 N N . ILE A 1 664 ? -6.879 -0.692 26.039 1.00 66.50 664 ILE A N 1
ATOM 5514 C CA . ILE A 1 664 ? -7.262 0.660 25.595 1.00 66.50 664 ILE A CA 1
ATOM 5515 C C . ILE A 1 664 ? -6.793 1.703 26.615 1.00 66.50 664 ILE A C 1
ATOM 5517 O O . ILE A 1 664 ? -6.115 2.663 26.263 1.00 66.50 664 ILE A O 1
ATOM 5521 N N . LYS A 1 665 ? -7.023 1.443 27.906 1.00 68.12 665 LYS A N 1
ATOM 5522 C CA . LYS A 1 665 ? -6.466 2.228 29.010 1.00 68.12 665 LYS A CA 1
ATOM 5523 C C . LYS A 1 665 ? -4.949 2.379 28.872 1.00 68.12 665 LYS A C 1
ATOM 5525 O O . LYS A 1 665 ? -4.446 3.486 28.954 1.00 68.12 665 LYS A O 1
ATOM 5530 N N . TYR A 1 666 ? -4.216 1.308 28.589 1.00 61.16 666 TYR A N 1
ATOM 5531 C CA . TYR A 1 666 ? -2.762 1.359 28.405 1.00 61.16 666 TYR A CA 1
ATOM 5532 C C . TYR A 1 666 ? -2.309 2.115 27.150 1.00 61.16 666 TYR A C 1
ATOM 5534 O O . TYR A 1 666 ? -1.160 2.533 27.089 1.00 61.16 666 TYR A O 1
ATOM 5542 N N . GLN A 1 667 ? -3.169 2.256 26.141 1.00 61.69 667 GLN A N 1
ATOM 5543 C CA . GLN A 1 667 ? -2.872 3.041 24.942 1.00 61.69 667 GLN A CA 1
ATOM 5544 C C . GLN A 1 667 ? -3.062 4.544 25.184 1.00 61.69 667 GLN A C 1
ATOM 5546 O O . GLN A 1 667 ? -2.290 5.336 24.653 1.00 61.69 667 GLN A O 1
ATOM 5551 N N . ASN A 1 668 ? -4.047 4.923 26.004 1.00 62.12 668 ASN A N 1
ATOM 5552 C CA . ASN A 1 668 ? -4.379 6.327 26.287 1.00 62.12 668 ASN A CA 1
ATOM 5553 C C . ASN A 1 668 ? -3.598 6.908 27.476 1.00 62.12 668 ASN A C 1
ATOM 5555 O O . ASN A 1 668 ? -3.368 8.113 27.565 1.00 62.12 668 ASN A O 1
ATOM 5559 N N . TYR A 1 669 ? -3.160 6.047 28.394 1.00 58.12 669 TYR A N 1
ATOM 5560 C CA . TYR A 1 669 ? -2.244 6.410 29.466 1.00 58.12 669 TYR A CA 1
ATOM 5561 C C . TYR A 1 669 ? -0.807 6.136 29.037 1.00 58.12 669 TYR A C 1
ATOM 5563 O O . TYR A 1 669 ? -0.494 5.043 28.565 1.00 58.12 669 TYR A O 1
ATOM 5571 N N . ARG A 1 670 ? 0.108 7.078 29.291 1.00 49.06 670 ARG A N 1
ATOM 5572 C CA . ARG A 1 670 ? 1.540 6.763 29.276 1.00 49.06 670 ARG A CA 1
ATOM 5573 C C . ARG A 1 670 ? 1.850 5.889 30.485 1.00 49.06 670 ARG A C 1
ATOM 5575 O O . ARG A 1 670 ? 2.289 6.374 31.519 1.00 49.06 670 ARG A O 1
ATOM 5582 N N . LEU A 1 671 ? 1.654 4.581 30.358 1.00 46.03 671 LEU A N 1
ATOM 5583 C CA . LEU A 1 671 ? 2.312 3.647 31.261 1.00 46.03 671 LEU A CA 1
ATOM 5584 C C . LEU A 1 671 ? 3.777 3.584 30.869 1.00 46.03 671 LEU A C 1
ATOM 5586 O O . LEU A 1 671 ? 4.172 2.821 29.983 1.00 46.03 671 LEU A O 1
ATOM 5590 N N . LYS A 1 672 ? 4.569 4.424 31.532 1.00 43.75 672 LYS A N 1
ATOM 5591 C CA . LYS A 1 672 ? 6.015 4.485 31.365 1.00 43.75 672 LYS A CA 1
ATOM 5592 C C . LYS A 1 672 ? 6.722 3.174 31.705 1.00 43.75 672 LYS A C 1
ATOM 5594 O O . LYS A 1 672 ? 7.890 3.078 31.380 1.00 43.75 672 LYS A O 1
ATOM 5599 N N . ASP A 1 673 ? 6.054 2.159 32.257 1.00 45.41 673 ASP A N 1
ATOM 5600 C CA . ASP A 1 673 ? 6.778 1.060 32.898 1.00 45.41 673 ASP A CA 1
ATOM 5601 C C . ASP A 1 673 ? 6.912 -0.221 32.057 1.00 45.41 673 ASP A C 1
ATOM 5603 O O . ASP A 1 673 ? 8.023 -0.706 31.886 1.00 45.41 673 ASP A O 1
ATOM 5607 N N . ASN A 1 674 ? 5.876 -0.780 31.420 1.00 42.94 674 ASN A N 1
ATOM 5608 C CA . ASN A 1 674 ? 6.015 -2.164 30.909 1.00 42.94 674 ASN A CA 1
ATOM 5609 C C . ASN A 1 674 ? 6.625 -2.335 29.500 1.00 42.94 674 ASN A C 1
ATOM 5611 O O . ASN A 1 674 ? 7.288 -3.338 29.239 1.00 42.94 674 ASN A O 1
ATOM 5615 N N . LEU A 1 675 ? 6.447 -1.387 28.576 1.00 42.84 675 LEU A N 1
ATOM 5616 C CA . LEU A 1 675 ? 7.129 -1.429 27.266 1.00 42.84 675 LEU A CA 1
ATOM 5617 C C . LEU A 1 675 ? 8.555 -0.869 27.363 1.00 42.84 675 LEU A C 1
ATOM 5619 O O . LEU A 1 675 ? 9.484 -1.408 26.767 1.00 42.84 675 LEU A O 1
ATOM 5623 N N . TYR A 1 676 ? 8.731 0.175 28.165 1.00 47.66 676 TYR A N 1
ATOM 5624 C CA . TYR A 1 676 ? 10.005 0.839 28.419 1.00 47.66 676 TYR A CA 1
ATOM 5625 C C . TYR A 1 676 ? 11.000 -0.052 29.168 1.00 47.66 676 TYR A C 1
ATOM 5627 O O . TYR A 1 676 ? 12.122 -0.171 28.687 1.00 47.66 676 TYR A O 1
ATOM 5635 N N . TYR A 1 677 ? 10.606 -0.762 30.240 1.00 45.12 677 TYR A N 1
ATOM 5636 C CA . TYR A 1 677 ? 11.511 -1.705 30.918 1.00 45.12 677 TYR A CA 1
ATOM 5637 C C . TYR A 1 677 ? 11.993 -2.812 29.971 1.00 45.12 677 TYR A C 1
ATOM 5639 O O . TYR A 1 677 ? 13.181 -3.125 29.950 1.00 45.12 677 TYR A O 1
ATOM 5647 N N . ALA A 1 678 ? 11.111 -3.365 29.128 1.00 46.41 678 ALA A N 1
ATOM 5648 C CA . ALA A 1 678 ? 11.482 -4.419 28.180 1.00 46.41 678 ALA A CA 1
ATOM 5649 C C . ALA A 1 678 ? 12.460 -3.927 27.092 1.00 46.41 678 ALA A C 1
ATOM 5651 O O . ALA A 1 678 ? 13.363 -4.662 26.679 1.00 46.41 678 ALA A O 1
ATOM 5652 N N . TYR A 1 679 ? 12.305 -2.681 26.628 1.00 48.44 679 TYR A N 1
ATOM 5653 C CA . TYR A 1 679 ? 13.221 -2.072 25.662 1.00 48.44 679 TYR A CA 1
ATOM 5654 C C . TYR A 1 679 ? 14.534 -1.612 26.309 1.00 48.44 679 TYR A C 1
ATOM 5656 O O . TYR A 1 679 ? 15.597 -1.914 25.763 1.00 48.44 679 TYR A O 1
ATOM 5664 N N . GLN A 1 680 ? 14.490 -0.969 27.480 1.00 46.56 680 GLN A N 1
ATOM 5665 C CA . GLN A 1 680 ? 15.676 -0.608 28.258 1.00 46.56 680 GLN A CA 1
ATOM 5666 C C . GLN A 1 680 ? 16.504 -1.837 28.593 1.00 46.56 680 GLN A C 1
ATOM 5668 O O . GLN A 1 680 ? 17.674 -1.886 28.242 1.00 46.56 680 GLN A O 1
ATOM 5673 N N . GLU A 1 681 ? 15.907 -2.883 29.163 1.00 50.62 681 GLU A N 1
ATOM 5674 C CA . GLU A 1 681 ? 16.631 -4.099 29.527 1.00 50.62 681 GLU A CA 1
ATOM 5675 C C . GLU A 1 681 ? 17.368 -4.705 28.318 1.00 50.62 681 GLU A C 1
ATOM 5677 O O . GLU A 1 681 ? 18.512 -5.154 28.436 1.00 50.62 681 GLU A O 1
ATOM 5682 N N . LYS A 1 682 ? 16.752 -4.673 27.129 1.00 53.41 682 LYS A N 1
ATOM 5683 C CA . LYS A 1 682 ? 17.358 -5.174 25.891 1.00 53.41 682 LYS A CA 1
ATOM 5684 C C . LYS A 1 682 ? 18.520 -4.300 25.401 1.00 53.41 682 LYS A C 1
ATOM 5686 O O . LYS A 1 682 ? 19.573 -4.848 25.073 1.00 53.41 682 LYS A O 1
ATOM 5691 N N . TYR A 1 683 ? 18.356 -2.977 25.353 1.00 56.53 683 TYR A N 1
ATOM 5692 C CA . TYR A 1 683 ? 19.399 -2.057 24.875 1.00 56.53 683 TYR A CA 1
ATOM 5693 C C . TYR A 1 683 ? 20.541 -1.888 25.884 1.00 56.53 683 TYR A C 1
ATOM 5695 O O . TYR A 1 683 ? 21.709 -1.921 25.503 1.00 56.53 683 TYR A O 1
ATOM 5703 N N . THR A 1 684 ? 20.227 -1.834 27.178 1.00 58.50 684 THR A N 1
ATOM 5704 C CA . THR A 1 684 ? 21.187 -1.825 28.287 1.00 58.50 684 THR A CA 1
ATOM 5705 C C . THR A 1 684 ? 22.079 -3.067 28.259 1.00 58.50 684 THR A C 1
ATOM 5707 O O . THR A 1 684 ? 23.297 -2.955 28.404 1.00 58.50 684 THR A O 1
ATOM 5710 N N . LYS A 1 685 ? 21.515 -4.257 27.999 1.00 65.50 685 LYS A N 1
ATOM 5711 C CA . LYS A 1 685 ? 22.301 -5.496 27.853 1.00 65.50 685 LYS A CA 1
ATOM 5712 C C . LYS A 1 685 ? 23.269 -5.450 26.666 1.00 65.50 685 LYS A C 1
ATOM 5714 O O . LYS A 1 685 ? 24.366 -5.992 26.779 1.00 65.50 685 LYS A O 1
ATOM 5719 N N . GLU A 1 686 ? 22.892 -4.835 25.546 1.00 67.56 686 GLU A N 1
ATOM 5720 C CA . GLU A 1 686 ? 23.768 -4.691 24.370 1.00 67.56 686 GLU A CA 1
ATOM 5721 C C . GLU A 1 686 ? 24.861 -3.631 24.584 1.00 67.56 686 GLU A C 1
ATOM 5723 O O . GLU A 1 686 ? 26.033 -3.915 24.330 1.00 67.56 686 GLU A O 1
ATOM 5728 N N . PHE A 1 687 ? 24.523 -2.460 25.137 1.00 74.62 687 PHE A N 1
ATOM 5729 C CA . PHE A 1 687 ? 25.491 -1.399 25.450 1.00 74.62 687 PHE A CA 1
ATOM 5730 C C . PHE A 1 687 ? 26.574 -1.882 26.423 1.00 74.62 687 PHE A C 1
ATOM 5732 O O . PHE A 1 687 ? 27.766 -1.754 26.144 1.00 74.62 687 PHE A O 1
ATOM 5739 N N . ILE A 1 688 ? 26.171 -2.526 27.526 1.00 74.88 688 ILE A N 1
ATOM 5740 C CA . ILE A 1 688 ? 27.106 -3.068 28.523 1.00 74.88 688 ILE A CA 1
ATOM 5741 C C . ILE A 1 688 ? 28.047 -4.096 27.883 1.00 74.88 688 ILE A C 1
ATOM 5743 O O . ILE A 1 688 ? 29.241 -4.096 28.172 1.00 74.88 688 ILE A O 1
ATOM 5747 N N . LYS A 1 689 ? 27.547 -4.966 26.995 1.00 77.62 689 LYS A N 1
ATOM 5748 C CA . LYS A 1 689 ? 28.391 -5.948 26.292 1.00 77.62 689 LYS A CA 1
ATOM 5749 C C . LYS A 1 689 ? 29.425 -5.282 25.385 1.00 77.62 689 LYS A C 1
ATOM 5751 O O . LYS A 1 689 ? 30.549 -5.772 25.307 1.00 77.62 689 LYS A O 1
ATOM 5756 N N . LEU A 1 690 ? 29.060 -4.197 24.702 1.00 80.12 690 LEU A N 1
ATOM 5757 C CA . LEU A 1 690 ? 29.974 -3.456 23.833 1.00 80.12 690 LEU A CA 1
ATOM 5758 C C . LEU A 1 690 ? 31.034 -2.699 24.637 1.00 80.12 690 LEU A C 1
ATOM 5760 O O . LEU A 1 690 ? 32.211 -2.830 24.323 1.00 80.12 690 LEU A O 1
ATOM 5764 N N . LYS A 1 691 ? 30.651 -2.009 25.717 1.00 83.69 691 LYS A N 1
ATOM 5765 C CA . LYS A 1 691 ? 31.606 -1.310 26.594 1.00 83.69 691 LYS A CA 1
ATOM 5766 C C . LYS A 1 691 ? 32.550 -2.260 27.323 1.00 83.69 691 LYS A C 1
ATOM 5768 O O . LYS A 1 691 ? 33.739 -1.982 27.430 1.00 83.69 691 LYS A O 1
ATOM 5773 N N . LYS A 1 692 ? 32.065 -3.439 27.732 1.00 86.00 692 LYS A N 1
ATOM 5774 C CA . LYS A 1 692 ? 32.932 -4.528 28.209 1.00 86.00 692 LYS A CA 1
ATOM 5775 C C . LYS A 1 692 ? 33.950 -4.941 27.152 1.00 86.00 692 LYS A C 1
ATOM 5777 O O . LYS A 1 692 ? 35.118 -5.104 27.475 1.00 86.00 692 LYS A O 1
ATOM 5782 N N . LEU A 1 693 ? 33.522 -5.125 25.903 1.00 87.50 693 LEU A N 1
ATOM 5783 C CA . LEU A 1 693 ? 34.423 -5.502 24.814 1.00 87.50 693 LEU A CA 1
ATOM 5784 C C . LEU A 1 693 ? 35.450 -4.400 24.505 1.00 87.50 693 LEU A C 1
ATOM 5786 O O . LEU A 1 693 ? 36.604 -4.717 24.243 1.00 87.50 693 LEU A O 1
ATOM 5790 N N . GLU A 1 694 ? 35.043 -3.133 24.550 1.00 84.69 694 GLU A N 1
ATOM 5791 C CA . GLU A 1 694 ? 35.920 -1.972 24.367 1.00 84.69 694 GLU A CA 1
ATOM 5792 C C . GLU A 1 694 ? 36.996 -1.919 25.455 1.00 84.69 694 GLU A C 1
ATOM 5794 O O . GLU A 1 694 ? 38.183 -1.948 25.144 1.00 84.69 694 GLU A O 1
ATOM 5799 N N . ALA A 1 695 ? 36.588 -1.981 26.724 1.00 81.38 695 ALA A N 1
ATOM 5800 C CA . ALA A 1 695 ? 37.494 -2.071 27.864 1.00 81.38 695 ALA A CA 1
ATOM 5801 C C . ALA A 1 695 ? 38.464 -3.255 27.758 1.00 81.38 695 ALA A C 1
ATOM 5803 O O . ALA A 1 695 ? 39.661 -3.120 27.996 1.00 81.38 695 ALA A O 1
ATOM 5804 N N . PHE A 1 696 ? 37.943 -4.419 27.367 1.00 86.44 696 PHE A N 1
ATOM 5805 C CA . PHE A 1 696 ? 38.731 -5.628 27.164 1.00 86.44 696 PHE A CA 1
ATOM 5806 C C . PHE A 1 696 ? 39.763 -5.456 26.043 1.00 86.44 696 PHE A C 1
ATOM 5808 O O . PHE A 1 696 ? 40.917 -5.839 26.204 1.00 86.44 696 PHE A O 1
ATOM 5815 N N . SER A 1 697 ? 39.368 -4.847 24.923 1.00 86.38 697 SER A N 1
ATOM 5816 C CA . SER A 1 697 ? 40.260 -4.542 23.802 1.00 86.38 697 SER A CA 1
ATOM 5817 C C . SER A 1 697 ? 41.356 -3.552 24.197 1.00 86.38 697 SER A C 1
ATOM 5819 O O . SER A 1 697 ? 42.502 -3.726 23.784 1.00 86.38 697 SER A O 1
ATOM 5821 N N . SER A 1 698 ? 41.015 -2.525 24.977 1.00 79.81 698 SER A N 1
ATOM 5822 C CA . SER A 1 698 ? 41.966 -1.525 25.467 1.00 79.81 698 SER A CA 1
ATOM 5823 C C . SER A 1 698 ? 42.943 -2.122 26.475 1.00 79.81 698 SER A C 1
ATOM 5825 O O . SER A 1 698 ? 44.138 -1.901 26.337 1.00 79.81 698 SER A O 1
ATOM 5827 N N . PHE A 1 699 ? 42.473 -2.962 27.407 1.00 81.62 699 PHE A N 1
ATOM 5828 C CA . PHE A 1 699 ? 43.339 -3.711 28.326 1.00 81.62 699 PHE A CA 1
ATOM 5829 C C . PHE A 1 699 ? 44.377 -4.555 27.578 1.00 81.62 699 PHE A C 1
ATOM 5831 O O . PHE A 1 699 ? 45.551 -4.539 27.925 1.00 81.62 699 PHE A O 1
ATOM 5838 N N . LEU A 1 700 ? 43.953 -5.258 26.524 1.00 80.44 700 LEU A N 1
ATOM 5839 C CA . LEU A 1 700 ? 44.854 -6.080 25.715 1.00 80.44 700 LEU A CA 1
ATOM 5840 C C . LEU A 1 700 ? 45.819 -5.253 24.847 1.00 80.44 700 LEU A C 1
ATOM 5842 O O . LEU A 1 700 ? 46.798 -5.810 24.362 1.00 80.44 700 LEU A O 1
ATOM 5846 N N . SER A 1 701 ? 45.538 -3.962 24.633 1.00 75.12 701 SER A N 1
ATOM 5847 C CA . SER A 1 701 ? 46.387 -3.055 23.849 1.00 75.12 701 SER A CA 1
ATOM 5848 C C . SER A 1 701 ? 47.375 -2.263 24.720 1.00 75.12 701 SER A C 1
ATOM 5850 O O . SER A 1 701 ? 48.502 -2.056 24.290 1.00 75.12 701 SER A O 1
ATOM 5852 N N . ASP A 1 702 ? 46.974 -1.836 25.926 1.00 66.44 702 ASP A N 1
ATOM 5853 C CA . ASP A 1 702 ? 47.772 -1.008 26.843 1.00 66.44 702 ASP A CA 1
ATOM 5854 C C . ASP A 1 702 ? 47.637 -1.507 28.298 1.00 66.44 702 ASP A C 1
ATOM 5856 O O . ASP A 1 702 ? 46.629 -1.315 28.983 1.00 66.44 702 ASP A O 1
ATOM 5860 N N . ASN A 1 703 ? 48.684 -2.177 28.783 1.00 58.84 703 ASN A N 1
ATOM 5861 C CA . ASN A 1 703 ? 48.632 -3.097 29.929 1.00 58.84 703 ASN A CA 1
ATOM 5862 C C . ASN A 1 703 ? 48.491 -2.456 31.330 1.00 58.84 703 ASN A C 1
ATOM 5864 O O . ASN A 1 703 ? 48.513 -3.183 32.323 1.00 58.84 703 ASN A O 1
ATOM 5868 N N . LYS A 1 704 ? 48.412 -1.124 31.474 1.00 55.50 704 LYS A N 1
ATOM 5869 C CA . LYS A 1 704 ? 48.721 -0.475 32.770 1.00 55.50 704 LYS A CA 1
ATOM 5870 C C . LYS A 1 704 ? 47.557 0.143 33.557 1.00 55.50 704 LYS A C 1
ATOM 5872 O O . LYS A 1 704 ? 47.724 0.311 34.759 1.00 55.50 704 LYS A O 1
ATOM 5877 N N . SER A 1 705 ? 46.386 0.427 32.975 1.00 61.16 705 SER A N 1
ATOM 5878 C CA . SER A 1 705 ? 45.302 1.130 33.709 1.00 61.16 705 SER A CA 1
ATOM 5879 C C . SER A 1 705 ? 43.974 0.378 33.848 1.00 61.16 705 SER A C 1
ATOM 5881 O O . SER A 1 705 ? 43.108 0.825 34.595 1.00 61.16 705 SER A O 1
ATOM 5883 N N . TYR A 1 706 ? 43.788 -0.750 33.152 1.00 66.50 706 TYR A N 1
ATOM 5884 C CA . TYR A 1 706 ? 42.468 -1.392 33.018 1.00 66.50 706 TYR A CA 1
ATOM 5885 C C . TYR A 1 706 ? 42.304 -2.704 33.798 1.00 66.50 706 TYR A C 1
ATOM 5887 O O . TYR A 1 706 ? 41.207 -3.257 33.824 1.00 66.50 706 TYR A O 1
ATOM 5895 N N . SER A 1 707 ? 43.355 -3.212 34.456 1.00 69.19 707 SER A N 1
ATOM 5896 C CA . SER A 1 707 ? 43.312 -4.474 35.222 1.00 69.19 707 SER A CA 1
ATOM 5897 C C . SER A 1 707 ? 42.297 -4.447 36.371 1.00 69.19 707 SER A C 1
ATOM 5899 O O . SER A 1 707 ? 41.672 -5.460 36.671 1.00 69.19 707 SER A O 1
ATOM 5901 N N . THR A 1 708 ? 42.058 -3.270 36.951 1.00 71.19 708 THR A N 1
ATOM 5902 C CA . THR A 1 708 ? 41.076 -3.037 38.020 1.00 71.19 708 THR A CA 1
ATOM 5903 C C . THR A 1 708 ? 39.626 -3.251 37.577 1.00 71.19 708 THR A C 1
ATOM 5905 O O . THR A 1 708 ? 38.739 -3.336 38.422 1.00 71.19 708 THR A O 1
ATOM 5908 N N . TRP A 1 709 ? 39.349 -3.359 36.269 1.00 78.12 709 TRP A N 1
ATOM 5909 C CA . TRP A 1 709 ? 37.984 -3.523 35.754 1.00 78.12 709 TRP A CA 1
ATOM 5910 C C . TRP A 1 709 ? 37.512 -4.986 35.719 1.00 78.12 709 TRP A C 1
ATOM 5912 O O . TRP A 1 709 ? 36.368 -5.280 35.351 1.00 78.12 709 TRP A O 1
ATOM 5922 N N . PHE A 1 710 ? 38.377 -5.919 36.113 1.00 80.19 710 PHE A N 1
ATOM 5923 C CA . PHE A 1 710 ? 38.169 -7.355 35.980 1.00 80.19 710 PHE A CA 1
ATOM 5924 C C . PHE A 1 710 ? 37.765 -8.000 37.319 1.00 80.19 710 PHE A C 1
ATOM 5926 O O . PHE A 1 710 ? 38.337 -7.712 38.362 1.00 80.19 710 PHE A O 1
ATOM 5933 N N . ILE A 1 711 ? 36.769 -8.896 37.298 1.00 74.69 711 ILE A N 1
ATOM 5934 C CA . ILE A 1 711 ? 36.222 -9.595 38.484 1.00 74.69 711 ILE A CA 1
ATOM 5935 C C . ILE A 1 711 ? 37.162 -10.696 38.992 1.00 74.69 711 ILE A C 1
ATOM 5937 O O . ILE A 1 711 ? 37.081 -11.112 40.144 1.00 74.69 711 ILE A O 1
ATOM 5941 N N . LYS A 1 712 ? 37.996 -11.249 38.111 1.00 70.38 712 LYS A N 1
ATOM 5942 C CA . LYS A 1 712 ? 38.872 -12.388 38.398 1.00 70.38 712 LYS A CA 1
ATOM 5943 C C . LYS A 1 712 ? 40.246 -12.126 37.811 1.00 70.38 712 LYS A C 1
ATOM 5945 O O . LYS A 1 712 ? 40.333 -11.452 36.784 1.00 70.38 712 LYS A O 1
ATOM 5950 N N . ASP A 1 713 ? 41.265 -12.715 38.433 1.00 66.31 713 ASP A N 1
ATOM 5951 C CA . ASP A 1 713 ? 42.632 -12.681 37.928 1.00 66.31 713 ASP A CA 1
ATOM 5952 C C . ASP A 1 713 ? 42.662 -13.098 36.445 1.00 66.31 713 ASP A C 1
ATOM 5954 O O . ASP A 1 713 ? 42.174 -14.166 36.053 1.00 66.31 713 ASP A O 1
ATOM 5958 N N . ASN A 1 714 ? 43.154 -12.183 35.614 1.00 69.81 714 ASN A N 1
ATOM 5959 C CA . ASN A 1 714 ? 43.225 -12.288 34.164 1.00 69.81 714 ASN A CA 1
ATOM 5960 C C . ASN A 1 714 ? 44.674 -12.473 33.677 1.00 69.81 714 ASN A C 1
ATOM 5962 O O . ASN A 1 714 ? 44.923 -12.393 32.475 1.00 69.81 714 ASN A O 1
ATOM 5966 N N . THR A 1 715 ? 45.615 -12.770 34.579 1.00 65.94 715 THR A N 1
ATOM 5967 C CA . THR A 1 715 ? 47.046 -12.969 34.289 1.00 65.94 715 THR A CA 1
ATOM 5968 C C . THR A 1 715 ? 47.313 -13.968 33.155 1.00 65.94 715 THR A C 1
ATOM 5970 O O . THR A 1 715 ? 48.164 -13.719 32.306 1.00 65.94 715 THR A O 1
ATOM 5973 N N . ASN A 1 716 ? 46.531 -15.049 33.044 1.00 71.81 716 ASN A N 1
ATOM 5974 C CA . ASN A 1 716 ? 46.687 -16.077 31.994 1.00 71.81 716 ASN A CA 1
ATOM 5975 C C . ASN A 1 716 ? 45.839 -15.850 30.724 1.00 71.81 716 ASN A C 1
ATOM 5977 O O . ASN A 1 716 ? 45.726 -16.727 29.855 1.00 71.81 716 ASN A O 1
ATOM 5981 N N . LEU A 1 717 ? 45.208 -14.683 30.598 1.00 76.25 717 LEU A N 1
ATOM 5982 C CA . LEU A 1 717 ? 44.238 -14.400 29.543 1.00 76.25 717 LEU A CA 1
ATOM 5983 C C . LEU A 1 717 ? 44.887 -14.288 28.158 1.00 76.25 717 LEU A C 1
ATOM 5985 O O . LEU A 1 717 ? 44.350 -14.841 27.202 1.00 76.25 717 LEU A O 1
ATOM 5989 N N . ILE A 1 718 ? 46.040 -13.620 28.049 1.00 75.69 718 ILE A N 1
ATOM 5990 C CA . ILE A 1 718 ? 46.745 -13.436 26.769 1.00 75.69 718 ILE A CA 1
ATOM 5991 C C . ILE A 1 718 ? 47.138 -14.794 26.181 1.00 75.69 718 ILE A C 1
ATOM 5993 O O . ILE A 1 718 ? 46.910 -15.033 25.001 1.00 75.69 718 ILE A O 1
ATOM 5997 N N . ASN A 1 719 ? 47.620 -15.724 27.009 1.00 78.50 719 ASN A N 1
ATOM 5998 C CA . ASN A 1 719 ? 47.974 -17.076 26.569 1.00 78.50 719 ASN A CA 1
ATOM 5999 C C . ASN A 1 719 ? 46.747 -17.861 26.087 1.00 78.50 719 ASN A C 1
ATOM 6001 O O . ASN A 1 719 ? 46.798 -18.507 25.047 1.00 78.50 719 ASN A O 1
ATOM 6005 N N . THR A 1 720 ? 45.614 -17.739 26.784 1.00 81.31 720 THR A N 1
ATOM 6006 C CA . THR A 1 720 ? 44.353 -18.391 26.385 1.00 81.31 720 THR A CA 1
ATOM 6007 C C . THR A 1 720 ? 43.777 -17.792 25.095 1.00 81.31 720 THR A C 1
ATOM 6009 O O . THR A 1 720 ? 43.216 -18.502 24.260 1.00 81.31 720 THR A O 1
ATOM 6012 N N . LEU A 1 721 ? 43.902 -16.475 24.917 1.00 84.50 721 LEU A N 1
ATOM 6013 C CA . LEU A 1 721 ? 43.494 -15.778 23.699 1.00 84.50 721 LEU A CA 1
ATOM 6014 C C . LEU A 1 721 ? 44.400 -16.136 22.525 1.00 84.50 721 LEU A C 1
ATOM 6016 O O . LEU A 1 721 ? 43.889 -16.431 21.451 1.00 84.50 721 LEU A O 1
ATOM 6020 N N . ASN A 1 722 ? 45.715 -16.152 22.735 1.00 83.19 722 ASN A N 1
ATOM 6021 C CA . ASN A 1 722 ? 46.688 -16.549 21.726 1.00 83.19 722 ASN A CA 1
ATOM 6022 C C . ASN A 1 722 ? 46.488 -18.010 21.314 1.00 83.19 722 ASN A C 1
ATOM 6024 O O . ASN A 1 722 ? 46.473 -18.287 20.119 1.00 83.19 722 ASN A O 1
ATOM 6028 N N . ASP A 1 723 ? 46.227 -18.921 22.259 1.00 85.44 723 ASP A N 1
ATOM 6029 C CA . ASP A 1 723 ? 45.871 -20.310 21.940 1.00 85.44 723 ASP A CA 1
ATOM 6030 C C . ASP A 1 723 ? 44.593 -20.378 21.095 1.00 85.44 723 ASP A C 1
ATOM 6032 O O . ASP A 1 723 ? 44.569 -21.014 20.042 1.00 85.44 723 ASP A O 1
ATOM 6036 N N . TYR A 1 724 ? 43.535 -19.664 21.489 1.00 87.88 724 TYR A N 1
ATOM 6037 C CA . TYR A 1 724 ? 42.286 -19.647 20.729 1.00 87.88 724 TYR A CA 1
ATOM 6038 C C . TYR A 1 724 ? 42.455 -19.052 19.322 1.00 87.88 724 TYR A C 1
ATOM 6040 O O . TYR A 1 724 ? 41.935 -19.606 18.353 1.00 87.88 724 TYR A O 1
ATOM 6048 N N . LEU A 1 725 ? 43.179 -17.937 19.197 1.00 87.38 725 LEU A N 1
ATOM 6049 C CA . LEU A 1 725 ? 43.409 -17.240 17.930 1.00 87.38 725 LEU A CA 1
ATOM 6050 C C . LEU A 1 725 ? 44.367 -17.994 17.004 1.00 87.38 725 LEU A C 1
ATOM 6052 O O . LEU A 1 725 ? 44.196 -17.929 15.783 1.00 87.38 725 LEU A O 1
ATOM 6056 N N . SER A 1 726 ? 45.306 -18.769 17.560 1.00 82.75 726 SER A N 1
ATOM 6057 C CA . SER A 1 726 ? 46.214 -19.619 16.782 1.00 82.75 726 SER A CA 1
ATOM 6058 C C . SER A 1 726 ? 45.453 -20.616 15.900 1.00 82.75 726 SER A C 1
ATOM 6060 O O . SER A 1 726 ? 45.860 -20.872 14.770 1.00 82.75 726 SER A O 1
ATOM 6062 N N . ARG A 1 727 ? 44.271 -21.073 16.343 1.00 85.25 727 ARG A N 1
ATOM 6063 C CA . ARG A 1 727 ? 43.378 -21.975 15.586 1.00 85.25 727 ARG A CA 1
ATOM 6064 C C . ARG A 1 727 ? 42.852 -21.359 14.288 1.00 85.25 727 ARG A C 1
ATOM 6066 O O . ARG A 1 727 ? 42.391 -22.086 13.411 1.00 85.25 727 ARG A O 1
ATOM 6073 N N . TYR A 1 728 ? 42.908 -20.035 14.177 1.00 81.19 728 TYR A N 1
ATOM 6074 C CA . TYR A 1 728 ? 42.436 -19.264 13.031 1.00 81.19 728 TYR A CA 1
ATOM 6075 C C . TYR A 1 728 ? 43.575 -18.528 12.306 1.00 81.19 728 TYR A C 1
ATOM 6077 O O . TYR A 1 728 ? 43.307 -17.709 11.435 1.00 81.19 728 TYR A O 1
ATOM 6085 N N . ASN A 1 729 ? 44.844 -18.795 12.647 1.00 81.06 729 ASN A N 1
ATOM 6086 C CA . ASN A 1 729 ? 46.024 -18.092 12.119 1.00 81.06 729 ASN A CA 1
ATOM 6087 C C . ASN A 1 729 ? 46.002 -16.563 12.320 1.00 81.06 729 ASN A C 1
ATOM 6089 O O . ASN A 1 729 ? 46.644 -15.824 11.570 1.00 81.06 729 ASN A O 1
ATOM 6093 N N . TYR A 1 730 ? 45.291 -16.073 13.336 1.00 83.38 730 TYR A N 1
ATOM 6094 C CA . TYR A 1 730 ? 45.294 -14.657 13.690 1.00 83.38 730 TYR A CA 1
ATOM 6095 C C . TYR A 1 730 ? 46.240 -14.396 14.860 1.00 83.38 730 TYR A C 1
ATOM 6097 O O . TYR A 1 730 ? 46.279 -15.150 15.829 1.00 83.38 730 TYR A O 1
ATOM 6105 N N . LYS A 1 731 ? 46.983 -13.288 14.787 1.00 86.19 731 LYS A N 1
ATOM 6106 C CA . LYS A 1 731 ? 47.690 -12.730 15.946 1.00 86.19 731 LYS A CA 1
ATOM 6107 C C . LYS A 1 731 ? 46.754 -11.808 16.719 1.00 86.19 731 LYS A C 1
ATOM 6109 O O . LYS A 1 731 ? 45.841 -11.217 16.128 1.00 86.19 731 LYS A O 1
ATOM 6114 N N . LEU A 1 732 ? 46.985 -11.683 18.024 1.00 84.94 732 LEU A N 1
ATOM 6115 C CA . LEU A 1 732 ? 46.188 -10.823 18.894 1.00 84.94 732 LEU A CA 1
ATOM 6116 C C . LEU A 1 732 ? 46.160 -9.383 18.370 1.00 84.94 732 LEU A C 1
ATOM 6118 O O . LEU A 1 732 ? 45.079 -8.848 18.158 1.00 84.94 732 LEU A O 1
ATOM 6122 N N . ASP A 1 733 ? 47.316 -8.824 18.027 1.00 84.06 733 ASP A N 1
ATOM 6123 C CA . ASP A 1 733 ? 47.464 -7.441 17.552 1.00 84.06 733 ASP A CA 1
ATOM 6124 C C . ASP A 1 733 ? 46.629 -7.186 16.286 1.00 84.06 733 ASP A C 1
ATOM 6126 O O . ASP A 1 733 ? 45.834 -6.251 16.218 1.00 84.06 733 ASP A O 1
ATOM 6130 N N . ILE A 1 734 ? 46.712 -8.098 15.308 1.00 82.31 734 ILE A N 1
ATOM 6131 C CA . ILE A 1 734 ? 45.931 -8.035 14.061 1.00 82.31 734 ILE A CA 1
ATOM 6132 C C . ILE A 1 734 ? 44.434 -8.156 14.351 1.00 82.31 734 ILE A C 1
ATOM 6134 O O . ILE A 1 734 ? 43.620 -7.482 13.721 1.00 82.31 734 ILE A O 1
ATOM 6138 N N . THR A 1 735 ? 44.057 -9.017 15.294 1.00 86.69 735 THR A N 1
ATOM 6139 C CA . THR A 1 735 ? 42.659 -9.201 15.693 1.00 86.69 735 THR A CA 1
ATOM 6140 C C . THR A 1 735 ? 42.110 -7.938 16.340 1.00 86.69 735 THR A C 1
ATOM 6142 O O . THR A 1 735 ? 41.021 -7.484 15.988 1.00 86.69 735 THR A O 1
ATOM 6145 N N . LEU A 1 736 ? 42.866 -7.338 17.254 1.00 86.94 736 LEU A N 1
ATOM 6146 C CA . LEU A 1 736 ? 42.481 -6.096 17.906 1.00 86.94 736 LEU A CA 1
ATOM 6147 C C . LEU A 1 736 ? 42.361 -4.969 16.873 1.00 86.94 736 LEU A C 1
ATOM 6149 O O . LEU A 1 736 ? 41.324 -4.312 16.822 1.00 86.94 736 LEU A O 1
ATOM 6153 N N . ASP A 1 737 ? 43.342 -4.809 15.984 1.00 84.56 737 ASP A N 1
ATOM 6154 C CA . ASP A 1 737 ? 43.397 -3.688 15.040 1.00 84.56 737 ASP A CA 1
ATOM 6155 C C . ASP A 1 737 ? 42.484 -3.812 13.828 1.00 84.56 737 ASP A C 1
ATOM 6157 O O . ASP A 1 737 ? 41.883 -2.824 13.405 1.00 84.56 737 ASP A O 1
ATOM 6161 N N . LYS A 1 738 ? 42.380 -5.004 13.241 1.00 83.31 738 LYS A N 1
ATOM 6162 C CA . LYS A 1 738 ? 41.654 -5.208 11.982 1.00 83.31 738 LYS A CA 1
ATOM 6163 C C . LYS A 1 738 ? 40.276 -5.827 12.161 1.00 83.31 738 LYS A C 1
ATOM 6165 O O . LYS A 1 738 ? 39.500 -5.783 11.213 1.00 83.31 738 LYS A O 1
ATOM 6170 N N . ILE A 1 739 ? 39.949 -6.370 13.338 1.00 88.19 739 ILE A N 1
ATOM 6171 C CA . ILE A 1 739 ? 38.645 -6.999 13.607 1.00 88.19 739 ILE A CA 1
ATOM 6172 C C . ILE A 1 739 ? 37.895 -6.273 14.725 1.00 88.19 739 ILE A C 1
ATOM 6174 O O . ILE A 1 739 ? 36.814 -5.737 14.482 1.00 88.19 739 ILE A O 1
ATOM 6178 N N . ILE A 1 740 ? 38.455 -6.220 15.936 1.00 90.81 740 ILE A N 1
ATOM 6179 C CA . ILE A 1 740 ? 37.743 -5.727 17.123 1.00 90.81 740 ILE A CA 1
ATOM 6180 C C . ILE A 1 740 ? 37.588 -4.200 17.096 1.00 90.81 740 ILE A C 1
ATOM 6182 O O . ILE A 1 740 ? 36.463 -3.719 17.217 1.00 90.81 740 ILE A O 1
ATOM 6186 N N . LYS A 1 741 ? 38.655 -3.425 16.857 1.00 86.75 741 LYS A N 1
ATOM 6187 C CA . LYS A 1 741 ? 38.583 -1.953 16.753 1.00 86.75 741 LYS A CA 1
ATOM 6188 C C . LYS A 1 741 ? 37.642 -1.493 15.620 1.00 86.75 741 LYS A C 1
ATOM 6190 O O . LYS A 1 741 ? 36.793 -0.640 15.879 1.00 86.75 741 LYS A O 1
ATOM 6195 N N . PRO A 1 742 ? 37.697 -2.048 14.391 1.00 84.50 742 PRO A N 1
ATOM 6196 C CA . PRO A 1 742 ? 36.748 -1.733 13.321 1.00 84.50 742 PRO A CA 1
ATOM 6197 C C . PRO A 1 742 ? 35.298 -2.073 13.673 1.00 84.50 742 PRO A C 1
ATOM 6199 O O . PRO A 1 742 ? 34.395 -1.298 13.361 1.00 84.50 742 PRO A O 1
ATOM 6202 N N . PHE A 1 743 ? 35.075 -3.201 14.354 1.00 86.56 743 PHE A N 1
ATOM 6203 C CA . PHE A 1 743 ? 33.752 -3.588 14.837 1.00 86.56 743 PHE A CA 1
ATOM 6204 C C . PHE A 1 743 ? 33.211 -2.600 15.880 1.00 86.56 743 PHE A C 1
ATOM 6206 O O . PHE A 1 743 ? 32.056 -2.189 15.787 1.00 86.56 743 PHE A O 1
ATOM 6213 N N . LEU A 1 744 ? 34.047 -2.164 16.828 1.00 82.00 744 LEU A N 1
ATOM 6214 C CA . LEU A 1 744 ? 33.687 -1.148 17.824 1.00 82.00 744 LEU A CA 1
ATOM 6215 C C . LEU A 1 744 ? 33.383 0.220 17.184 1.00 82.00 744 LEU A C 1
ATOM 6217 O O . LEU A 1 744 ? 32.528 0.943 17.682 1.00 82.00 744 LEU A O 1
ATOM 6221 N N . LYS A 1 745 ? 33.998 0.536 16.034 1.00 81.00 745 LYS A N 1
ATOM 6222 C CA . LYS A 1 745 ? 33.687 1.722 15.207 1.00 81.00 745 LYS A CA 1
ATOM 6223 C C . LYS A 1 745 ? 32.417 1.581 14.349 1.00 81.00 745 LYS A C 1
ATOM 6225 O O . LYS A 1 745 ? 32.112 2.477 13.568 1.00 81.00 745 LYS A O 1
ATOM 6230 N N . GLY A 1 746 ? 31.687 0.467 14.451 1.00 77.62 746 GLY A N 1
ATOM 6231 C CA . GLY A 1 746 ? 30.416 0.257 13.749 1.00 77.62 746 GLY A CA 1
ATOM 6232 C C . GLY A 1 746 ? 30.535 -0.190 12.287 1.00 77.62 746 GLY A C 1
ATOM 6233 O O . GLY A 1 746 ? 29.550 -0.139 11.551 1.00 77.62 746 GLY A O 1
ATOM 6234 N N . LEU A 1 747 ? 31.710 -0.643 11.835 1.00 83.56 747 LEU A N 1
ATOM 6235 C CA . LEU A 1 747 ? 31.875 -1.144 10.468 1.00 83.56 747 LEU A CA 1
ATOM 6236 C C . LEU A 1 747 ? 31.172 -2.497 10.272 1.00 83.56 747 LEU A C 1
ATOM 6238 O O . LEU A 1 747 ? 31.201 -3.377 11.134 1.00 83.56 747 LEU A O 1
ATOM 6242 N N . SER A 1 748 ? 30.558 -2.684 9.099 1.00 80.19 748 SER A N 1
ATOM 6243 C CA . SER A 1 748 ? 29.922 -3.955 8.738 1.00 80.19 748 SER A CA 1
ATOM 6244 C C . SER A 1 748 ? 30.952 -5.088 8.648 1.00 80.19 748 SER A C 1
ATOM 6246 O O . SER A 1 748 ? 32.091 -4.871 8.236 1.00 80.19 748 SER A O 1
ATOM 6248 N N . ILE A 1 749 ? 30.544 -6.325 8.957 1.00 78.19 749 ILE A N 1
ATOM 6249 C CA . ILE A 1 749 ? 31.426 -7.508 8.882 1.00 78.19 749 ILE A CA 1
ATOM 6250 C C . ILE A 1 749 ? 32.056 -7.649 7.487 1.00 78.19 749 ILE A C 1
ATOM 6252 O O . ILE A 1 749 ? 33.223 -8.005 7.375 1.00 78.19 749 ILE A O 1
ATOM 6256 N N . SER A 1 750 ? 31.326 -7.313 6.417 1.00 76.69 750 SER A N 1
ATOM 6257 C CA . SER A 1 750 ? 31.877 -7.322 5.058 1.00 76.69 750 SER A CA 1
ATOM 6258 C C . SER A 1 750 ? 33.012 -6.317 4.866 1.00 76.69 750 SER A C 1
ATOM 6260 O O . SER A 1 750 ? 33.990 -6.655 4.210 1.00 76.69 750 SER A O 1
ATOM 6262 N N . ASN A 1 751 ? 32.915 -5.123 5.459 1.00 80.25 751 ASN A N 1
ATOM 6263 C CA . ASN A 1 751 ? 33.969 -4.109 5.383 1.00 80.25 751 ASN A CA 1
ATOM 6264 C C . ASN A 1 751 ? 35.179 -4.509 6.234 1.00 80.25 751 ASN A C 1
ATOM 6266 O O . ASN A 1 751 ? 36.312 -4.329 5.808 1.00 80.25 751 ASN A O 1
ATOM 6270 N N . ILE A 1 752 ? 34.944 -5.115 7.403 1.00 84.56 752 ILE A N 1
ATOM 6271 C CA . ILE A 1 752 ? 36.003 -5.677 8.255 1.00 84.56 752 ILE A CA 1
ATOM 6272 C C . ILE A 1 752 ? 36.792 -6.742 7.482 1.00 84.56 752 ILE A C 1
ATOM 6274 O O . ILE A 1 752 ? 38.014 -6.688 7.423 1.00 84.56 752 ILE A O 1
ATOM 6278 N N . ILE A 1 753 ? 36.099 -7.667 6.817 1.00 82.94 753 ILE A N 1
ATOM 6279 C CA . ILE A 1 753 ? 36.725 -8.726 6.011 1.00 82.94 753 ILE A CA 1
ATOM 6280 C C . ILE A 1 753 ? 37.449 -8.155 4.785 1.00 82.94 753 ILE A C 1
ATOM 6282 O O . ILE A 1 753 ? 38.544 -8.607 4.454 1.00 82.94 753 ILE A O 1
ATOM 6286 N N . SER A 1 754 ? 36.891 -7.117 4.160 1.00 79.94 754 SER A N 1
ATOM 6287 C CA . SER A 1 754 ? 37.565 -6.386 3.084 1.00 79.94 754 SER A CA 1
ATOM 6288 C C . SER A 1 754 ? 38.869 -5.743 3.569 1.00 79.94 754 SER A C 1
ATOM 6290 O O . SER A 1 754 ? 39.881 -5.835 2.882 1.00 79.94 754 SER A O 1
ATOM 6292 N N . ASN A 1 755 ? 38.886 -5.171 4.778 1.00 80.00 755 ASN A N 1
ATOM 6293 C CA . ASN A 1 755 ? 40.089 -4.602 5.401 1.00 80.00 755 ASN A CA 1
ATOM 6294 C C . ASN A 1 755 ? 41.123 -5.672 5.800 1.00 80.00 755 ASN A C 1
ATOM 6296 O O . ASN A 1 755 ? 42.312 -5.376 5.941 1.00 80.00 755 ASN A O 1
ATOM 6300 N N . LEU A 1 756 ? 40.687 -6.924 5.964 1.00 78.38 756 LEU A N 1
ATOM 6301 C CA . LEU A 1 756 ? 41.567 -8.086 6.097 1.00 78.38 756 LEU A CA 1
ATOM 6302 C C . LEU A 1 756 ? 42.148 -8.551 4.748 1.00 78.38 756 LEU A C 1
ATOM 6304 O O . LEU A 1 756 ? 42.960 -9.471 4.741 1.00 78.38 756 LEU A O 1
ATOM 6308 N N . GLY A 1 757 ? 41.771 -7.913 3.634 1.00 75.50 757 GLY A N 1
ATOM 6309 C CA . GLY A 1 757 ? 42.254 -8.215 2.284 1.00 75.50 757 GLY A CA 1
ATOM 6310 C C . GLY A 1 757 ? 41.391 -9.213 1.510 1.00 75.50 757 GLY A C 1
ATOM 6311 O O . GLY A 1 757 ? 41.801 -9.668 0.446 1.00 75.50 757 GLY A O 1
ATOM 6312 N N . TYR A 1 758 ? 40.203 -9.564 2.013 1.00 77.44 758 TYR A N 1
ATOM 6313 C CA . TYR A 1 758 ? 39.322 -10.537 1.368 1.00 77.44 758 TYR A CA 1
ATOM 6314 C C . TYR A 1 758 ? 38.109 -9.845 0.752 1.00 77.44 758 TYR A C 1
ATOM 6316 O O . TYR A 1 758 ? 37.195 -9.395 1.447 1.00 77.44 758 TYR A O 1
ATOM 6324 N N . ASN A 1 759 ? 38.077 -9.801 -0.577 1.00 73.31 759 ASN A N 1
ATOM 6325 C CA . ASN A 1 759 ? 36.957 -9.228 -1.310 1.00 73.31 759 ASN A CA 1
ATOM 6326 C C . ASN A 1 759 ? 35.773 -10.187 -1.348 1.00 73.31 759 ASN A C 1
ATOM 6328 O O . ASN A 1 759 ? 35.918 -11.405 -1.460 1.00 73.31 759 ASN A O 1
ATOM 6332 N N . ARG A 1 760 ? 34.574 -9.613 -1.265 1.00 71.56 760 ARG A N 1
ATOM 6333 C CA . ARG A 1 760 ? 33.327 -10.363 -1.349 1.00 71.56 760 ARG A CA 1
ATOM 6334 C C . ARG A 1 760 ? 33.113 -10.851 -2.789 1.00 71.56 760 ARG A C 1
ATOM 6336 O O . ARG A 1 760 ? 32.971 -10.006 -3.671 1.00 71.56 760 ARG A O 1
ATOM 6343 N N . PRO A 1 761 ? 32.993 -12.169 -3.035 1.00 65.88 761 PRO A N 1
ATOM 6344 C CA . PRO A 1 761 ? 32.731 -12.676 -4.378 1.00 65.88 761 PRO A CA 1
ATOM 6345 C C . PRO A 1 761 ? 31.369 -12.203 -4.898 1.00 65.88 761 PRO A C 1
ATOM 6347 O O . PRO A 1 761 ? 30.386 -12.179 -4.145 1.00 65.88 761 PRO A O 1
ATOM 6350 N N . ALA A 1 762 ? 31.284 -11.891 -6.194 1.00 55.62 762 ALA A N 1
ATOM 6351 C CA . ALA A 1 762 ? 30.073 -11.362 -6.834 1.00 55.62 762 ALA A CA 1
ATOM 6352 C C . ALA A 1 762 ? 28.841 -12.281 -6.673 1.00 55.62 762 ALA A C 1
ATOM 6354 O O . ALA A 1 762 ? 27.707 -11.817 -6.595 1.00 55.62 762 ALA A O 1
ATOM 6355 N N . TYR A 1 763 ? 29.060 -13.590 -6.545 1.00 56.22 763 TYR A N 1
ATOM 6356 C CA . TYR A 1 763 ? 28.025 -14.618 -6.390 1.00 56.22 763 TYR A CA 1
ATOM 6357 C C . TYR A 1 763 ? 27.699 -14.979 -4.926 1.00 56.22 763 TYR A C 1
ATOM 6359 O O . TYR A 1 763 ? 26.850 -15.836 -4.691 1.00 56.22 763 TYR A O 1
ATOM 6367 N N . TYR A 1 764 ? 28.302 -14.335 -3.915 1.00 59.38 764 TYR A N 1
ATOM 6368 C CA . TYR A 1 764 ? 28.127 -14.698 -2.494 1.00 59.38 764 TYR A CA 1
ATOM 6369 C C . TYR A 1 764 ? 26.656 -14.764 -2.022 1.00 59.38 764 TYR A C 1
ATOM 6371 O O . TYR A 1 764 ? 26.306 -15.654 -1.245 1.00 59.38 764 TYR A O 1
ATOM 6379 N N . GLU A 1 765 ? 25.774 -13.872 -2.498 1.00 55.97 765 GLU A N 1
ATOM 6380 C CA . GLU A 1 765 ? 24.338 -13.931 -2.151 1.00 55.97 765 GLU A CA 1
ATOM 6381 C C . GLU A 1 765 ? 23.677 -15.226 -2.645 1.00 55.97 765 GLU A C 1
ATOM 6383 O O . GLU A 1 765 ? 22.903 -15.836 -1.912 1.00 55.97 765 GLU A O 1
ATOM 6388 N N . ILE A 1 766 ? 24.044 -15.712 -3.833 1.00 56.06 766 ILE A N 1
ATOM 6389 C CA . ILE A 1 766 ? 23.509 -16.956 -4.406 1.00 56.06 766 ILE A CA 1
ATOM 6390 C C . ILE A 1 766 ? 23.880 -18.151 -3.508 1.00 56.06 766 ILE A C 1
ATOM 6392 O O . ILE A 1 766 ? 23.031 -18.979 -3.181 1.00 56.06 766 ILE A O 1
ATOM 6396 N N . ILE A 1 767 ? 25.114 -18.194 -2.994 1.00 56.06 767 ILE A N 1
ATOM 6397 C CA . ILE A 1 767 ? 25.575 -19.251 -2.073 1.00 56.06 767 ILE A CA 1
ATOM 6398 C C . ILE A 1 767 ? 24.964 -19.141 -0.673 1.00 56.06 767 ILE A C 1
ATOM 6400 O O . ILE A 1 767 ? 24.738 -20.162 -0.015 1.00 56.06 767 ILE A O 1
ATOM 6404 N N . LYS A 1 768 ? 24.666 -17.932 -0.189 1.00 56.44 768 LYS A N 1
ATOM 6405 C CA . LYS A 1 768 ? 23.933 -17.738 1.071 1.00 56.44 768 LYS A CA 1
ATOM 6406 C C . LYS A 1 768 ? 22.547 -18.390 1.000 1.00 56.44 768 LYS A C 1
ATOM 6408 O O . LYS A 1 768 ? 22.154 -19.075 1.951 1.00 56.44 768 LYS A O 1
ATOM 6413 N N . TYR A 1 769 ? 21.854 -18.257 -0.134 1.00 59.88 769 TYR A N 1
ATOM 6414 C CA . TYR A 1 769 ? 20.605 -18.979 -0.388 1.00 59.88 769 TYR A CA 1
ATOM 6415 C C . TYR A 1 769 ? 20.826 -20.500 -0.426 1.00 59.88 769 TYR A C 1
ATOM 6417 O O . TYR A 1 769 ? 20.134 -21.211 0.308 1.00 59.88 769 TYR A O 1
ATOM 6425 N N . GLU A 1 770 ? 21.851 -21.004 -1.128 1.00 64.12 770 GLU A N 1
ATOM 6426 C CA . GLU A 1 770 ? 22.167 -22.447 -1.151 1.00 64.12 770 GLU A CA 1
ATOM 6427 C C . GLU A 1 770 ? 22.460 -23.034 0.242 1.00 64.12 770 GLU A C 1
ATOM 6429 O O . GLU A 1 770 ? 22.007 -24.132 0.569 1.00 64.12 770 GLU A O 1
ATOM 6434 N N . ARG A 1 771 ? 23.202 -22.325 1.106 1.00 62.34 771 ARG A N 1
ATOM 6435 C CA . ARG A 1 771 ? 23.465 -22.780 2.487 1.00 62.34 771 ARG A CA 1
ATOM 6436 C C . ARG A 1 771 ? 22.180 -22.901 3.294 1.00 62.34 771 ARG A C 1
ATOM 6438 O O . ARG A 1 771 ? 22.012 -23.864 4.043 1.00 62.34 771 ARG A O 1
ATOM 6445 N N . SER A 1 772 ? 21.268 -21.946 3.130 1.00 63.84 772 SER A N 1
ATOM 6446 C CA . SER A 1 772 ? 19.966 -21.984 3.795 1.00 63.84 772 SER A CA 1
ATOM 6447 C C . SER A 1 772 ? 19.136 -23.199 3.354 1.00 63.84 772 SER A C 1
ATOM 6449 O O . SER A 1 772 ? 18.466 -23.823 4.179 1.00 63.84 772 SER A O 1
ATOM 6451 N N . GLU A 1 773 ? 19.233 -23.585 2.080 1.00 77.44 773 GLU A N 1
ATOM 6452 C CA . GLU A 1 773 ? 18.556 -24.747 1.500 1.00 77.44 773 GLU A CA 1
ATOM 6453 C C . GLU A 1 773 ? 19.193 -26.065 1.953 1.00 77.44 773 GLU A C 1
ATOM 6455 O O . GLU A 1 773 ? 18.471 -26.957 2.397 1.00 77.44 773 GLU A O 1
ATOM 6460 N N . LYS A 1 774 ? 20.531 -26.160 1.992 1.00 73.56 774 LYS A N 1
ATOM 6461 C CA . LYS A 1 774 ? 21.252 -27.312 2.569 1.00 73.56 774 LYS A CA 1
ATOM 6462 C C . LYS A 1 774 ? 20.859 -27.557 4.030 1.00 73.56 774 LYS A C 1
ATOM 6464 O O . LYS A 1 774 ? 20.539 -28.685 4.395 1.00 73.56 774 LYS A O 1
ATOM 6469 N N . ILE A 1 775 ? 20.786 -26.508 4.859 1.00 70.19 775 ILE A N 1
ATOM 6470 C CA . ILE A 1 775 ? 20.336 -26.613 6.263 1.00 70.19 775 ILE A CA 1
ATOM 6471 C C . ILE A 1 775 ? 18.883 -27.105 6.347 1.00 70.19 775 ILE A C 1
ATOM 6473 O O . ILE A 1 775 ? 18.553 -27.944 7.193 1.00 70.19 775 ILE A O 1
ATOM 6477 N N . LYS A 1 776 ? 17.998 -26.597 5.480 1.00 77.25 776 LYS A N 1
ATOM 6478 C CA . LYS A 1 776 ? 16.608 -27.068 5.398 1.00 77.25 776 LYS A CA 1
ATOM 6479 C C . LYS A 1 776 ? 16.545 -28.539 4.971 1.00 77.25 776 LYS A C 1
ATOM 6481 O O . LYS A 1 776 ? 15.790 -29.286 5.591 1.00 77.25 776 LYS A O 1
ATOM 6486 N N . LEU A 1 777 ? 17.359 -28.978 4.004 1.00 83.31 777 LEU A N 1
ATOM 6487 C CA . LEU A 1 777 ? 17.416 -30.377 3.566 1.00 83.31 777 LEU A CA 1
ATOM 6488 C C . LEU A 1 777 ? 17.892 -31.306 4.687 1.00 83.31 777 LEU A C 1
ATOM 6490 O O . LEU A 1 777 ? 17.283 -32.349 4.906 1.00 83.31 777 LEU A O 1
ATOM 6494 N N . THR A 1 778 ? 18.899 -30.907 5.468 1.00 81.44 778 THR A N 1
ATOM 6495 C CA . THR A 1 778 ? 19.353 -31.679 6.638 1.00 81.44 778 THR A CA 1
ATOM 6496 C C . THR A 1 778 ? 18.232 -31.860 7.664 1.00 81.44 778 THR A C 1
ATOM 6498 O O . THR A 1 778 ? 18.021 -32.961 8.175 1.00 81.44 778 THR A O 1
ATOM 6501 N N . LYS A 1 779 ? 17.445 -30.807 7.931 1.00 81.06 779 LYS A N 1
ATOM 6502 C CA . LYS A 1 779 ? 16.266 -30.900 8.811 1.00 81.06 779 LYS A CA 1
ATOM 6503 C C . LYS A 1 779 ? 15.191 -31.824 8.236 1.00 81.06 779 LYS A C 1
ATOM 6505 O O . LYS A 1 779 ? 14.566 -32.558 8.999 1.00 81.06 779 LYS A O 1
ATOM 6510 N N . ILE A 1 780 ? 14.976 -31.795 6.920 1.00 84.50 780 ILE A N 1
ATOM 6511 C CA . ILE A 1 780 ? 14.052 -32.704 6.233 1.00 84.50 780 ILE A CA 1
ATOM 6512 C C . ILE A 1 780 ? 14.542 -34.150 6.369 1.00 84.50 780 ILE A C 1
ATOM 6514 O O . ILE A 1 780 ? 13.779 -34.978 6.850 1.00 84.50 780 ILE A O 1
ATOM 6518 N N . ASN A 1 781 ? 15.812 -34.446 6.080 1.00 87.94 781 ASN A N 1
ATOM 6519 C CA . ASN A 1 781 ? 16.402 -35.780 6.247 1.00 87.94 781 ASN A CA 1
ATOM 6520 C C . ASN A 1 781 ? 16.253 -36.319 7.676 1.00 87.94 781 ASN A C 1
ATOM 6522 O O . ASN A 1 781 ? 15.888 -37.477 7.860 1.00 87.94 781 ASN A O 1
ATOM 6526 N N . ASN A 1 782 ? 16.461 -35.486 8.698 1.00 86.19 782 ASN A N 1
ATOM 6527 C CA . ASN A 1 782 ? 16.276 -35.904 10.091 1.00 86.19 782 ASN A CA 1
ATOM 6528 C C . ASN A 1 782 ? 14.821 -36.277 10.408 1.00 86.19 782 ASN A C 1
ATOM 6530 O O . ASN A 1 782 ? 14.579 -37.250 11.117 1.00 86.19 782 ASN A O 1
ATOM 6534 N N . LYS A 1 783 ? 13.847 -35.544 9.857 1.00 84.31 783 LYS A N 1
ATOM 6535 C CA . LYS A 1 783 ? 12.423 -35.885 10.002 1.00 84.31 783 LYS A CA 1
ATOM 6536 C C . LYS A 1 783 ? 12.045 -37.119 9.180 1.00 84.31 783 LYS A C 1
ATOM 6538 O O . LYS A 1 783 ? 11.297 -37.967 9.662 1.00 84.31 783 LYS A O 1
ATOM 6543 N N . LEU A 1 784 ? 12.616 -37.264 7.984 1.00 84.19 784 LEU A N 1
ATOM 6544 C CA . LEU A 1 784 ? 12.435 -38.436 7.131 1.00 84.19 784 LEU A CA 1
ATOM 6545 C C . LEU A 1 784 ? 12.974 -39.702 7.782 1.00 84.19 784 LEU A C 1
ATOM 6547 O O . LEU A 1 784 ? 12.304 -40.717 7.684 1.00 84.19 784 LEU A O 1
ATOM 6551 N N . LYS A 1 785 ? 14.091 -39.661 8.519 1.00 85.19 785 LYS A N 1
ATOM 6552 C CA . LYS A 1 785 ? 14.579 -40.830 9.276 1.00 85.19 785 LYS A CA 1
ATOM 6553 C C . LYS A 1 785 ? 13.495 -41.437 10.172 1.00 85.19 785 LYS A C 1
ATOM 6555 O O . LYS A 1 785 ? 13.401 -42.655 10.254 1.00 85.19 785 LYS A O 1
ATOM 6560 N N . GLY A 1 786 ? 12.658 -40.612 10.808 1.00 81.31 786 GLY A N 1
ATOM 6561 C CA . GLY A 1 786 ? 11.534 -41.085 11.625 1.00 81.31 786 GLY A CA 1
ATOM 6562 C C . GLY A 1 786 ? 10.429 -41.763 10.808 1.00 81.31 786 GLY A C 1
ATOM 6563 O O . GLY A 1 786 ? 9.911 -42.796 11.218 1.00 81.31 786 GLY A O 1
ATOM 6564 N N . ILE A 1 787 ? 10.109 -41.217 9.633 1.00 82.50 787 ILE A N 1
ATOM 6565 C CA . ILE A 1 787 ? 9.083 -41.751 8.723 1.00 82.50 787 ILE A CA 1
ATOM 6566 C C . ILE A 1 787 ? 9.566 -43.036 8.035 1.00 82.50 787 ILE A C 1
ATOM 6568 O O . ILE A 1 787 ? 8.861 -44.040 8.006 1.00 82.50 787 ILE A O 1
ATOM 6572 N N . LEU A 1 788 ? 10.797 -43.018 7.524 1.00 83.50 788 LEU A N 1
ATOM 6573 C CA . LEU A 1 788 ? 11.422 -44.092 6.757 1.00 83.50 788 LEU A CA 1
ATOM 6574 C C . LEU A 1 788 ? 11.704 -45.344 7.597 1.00 83.50 788 LEU A C 1
ATOM 6576 O O . LEU A 1 788 ? 11.829 -46.420 7.026 1.00 83.50 788 LEU A O 1
ATOM 6580 N N . LYS A 1 789 ? 11.755 -45.249 8.936 1.00 84.88 789 LYS A N 1
ATOM 6581 C CA . LYS A 1 789 ? 11.889 -46.416 9.834 1.00 84.88 789 LYS A CA 1
ATOM 6582 C C . LYS A 1 789 ? 10.808 -47.481 9.618 1.00 84.88 789 LYS A C 1
ATOM 6584 O O . LYS A 1 789 ? 11.077 -48.646 9.874 1.00 84.88 789 LYS A O 1
ATOM 6589 N N . LYS A 1 790 ? 9.618 -47.087 9.154 1.00 83.00 790 LYS A N 1
ATOM 6590 C CA . LYS A 1 790 ? 8.463 -47.979 8.953 1.00 83.00 790 LYS A CA 1
ATOM 6591 C C . LYS A 1 790 ? 8.527 -48.806 7.660 1.00 83.00 790 LYS A C 1
ATOM 6593 O O . LYS A 1 790 ? 7.647 -49.621 7.429 1.00 83.00 790 LYS A O 1
ATOM 6598 N N . PHE A 1 791 ? 9.528 -48.572 6.816 1.00 83.06 791 PHE A N 1
ATOM 6599 C CA . PHE A 1 791 ? 9.592 -49.100 5.455 1.00 83.06 791 PHE A CA 1
ATOM 6600 C C . PHE A 1 791 ? 10.860 -49.938 5.251 1.00 83.06 791 PHE A C 1
ATOM 6602 O O . PHE A 1 791 ? 11.890 -49.692 5.887 1.00 83.06 791 PHE A O 1
ATOM 6609 N N . ASN A 1 792 ? 10.813 -50.925 4.354 1.00 87.12 792 ASN A N 1
ATOM 6610 C CA . ASN A 1 792 ? 12.012 -51.668 3.959 1.00 87.12 792 ASN A CA 1
ATOM 6611 C C . ASN A 1 792 ? 12.931 -50.782 3.084 1.00 87.12 792 ASN A C 1
ATOM 6613 O O . ASN A 1 792 ? 12.561 -49.681 2.680 1.00 87.12 792 ASN A O 1
ATOM 6617 N N . ASN A 1 793 ? 14.156 -51.221 2.791 1.00 83.12 793 ASN A N 1
ATOM 6618 C CA . ASN A 1 793 ? 15.104 -50.379 2.048 1.00 83.12 793 ASN A CA 1
ATOM 6619 C C . ASN A 1 793 ? 14.662 -50.070 0.605 1.00 83.12 793 ASN A C 1
ATOM 6621 O O . ASN A 1 793 ? 14.933 -48.968 0.128 1.00 83.12 793 ASN A O 1
ATOM 6625 N N . ALA A 1 794 ? 13.941 -50.975 -0.062 1.00 82.00 794 ALA A N 1
ATOM 6626 C CA . ALA A 1 794 ? 13.393 -50.727 -1.395 1.00 82.00 794 ALA A CA 1
ATOM 6627 C C . ALA A 1 794 ? 12.295 -49.647 -1.353 1.00 82.00 794 ALA A C 1
ATOM 6629 O O . ALA A 1 794 ? 12.348 -48.669 -2.100 1.00 82.00 794 ALA A O 1
ATOM 6630 N N . ASP A 1 795 ? 11.381 -49.750 -0.393 1.00 83.38 795 ASP A N 1
ATOM 6631 C CA . ASP A 1 795 ? 10.298 -48.800 -0.144 1.00 83.38 795 ASP A CA 1
ATOM 6632 C C . ASP A 1 795 ? 10.841 -47.429 0.275 1.00 83.38 795 ASP A C 1
ATOM 6634 O O . ASP A 1 795 ? 10.359 -46.394 -0.182 1.00 83.38 795 ASP A O 1
ATOM 6638 N N . LYS A 1 796 ? 11.907 -47.393 1.087 1.00 86.44 796 LYS A N 1
ATOM 6639 C CA . LYS A 1 796 ? 12.606 -46.148 1.438 1.00 86.44 796 LYS A CA 1
ATOM 6640 C C . LYS A 1 796 ? 13.154 -45.447 0.201 1.00 86.44 796 LYS A C 1
ATOM 6642 O O . LYS A 1 796 ? 13.004 -44.234 0.083 1.00 86.44 796 LYS A O 1
ATOM 6647 N N . ILE A 1 797 ? 13.767 -46.187 -0.724 1.00 81.75 797 ILE A N 1
ATOM 6648 C CA . ILE A 1 797 ? 14.279 -45.628 -1.982 1.00 81.75 797 ILE A CA 1
ATOM 6649 C C . ILE A 1 797 ? 13.123 -45.098 -2.834 1.00 81.75 797 ILE A C 1
ATOM 6651 O O . ILE A 1 797 ? 13.229 -44.001 -3.376 1.00 81.75 797 ILE A O 1
ATOM 6655 N N . ILE A 1 798 ? 12.002 -45.818 -2.902 1.00 81.50 798 ILE A N 1
ATOM 6656 C CA . ILE A 1 798 ? 10.787 -45.376 -3.601 1.00 81.50 798 ILE A CA 1
ATOM 6657 C C . ILE A 1 798 ? 10.251 -44.066 -2.995 1.00 81.50 798 ILE A C 1
ATOM 6659 O O . ILE A 1 798 ? 9.960 -43.119 -3.726 1.00 81.50 798 ILE A O 1
ATOM 6663 N N . LEU A 1 799 ? 10.200 -43.955 -1.666 1.00 83.62 799 LEU A N 1
ATOM 6664 C CA . LEU A 1 799 ? 9.777 -42.741 -0.962 1.00 83.62 799 LEU A CA 1
ATOM 6665 C C . LEU A 1 799 ? 10.747 -41.570 -1.146 1.00 83.62 799 LEU A C 1
ATOM 6667 O O . LEU A 1 799 ? 10.324 -40.431 -1.325 1.00 83.62 799 LEU A O 1
ATOM 6671 N N . LEU A 1 800 ? 12.052 -41.822 -1.129 1.00 83.88 800 LEU A N 1
ATOM 6672 C CA . LEU A 1 800 ? 13.056 -40.792 -1.390 1.00 83.88 800 LEU A CA 1
ATOM 6673 C C . LEU A 1 800 ? 12.996 -40.322 -2.850 1.00 83.88 800 LEU A C 1
ATOM 6675 O O . LEU A 1 800 ? 13.058 -39.121 -3.104 1.00 83.88 800 LEU A O 1
ATOM 6679 N N . ASN A 1 801 ? 12.783 -41.238 -3.798 1.00 79.00 801 ASN A N 1
ATOM 6680 C CA . ASN A 1 801 ? 12.565 -40.922 -5.213 1.00 79.00 801 ASN A CA 1
ATOM 6681 C C . ASN A 1 801 ? 11.288 -40.097 -5.412 1.00 79.00 801 ASN A C 1
ATOM 6683 O O . ASN A 1 801 ? 11.269 -39.167 -6.222 1.00 79.00 801 ASN A O 1
ATOM 6687 N N . TYR A 1 802 ? 10.243 -40.378 -4.632 1.00 82.81 802 TYR A N 1
ATOM 6688 C CA . TYR A 1 802 ? 9.032 -39.566 -4.607 1.00 82.81 802 TYR A CA 1
ATOM 6689 C C . TYR A 1 802 ? 9.293 -38.129 -4.139 1.00 82.81 802 TYR A C 1
ATOM 6691 O O . TYR A 1 802 ? 8.729 -37.182 -4.692 1.00 82.81 802 TYR A O 1
ATOM 6699 N N . LEU A 1 803 ? 10.159 -37.951 -3.143 1.00 80.06 803 LEU A N 1
ATOM 6700 C CA . LEU A 1 803 ? 10.499 -36.642 -2.585 1.00 80.06 803 LEU A CA 1
ATOM 6701 C C . LEU A 1 803 ? 11.453 -35.834 -3.476 1.00 80.06 803 LEU A C 1
ATOM 6703 O O . LEU A 1 803 ? 11.272 -34.625 -3.588 1.00 80.06 803 LEU A O 1
ATOM 6707 N N . ALA A 1 804 ? 12.446 -36.484 -4.091 1.00 74.62 804 ALA A N 1
ATOM 6708 C CA . ALA A 1 804 ? 13.468 -35.836 -4.920 1.00 74.62 804 ALA A CA 1
ATOM 6709 C C . ALA A 1 804 ? 13.015 -35.598 -6.366 1.00 74.62 804 ALA A C 1
ATOM 6711 O O . ALA A 1 804 ? 13.248 -34.529 -6.923 1.00 74.62 804 ALA A O 1
ATOM 6712 N N . TYR A 1 805 ? 12.367 -36.596 -6.973 1.00 72.94 805 TYR A N 1
ATOM 6713 C CA . TYR A 1 805 ? 12.059 -36.617 -8.409 1.00 72.94 805 TYR A CA 1
ATOM 6714 C C . TYR A 1 805 ? 10.560 -36.626 -8.698 1.00 72.94 805 TYR A C 1
ATOM 6716 O O . TYR A 1 805 ? 10.140 -36.549 -9.848 1.00 72.94 805 TYR A O 1
ATOM 6724 N N . GLY A 1 806 ? 9.730 -36.742 -7.661 1.00 69.88 806 GLY A N 1
ATOM 6725 C CA . GLY A 1 806 ? 8.284 -36.778 -7.810 1.00 69.88 806 GLY A CA 1
ATOM 6726 C C . GLY A 1 806 ? 7.711 -38.107 -8.296 1.00 69.88 806 GLY A C 1
ATOM 6727 O O . GLY A 1 806 ? 6.509 -38.144 -8.549 1.00 69.88 806 GLY A O 1
ATOM 6728 N N . LEU A 1 807 ? 8.525 -39.165 -8.372 1.00 74.12 807 LEU A N 1
ATOM 6729 C CA . LEU A 1 807 ? 8.128 -40.499 -8.829 1.00 74.12 807 LEU A CA 1
ATOM 6730 C C . LEU A 1 807 ? 7.126 -41.133 -7.865 1.00 74.12 807 LEU A C 1
ATOM 6732 O O . LEU A 1 807 ? 7.443 -41.351 -6.698 1.00 74.12 807 LEU A O 1
ATOM 6736 N N . THR A 1 808 ? 5.908 -41.385 -8.336 1.00 72.56 808 THR A N 1
ATOM 6737 C CA . THR A 1 808 ? 4.794 -41.844 -7.502 1.00 72.56 808 THR A CA 1
ATOM 6738 C C . THR A 1 808 ? 5.146 -43.172 -6.816 1.00 72.56 808 THR A C 1
ATOM 6740 O O . THR A 1 808 ? 5.595 -44.097 -7.492 1.00 72.56 808 THR A O 1
ATOM 6743 N N . PRO A 1 809 ? 4.983 -43.286 -5.487 1.00 72.19 809 PRO A N 1
ATOM 6744 C CA . PRO A 1 809 ? 5.376 -44.486 -4.774 1.00 72.19 809 PRO A CA 1
ATOM 6745 C C . PRO A 1 809 ? 4.359 -45.605 -5.026 1.00 72.19 809 PRO A C 1
ATOM 6747 O O . PRO A 1 809 ? 3.196 -45.469 -4.656 1.00 72.19 809 PRO A O 1
ATOM 6750 N N . ASN A 1 810 ? 4.795 -46.724 -5.612 1.00 71.56 810 ASN A N 1
ATOM 6751 C CA . ASN A 1 810 ? 3.975 -47.935 -5.793 1.00 71.56 810 ASN A CA 1
ATOM 6752 C C . ASN A 1 810 ? 3.932 -48.789 -4.512 1.00 71.56 810 ASN A C 1
ATOM 6754 O O . ASN A 1 810 ? 4.108 -50.002 -4.550 1.00 71.56 810 ASN A O 1
ATOM 6758 N N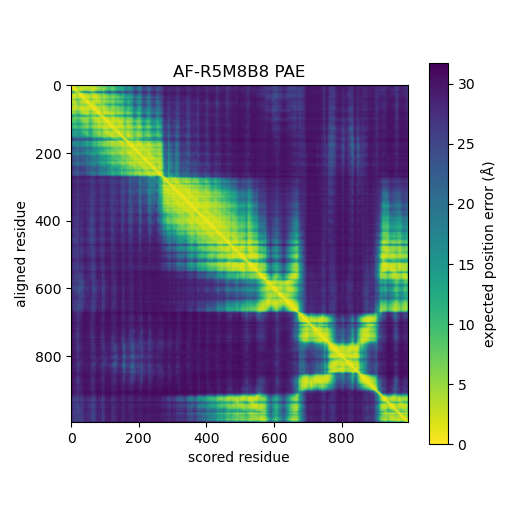 . ILE A 1 811 ? 3.740 -48.138 -3.366 1.00 78.81 811 ILE A N 1
ATOM 6759 C CA . ILE A 1 811 ? 3.648 -48.775 -2.051 1.00 78.81 811 ILE A CA 1
ATOM 6760 C C . ILE A 1 811 ? 2.445 -48.204 -1.301 1.00 78.81 811 ILE A C 1
ATOM 6762 O O . ILE A 1 811 ? 2.078 -47.041 -1.483 1.00 78.81 811 ILE A O 1
ATOM 6766 N N . ILE A 1 812 ? 1.819 -49.019 -0.456 1.00 74.38 812 ILE A N 1
ATOM 6767 C CA . ILE A 1 812 ? 0.676 -48.592 0.354 1.00 74.38 812 ILE A CA 1
ATOM 6768 C C . ILE A 1 812 ? 1.205 -47.736 1.510 1.00 74.38 812 ILE A C 1
ATOM 6770 O O . ILE A 1 812 ? 1.968 -48.210 2.348 1.00 74.38 812 ILE A O 1
ATOM 6774 N N . ILE A 1 813 ? 0.814 -46.461 1.540 1.00 80.69 813 ILE A N 1
ATOM 6775 C CA . ILE A 1 813 ? 1.239 -45.485 2.551 1.00 80.69 813 ILE A CA 1
ATOM 6776 C C . ILE A 1 813 ? -0.008 -44.929 3.230 1.00 80.69 813 ILE A C 1
ATOM 6778 O O . ILE A 1 813 ? -0.973 -44.554 2.561 1.00 80.69 813 ILE A O 1
ATOM 6782 N N . ASP A 1 814 ? 0.018 -44.829 4.557 1.00 81.31 814 ASP A N 1
ATOM 6783 C CA . ASP A 1 814 ? -1.070 -44.208 5.299 1.00 81.31 814 ASP A CA 1
ATOM 6784 C C . ASP A 1 814 ? -1.213 -42.707 4.963 1.00 81.31 814 ASP A C 1
ATOM 6786 O O . ASP A 1 814 ? -0.267 -42.007 4.581 1.00 81.31 814 ASP A O 1
ATOM 6790 N N . LYS A 1 815 ? -2.437 -42.195 5.106 1.00 78.00 815 LYS A N 1
ATOM 6791 C CA . LYS A 1 815 ? -2.806 -40.834 4.695 1.00 78.00 815 LYS A CA 1
ATOM 6792 C C . LYS A 1 815 ? -1.986 -39.750 5.407 1.00 78.00 815 LYS A C 1
ATOM 6794 O O . LYS A 1 815 ? -1.712 -38.708 4.813 1.00 78.00 815 LYS A O 1
ATOM 6799 N N . GLU A 1 816 ? -1.584 -39.978 6.654 1.00 76.56 816 GLU A N 1
ATOM 6800 C CA . GLU A 1 816 ? -0.859 -39.007 7.477 1.00 76.56 816 GLU A CA 1
ATOM 6801 C C . GLU A 1 816 ? 0.622 -38.918 7.074 1.00 76.56 816 GLU A C 1
ATOM 6803 O O . GLU A 1 816 ? 1.176 -37.823 6.892 1.00 76.56 816 GLU A O 1
ATOM 6808 N N . THR A 1 817 ? 1.240 -40.072 6.820 1.00 79.62 817 THR A N 1
ATOM 6809 C CA . THR A 1 817 ? 2.588 -40.176 6.261 1.00 79.62 817 THR A CA 1
ATOM 6810 C C . THR A 1 817 ? 2.652 -39.543 4.869 1.00 79.62 817 THR A C 1
ATOM 6812 O O . THR A 1 817 ? 3.561 -38.756 4.593 1.00 79.62 817 THR A O 1
ATOM 6815 N N . LEU A 1 818 ? 1.654 -39.781 4.010 1.00 78.88 818 LEU A N 1
ATOM 6816 C CA . LEU A 1 818 ? 1.596 -39.188 2.670 1.00 78.88 818 LEU A CA 1
ATOM 6817 C C . LEU A 1 818 ? 1.477 -37.651 2.705 1.00 78.88 818 LEU A C 1
ATOM 6819 O O . LEU A 1 818 ? 2.158 -36.964 1.942 1.00 78.88 818 LEU A O 1
ATOM 6823 N N . VAL A 1 819 ? 0.671 -37.084 3.613 1.00 77.94 819 VAL A N 1
ATOM 6824 C CA . VAL A 1 819 ? 0.565 -35.620 3.807 1.00 77.94 819 VAL A CA 1
ATOM 6825 C C . VAL A 1 819 ? 1.904 -35.019 4.245 1.00 77.94 819 VAL A C 1
ATOM 6827 O O . VAL A 1 819 ? 2.324 -33.980 3.725 1.00 77.94 819 VAL A O 1
ATOM 6830 N N . SER A 1 820 ? 2.604 -35.688 5.161 1.00 77.75 820 SER A N 1
ATOM 6831 C CA . SER A 1 820 ? 3.919 -35.253 5.643 1.00 77.75 820 SER A CA 1
ATOM 6832 C C . SER A 1 820 ? 4.974 -35.286 4.534 1.00 77.75 820 SER A C 1
ATOM 6834 O O . SER A 1 820 ? 5.703 -34.308 4.341 1.00 77.75 820 SER A O 1
ATOM 6836 N N . LEU A 1 821 ? 5.005 -36.365 3.746 1.00 82.81 821 LEU A N 1
ATOM 6837 C CA . LEU A 1 821 ? 5.881 -36.500 2.582 1.00 82.81 821 LEU A CA 1
ATOM 6838 C C . LEU A 1 821 ? 5.573 -35.440 1.511 1.00 82.81 821 LEU A C 1
ATOM 6840 O O . LEU A 1 821 ? 6.497 -34.835 0.973 1.00 82.81 821 LEU A O 1
ATOM 6844 N N . ASN A 1 822 ? 4.298 -35.124 1.261 1.00 79.69 822 ASN A N 1
ATOM 6845 C CA . ASN A 1 822 ? 3.896 -34.073 0.316 1.00 79.69 822 ASN A CA 1
ATOM 6846 C C . ASN A 1 822 ? 4.400 -32.684 0.721 1.00 79.69 822 ASN A C 1
ATOM 6848 O O . ASN A 1 822 ? 4.856 -31.920 -0.130 1.00 79.69 822 ASN A O 1
ATOM 6852 N N . LYS A 1 823 ? 4.373 -32.364 2.018 1.00 79.81 823 LYS A N 1
ATOM 6853 C CA . LYS A 1 823 ? 4.901 -31.097 2.538 1.00 79.81 823 LYS A CA 1
ATOM 6854 C C . LYS A 1 823 ? 6.416 -30.988 2.342 1.00 79.81 823 LYS A C 1
ATOM 6856 O O . LYS A 1 823 ? 6.919 -29.927 1.962 1.00 79.81 823 LYS A O 1
ATOM 6861 N N . TYR A 1 824 ? 7.151 -32.077 2.578 1.00 84.94 824 TYR A N 1
ATOM 6862 C CA . TYR A 1 824 ? 8.595 -32.111 2.334 1.00 84.94 824 TYR A CA 1
ATOM 6863 C C . TYR A 1 824 ? 8.921 -32.026 0.849 1.00 84.94 824 TYR A C 1
ATOM 6865 O O . TYR A 1 824 ? 9.755 -31.206 0.478 1.00 84.94 824 TYR A O 1
ATOM 6873 N N . LYS A 1 825 ? 8.199 -32.767 0.004 1.00 83.38 825 LYS A N 1
ATOM 6874 C CA . LYS A 1 825 ? 8.298 -32.678 -1.455 1.00 83.38 825 LYS A CA 1
ATOM 6875 C C . LYS A 1 825 ? 8.093 -31.246 -1.941 1.00 83.38 825 LYS A C 1
ATOM 6877 O O . LYS A 1 825 ? 8.953 -30.723 -2.635 1.00 83.38 825 LYS A O 1
ATOM 6882 N N . GLN A 1 826 ? 7.019 -30.572 -1.524 1.00 80.56 826 GLN A N 1
ATOM 6883 C CA . GLN A 1 826 ? 6.751 -29.181 -1.910 1.00 80.56 826 GLN A CA 1
ATOM 6884 C C . GLN A 1 826 ? 7.882 -28.234 -1.484 1.00 80.56 826 GLN A C 1
ATOM 6886 O O . GLN A 1 826 ? 8.276 -27.356 -2.243 1.00 80.56 826 GLN A O 1
ATOM 6891 N N . THR A 1 827 ? 8.442 -28.440 -0.290 1.00 74.12 827 THR A N 1
ATOM 6892 C CA . THR A 1 827 ? 9.579 -27.647 0.201 1.00 74.12 827 THR A CA 1
ATOM 6893 C C . THR A 1 827 ? 10.839 -27.883 -0.639 1.00 74.12 827 THR A C 1
ATOM 6895 O O . THR A 1 827 ? 11.500 -26.918 -1.003 1.00 74.12 827 THR A O 1
ATOM 6898 N N . ILE A 1 828 ? 11.142 -29.143 -0.972 1.00 78.94 828 ILE A N 1
ATOM 6899 C CA . ILE A 1 828 ? 12.273 -29.543 -1.828 1.00 78.94 828 ILE A CA 1
ATOM 6900 C C . ILE A 1 828 ? 12.105 -29.009 -3.256 1.00 78.94 828 ILE A C 1
ATOM 6902 O O . ILE A 1 828 ? 13.068 -28.550 -3.853 1.00 78.94 828 ILE A O 1
ATOM 6906 N N . THR A 1 829 ? 10.877 -29.004 -3.782 1.00 74.12 829 THR A N 1
ATOM 6907 C CA . THR A 1 829 ? 10.566 -28.510 -5.138 1.00 74.12 829 THR A CA 1
ATOM 6908 C C . THR A 1 829 ? 10.813 -27.000 -5.274 1.00 74.12 829 THR A C 1
ATOM 6910 O O . THR A 1 829 ? 11.032 -26.514 -6.378 1.00 74.12 829 THR A O 1
ATOM 6913 N N . ASN A 1 830 ? 10.791 -26.267 -4.155 1.00 74.94 830 ASN A N 1
ATOM 6914 C CA . ASN A 1 830 ? 11.045 -24.826 -4.095 1.00 74.94 830 ASN A CA 1
ATOM 6915 C C . ASN A 1 830 ? 12.522 -24.476 -3.827 1.00 74.94 830 ASN A C 1
ATOM 6917 O O . ASN A 1 830 ? 12.829 -23.298 -3.647 1.00 74.94 830 ASN A O 1
ATOM 6921 N N . PHE A 1 831 ? 13.423 -25.459 -3.720 1.00 70.62 831 PHE A N 1
ATOM 6922 C CA . PHE A 1 831 ? 14.858 -25.185 -3.632 1.00 70.62 831 PHE A CA 1
ATOM 6923 C C . PHE A 1 831 ? 15.385 -24.722 -4.987 1.00 70.62 831 PHE A C 1
ATOM 6925 O O . PHE A 1 831 ? 14.975 -25.225 -6.032 1.00 70.62 831 PHE A O 1
ATOM 6932 N N . ASN A 1 832 ? 16.298 -23.754 -4.966 1.00 63.09 832 ASN A N 1
ATOM 6933 C CA . ASN A 1 832 ? 16.951 -23.276 -6.173 1.00 63.09 832 ASN A CA 1
ATOM 6934 C C . ASN A 1 832 ? 17.954 -24.322 -6.702 1.00 63.09 832 ASN A C 1
ATOM 6936 O O . ASN A 1 832 ? 18.148 -24.418 -7.915 1.00 63.09 832 ASN A O 1
ATOM 6940 N N . GLY A 1 833 ? 18.579 -25.117 -5.820 1.00 63.28 833 GLY A N 1
ATOM 6941 C CA . GLY A 1 833 ? 19.423 -26.258 -6.205 1.00 63.28 833 GLY A CA 1
ATOM 6942 C C . GLY A 1 833 ? 18.669 -27.574 -6.389 1.00 63.28 833 GLY A C 1
ATOM 6943 O O . GLY A 1 833 ? 17.510 -27.724 -6.008 1.00 63.28 833 GLY A O 1
ATOM 6944 N N . LYS A 1 834 ? 19.343 -28.562 -6.989 1.00 77.12 834 LYS A N 1
ATOM 6945 C CA . LYS A 1 834 ? 18.764 -29.891 -7.245 1.00 77.12 834 LYS A CA 1
ATOM 6946 C C . LYS A 1 834 ? 18.874 -30.771 -6.000 1.00 77.12 834 LYS A C 1
ATOM 6948 O O . LYS A 1 834 ? 19.825 -30.652 -5.239 1.00 77.12 834 LYS A O 1
ATOM 6953 N N . VAL A 1 835 ? 17.939 -31.696 -5.806 1.00 78.69 835 VAL A N 1
ATOM 6954 C CA . VAL A 1 835 ? 18.004 -32.702 -4.736 1.00 78.69 835 VAL A CA 1
ATOM 6955 C C . VAL A 1 835 ? 18.017 -34.096 -5.355 1.00 78.69 835 VAL A C 1
ATOM 6957 O O . VAL A 1 835 ? 17.222 -34.388 -6.242 1.00 78.69 835 VAL A O 1
ATOM 6960 N N . ASN A 1 836 ? 18.944 -34.940 -4.914 1.00 83.50 836 ASN A N 1
ATOM 6961 C CA . ASN A 1 836 ? 19.183 -36.289 -5.412 1.00 83.50 836 ASN A CA 1
ATOM 6962 C C . ASN A 1 836 ? 18.900 -37.322 -4.321 1.00 83.50 836 ASN A C 1
ATOM 6964 O O . ASN A 1 836 ? 18.984 -37.015 -3.134 1.00 83.50 836 ASN A O 1
ATOM 6968 N N . VAL A 1 837 ? 18.614 -38.561 -4.705 1.00 83.31 837 VAL A N 1
ATOM 6969 C CA . VAL A 1 837 ? 18.482 -39.671 -3.758 1.00 83.31 837 VAL A CA 1
ATOM 6970 C C . VAL A 1 837 ? 19.812 -40.385 -3.624 1.00 83.31 837 VAL A C 1
ATOM 6972 O O . VAL A 1 837 ? 20.316 -40.975 -4.580 1.00 83.31 837 VAL A O 1
ATOM 6975 N N . ASN A 1 838 ? 20.348 -40.389 -2.411 1.00 82.88 838 ASN A N 1
ATOM 6976 C CA . ASN A 1 838 ? 21.451 -41.255 -2.052 1.00 82.88 838 ASN A CA 1
ATOM 6977 C C . ASN A 1 838 ? 20.895 -42.635 -1.706 1.00 82.88 838 ASN A C 1
ATOM 6979 O O . ASN A 1 838 ? 20.326 -42.843 -0.633 1.00 82.88 838 ASN A O 1
ATOM 6983 N N . LYS A 1 839 ? 21.027 -43.575 -2.643 1.00 79.00 839 LYS A N 1
ATOM 6984 C CA . LYS A 1 839 ? 20.501 -44.940 -2.495 1.00 79.00 839 LYS A CA 1
ATOM 6985 C C . LYS A 1 839 ? 21.298 -45.783 -1.494 1.00 79.00 839 LYS A C 1
ATOM 6987 O O . LYS A 1 839 ? 20.765 -46.768 -1.002 1.00 79.00 839 LYS A O 1
ATOM 6992 N N . ILE A 1 840 ? 22.534 -45.385 -1.189 1.00 75.44 840 ILE A N 1
ATOM 6993 C CA . ILE A 1 840 ? 23.423 -46.084 -0.252 1.00 75.44 840 ILE A CA 1
ATOM 6994 C C . ILE A 1 840 ? 23.100 -45.646 1.178 1.00 75.44 840 ILE A C 1
ATOM 6996 O O . ILE A 1 840 ? 22.841 -46.470 2.047 1.00 75.44 840 ILE A O 1
ATOM 7000 N N . GLU A 1 841 ? 23.041 -44.335 1.413 1.00 79.44 841 GLU A N 1
ATOM 7001 C CA . GLU A 1 841 ? 22.783 -43.767 2.742 1.00 79.44 841 GLU A CA 1
ATOM 7002 C C . GLU A 1 841 ? 21.291 -43.574 3.061 1.00 79.44 841 GLU A C 1
ATOM 7004 O O . GLU A 1 841 ? 20.939 -43.142 4.161 1.00 79.44 841 GLU A O 1
ATOM 7009 N N . LEU A 1 842 ? 20.407 -43.872 2.101 1.00 83.56 842 LEU A N 1
ATOM 7010 C CA . LEU A 1 842 ? 18.950 -43.742 2.210 1.00 83.56 842 LEU A CA 1
ATOM 7011 C C . LEU A 1 842 ? 18.521 -42.344 2.691 1.00 83.56 842 LEU A C 1
ATOM 7013 O O . LEU A 1 842 ? 17.700 -42.190 3.600 1.00 83.56 842 LEU A O 1
ATOM 7017 N N . LYS A 1 843 ? 19.085 -41.311 2.058 1.00 88.31 843 LYS A N 1
ATOM 7018 C CA . LYS A 1 843 ? 18.815 -39.896 2.349 1.00 88.31 843 LYS A CA 1
ATOM 7019 C C . LYS A 1 843 ? 18.741 -39.061 1.070 1.00 88.31 843 LYS A C 1
ATOM 7021 O O . LYS A 1 843 ? 19.052 -39.537 -0.020 1.00 88.31 843 LYS A O 1
ATOM 7026 N N . LEU A 1 844 ? 18.332 -37.806 1.213 1.00 86.25 844 LEU A N 1
ATOM 7027 C CA . LEU A 1 844 ? 18.341 -36.819 0.137 1.00 86.25 844 LEU A CA 1
ATOM 7028 C C . LEU A 1 844 ? 19.626 -35.982 0.164 1.00 86.25 844 LEU A C 1
ATOM 7030 O O . LEU A 1 844 ? 19.967 -35.425 1.207 1.00 86.25 844 LEU A O 1
ATOM 7034 N N . ASP A 1 845 ? 20.287 -35.830 -0.979 1.00 79.62 845 ASP A N 1
ATOM 7035 C CA . ASP A 1 845 ? 21.499 -35.024 -1.154 1.00 79.62 845 ASP A CA 1
ATOM 7036 C C . ASP A 1 845 ? 21.207 -33.757 -1.958 1.00 79.62 845 ASP A C 1
ATOM 7038 O O . ASP A 1 845 ? 20.460 -33.789 -2.928 1.00 79.62 845 ASP A O 1
ATOM 7042 N N . TYR A 1 846 ? 21.805 -32.628 -1.577 1.00 78.38 846 TYR A N 1
ATOM 7043 C CA . TYR A 1 846 ? 21.665 -31.367 -2.309 1.00 78.38 846 TYR A CA 1
ATOM 7044 C C . TYR A 1 846 ? 22.798 -31.206 -3.327 1.00 78.38 846 TYR A C 1
ATOM 7046 O O . TYR A 1 846 ? 23.973 -31.215 -2.961 1.00 78.38 846 TYR A O 1
ATOM 7054 N N . ILE A 1 847 ? 22.440 -30.970 -4.583 1.00 71.88 847 ILE A N 1
ATOM 7055 C CA . ILE A 1 847 ? 23.324 -30.623 -5.692 1.00 71.88 847 ILE A CA 1
ATOM 7056 C C . ILE A 1 847 ? 23.251 -29.103 -5.898 1.00 71.88 847 ILE A C 1
ATOM 7058 O O . ILE A 1 847 ? 22.205 -28.556 -6.255 1.00 71.88 847 ILE A O 1
ATOM 7062 N N . SER A 1 848 ? 24.378 -28.425 -5.669 1.00 55.53 848 SER A N 1
ATOM 7063 C CA . SER A 1 848 ? 24.517 -26.973 -5.851 1.00 55.53 848 SER A CA 1
ATOM 7064 C C . SER A 1 848 ? 24.278 -26.529 -7.300 1.00 55.53 848 SER A C 1
ATOM 7066 O O . SER A 1 848 ? 24.562 -27.263 -8.244 1.00 55.53 848 SER A O 1
ATOM 7068 N N . ILE A 1 849 ? 23.748 -25.313 -7.458 1.00 56.44 849 ILE A N 1
ATOM 7069 C CA . ILE A 1 849 ? 23.447 -24.651 -8.740 1.00 56.44 849 ILE A CA 1
ATOM 7070 C C . ILE A 1 849 ? 24.743 -24.270 -9.442 1.00 56.44 849 ILE A C 1
ATOM 7072 O O . ILE A 1 849 ? 24.842 -24.340 -10.664 1.00 56.44 849 ILE A O 1
ATOM 7076 N N . ILE A 1 850 ? 25.744 -23.890 -8.651 1.00 52.31 850 ILE A N 1
ATOM 7077 C CA . ILE A 1 850 ? 27.080 -23.588 -9.131 1.00 52.31 850 ILE A CA 1
ATOM 7078 C C . ILE A 1 850 ? 28.010 -24.681 -8.607 1.00 52.31 850 ILE A C 1
ATOM 7080 O O . ILE A 1 850 ? 28.088 -24.915 -7.397 1.00 52.31 850 ILE A O 1
ATOM 7084 N N . ASN A 1 851 ? 28.720 -25.369 -9.505 1.00 47.81 851 ASN A N 1
ATOM 7085 C CA . ASN A 1 851 ? 29.734 -26.347 -9.115 1.00 47.81 851 ASN A CA 1
ATOM 7086 C C . ASN A 1 851 ? 31.017 -25.608 -8.693 1.00 47.81 851 ASN A C 1
ATOM 7088 O O . ASN A 1 851 ? 32.051 -25.682 -9.344 1.00 47.81 851 ASN A O 1
ATOM 7092 N N . LEU A 1 852 ? 30.918 -24.840 -7.605 1.00 51.56 852 LEU A N 1
ATOM 7093 C CA . LEU A 1 852 ? 32.017 -24.093 -6.981 1.00 51.56 852 LEU A CA 1
ATOM 7094 C C . LEU A 1 852 ? 32.704 -24.927 -5.905 1.00 51.56 852 LEU A C 1
ATOM 7096 O O . LEU A 1 852 ? 33.325 -24.395 -4.985 1.00 51.56 852 LEU A O 1
ATOM 7100 N N . THR A 1 853 ? 32.606 -26.254 -5.997 1.00 45.78 853 THR A N 1
ATOM 7101 C CA . THR A 1 853 ? 33.310 -27.172 -5.099 1.00 45.78 853 THR A CA 1
ATOM 7102 C C . THR A 1 853 ? 34.816 -26.918 -5.085 1.00 45.78 853 THR A C 1
ATOM 7104 O O . THR A 1 853 ? 35.435 -27.298 -4.099 1.00 45.78 853 THR A O 1
ATOM 7107 N N . ASN A 1 854 ? 35.368 -26.171 -6.052 1.00 47.00 854 ASN A N 1
ATOM 7108 C CA . ASN A 1 854 ? 36.764 -25.727 -6.106 1.00 47.00 854 ASN A CA 1
ATOM 7109 C C . ASN A 1 854 ? 36.976 -24.202 -6.156 1.00 47.00 854 ASN A C 1
ATOM 7111 O O . ASN A 1 854 ? 38.089 -23.764 -6.426 1.00 47.00 854 ASN A O 1
ATOM 7115 N N . ASP A 1 855 ? 35.961 -23.386 -5.868 1.00 58.12 855 ASP A N 1
ATOM 7116 C CA . ASP A 1 855 ? 36.152 -21.936 -5.810 1.00 58.12 855 ASP A CA 1
ATOM 7117 C C . ASP A 1 855 ? 36.887 -21.544 -4.527 1.00 58.12 855 ASP A C 1
ATOM 7119 O O . ASP A 1 855 ? 36.324 -21.485 -3.424 1.00 58.12 855 ASP A O 1
ATOM 7123 N N . LEU A 1 856 ? 38.189 -21.344 -4.692 1.00 60.69 856 LEU A N 1
ATOM 7124 C CA . LEU A 1 856 ? 39.106 -21.025 -3.619 1.00 60.69 856 LEU A CA 1
ATOM 7125 C C . LEU A 1 856 ? 38.756 -19.673 -2.983 1.00 60.69 856 LEU A C 1
ATOM 7127 O O . LEU A 1 856 ? 38.780 -19.564 -1.760 1.00 60.69 856 LEU A O 1
ATOM 7131 N N . GLU A 1 857 ? 38.335 -18.679 -3.769 1.00 63.75 857 GLU A N 1
ATOM 7132 C CA . GLU A 1 857 ? 38.001 -17.337 -3.278 1.00 63.75 857 GLU A CA 1
ATOM 7133 C C . GLU A 1 857 ? 36.752 -17.352 -2.398 1.00 63.75 857 GLU A C 1
ATOM 7135 O O . GLU A 1 857 ? 36.737 -16.766 -1.316 1.00 63.75 857 GLU A O 1
ATOM 7140 N N . LEU A 1 858 ? 35.716 -18.091 -2.799 1.00 65.19 858 LEU A N 1
ATOM 7141 C CA . LEU A 1 858 ? 34.497 -18.231 -2.005 1.00 65.19 858 LEU A CA 1
ATOM 7142 C C . LEU A 1 858 ? 34.710 -19.009 -0.711 1.00 65.19 858 LEU A C 1
ATOM 7144 O O . LEU A 1 858 ? 34.151 -18.643 0.334 1.00 65.19 858 LEU A O 1
ATOM 7148 N N . LYS A 1 859 ? 35.456 -20.117 -0.787 1.00 65.94 859 LYS A N 1
ATOM 7149 C CA . LYS A 1 859 ? 35.808 -20.917 0.389 1.00 65.94 859 LYS A CA 1
ATOM 7150 C C . LYS A 1 859 ? 36.618 -20.076 1.361 1.00 65.94 859 LYS A C 1
ATOM 7152 O O . LYS A 1 859 ? 36.276 -20.058 2.542 1.00 65.94 859 LYS A O 1
ATOM 7157 N N . ASN A 1 860 ? 37.594 -19.326 0.856 1.00 72.19 860 ASN A N 1
ATOM 7158 C CA . ASN A 1 860 ? 38.412 -18.421 1.650 1.00 72.19 860 ASN A CA 1
ATOM 7159 C C . ASN A 1 860 ? 37.552 -17.315 2.267 1.00 72.19 860 ASN A C 1
ATOM 7161 O O . ASN A 1 860 ? 37.492 -17.222 3.487 1.00 72.19 860 ASN A O 1
ATOM 7165 N N . TYR A 1 861 ? 36.775 -16.568 1.479 1.00 77.62 861 TYR A N 1
ATOM 7166 C CA . TYR A 1 861 ? 35.912 -15.502 1.999 1.00 77.62 861 TYR A CA 1
ATOM 7167 C C . TYR A 1 861 ? 34.922 -16.013 3.054 1.00 77.62 861 TYR A C 1
ATOM 7169 O O . TYR A 1 861 ? 34.743 -15.410 4.108 1.00 77.62 861 TYR A O 1
ATOM 7177 N N . SER A 1 862 ? 34.286 -17.160 2.804 1.00 68.44 862 SER A N 1
ATOM 7178 C CA . SER A 1 862 ? 33.339 -17.764 3.745 1.00 68.44 862 SER A CA 1
ATOM 7179 C C . SER A 1 862 ? 33.983 -18.246 5.036 1.00 68.44 862 SER A C 1
ATOM 7181 O O . SER A 1 862 ? 33.363 -18.132 6.093 1.00 68.44 862 SER A O 1
ATOM 7183 N N . LYS A 1 863 ? 35.178 -18.834 4.930 1.00 80.75 863 LYS A N 1
ATOM 7184 C CA . LYS A 1 863 ? 35.973 -19.276 6.070 1.00 80.75 863 LYS A CA 1
ATOM 7185 C C . LYS A 1 863 ? 36.308 -18.060 6.928 1.00 80.75 863 LYS A C 1
ATOM 7187 O O . LYS A 1 863 ? 35.838 -17.992 8.057 1.00 80.75 863 LYS A O 1
ATOM 7192 N N . ILE A 1 864 ? 36.939 -17.046 6.337 1.00 81.38 864 ILE A N 1
ATOM 7193 C CA . ILE A 1 864 ? 37.302 -15.799 7.020 1.00 81.38 864 ILE A CA 1
ATOM 7194 C C . ILE A 1 864 ? 36.076 -15.108 7.633 1.00 81.38 864 ILE A C 1
ATOM 7196 O O . ILE A 1 864 ? 36.143 -14.605 8.751 1.00 81.38 864 ILE A O 1
ATOM 7200 N N . TYR A 1 865 ? 34.922 -15.129 6.959 1.00 80.69 865 TYR A N 1
ATOM 7201 C CA . TYR A 1 865 ? 33.679 -14.563 7.488 1.00 80.69 865 TYR A CA 1
ATOM 7202 C C . TYR A 1 865 ? 33.221 -15.228 8.790 1.00 80.69 865 TYR A C 1
ATOM 7204 O O . TYR A 1 865 ? 32.873 -14.545 9.755 1.00 80.69 865 TYR A O 1
ATOM 7212 N N . ILE A 1 866 ? 33.220 -16.561 8.828 1.00 78.88 866 ILE A N 1
ATOM 7213 C CA . ILE A 1 866 ? 32.826 -17.322 10.019 1.00 78.88 866 ILE A CA 1
ATOM 7214 C C . ILE A 1 866 ? 33.863 -17.142 11.129 1.00 78.88 866 ILE A C 1
ATOM 7216 O O . ILE A 1 866 ? 33.485 -16.926 12.280 1.00 78.88 866 ILE A O 1
ATOM 7220 N N . GLU A 1 867 ? 35.150 -17.179 10.787 1.00 85.94 867 GLU A N 1
ATOM 7221 C CA . GLU A 1 867 ? 36.250 -16.961 11.731 1.00 85.94 867 GLU A CA 1
ATOM 7222 C C . GLU A 1 867 ? 36.143 -15.584 12.389 1.00 85.94 867 GLU A C 1
ATOM 7224 O O . GLU A 1 867 ? 36.120 -15.492 13.613 1.00 85.94 867 GLU A O 1
ATOM 7229 N N . THR A 1 868 ? 35.936 -14.530 11.596 1.00 84.38 868 THR A N 1
ATOM 7230 C CA . THR A 1 868 ? 35.771 -13.151 12.082 1.00 84.38 868 THR A CA 1
ATOM 7231 C C . THR A 1 868 ? 34.610 -13.039 13.079 1.00 84.38 868 THR A C 1
ATOM 7233 O O . THR A 1 868 ? 34.760 -12.448 14.149 1.00 84.38 868 THR A O 1
ATOM 7236 N N . ILE A 1 869 ? 33.456 -13.651 12.784 1.00 80.94 869 ILE A N 1
ATOM 7237 C CA . ILE A 1 869 ? 32.297 -13.661 13.695 1.00 80.94 869 ILE A CA 1
ATOM 7238 C C . ILE A 1 869 ? 32.596 -14.432 14.981 1.00 80.94 869 ILE A C 1
ATOM 7240 O O . ILE A 1 869 ? 32.256 -13.969 16.073 1.00 80.94 869 ILE A O 1
ATOM 7244 N N . ASN A 1 870 ? 33.208 -15.609 14.865 1.00 85.12 870 ASN A N 1
ATOM 7245 C CA . ASN A 1 870 ? 33.535 -16.444 16.016 1.00 85.12 870 ASN A CA 1
ATOM 7246 C C . ASN A 1 870 ? 34.542 -15.754 16.933 1.00 85.12 870 ASN A C 1
ATOM 7248 O O . ASN A 1 870 ? 34.399 -15.830 18.150 1.00 85.12 870 ASN A O 1
ATOM 7252 N N . ILE A 1 871 ? 35.516 -15.045 16.365 1.00 88.81 871 ILE A N 1
ATOM 7253 C CA . ILE A 1 871 ? 36.476 -14.233 17.107 1.00 88.81 871 ILE A CA 1
ATOM 7254 C C . ILE A 1 871 ? 35.749 -13.109 17.859 1.00 88.81 871 ILE A C 1
ATOM 7256 O O . ILE A 1 871 ? 35.889 -13.016 19.077 1.00 88.81 871 ILE A O 1
ATOM 7260 N N . ILE A 1 872 ? 34.889 -12.325 17.193 1.00 86.81 872 ILE A N 1
ATOM 7261 C CA . ILE A 1 872 ? 34.116 -11.248 17.847 1.00 86.81 872 ILE A CA 1
ATOM 7262 C C . ILE A 1 872 ? 33.251 -11.799 18.990 1.00 86.81 872 ILE A C 1
ATOM 7264 O O . ILE A 1 872 ? 33.242 -11.250 20.092 1.00 86.81 872 ILE A O 1
ATOM 7268 N N . ASN A 1 873 ? 32.527 -12.894 18.753 1.00 84.00 873 ASN A N 1
ATOM 7269 C CA . ASN A 1 873 ? 31.647 -13.493 19.757 1.00 84.00 873 ASN A CA 1
ATOM 7270 C C . ASN A 1 873 ? 32.424 -14.077 20.938 1.00 84.00 873 ASN A C 1
ATOM 7272 O O . ASN A 1 873 ? 31.989 -13.936 22.082 1.00 84.00 873 ASN A O 1
ATOM 7276 N N . TYR A 1 874 ? 33.573 -14.698 20.677 1.00 87.81 874 TYR A N 1
ATOM 7277 C CA . TYR A 1 874 ? 34.439 -15.230 21.721 1.00 87.81 874 TYR A CA 1
ATOM 7278 C C . TYR A 1 874 ? 34.994 -14.110 22.605 1.00 87.81 874 TYR A C 1
ATOM 7280 O O . TYR A 1 874 ? 34.891 -14.189 23.829 1.00 87.81 874 TYR A O 1
ATOM 7288 N N . PHE A 1 875 ? 35.467 -13.016 22.002 1.00 88.56 875 PHE A N 1
ATOM 7289 C CA . PHE A 1 875 ? 35.919 -11.834 22.736 1.00 88.56 875 PHE A CA 1
ATOM 7290 C C . PHE A 1 875 ? 34.782 -11.193 23.547 1.00 88.56 875 PHE A C 1
ATOM 7292 O O . PHE A 1 875 ? 34.979 -10.874 24.717 1.00 88.56 875 PHE A O 1
ATOM 7299 N N . LYS A 1 876 ? 33.563 -11.079 22.994 1.00 84.00 876 LYS A N 1
ATOM 7300 C CA . LYS A 1 876 ? 32.375 -10.616 23.745 1.00 84.00 876 LYS A CA 1
ATOM 7301 C C . LYS A 1 876 ? 32.052 -11.515 24.939 1.00 84.00 876 LYS A C 1
ATOM 7303 O O . LYS A 1 876 ? 31.705 -11.017 26.013 1.00 84.00 876 LYS A O 1
ATOM 7308 N N . GLY A 1 877 ? 32.135 -12.831 24.748 1.00 83.62 877 GLY A N 1
ATOM 7309 C CA . GLY A 1 877 ? 31.892 -13.825 25.791 1.00 83.62 877 GLY A CA 1
ATOM 7310 C C . GLY A 1 877 ? 32.918 -13.736 26.918 1.00 83.62 877 GLY A C 1
ATOM 7311 O O . GLY A 1 877 ? 32.539 -13.681 28.087 1.00 83.62 877 GLY A O 1
ATOM 7312 N N . LEU A 1 878 ? 34.205 -13.640 26.572 1.00 84.44 878 LEU A N 1
ATOM 7313 C CA . LEU A 1 878 ? 35.286 -13.454 27.538 1.00 84.44 878 LEU A CA 1
ATOM 7314 C C . LEU A 1 878 ? 35.163 -12.125 28.281 1.00 84.44 878 LEU A C 1
ATOM 7316 O O . LEU A 1 878 ? 35.154 -12.125 29.509 1.00 84.44 878 LEU A O 1
ATOM 7320 N N . ALA A 1 879 ? 34.965 -11.015 27.571 1.00 84.69 879 ALA A N 1
ATOM 7321 C CA . ALA A 1 879 ? 34.748 -9.716 28.197 1.00 84.69 879 ALA A CA 1
ATOM 7322 C C . ALA A 1 879 ? 33.563 -9.759 29.180 1.00 84.69 879 ALA A C 1
ATOM 7324 O O . ALA A 1 879 ? 33.660 -9.274 30.302 1.00 84.69 879 ALA A O 1
ATOM 7325 N N . SER A 1 880 ? 32.465 -10.429 28.813 1.00 81.31 880 SER A N 1
ATOM 7326 C CA . SER A 1 880 ? 31.295 -10.592 29.689 1.00 81.31 880 SER A CA 1
ATOM 7327 C C . SER A 1 880 ? 31.570 -11.435 30.935 1.00 81.31 880 SER A C 1
ATOM 7329 O O . SER A 1 880 ? 30.975 -11.165 31.977 1.00 81.31 880 SER A O 1
ATOM 7331 N N . LYS A 1 881 ? 32.444 -12.443 30.822 1.00 83.56 881 LYS A N 1
ATOM 7332 C CA . LYS A 1 881 ? 32.829 -13.349 31.912 1.00 83.56 881 LYS A CA 1
ATOM 7333 C C . LYS A 1 881 ? 33.797 -12.694 32.898 1.00 83.56 881 LYS A C 1
ATOM 7335 O O . LYS A 1 881 ? 33.698 -12.954 34.094 1.00 83.56 881 LYS A O 1
ATOM 7340 N N . TYR A 1 882 ? 34.743 -11.905 32.396 1.00 80.06 882 TYR A N 1
ATOM 7341 C CA . TYR A 1 882 ? 35.860 -11.400 33.191 1.00 80.06 882 TYR A CA 1
ATOM 7342 C C . TYR A 1 882 ? 35.691 -9.952 33.654 1.00 80.06 882 TYR A C 1
ATOM 7344 O O . TYR A 1 882 ? 36.277 -9.599 34.667 1.00 80.06 882 TYR A O 1
ATOM 7352 N N . ILE A 1 883 ? 34.882 -9.129 32.984 1.00 81.75 883 ILE A N 1
ATOM 7353 C CA . ILE A 1 883 ? 34.644 -7.733 33.374 1.00 81.75 883 ILE A CA 1
ATOM 7354 C C . ILE A 1 883 ? 33.270 -7.614 34.031 1.00 81.75 883 ILE A C 1
ATOM 7356 O O . ILE A 1 883 ? 32.257 -8.060 33.471 1.00 81.75 883 ILE A O 1
ATOM 7360 N N . SER A 1 884 ? 33.212 -6.993 35.213 1.00 80.62 884 SER A N 1
ATOM 7361 C CA . SER A 1 884 ? 31.944 -6.848 35.935 1.00 80.62 884 SER A CA 1
ATOM 7362 C C . SER A 1 884 ? 31.007 -5.925 35.194 1.00 80.62 884 SER A C 1
ATOM 7364 O O . SER A 1 884 ? 31.397 -4.882 34.673 1.00 80.62 884 SER A O 1
ATOM 7366 N N . THR A 1 885 ? 29.733 -6.308 35.175 1.00 77.19 885 THR A N 1
ATOM 7367 C CA . THR A 1 885 ? 28.684 -5.402 34.718 1.00 77.19 885 THR A CA 1
ATOM 7368 C C . THR A 1 885 ? 28.660 -4.145 35.579 1.00 77.19 885 THR A C 1
ATOM 7370 O O . THR A 1 885 ? 28.519 -3.056 35.034 1.00 77.19 885 THR A O 1
ATOM 7373 N N . ASP A 1 886 ? 28.862 -4.288 36.886 1.00 75.75 886 ASP A N 1
ATOM 7374 C CA . ASP A 1 886 ? 28.771 -3.170 37.824 1.00 75.75 886 ASP A CA 1
ATOM 7375 C C . ASP A 1 886 ? 29.974 -2.234 37.708 1.00 75.75 886 ASP A C 1
ATOM 7377 O O . ASP A 1 886 ? 29.799 -1.020 37.749 1.00 75.75 886 ASP A O 1
ATOM 7381 N N . ILE A 1 887 ? 31.165 -2.775 37.422 1.00 75.69 887 ILE A N 1
ATOM 7382 C CA . ILE A 1 887 ? 32.360 -1.959 37.171 1.00 75.69 887 ILE A CA 1
ATOM 7383 C C . ILE A 1 887 ? 32.188 -1.128 35.893 1.00 75.69 887 ILE A C 1
ATOM 7385 O O . ILE A 1 887 ? 32.403 0.077 35.912 1.00 75.69 887 ILE A O 1
ATOM 7389 N N . ILE A 1 888 ? 31.715 -1.724 34.792 1.00 80.00 888 ILE A N 1
ATOM 7390 C CA . ILE A 1 888 ? 31.473 -0.975 33.544 1.00 80.00 888 ILE A CA 1
ATOM 7391 C C . ILE A 1 888 ? 30.374 0.071 33.709 1.00 80.00 888 ILE A C 1
ATOM 7393 O O . ILE A 1 888 ? 30.511 1.177 33.192 1.00 80.00 888 ILE A O 1
ATOM 7397 N N . LYS A 1 889 ? 29.313 -0.245 34.459 1.00 71.94 889 LYS A N 1
ATOM 7398 C CA . LYS A 1 889 ? 28.270 0.728 34.805 1.00 71.94 889 LYS A CA 1
ATOM 7399 C C . LYS A 1 889 ? 28.802 1.885 35.647 1.00 71.94 889 LYS A C 1
ATOM 7401 O O . LYS A 1 889 ? 28.287 2.982 35.505 1.00 71.94 889 LYS A O 1
ATOM 7406 N N . GLN A 1 890 ? 29.779 1.656 36.525 1.00 74.00 890 GLN A N 1
ATOM 7407 C CA . GLN A 1 890 ? 30.392 2.709 37.340 1.00 74.00 890 GLN A CA 1
ATOM 7408 C C . GLN A 1 890 ? 31.395 3.558 36.554 1.00 74.00 890 GLN A C 1
ATOM 7410 O O . GLN A 1 890 ? 31.386 4.777 36.671 1.00 74.00 890 GLN A O 1
ATOM 7415 N N . VAL A 1 891 ? 32.247 2.934 35.745 1.00 72.31 891 VAL A N 1
ATOM 7416 C CA . VAL A 1 891 ? 33.278 3.629 34.959 1.00 72.31 891 VAL A CA 1
ATOM 7417 C C . VAL A 1 891 ? 32.648 4.498 33.884 1.00 72.31 891 VAL A C 1
ATOM 7419 O O . VAL A 1 891 ? 32.958 5.675 33.758 1.00 72.31 891 VAL A O 1
ATOM 7422 N N . TYR A 1 892 ? 31.719 3.921 33.130 1.00 66.75 892 TYR A N 1
ATOM 7423 C CA . TYR A 1 892 ? 30.965 4.648 32.126 1.00 66.75 892 TYR A CA 1
ATOM 7424 C C . TYR A 1 892 ? 29.697 5.219 32.739 1.00 66.75 892 TYR A C 1
ATOM 7426 O O . TYR A 1 892 ? 28.732 5.374 32.015 1.00 66.75 892 TYR A O 1
ATOM 7434 N N . LYS A 1 893 ? 29.650 5.497 34.050 1.00 65.38 893 LYS A N 1
ATOM 7435 C CA . LYS A 1 893 ? 28.421 5.930 34.729 1.00 65.38 893 LYS A CA 1
ATOM 7436 C C . LYS A 1 893 ? 27.793 7.119 34.033 1.00 65.38 893 LYS A C 1
ATOM 7438 O O . LYS A 1 893 ? 26.599 7.069 33.792 1.00 65.38 893 LYS A O 1
ATOM 7443 N N . ASP A 1 894 ? 28.578 8.101 33.608 1.00 63.62 894 ASP A N 1
ATOM 7444 C CA . ASP A 1 894 ? 28.038 9.265 32.911 1.00 63.62 894 ASP A CA 1
ATOM 7445 C C . ASP A 1 894 ? 27.613 8.949 31.476 1.00 63.62 894 ASP A C 1
ATOM 7447 O O . ASP A 1 894 ? 26.565 9.414 31.077 1.00 63.62 894 ASP A O 1
ATOM 7451 N N . GLU A 1 895 ? 28.319 8.112 30.706 1.00 58.88 895 GLU A N 1
ATOM 7452 C CA . GLU A 1 895 ? 27.882 7.665 29.361 1.00 58.88 895 GLU A CA 1
ATOM 7453 C C . GLU A 1 895 ? 26.729 6.654 29.405 1.00 58.88 895 GLU A C 1
ATOM 7455 O O . GLU A 1 895 ? 25.940 6.553 28.475 1.00 58.88 895 GLU A O 1
ATOM 7460 N N . TYR A 1 896 ? 26.639 5.883 30.478 1.00 55.66 896 TYR A N 1
ATOM 7461 C CA . TYR A 1 896 ? 25.592 4.921 30.770 1.00 55.66 896 TYR A CA 1
ATOM 7462 C C . TYR A 1 896 ? 24.341 5.673 31.206 1.00 55.66 896 TYR A C 1
ATOM 7464 O O . TYR A 1 896 ? 23.281 5.427 30.651 1.00 55.66 896 TYR A O 1
ATOM 7472 N N . ILE A 1 897 ? 24.473 6.642 32.119 1.00 56.94 897 ILE A N 1
ATOM 7473 C CA . ILE A 1 897 ? 23.417 7.574 32.526 1.00 56.94 897 ILE A CA 1
ATOM 7474 C C . ILE A 1 897 ? 23.047 8.494 31.367 1.00 56.94 897 ILE A C 1
ATOM 7476 O O . ILE A 1 897 ? 21.873 8.760 31.205 1.00 56.94 897 ILE A O 1
ATOM 7480 N N . LYS A 1 898 ? 23.986 8.932 30.523 1.00 52.06 898 LYS A N 1
ATOM 7481 C CA . LYS A 1 898 ? 23.726 9.781 29.352 1.00 52.06 898 LYS A CA 1
ATOM 7482 C C . LYS A 1 898 ? 23.160 8.995 28.182 1.00 52.06 898 LYS A C 1
ATOM 7484 O O . LYS A 1 898 ? 22.241 9.475 27.567 1.00 52.06 898 LYS A O 1
ATOM 7489 N N . GLY A 1 899 ? 23.593 7.769 27.911 1.00 47.34 899 GLY A N 1
ATOM 7490 C CA . GLY A 1 899 ? 22.956 6.879 26.933 1.00 47.34 899 GLY A CA 1
ATOM 7491 C C . GLY A 1 899 ? 21.588 6.379 27.406 1.00 47.34 899 GLY A C 1
ATOM 7492 O O . GLY A 1 899 ? 20.710 6.110 26.590 1.00 47.34 899 GLY A O 1
ATOM 7493 N N . LEU A 1 900 ? 21.384 6.307 28.726 1.00 46.28 900 LEU A N 1
ATOM 7494 C CA . LEU A 1 900 ? 20.064 6.221 29.333 1.00 46.28 900 LEU A CA 1
ATOM 7495 C C . LEU A 1 900 ? 19.304 7.549 29.127 1.00 46.28 900 LEU A C 1
ATOM 7497 O O . LEU A 1 900 ? 18.237 7.487 28.553 1.00 46.28 900 LEU A O 1
ATOM 7501 N N . ASN A 1 901 ? 19.844 8.732 29.443 1.00 40.06 901 ASN A N 1
ATOM 7502 C CA . ASN A 1 901 ? 19.195 10.062 29.352 1.00 40.06 901 ASN A CA 1
ATOM 7503 C C . ASN A 1 901 ? 18.947 10.581 27.920 1.00 40.06 901 ASN A C 1
ATOM 7505 O O . ASN A 1 901 ? 17.938 11.223 27.665 1.00 40.06 901 ASN A O 1
ATOM 7509 N N . ASP A 1 902 ? 19.789 10.253 26.949 1.00 39.56 902 ASP A N 1
ATOM 7510 C CA . ASP A 1 902 ? 19.597 10.555 25.526 1.00 39.56 902 ASP A CA 1
ATOM 7511 C C . ASP A 1 902 ? 18.393 9.758 24.978 1.00 39.56 902 ASP A C 1
ATOM 7513 O O . ASP A 1 902 ? 17.779 10.148 23.987 1.00 39.56 902 ASP A O 1
ATOM 7517 N N . TYR A 1 903 ? 18.005 8.675 25.670 1.00 39.22 903 TYR A N 1
ATOM 7518 C CA . TYR A 1 903 ? 16.774 7.908 25.452 1.00 39.22 903 TYR A CA 1
ATOM 7519 C C . TYR A 1 903 ? 15.767 8.005 26.623 1.00 39.22 903 TYR A C 1
ATOM 7521 O O . TYR A 1 903 ? 14.732 7.333 26.605 1.00 39.22 903 TYR A O 1
ATOM 7529 N N . ILE A 1 904 ? 16.019 8.865 27.618 1.00 35.16 904 ILE A N 1
ATOM 7530 C CA . ILE A 1 904 ? 15.165 9.142 28.779 1.00 35.16 904 ILE A CA 1
ATOM 7531 C C . ILE A 1 904 ? 15.060 10.661 28.930 1.00 35.16 904 ILE A C 1
ATOM 7533 O O . ILE A 1 904 ? 15.918 11.307 29.522 1.00 35.16 904 ILE A O 1
ATOM 7537 N N . MET A 1 905 ? 13.930 11.230 28.497 1.00 29.16 905 MET A N 1
ATOM 7538 C CA . MET A 1 905 ? 13.438 12.455 29.139 1.00 29.16 905 MET A CA 1
ATOM 7539 C C . MET A 1 905 ? 13.429 12.236 30.665 1.00 29.16 905 MET A C 1
ATOM 7541 O O . MET A 1 905 ? 12.852 11.231 31.107 1.00 29.16 905 MET A O 1
ATOM 7545 N N . PRO A 1 906 ? 14.017 13.144 31.463 1.00 29.52 906 PRO A N 1
ATOM 7546 C CA . PRO A 1 906 ? 14.246 12.931 32.889 1.00 29.52 906 PRO A CA 1
ATOM 7547 C C . PRO A 1 906 ? 12.902 12.767 33.599 1.00 29.52 906 PRO A C 1
ATOM 7549 O O . PRO A 1 906 ? 12.014 13.577 33.353 1.00 29.52 906 PRO A O 1
ATOM 7552 N N . ILE A 1 907 ? 12.728 11.763 34.469 1.00 31.09 907 ILE A N 1
ATOM 7553 C CA . ILE A 1 907 ? 11.623 11.756 35.447 1.00 31.09 907 ILE A CA 1
ATOM 7554 C C . ILE A 1 907 ? 12.087 11.159 36.787 1.00 31.09 907 ILE A C 1
ATOM 7556 O O . ILE A 1 907 ? 12.609 10.045 36.831 1.00 31.09 907 ILE A O 1
ATOM 7560 N N . ASN A 1 908 ? 11.858 11.936 37.852 1.00 26.08 908 ASN A N 1
ATOM 7561 C CA . ASN A 1 908 ? 11.746 11.512 39.250 1.00 26.08 908 ASN A CA 1
ATOM 7562 C C . ASN A 1 908 ? 10.566 10.552 39.401 1.00 26.08 908 ASN A C 1
ATOM 7564 O O . ASN A 1 908 ? 9.468 10.921 39.019 1.00 26.08 908 ASN A O 1
ATOM 7568 N N . SER A 1 909 ? 10.775 9.377 39.986 1.00 29.84 909 SER A N 1
ATOM 7569 C CA . SER A 1 909 ? 9.710 8.401 40.221 1.00 29.84 909 SER A CA 1
ATOM 7570 C C . SER A 1 909 ? 8.919 8.687 41.499 1.00 29.84 909 SER A C 1
ATOM 7572 O O . SER A 1 909 ? 9.486 8.625 42.595 1.00 29.84 909 SER A O 1
ATOM 7574 N N . SER A 1 910 ? 7.606 8.849 41.363 1.00 31.47 910 SER A N 1
ATOM 7575 C CA . SER A 1 910 ? 6.623 8.483 42.391 1.00 31.47 910 SER A CA 1
ATOM 7576 C C . SER A 1 910 ? 5.387 7.855 41.738 1.00 31.47 910 SER A C 1
ATOM 7578 O O . SER A 1 910 ? 5.090 8.120 40.577 1.00 31.47 910 SER A O 1
ATOM 7580 N N . ASP A 1 911 ? 4.616 7.052 42.482 1.00 36.69 911 ASP A N 1
ATOM 7581 C CA . ASP A 1 911 ? 3.339 6.442 42.041 1.00 36.69 911 ASP A CA 1
ATOM 7582 C C . ASP A 1 911 ? 2.258 7.473 41.592 1.00 36.69 911 ASP A C 1
ATOM 7584 O O . ASP A 1 911 ? 1.137 7.113 41.235 1.00 36.69 911 ASP A O 1
ATOM 7588 N N . SER A 1 912 ? 2.606 8.765 41.556 1.00 42.38 912 SER A N 1
ATOM 7589 C CA . SER A 1 912 ? 1.909 9.880 40.903 1.00 42.38 912 SER A CA 1
ATOM 7590 C C . SER A 1 912 ? 2.003 9.897 39.369 1.00 42.38 912 SER A C 1
ATOM 7592 O O . SER A 1 912 ? 1.306 10.683 38.730 1.00 42.38 912 SER A O 1
ATOM 7594 N N . ASP A 1 913 ? 2.851 9.065 38.758 1.00 41.47 913 ASP A N 1
ATOM 7595 C CA . ASP A 1 913 ? 3.322 9.276 37.378 1.00 41.47 913 ASP A CA 1
ATOM 7596 C C . ASP A 1 913 ? 2.492 8.580 36.281 1.00 41.47 913 ASP A C 1
ATOM 7598 O O . ASP A 1 913 ? 2.928 8.450 35.131 1.00 41.47 913 ASP A O 1
ATOM 7602 N N . ILE A 1 914 ? 1.253 8.181 36.583 1.00 45.53 914 ILE A N 1
ATOM 7603 C CA . ILE A 1 914 ? 0.273 7.794 35.559 1.00 45.53 914 ILE A CA 1
ATOM 7604 C C . ILE A 1 914 ? -0.328 9.075 34.961 1.00 45.53 914 ILE A C 1
ATOM 7606 O O . ILE A 1 914 ? -1.405 9.530 35.345 1.00 45.53 914 ILE A O 1
ATOM 7610 N N . ILE A 1 915 ? 0.381 9.672 34.002 1.00 48.78 915 ILE A N 1
ATOM 7611 C CA . ILE A 1 915 ? -0.078 10.878 33.303 1.00 48.78 915 ILE A CA 1
ATOM 7612 C C . ILE A 1 915 ? -0.838 10.452 32.040 1.00 48.78 915 ILE A C 1
ATOM 7614 O O . ILE A 1 915 ? -0.296 9.772 31.159 1.00 48.78 915 ILE A O 1
ATOM 7618 N N . LEU A 1 916 ? -2.113 10.839 31.943 1.00 53.38 916 LEU A N 1
ATOM 7619 C CA . LEU A 1 916 ? -2.855 10.775 30.681 1.00 53.38 916 LEU A CA 1
ATOM 7620 C C . LEU A 1 916 ? -2.121 11.571 29.617 1.00 53.38 916 LEU A C 1
ATOM 7622 O O . LEU A 1 916 ? -1.579 12.637 29.907 1.00 53.38 916 LEU A O 1
ATOM 7626 N N . ILE A 1 917 ? -2.121 11.080 28.380 1.00 56.34 917 ILE A N 1
ATOM 7627 C CA . ILE A 1 917 ? -1.638 11.884 27.260 1.00 56.34 917 ILE A CA 1
ATOM 7628 C C . ILE A 1 917 ? -2.617 13.041 27.096 1.00 56.34 917 ILE A C 1
ATOM 7630 O O . ILE A 1 917 ? -3.604 12.901 26.390 1.00 56.34 917 ILE A O 1
ATOM 7634 N N . LYS A 1 918 ? -2.354 14.155 27.787 1.00 62.72 918 LYS A N 1
ATOM 7635 C CA . LYS A 1 918 ? -3.115 15.390 27.660 1.00 62.72 918 LYS A CA 1
ATOM 7636 C C . LYS A 1 918 ? -2.948 15.888 26.237 1.00 62.72 918 LYS A C 1
ATOM 7638 O O . LYS A 1 918 ? -1.855 16.292 25.851 1.00 62.72 918 LYS A O 1
ATOM 7643 N N . HIS A 1 919 ? -4.023 15.867 25.482 1.00 65.06 919 HIS A N 1
ATOM 7644 C CA . HIS A 1 919 ? -4.052 16.316 24.113 1.00 65.06 919 HIS A CA 1
ATOM 7645 C C . HIS A 1 919 ? -5.322 17.123 23.887 1.00 65.06 919 HIS A C 1
ATOM 7647 O O . HIS A 1 919 ? -6.354 16.902 24.527 1.00 65.06 919 HIS A O 1
ATOM 7653 N N . LYS A 1 920 ? -5.230 18.108 22.997 1.00 76.12 920 LYS A N 1
ATOM 7654 C CA . LYS A 1 920 ? -6.386 18.911 22.592 1.00 76.12 920 LYS A CA 1
ATOM 7655 C C . LYS A 1 920 ? -7.295 18.086 21.688 1.00 76.12 920 LYS A C 1
ATOM 7657 O O . LYS A 1 920 ? -6.921 17.015 21.210 1.00 76.12 920 LYS A O 1
ATOM 7662 N N . MET A 1 921 ? -8.510 18.552 21.447 1.00 78.75 921 MET A N 1
ATOM 7663 C CA . MET A 1 921 ? -9.391 17.866 20.506 1.00 78.75 921 MET A CA 1
ATOM 7664 C C . MET A 1 921 ? -9.061 18.292 19.070 1.00 78.75 921 MET A C 1
ATOM 7666 O O . MET A 1 921 ? -9.479 19.339 18.605 1.00 78.75 921 MET A O 1
ATOM 7670 N N . TYR A 1 922 ? -8.279 17.508 18.339 1.00 79.38 922 TYR A N 1
ATOM 7671 C CA . TYR A 1 922 ? -7.885 17.859 16.967 1.00 79.38 922 TYR A CA 1
ATOM 7672 C C . TYR A 1 922 ? -8.996 17.606 15.942 1.00 79.38 922 TYR A C 1
ATOM 7674 O O . TYR A 1 922 ? -9.994 16.944 16.243 1.00 79.38 922 TYR A O 1
ATOM 7682 N N . LEU A 1 923 ? -8.812 18.097 14.709 1.00 81.62 923 LEU A N 1
ATOM 7683 C CA . LEU A 1 923 ? -9.798 17.978 13.624 1.00 81.62 923 LEU A CA 1
ATOM 7684 C C . LEU A 1 923 ? -10.279 16.537 13.410 1.00 81.62 923 LEU A C 1
ATOM 7686 O O . LEU A 1 923 ? -11.475 16.321 13.241 1.00 81.62 923 LEU A O 1
ATOM 7690 N N . ASP A 1 924 ? -9.389 15.547 13.509 1.00 80.19 924 ASP A N 1
ATOM 7691 C CA . ASP A 1 924 ? -9.743 14.130 13.353 1.00 80.19 924 ASP A CA 1
ATOM 7692 C C . ASP A 1 924 ? -10.748 13.658 14.426 1.00 80.19 924 ASP A C 1
ATOM 7694 O O . ASP A 1 924 ? -11.652 12.867 14.147 1.00 80.19 924 ASP A O 1
ATOM 7698 N N . LYS A 1 925 ? -10.636 14.177 15.656 1.00 81.19 925 LYS A N 1
ATOM 7699 C CA . LYS A 1 925 ? -11.551 13.859 16.763 1.00 81.19 925 LYS A CA 1
ATOM 7700 C C . LYS A 1 925 ? -12.876 14.609 16.636 1.00 81.19 925 LYS A C 1
ATOM 7702 O O . LYS A 1 925 ? -13.925 14.008 16.862 1.00 81.19 925 LYS A O 1
ATOM 7707 N N . PHE A 1 926 ? -12.843 15.874 16.207 1.00 85.25 926 PHE A N 1
ATOM 7708 C CA . PHE A 1 926 ? -14.053 16.615 15.828 1.00 85.25 926 PHE A CA 1
ATOM 7709 C C . PHE A 1 926 ? -14.811 15.891 14.718 1.00 85.25 926 PHE A C 1
ATOM 7711 O O . PHE A 1 926 ? -16.011 15.658 14.838 1.00 85.25 926 PHE A O 1
ATOM 7718 N N . LYS A 1 927 ? -14.102 15.443 13.684 1.00 86.25 927 LYS A N 1
ATOM 7719 C CA . LYS A 1 927 ? -14.665 14.661 12.588 1.00 86.25 927 LYS A CA 1
ATOM 7720 C C . LYS A 1 927 ? -15.304 13.364 13.058 1.00 86.25 927 LYS A C 1
ATOM 7722 O O . LYS A 1 927 ? -16.427 13.063 12.660 1.00 86.25 927 LYS A O 1
ATOM 7727 N N . MET A 1 928 ? -14.633 12.614 13.928 1.00 80.44 928 MET A N 1
ATOM 7728 C CA . MET A 1 928 ? -15.175 11.371 14.484 1.00 80.44 928 MET A CA 1
ATOM 7729 C C . MET A 1 928 ? -16.522 11.579 15.195 1.00 80.44 928 MET A C 1
ATOM 7731 O O . MET A 1 928 ? -17.418 10.748 15.056 1.00 80.44 928 MET A O 1
ATOM 7735 N N . LEU A 1 929 ? -16.669 12.682 15.933 1.00 82.25 929 LEU A N 1
ATOM 7736 C CA . LEU A 1 929 ? -17.850 12.951 16.753 1.00 82.25 929 LEU A CA 1
ATOM 7737 C C . LEU A 1 929 ? -18.978 13.658 15.999 1.00 82.25 929 LEU A C 1
ATOM 7739 O O . LEU A 1 929 ? -20.139 13.273 16.136 1.00 82.25 929 LEU A O 1
ATOM 7743 N N . PHE A 1 930 ? -18.647 14.674 15.202 1.00 86.44 930 PHE A N 1
ATOM 7744 C CA . PHE A 1 930 ? -19.624 15.637 14.692 1.00 86.44 930 PHE A CA 1
ATOM 7745 C C . PHE A 1 930 ? -19.969 15.468 13.203 1.00 86.44 930 PHE A C 1
ATOM 7747 O O . PHE A 1 930 ? -21.020 15.944 12.779 1.00 86.44 930 PHE A O 1
ATOM 7754 N N . SER A 1 931 ? -19.175 14.741 12.403 1.00 83.00 931 SER A N 1
ATOM 7755 C CA . SER A 1 931 ? -19.407 14.603 10.942 1.00 83.00 931 SER A CA 1
ATOM 7756 C C . SER A 1 931 ? -20.769 14.000 10.571 1.00 83.00 931 SER A C 1
ATOM 7758 O O . SER A 1 931 ? -21.368 14.341 9.544 1.00 83.00 931 SER A O 1
ATOM 7760 N N . LYS A 1 932 ? -21.277 13.105 11.427 1.00 80.50 932 LYS A N 1
ATOM 7761 C CA . LYS A 1 932 ? -22.548 12.387 11.244 1.00 80.50 932 LYS A CA 1
ATOM 7762 C C . LYS A 1 932 ? -23.765 13.116 11.812 1.00 80.50 932 LYS A C 1
ATOM 7764 O O . LYS A 1 932 ? -24.869 12.579 11.735 1.00 80.50 932 LYS A O 1
ATOM 7769 N N . ILE A 1 933 ? -23.588 14.287 12.415 1.00 82.00 933 ILE A N 1
ATOM 7770 C CA . ILE A 1 933 ? -24.718 15.049 12.943 1.00 82.00 933 ILE A CA 1
ATOM 7771 C C . ILE A 1 933 ? -25.491 15.642 11.768 1.00 82.00 933 ILE A C 1
ATOM 7773 O O . ILE A 1 933 ? -24.918 16.291 10.891 1.00 82.00 933 ILE A O 1
ATOM 7777 N N . SER A 1 934 ? -26.798 15.373 11.738 1.00 75.69 934 SER A N 1
ATOM 7778 C CA . SER A 1 934 ? -27.689 15.989 10.759 1.00 75.69 934 SER A CA 1
ATOM 7779 C C . SER A 1 934 ? -27.940 17.437 11.161 1.00 75.69 934 SER A C 1
ATOM 7781 O O . SER A 1 934 ? -28.409 17.705 12.265 1.00 75.69 934 SER A O 1
ATOM 7783 N N . LEU A 1 935 ? -27.637 18.352 10.245 1.00 76.62 935 LEU A N 1
ATOM 7784 C CA . LEU A 1 935 ? -27.914 19.784 10.359 1.00 76.62 935 LEU A CA 1
ATOM 7785 C C . LEU A 1 935 ? -29.134 20.177 9.503 1.00 76.62 935 LEU A C 1
ATOM 7787 O O . LEU A 1 935 ? -29.215 21.286 8.982 1.00 76.62 935 LEU A O 1
ATOM 7791 N N . GLU A 1 936 ? -30.076 19.246 9.315 1.00 70.25 936 GLU A N 1
ATOM 7792 C CA . GLU A 1 936 ? -31.335 19.487 8.594 1.00 70.25 936 GLU A CA 1
ATOM 7793 C C . GLU A 1 936 ? -32.404 20.165 9.465 1.00 70.25 936 GLU A C 1
ATOM 7795 O O . GLU A 1 936 ? -33.312 20.800 8.933 1.00 70.25 936 GLU A O 1
ATOM 7800 N N . LYS A 1 937 ? -32.319 20.018 10.794 1.00 66.25 937 LYS A N 1
ATOM 7801 C CA . LYS A 1 937 ? -33.243 20.606 11.776 1.00 66.25 937 LYS A CA 1
ATOM 7802 C C . LYS A 1 937 ? -32.463 21.222 12.932 1.00 66.25 937 LYS A C 1
ATOM 7804 O O . LYS A 1 937 ? -31.374 20.762 13.264 1.00 66.25 937 LYS A O 1
ATOM 7809 N N . GLU A 1 938 ? -33.050 22.233 13.564 1.00 62.59 938 GLU A N 1
ATOM 7810 C CA . GLU A 1 938 ? -32.462 22.889 14.729 1.00 62.59 938 GLU A CA 1
ATOM 7811 C C . GLU A 1 938 ? -32.419 21.913 15.924 1.00 62.59 938 GLU A C 1
ATOM 7813 O O . GLU A 1 938 ? -33.452 21.422 16.392 1.00 62.59 938 GLU A O 1
ATOM 7818 N N . ILE A 1 939 ? -31.208 21.602 16.395 1.00 72.12 939 ILE A N 1
ATOM 7819 C CA . ILE A 1 939 ? -30.960 20.818 17.611 1.00 72.12 939 ILE A CA 1
ATOM 7820 C C . ILE A 1 939 ? -30.613 21.805 18.726 1.00 72.12 939 ILE A C 1
ATOM 7822 O O . ILE A 1 939 ? -29.534 22.396 18.712 1.00 72.12 939 ILE A O 1
ATOM 7826 N N . LYS A 1 940 ? -31.520 21.992 19.695 1.00 71.00 940 LYS A N 1
ATOM 7827 C CA . LYS A 1 940 ? -31.288 22.843 20.875 1.00 71.00 940 LYS A CA 1
ATOM 7828 C C . LYS A 1 940 ? -31.025 21.983 22.099 1.00 71.00 940 LYS A C 1
ATOM 7830 O O . LYS A 1 940 ? -31.947 21.409 22.669 1.00 71.00 940 LYS A O 1
ATOM 7835 N N . LEU A 1 941 ? -29.766 21.922 22.513 1.00 81.75 941 LEU A N 1
ATOM 7836 C CA . LEU A 1 941 ? -29.384 21.344 23.800 1.00 81.75 941 LEU A CA 1
ATOM 7837 C C . LEU A 1 941 ? -29.581 22.388 24.903 1.00 81.75 941 LEU A C 1
ATOM 7839 O O . LEU A 1 941 ? -29.264 23.563 24.694 1.00 81.75 941 LEU A O 1
ATOM 7843 N N . SER A 1 942 ? -30.067 21.968 26.074 1.00 85.50 942 SER A N 1
ATOM 7844 C CA . SER A 1 942 ? -30.079 22.838 27.252 1.00 85.50 942 SER A CA 1
ATOM 7845 C C . SER A 1 942 ? -28.650 23.149 27.699 1.00 85.50 942 SER A C 1
ATOM 7847 O O . SER A 1 942 ? -27.712 22.394 27.431 1.00 85.50 942 SER A O 1
ATOM 7849 N N . GLU A 1 943 ? -28.472 24.267 28.396 1.00 86.75 943 GLU A N 1
ATOM 7850 C CA . GLU A 1 943 ? -27.150 24.718 28.831 1.00 86.75 943 GLU A CA 1
ATOM 7851 C C . GLU A 1 943 ? -26.467 23.714 29.778 1.00 86.75 943 GLU A C 1
ATOM 7853 O O . GLU A 1 943 ? -25.272 23.444 29.643 1.00 86.75 943 GLU A O 1
ATOM 7858 N N . GLU A 1 944 ? -27.250 23.077 30.653 1.00 87.06 944 GLU A N 1
ATOM 7859 C CA . GLU A 1 944 ? -26.813 22.005 31.557 1.00 87.06 944 GLU A CA 1
ATOM 7860 C C . GLU A 1 944 ? -26.303 20.775 30.795 1.00 87.06 944 GLU A C 1
ATOM 7862 O O . GLU A 1 944 ? -25.233 20.245 31.101 1.00 87.06 944 GLU A O 1
ATOM 7867 N N . VAL A 1 945 ? -27.030 20.350 29.754 1.00 87.69 945 VAL A N 1
ATOM 7868 C CA . VAL A 1 945 ? -26.630 19.220 28.904 1.00 87.69 945 VAL A CA 1
ATOM 7869 C C . VAL A 1 945 ? -25.353 19.547 28.140 1.00 87.69 945 VAL A C 1
ATOM 7871 O O . VAL A 1 945 ? -24.451 18.712 28.072 1.00 87.69 945 VAL A O 1
ATOM 7874 N N . LYS A 1 946 ? -25.229 20.773 27.614 1.00 87.50 946 LYS A N 1
ATOM 7875 C CA . LYS A 1 946 ? -24.003 21.223 26.941 1.00 87.50 946 LYS A CA 1
ATOM 7876 C C . LYS A 1 946 ? -22.795 21.163 27.875 1.00 87.50 946 LYS A C 1
ATOM 7878 O O . LYS A 1 946 ? -21.771 20.619 27.476 1.00 87.50 946 LYS A O 1
ATOM 7883 N N . ASN A 1 947 ? -22.919 21.683 29.099 1.00 87.81 947 ASN A N 1
ATOM 7884 C CA . ASN A 1 947 ? -21.833 21.671 30.088 1.00 87.81 947 ASN A CA 1
ATOM 7885 C C . ASN A 1 947 ? -21.384 20.243 30.397 1.00 87.81 947 ASN A C 1
ATOM 7887 O O . ASN A 1 947 ? -20.202 19.921 30.312 1.00 87.81 947 ASN A O 1
ATOM 7891 N N . ARG A 1 948 ? -22.342 19.351 30.656 1.00 86.81 948 ARG A N 1
ATOM 7892 C CA . ARG A 1 948 ? -22.022 17.967 30.999 1.00 86.81 948 ARG A CA 1
ATOM 7893 C C . ARG A 1 948 ? -21.431 17.182 29.822 1.00 86.81 948 ARG A C 1
ATOM 7895 O O . ARG A 1 948 ? -20.545 16.354 30.015 1.00 86.81 948 ARG A O 1
ATOM 7902 N N . LEU A 1 949 ? -21.865 17.458 28.591 1.00 87.25 949 LEU A N 1
ATOM 7903 C CA . LEU A 1 949 ? -21.269 16.863 27.393 1.00 87.25 949 LEU A CA 1
ATOM 7904 C C . LEU A 1 949 ? -19.816 17.309 27.184 1.00 87.25 949 LEU A C 1
ATOM 7906 O O . LEU A 1 949 ? -19.002 16.470 26.809 1.00 87.25 949 LEU A O 1
ATOM 7910 N N . ILE A 1 950 ? -19.467 18.568 27.465 1.00 85.38 950 ILE A N 1
ATOM 7911 C CA . ILE A 1 950 ? -18.077 19.057 27.368 1.00 85.38 950 ILE A CA 1
ATOM 7912 C C . ILE A 1 950 ? -17.144 18.304 28.320 1.00 85.38 950 ILE A C 1
ATOM 7914 O O . ILE A 1 950 ? -16.001 18.045 27.960 1.00 85.38 950 ILE A O 1
ATOM 7918 N N . GLU A 1 951 ? -17.633 17.891 29.490 1.00 82.94 951 GLU A N 1
ATOM 7919 C CA . GLU A 1 951 ? -16.862 17.086 30.446 1.00 82.94 951 GLU A CA 1
ATOM 7920 C C . GLU A 1 951 ? -16.725 15.616 30.014 1.00 82.94 951 GLU A C 1
ATOM 7922 O O . GLU A 1 951 ? -15.694 14.984 30.235 1.00 82.94 951 GLU A O 1
ATOM 7927 N N . ILE A 1 952 ? -17.761 15.050 29.387 1.00 81.00 952 ILE A N 1
ATOM 7928 C CA . ILE A 1 952 ? -17.840 13.615 29.062 1.00 81.00 952 ILE A CA 1
ATOM 7929 C C . ILE A 1 952 ? -17.192 13.276 27.723 1.00 81.00 952 ILE A C 1
ATOM 7931 O O . ILE A 1 952 ? -16.509 12.258 27.611 1.00 81.00 952 ILE A O 1
ATOM 7935 N N . ILE A 1 953 ? -17.417 14.099 26.695 1.00 83.12 953 ILE A N 1
ATOM 7936 C CA . ILE A 1 953 ? -16.854 13.941 25.347 1.00 83.12 953 ILE A CA 1
ATOM 7937 C C . ILE A 1 953 ? -15.336 13.640 25.359 1.00 83.12 953 ILE A C 1
ATOM 7939 O O . ILE A 1 953 ? -14.931 12.713 24.654 1.00 83.12 953 ILE A O 1
ATOM 7943 N N . PRO A 1 954 ? -14.506 14.303 26.184 1.00 79.50 954 PRO A N 1
ATOM 7944 C CA . PRO A 1 954 ? -13.113 13.928 26.448 1.00 79.50 954 PRO A CA 1
ATOM 7945 C C . PRO A 1 954 ? -12.863 12.421 26.640 1.00 79.50 954 PRO A C 1
ATOM 7947 O O . PRO A 1 954 ? -12.052 11.811 25.941 1.00 79.50 954 PRO A O 1
ATOM 7950 N N . TYR A 1 955 ? -13.614 11.781 27.537 1.00 77.38 955 TYR A N 1
ATOM 7951 C CA . TYR A 1 955 ? -13.528 10.345 27.825 1.00 77.38 955 TYR A CA 1
ATOM 7952 C C . TYR A 1 955 ? -14.045 9.471 26.678 1.00 77.38 955 TYR A C 1
ATOM 7954 O O . TYR A 1 955 ? -13.731 8.289 26.579 1.00 77.38 955 TYR A O 1
ATOM 7962 N N . LEU A 1 956 ? -14.868 10.022 25.797 1.00 74.81 956 LEU A N 1
ATOM 7963 C CA . LEU A 1 956 ? -15.396 9.304 24.645 1.00 74.81 956 LEU A CA 1
ATOM 7964 C C . LEU A 1 956 ? -14.401 9.274 23.487 1.00 74.81 956 LEU A C 1
ATOM 7966 O O . LEU A 1 956 ? -14.329 8.279 22.765 1.00 74.81 956 LEU A O 1
ATOM 7970 N N . ILE A 1 957 ? -13.631 10.349 23.331 1.00 70.88 957 ILE A N 1
ATOM 7971 C CA . ILE A 1 957 ? -12.662 10.573 22.251 1.00 70.88 957 ILE A CA 1
ATOM 7972 C C . ILE A 1 957 ? -11.462 9.635 22.332 1.00 70.88 957 ILE A C 1
ATOM 7974 O O . ILE A 1 957 ? -10.911 9.240 21.299 1.00 70.88 957 ILE A O 1
ATOM 7978 N N . ASP A 1 958 ? -11.085 9.241 23.542 1.00 71.12 958 ASP A N 1
ATOM 7979 C CA . ASP A 1 958 ? -9.979 8.325 23.818 1.00 71.12 958 ASP A CA 1
ATOM 7980 C C . ASP A 1 958 ? -10.315 6.866 23.441 1.00 71.12 958 ASP A C 1
ATOM 7982 O O . ASP A 1 958 ? -9.597 5.933 23.779 1.00 71.12 958 ASP A O 1
ATOM 7986 N N . ASN A 1 959 ? -11.399 6.618 22.699 1.00 69.75 959 ASN A N 1
ATOM 7987 C CA . ASN A 1 959 ? -11.772 5.295 22.197 1.00 69.75 959 ASN A CA 1
ATOM 7988 C C . ASN A 1 959 ? -11.997 4.241 23.302 1.00 69.75 959 ASN A C 1
ATOM 7990 O O . ASN A 1 959 ? -11.971 3.043 23.017 1.00 69.75 959 ASN A O 1
ATOM 7994 N N . TYR A 1 960 ? -12.271 4.643 24.552 1.00 70.31 960 TYR A N 1
ATOM 7995 C CA . TYR A 1 960 ? -12.615 3.710 25.641 1.00 70.31 960 TYR A CA 1
ATOM 7996 C C . TYR A 1 960 ? -13.809 2.811 25.297 1.00 70.31 960 TYR A C 1
ATOM 7998 O O . TYR A 1 960 ? -13.908 1.688 25.787 1.00 70.31 960 TYR A O 1
ATOM 8006 N N . PHE A 1 961 ? -14.665 3.280 24.389 1.00 70.44 961 PHE A N 1
ATOM 8007 C CA . PHE A 1 961 ? -15.828 2.569 23.881 1.00 70.44 961 PHE A CA 1
ATOM 8008 C C . PHE A 1 961 ? -15.676 2.151 22.422 1.00 70.44 961 PHE A C 1
ATOM 8010 O O . PHE A 1 961 ? -16.689 2.101 21.739 1.00 70.44 961 PHE A O 1
ATOM 8017 N N . ILE A 1 962 ? -14.455 1.873 21.924 1.00 65.81 962 ILE A N 1
ATOM 8018 C CA . ILE A 1 962 ? -14.175 1.633 20.489 1.00 65.81 962 ILE A CA 1
ATOM 8019 C C . ILE A 1 962 ? -15.182 0.686 19.813 1.00 65.81 962 ILE A C 1
ATOM 8021 O O . ILE A 1 962 ? -15.644 0.965 18.709 1.00 65.81 962 ILE A O 1
ATOM 8025 N N . ASP A 1 963 ? -15.608 -0.362 20.520 1.00 62.69 963 ASP A N 1
ATOM 8026 C CA . ASP A 1 963 ? -16.570 -1.366 20.046 1.00 62.69 963 ASP A CA 1
ATOM 8027 C C . ASP A 1 963 ? -18.015 -0.819 19.872 1.00 62.69 963 ASP A C 1
ATOM 8029 O O . ASP A 1 963 ? -18.846 -1.463 19.237 1.00 62.69 963 ASP A O 1
ATOM 8033 N N . LEU A 1 964 ? -18.312 0.375 20.399 1.00 67.00 964 LEU A N 1
ATOM 8034 C CA . LEU A 1 964 ? -19.600 1.088 20.369 1.00 67.00 964 LEU A CA 1
ATOM 8035 C C . LEU A 1 964 ? -19.537 2.440 19.613 1.00 67.00 964 LEU A C 1
ATOM 8037 O O . LEU A 1 964 ? -20.547 3.130 19.484 1.00 67.00 964 LEU A O 1
ATOM 8041 N N . THR A 1 965 ? -18.367 2.834 19.093 1.00 61.78 965 THR A N 1
ATOM 8042 C CA . THR A 1 965 ? -18.069 4.202 18.589 1.00 61.78 965 THR A CA 1
ATOM 8043 C C . THR A 1 965 ? -18.847 4.673 17.363 1.00 61.78 965 THR A C 1
ATOM 8045 O O . THR A 1 965 ? -18.760 5.838 16.982 1.00 61.78 965 THR A O 1
ATOM 8048 N N . TYR A 1 966 ? -19.648 3.822 16.725 1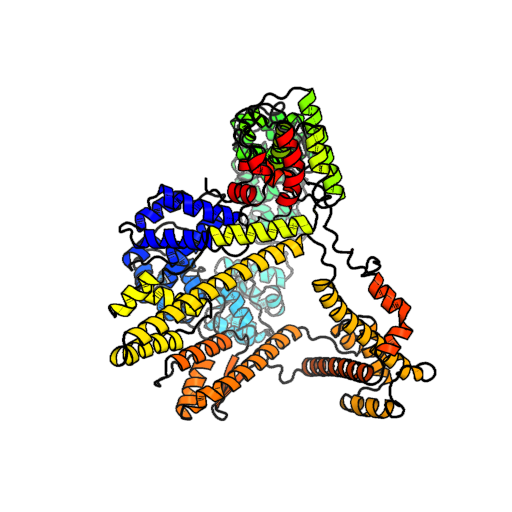.00 62.03 966 TYR A N 1
ATOM 8049 C CA . TYR A 1 966 ? -20.351 4.207 15.500 1.00 62.03 966 TYR A CA 1
ATOM 8050 C C . TYR A 1 966 ? -21.559 5.140 15.716 1.00 62.03 966 TYR A C 1
ATOM 8052 O O . TYR A 1 966 ? -22.035 5.700 14.724 1.00 62.03 966 TYR A O 1
ATOM 8060 N N . ASN A 1 967 ? -22.001 5.352 16.966 1.00 69.31 967 ASN A N 1
ATOM 8061 C CA . ASN A 1 967 ? -23.271 6.002 17.326 1.00 69.31 967 ASN A CA 1
ATOM 8062 C C . ASN A 1 967 ? -23.145 7.288 18.176 1.00 69.31 967 ASN A C 1
ATOM 8064 O O . ASN A 1 967 ? -24.046 7.610 18.949 1.00 69.31 967 ASN A O 1
ATOM 8068 N N . TYR A 1 968 ? -22.077 8.078 18.024 1.00 76.50 968 TYR A N 1
ATOM 8069 C CA . TYR A 1 968 ? -21.937 9.333 18.785 1.00 76.50 968 TYR A CA 1
ATOM 8070 C C . TYR A 1 968 ? -23.047 10.360 18.549 1.00 76.50 968 TYR A C 1
ATOM 8072 O O . TYR A 1 968 ? -23.400 11.093 19.468 1.00 76.50 968 TYR A O 1
ATOM 8080 N N . SER A 1 969 ? -23.653 10.369 17.358 1.00 76.44 969 SER A N 1
ATOM 8081 C CA . SER A 1 969 ? -24.769 11.263 17.030 1.00 76.44 969 SER A CA 1
ATOM 8082 C C . SER A 1 969 ? -25.991 11.064 17.930 1.00 76.44 969 SER A C 1
ATOM 8084 O O . SER A 1 969 ? -26.801 11.979 18.055 1.00 76.44 969 SER A O 1
ATOM 8086 N N . VAL A 1 970 ? -26.117 9.901 18.587 1.00 78.06 970 VAL A N 1
ATOM 8087 C CA . VAL A 1 970 ? -27.188 9.643 19.555 1.00 78.06 970 VAL A CA 1
ATOM 8088 C C . VAL A 1 970 ? -27.139 10.656 20.690 1.00 78.06 970 VAL A C 1
ATOM 8090 O O . VAL A 1 970 ? -28.210 11.128 21.043 1.00 78.06 970 VAL A O 1
ATOM 8093 N N . LEU A 1 971 ? -25.948 11.064 21.162 1.00 80.06 971 LEU A N 1
ATOM 8094 C CA . LEU A 1 971 ? -25.765 12.040 22.250 1.00 80.06 971 LEU A CA 1
ATOM 8095 C C . LEU A 1 971 ? -26.282 13.452 21.949 1.00 80.06 971 LEU A C 1
ATOM 8097 O O . LEU A 1 971 ? -26.404 14.267 22.860 1.00 80.06 971 LEU A O 1
ATOM 8101 N N . PHE A 1 972 ? -26.584 13.745 20.689 1.00 82.25 972 PHE A N 1
ATOM 8102 C CA . PHE A 1 972 ? -27.001 15.073 20.251 1.00 82.25 972 PHE A CA 1
ATOM 8103 C C . PHE A 1 972 ? -28.441 15.072 19.725 1.00 82.25 972 PHE A C 1
ATOM 8105 O O . PHE A 1 972 ? -28.837 15.974 18.996 1.00 82.25 972 PHE A O 1
ATOM 8112 N N . LYS A 1 973 ? -29.241 14.053 20.063 1.00 77.56 973 LYS A N 1
ATOM 8113 C CA . LYS A 1 973 ? -30.674 14.020 19.742 1.00 77.56 973 LYS A CA 1
ATOM 8114 C C . LYS A 1 973 ? -31.464 14.940 20.684 1.00 77.56 973 LYS A C 1
ATOM 8116 O O . LYS A 1 973 ? -31.150 15.055 21.864 1.00 77.56 973 LYS A O 1
ATOM 8121 N N . ASN A 1 974 ? -32.552 15.524 20.175 1.00 68.69 974 ASN A N 1
ATOM 8122 C CA . ASN A 1 974 ? -33.396 16.489 20.903 1.00 68.69 974 ASN A CA 1
ATOM 8123 C C . ASN A 1 974 ? -34.072 15.943 22.179 1.00 68.69 974 ASN A C 1
ATOM 8125 O O . ASN A 1 974 ? -34.631 16.723 22.938 1.00 68.69 974 ASN A O 1
ATOM 8129 N N . ASN A 1 975 ? -34.072 14.629 22.410 1.00 74.38 975 ASN A N 1
ATOM 8130 C CA . ASN A 1 975 ? -34.765 13.976 23.524 1.00 74.38 975 ASN A CA 1
ATOM 8131 C C . ASN A 1 975 ? -33.839 13.522 24.666 1.00 74.38 975 ASN A C 1
ATOM 8133 O O . ASN A 1 975 ? -34.280 12.759 25.522 1.00 74.38 975 ASN A O 1
ATOM 8137 N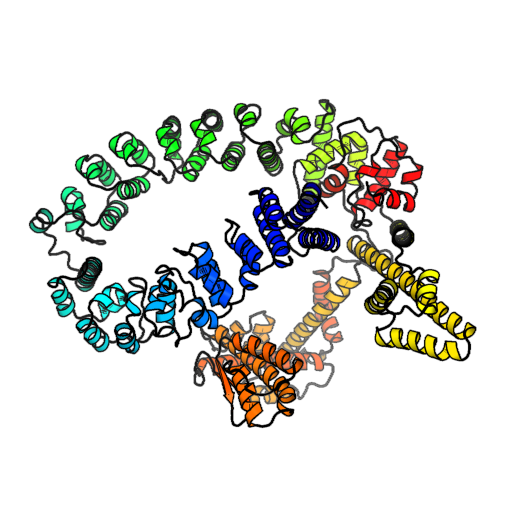 N . ILE A 1 976 ? -32.573 13.941 24.675 1.00 80.00 976 ILE A N 1
ATOM 8138 C CA . ILE A 1 976 ? -31.630 13.565 25.733 1.00 80.00 976 ILE A CA 1
ATOM 8139 C C . ILE A 1 976 ? -31.856 14.386 26.992 1.00 80.00 976 ILE A C 1
ATOM 8141 O O . ILE A 1 976 ? -31.936 15.613 26.943 1.00 80.00 976 ILE A O 1
ATOM 8145 N N . THR A 1 977 ? -31.899 13.694 28.128 1.00 82.81 977 THR A N 1
ATOM 8146 C CA . THR A 1 977 ? -32.027 14.308 29.449 1.00 82.81 977 THR A CA 1
ATOM 8147 C C . THR A 1 977 ? -30.675 14.407 30.160 1.00 82.81 977 THR A C 1
ATOM 8149 O O . THR A 1 977 ? -29.732 13.671 29.861 1.00 82.81 977 THR A O 1
ATOM 8152 N N . LEU A 1 978 ? -30.580 15.289 31.161 1.00 84.62 978 LEU A N 1
ATOM 8153 C CA . LEU A 1 978 ? -29.406 15.377 32.037 1.00 84.62 978 LEU A CA 1
ATOM 8154 C C . LEU A 1 978 ? -29.144 14.050 32.781 1.00 84.62 978 LEU A C 1
ATOM 8156 O O . LEU A 1 978 ? -27.998 13.670 33.017 1.00 84.62 978 LEU A O 1
ATOM 8160 N N . GLU A 1 979 ? -30.201 13.305 33.109 1.00 83.56 979 GLU A N 1
ATOM 8161 C CA . GLU A 1 979 ? -30.095 12.009 33.782 1.00 83.56 979 GLU A CA 1
ATOM 8162 C C . GLU A 1 979 ? -29.397 10.956 32.906 1.00 83.56 979 GLU A C 1
ATOM 8164 O O . GLU A 1 979 ? -28.646 10.120 33.416 1.00 83.56 979 GLU A O 1
ATOM 8169 N N . ASP A 1 980 ? -29.613 11.006 31.590 1.00 83.00 980 ASP A N 1
ATOM 8170 C CA . ASP A 1 980 ? -29.009 10.074 30.636 1.00 83.00 980 ASP A CA 1
ATOM 8171 C C . ASP A 1 980 ? -27.489 10.232 30.553 1.00 83.00 980 ASP A C 1
ATOM 8173 O O . ASP A 1 980 ? -26.759 9.244 30.444 1.00 83.00 980 ASP A O 1
ATOM 8177 N N . ILE A 1 981 ? -27.010 11.471 30.665 1.00 84.69 981 ILE A N 1
ATOM 8178 C CA . ILE A 1 981 ? -25.588 11.822 30.585 1.00 84.69 981 ILE A CA 1
ATOM 8179 C C . ILE A 1 981 ? -24.897 11.875 31.956 1.00 84.69 981 ILE A C 1
ATOM 8181 O O . ILE A 1 981 ? -23.685 12.024 32.025 1.00 84.69 981 ILE A O 1
ATOM 8185 N N . ASN A 1 982 ? -25.607 11.703 33.072 1.00 84.88 982 ASN A N 1
ATOM 8186 C CA . ASN A 1 982 ? -24.972 11.663 34.397 1.00 84.88 982 ASN A CA 1
ATOM 8187 C C . ASN A 1 982 ? -24.396 10.287 34.769 1.00 84.88 982 ASN A C 1
ATOM 8189 O O . ASN A 1 982 ? -23.561 10.197 35.668 1.00 84.88 982 ASN A O 1
ATOM 8193 N N . ASN A 1 983 ? -24.794 9.211 34.082 1.00 83.81 983 ASN A N 1
ATOM 8194 C CA . ASN A 1 983 ? -24.409 7.843 34.435 1.00 83.81 983 ASN A CA 1
ATOM 8195 C C . ASN A 1 983 ? -23.706 7.127 33.277 1.00 83.81 983 ASN A C 1
ATOM 8197 O O . ASN A 1 983 ? -24.309 6.894 32.231 1.00 83.81 983 ASN A O 1
ATOM 8201 N N . TRP A 1 984 ? -22.471 6.665 33.500 1.00 83.75 984 TRP A N 1
ATOM 8202 C CA . TRP A 1 984 ? -21.707 5.901 32.509 1.00 83.75 984 TRP A CA 1
ATOM 8203 C C . TRP A 1 984 ? -22.439 4.664 31.987 1.00 83.75 984 TRP A C 1
ATOM 8205 O O . TRP A 1 984 ? -22.355 4.381 30.799 1.00 83.75 984 TRP A O 1
ATOM 8215 N N . ASN A 1 985 ? -23.222 3.964 32.809 1.00 83.62 985 ASN A N 1
ATOM 8216 C CA . ASN A 1 985 ? -24.025 2.836 32.329 1.00 83.62 985 ASN A CA 1
ATOM 8217 C C . ASN A 1 985 ? -25.104 3.273 31.329 1.00 83.62 985 ASN A C 1
ATOM 8219 O O . ASN A 1 985 ? -25.345 2.560 30.358 1.00 83.62 985 ASN A O 1
ATOM 8223 N N . LYS A 1 986 ? -25.736 4.435 31.547 1.00 84.56 986 LYS A N 1
ATOM 8224 C CA . LYS A 1 986 ? -26.740 4.989 30.628 1.00 84.56 986 LYS A CA 1
ATOM 8225 C C . LYS A 1 986 ? -26.088 5.515 29.354 1.00 84.56 986 LYS A C 1
ATOM 8227 O O . LYS A 1 986 ? -26.543 5.169 28.274 1.00 84.56 986 LYS A O 1
ATOM 8232 N N . ILE A 1 987 ? -24.972 6.233 29.470 1.00 83.62 987 ILE A N 1
ATOM 8233 C CA . ILE A 1 987 ? -24.170 6.697 28.327 1.00 83.62 987 ILE A CA 1
ATOM 8234 C C . ILE A 1 987 ? -23.736 5.512 27.449 1.00 83.62 987 ILE A C 1
ATOM 8236 O O . ILE A 1 987 ? -23.949 5.515 26.239 1.00 83.62 987 ILE A O 1
ATOM 8240 N N . ILE A 1 988 ? -23.173 4.461 28.054 1.00 81.69 988 ILE A N 1
ATOM 8241 C CA . ILE A 1 988 ? -22.760 3.241 27.345 1.00 81.69 988 ILE A CA 1
ATOM 8242 C C . ILE A 1 988 ? -23.973 2.551 26.712 1.00 81.69 988 ILE A C 1
ATOM 8244 O O . ILE A 1 988 ? -23.895 2.104 25.567 1.00 81.69 988 ILE A O 1
ATOM 8248 N N . ALA A 1 989 ? -25.107 2.500 27.419 1.00 81.31 989 ALA A N 1
ATOM 8249 C CA . ALA A 1 989 ? -26.342 1.947 26.880 1.00 81.31 989 ALA A CA 1
ATOM 8250 C C . ALA A 1 989 ? -26.867 2.737 25.677 1.00 81.31 989 ALA A C 1
ATOM 8252 O O . ALA A 1 989 ? -27.269 2.108 24.703 1.00 81.31 989 ALA A O 1
ATOM 8253 N N . LEU A 1 990 ? -26.804 4.072 25.698 1.00 79.44 990 LEU A N 1
ATOM 8254 C CA . LEU A 1 990 ? -27.170 4.927 24.565 1.00 79.44 990 LEU A CA 1
ATOM 8255 C C . LEU A 1 990 ? -26.312 4.636 23.329 1.00 79.44 990 LEU A C 1
ATOM 8257 O O . LEU A 1 990 ? -26.843 4.576 22.223 1.00 79.44 990 LEU A O 1
ATOM 8261 N N . PHE A 1 991 ? -25.008 4.390 23.496 1.00 77.56 991 PHE A N 1
ATOM 8262 C CA . PHE A 1 991 ? -24.150 3.996 22.372 1.00 77.56 991 PHE A CA 1
ATOM 8263 C C . PHE A 1 991 ? -24.419 2.581 21.866 1.00 77.56 991 PHE A C 1
ATOM 8265 O O . PHE A 1 991 ? -24.316 2.326 20.665 1.00 77.56 991 PHE A O 1
ATOM 8272 N N . GLY A 1 992 ? -24.756 1.659 22.770 1.00 68.19 992 GLY A N 1
ATOM 8273 C CA . GLY A 1 992 ? -25.041 0.265 22.441 1.00 68.19 992 GLY A CA 1
ATOM 8274 C C . GLY A 1 992 ? -26.444 0.004 21.884 1.00 68.19 992 GLY A C 1
ATOM 8275 O O . GLY A 1 992 ? -26.716 -1.117 21.448 1.00 68.19 992 GLY A O 1
ATOM 8276 N N . GLN A 1 993 ? -27.326 1.011 21.844 1.00 65.00 993 GLN A N 1
ATOM 8277 C CA . GLN A 1 993 ? -28.589 0.925 21.112 1.00 65.00 993 GLN A CA 1
ATOM 8278 C C . GLN A 1 993 ? -28.293 0.727 19.618 1.00 65.00 993 GLN A C 1
ATOM 8280 O O . GLN A 1 993 ? -27.722 1.591 18.950 1.00 65.00 993 GLN A O 1
ATOM 8285 N N . LYS A 1 994 ? -28.673 -0.438 19.079 1.00 52.59 994 LYS A N 1
ATOM 8286 C CA . LYS A 1 994 ? -28.761 -0.622 17.628 1.00 52.59 994 LYS A CA 1
ATOM 8287 C C . LYS A 1 994 ? -29.898 0.271 17.132 1.00 52.59 994 LYS A C 1
ATOM 8289 O O . LYS A 1 994 ? -31.018 0.110 17.609 1.00 52.59 994 LYS A O 1
ATOM 8294 N N . ASN A 1 995 ? -29.587 1.207 16.232 1.00 41.44 995 ASN A N 1
ATOM 8295 C CA . ASN A 1 995 ? -30.619 1.891 15.447 1.00 41.44 995 ASN A CA 1
ATOM 8296 C C . ASN A 1 995 ? -31.407 0.868 14.627 1.00 41.44 995 ASN A C 1
ATOM 8298 O O . ASN A 1 995 ? -30.758 -0.061 14.081 1.00 41.44 995 ASN A O 1
#

Nearest PDB structures (foldseek):
  7r5j-assembly1_00  TM=1.216E-01  e=4.435E-02  Homo sapiens
  6tl3-assembly1_A-2  TM=1.286E-01  e=1.900E+00  Homo sapiens